Protein 3HP0 (pdb70)

Foldseek 3Di:
DDDFWDWDDDQQEIETEGRDPVQQQEDDPRVLVVLVVVLVCNQPDQHAEYEYYHCQAESYAYHRQVVLVVCCVDDQFDDFCVSVLVSLCQLAGLHQYEYEDAHEYELHSLSVLLSGNAYEYEQHYKYWYALVLLPGGSLSRVLSQCVQQNDVVSVVNVTDIHGPVVCCVRRSHPYYYNPRVVVVVVVVVVSVVDGSVVSNVVSVCVVVDCSSVVSVVVSRVRVRVSNDPSSCCSVCVVPDDND/DADAWDWDDDPLEIEIEGHDVVQLQEDDVSSLVVLVVVLVVNQPGQRAEYEQAYDQAGRHAYHRLVVLLVCCVDPAFDDFCLSVLVSLCQLQGLHAYEYEDHHEDELHSLSVLLSGNAYEYEQRYKYWYACVLLVAGSLSRPLSVCVFQNDVVSVCNVIDIDGPVVCCVRRSHVYYYNCSVVVVVVVVVVSVPDGRVVSNVVSVVVVPDCSSVVSSVVSRVRNRVSNDPSSNLSNVPVVPNTDD/DDPQWDWDDDPQEIEIEGHDPVQQQEDDPSNLVVLVVVLVVVLPDSHAEYEYAYDQAGRYAYHRLVVLLVCVPPDLQDDFCVSVLVSLCQLQGLHQYEYEEHHEAEQCSLSVLLSGNAYEYAQRYKYWYALVLLVAGNLSRVLSQCVFQNDVVNVCSVTDIGTVVVCCVRRSHVYYHNPSVVVVVVVCVVSVPDGRVVSNVVSVVVVVDCSSVVSVVVSSVRNSVSNDPSSSCSNCPVVHNTPD/DAPQWDWDDDQLEIEIEGDDVPQQQEDDVSNLVVLVVVLVVNLPDQRAEYEQAYDQAGRYAYDRLVVLLVCVPDNAFDDQCLSVLCSLCLQQGLHQYEYEDHHEYELHSLSVLQSGNAYEYEWNYKYWYAQVLLPAGSLSSVLRQCVQQNDPVSVVNCIDIGTVVVCCVSRSHVYYYNCSVVVVVVVVVVSVPDGSVVSNVVSVCVVVDCSSVVSSVVSRVRNRVSNDPSSCCSNVPVVPHRDD/DQPQWDWDDDPLEIEIEGDDVVQLQEDDPSNLVSLVVVLVVNQPDQRAEYEQAYDQAGSYAYHRLVVLLVVVVPPAFDDFCVSVLVSLCQLQGLHQYEYEEHHEYELHSLSVLLSGNAYEYEQHYKYWYAVCLLPAGSLSRVLSQCVFQNDPVSVCNVTGIDTVVVCCVSRSHVYYYNPSVVVVVVVVVVSVPDGSVVSNVVSVVVVVDCSSVVSPPVSRVRNGCSNDPSSCCSNVPVVPNHDD/DADAWDWDDDDQEIEIAGDDVPQQQADDDSNLVVLVVVLVVNQPDQHAEYEYAHADAESHAYHGLVVVVVVCPVPAFDDFCLSVLVSLCLLQGLHAYEYEHAHEYEQHSLSVLLSGNAYEYEQRYKYWYQCVLLVAGNLSSVLSQCVQQNDPVSVVNVTDIDGVVVCCVSRSHVYYYNPSVVVVVVVCVVSVPDGSVVSNVVSVCVVVDVSSVVSSVVSRVRVRCVNDPSSCCSVCPVVHNHRD

Sequence (1463 aa):
TYQTIKVRFQASVCYITFHRPEANNTINDTLIEECLQVLNQCETSTVTVVVLEGLPEVFCFGADFQEIYQEKRGRKQASSQEPLYDLWKLQTGPYVTISHVRGKVNAGGLGFVSATDIAIADQTASFSLSELLFGLYPACVLPFLIRRIGRQKAHYTLTKPISVQEASEWGLIDAFDAESDVLLRKHLLRLRRLNKKGIAHYKQFSSLDHQVSRAKATALTANQDFSDPQNQGIIRYVETGQFTYQTIKVRFQASVCYITFHRPEANNTINDTLIEECLQVLNQCETSTVTVVVLEGLPEVFCFGADFQEIYQEKRGRKQASSQEPLYDLWKLQTGPYVTISHVRGKVNAGGLGFVSATDIAIADQTASFSLSELLFGLYPACVLPFLIRRIGRQKAHYTLTKPISVQEASEWGLIDAFDAESDVLLRKHLLRLRRLNKKGIAHYKQFSSLDHQVSRAKATALTANQDFSDPQNQGIIRYVETGQFPTYQTIKVRFQASVCYITFHRPEANNTINDTLIEECLQVLNQCETSTVTVVVLEGLPEVFCFGADFQEIYQEKRGRKQASSQEPLYDLWKLQTGPYVTISHVRGKVNAGGLGFVSATDIAIADQTASFSLSELLFGLYPACVLPFLIRRIGRQKAHYTLTKPISVQEASEWGLIDAFDAESDVLLRKHLLRLRRLNKKGIAHYKQFSSLDHQVSRAKATALTANQDFSDPQNQGIIRYVETGQFPTYQTIKVRFQASVCYITFHRPEANNTINDTLIEECLQVLNQCETSTVTVVVLEGLPEVFCFGADFQEIYQEKRGRKQASSQEPLYDLWKLQTGPYVTISHVRGKVNAGGLGFVSATDIAIADQTASFSLSELLFGLYPACVLPFLIRRIGRQKAHYTLTKPISVQEASEWGLIDAFDAESDVLLRKHLLRLRRLNKKGIAHYKQFSSLDHQVSRAKATALTANQDFSDPQNQGIIRYVETGQFPTYQTIKVRFQASVCYITFHRPEANNTINDTLIEECLQVLNQCETSTVTVVVLEGLPEVFCFGADFQEIYQEKRGRKQASSQEPLYDLWKLQTGPYVTISHVRGKVNAGGLGFVSATDIAIADQTASFSLSELLFGLYPACVLPFLIRRIGRQKAHYTLTKPISVQEASEWGLIDAFDAESDVLLRKHLLRLRRLNKKGIAHYKQFSSLDHQVSRAKATALTANQDFSDPQNQGIIRYVETGQFPTYQTIKVRFQASVCYITFHRPEANNTINDTLIEECLQVLNQCETSTVTVVVLEGLPEVFCFGADFQEIYQEKRGRKQASSQEPLYDLWKLQTGPYVTISHVRGKVNAGGLGFVSATDIAIADQTASFSLSELLFGLYPACVLPFLIRRIGRQKAHYTLTKPISVQEASEWGLIDAFDAESDVLLRKHLLRLRRLNKKGIAHYKQFSSLDHQVSRAKATALTANQDFSDPQNQGIIRYVETGQFP

CATH classification: 3.90.226.10

Solvent-accessible surface area: 67183 Å² total

Secondary structure (DSSP, 8-state):
--SSEEEEEETTEEEEEE--GGGTT-B-SHHHHHHHHHHHHHHHSS--EEEEE--SS-SB--B-HHHHHH------SPPP-HHHHHH--TTTSSSEEEEEE-SEEETTHHHHHHHSSEEEE-TT-EEE--GGGGT---TTTHHHHHHHH-HHHHH------B-HHHHHHHTSSS-B-S-TTHHHHHHHHHHBTB-HHHHHHHHH---S--HHHHHHHHHHHHH----STTT--HHHHTTS---/--SSEEEEEETTEEEEEE--GGGTSEE-HHHHHHHHHHHHHHHHSS--EEEEE--SSEEE-EE-HHHHHH------SPPP-HHHHHH--TTTSSSEEEEEE-SEEETTHHHHHHHSSEEEE-TT-EEE--GGGGT---TTTHHHHHHHH-HHHHH------EEHHHHHHHTS-SEE-S-HHHHHHHHHHHHHTS-HHHHHHHHH---S--HHHHHHHHHHHHHH----TTT--HHHHHHS----/--SSEEEEEETTEEEEEE--GGGTTEE-HHHHHHHHHHHHHTTTSS--EEEEE-BTTEEE-EE-HHHHHT---S--S----HHHHHH--TTTSSSEEEEEE-SEEETTHHHHHHHSSEEEE-SS-EEE--GGGGT---TTHHHHHHHHH-HHHHH------EEHHHHHHHTS-SEE-S-HHHHHHHHHHHHTT--HHHHHHHHH---S--HHHHTHHHHHHHH-----TTT--HHHHHSS----/--SSEEEEEETTEEEEEE--TTTTSEE-SHHHHHHHHHHHHHHTSS--EEEEE--SSEEE-EE-HHHHHH---S--SPPP-HHHHHH--TTTSSSEEEEEE-SEEETTHHHHHHHSSEEEE-TT-EEE--GGGGT---TTTHHHHHHHH-HHHHH------EEHHHHHHHTSSSEE-S-HHHHHHHHHHHHTTS-HHHHHHHHH---S--HHHHHHHHHHHHHH----TTT--HHHHTTS----/--SSEEEEEETTEEEEEE--GGGTTEE-HHHHHHHHHHHHTTTSSS--EEEEE--SSEEE-EE-HHHHHH------SPPP-HHHHHH--TTTSSSEEEEEE-SEEETTHHHHHHHSSEEEE-SS-EEE--GGGGT---TTTHHHHHHHH-HHHHH------EEHHHHHHHTS-SEE-S-HHHHHHHHHHHHTTS-HHHHHHHHH---S--HHHHHTTHHHHHH-----TTT--HHHHHHS----/--SSEEEEEETTEEEEEE--TTTTS---THHHHHHHHHHHHHTTSS--EEEEE--TTBSB--S-HHHHTT---S--SPPP-HHHHHH--TTTSSSEEEEEE-BEE-TTHHHHHHHSSEEEE-TT-EE---GGGGT---TTTHHHHHHHHHHHHHH------EEHHHHHHHTS-SEE-TTHHHHHHHHTTTGGGS-HHHHHHHHH---S--HHHHHHHHHHHHH-----TTT--HHHHHTSSPP-

InterPro domains:
  IPR001753 Enoyl-CoA hydratase/isomerase-like domain [PF00378] (13-259)
  IPR018376 Enoyl-CoA hydratase/isomerase, conserved site [PS00166] (104-124)
  IPR029045 ClpP/crotonase-like domain superfamily [SSF52096] (4-258)
  IPR051683 Enoyl-CoA Hydratase/Isomerase Domain-Containing Protein [PTHR42964] (1-258)

Nearest PDB structures (foldseek):
  3hp0-assembly2_B  TM=9.996E-01  e=7.384E-46  Bacillus subtilis
  3isa-assembly1_E  TM=7.883E-01  e=4.404E-14  Bordetella parapertussis
  4jyl-assembly1_C  TM=7.765E-01  e=1.332E-13  Thermoplasma volcanium GSS1
  4u19-assembly1_C  TM=8.468E-01  e=2.920E-12  Homo sapiens
  2f6q-assembly1_A  TM=8.378E-01  e=2.520E-11  Homo sapiens

Structure (mmCIF, N/CA/C/O backbone):
data_3HP0
#
_entry.id   3HP0
#
_cell.length_a   80.908
_cell.length_b   80.908
_cell.length_c   218.592
_cell.angle_alpha   90.00
_cell.angle_beta   90.00
_cell.angle_gamma   120.00
#
_symmetry.space_group_name_H-M   'P 32'
#
loop_
_entity.id
_entity.type
_entity.pdbx_description
1 polymer 'Putative polyketide biosynthesis enoyl-CoA hydratase homolog pksH'
2 water water
#
loop_
_atom_site.group_PDB
_atom_site.id
_atom_site.type_symbol
_atom_site.label_atom_id
_atom_site.label_alt_id
_atom_site.label_comp_id
_atom_site.label_asym_id
_atom_site.label_entity_id
_atom_site.label_seq_id
_atom_site.pdbx_PDB_ins_code
_atom_site.Cartn_x
_atom_site.Cartn_y
_atom_site.Cartn_z
_atom_site.occupancy
_atom_site.B_iso_or_equiv
_atom_site.auth_seq_id
_atom_site.auth_comp_id
_atom_site.auth_asym_id
_atom_site.auth_atom_id
_atom_site.pdbx_PDB_model_num
ATOM 1 N N . THR A 1 5 ? -13.667 51.976 75.418 1.00 63.28 5 THR A N 1
ATOM 2 C CA . THR A 1 5 ? -13.770 52.390 73.981 1.00 63.93 5 THR A CA 1
ATOM 3 C C . THR A 1 5 ? -12.467 53.023 73.488 1.00 64.18 5 THR A C 1
ATOM 4 O O . THR A 1 5 ? -12.225 53.080 72.278 1.00 64.52 5 THR A O 1
ATOM 8 N N . TYR A 1 6 ? -11.647 53.496 74.430 1.00 63.27 6 TYR A N 1
ATOM 9 C CA . TYR A 1 6 ? -10.331 54.073 74.133 1.00 62.12 6 TYR A CA 1
ATOM 10 C C . TYR A 1 6 ? -10.251 55.473 73.524 1.00 61.64 6 TYR A C 1
ATOM 11 O O . TYR A 1 6 ? -10.961 55.788 72.568 1.00 61.14 6 TYR A O 1
ATOM 20 N N . GLN A 1 7 ? -9.356 56.295 74.075 1.00 61.56 7 GLN A N 1
ATOM 21 C CA . GLN A 1 7 ? -9.133 57.658 73.597 1.00 62.20 7 GLN A CA 1
ATOM 22 C C . GLN A 1 7 ? -8.040 57.734 72.527 1.00 61.98 7 GLN A C 1
ATOM 23 O O . GLN A 1 7 ? -8.032 58.660 71.720 1.00 62.77 7 GLN A O 1
ATOM 29 N N . THR A 1 8 ? -7.119 56.776 72.514 1.00 61.15 8 THR A N 1
ATOM 30 C CA . THR A 1 8 ? -6.020 56.841 71.555 1.00 60.17 8 THR A CA 1
ATOM 31 C C . THR A 1 8 ? -5.887 55.721 70.532 1.00 58.98 8 THR A C 1
ATOM 32 O O . THR A 1 8 ? -5.131 55.843 69.566 1.00 59.73 8 THR A O 1
ATOM 36 N N . ILE A 1 9 ? -6.609 54.628 70.730 1.00 57.59 9 ILE A N 1
ATOM 37 C CA . ILE A 1 9 ? -6.509 53.509 69.799 1.00 55.59 9 ILE A CA 1
ATOM 38 C C . ILE A 1 9 ? -7.842 52.914 69.371 1.00 55.38 9 ILE A C 1
ATOM 39 O O . ILE A 1 9 ? -8.849 53.035 70.075 1.00 54.06 9 ILE A O 1
ATOM 44 N N . LYS A 1 10 ? -7.829 52.271 68.205 1.00 54.41 10 LYS A N 1
ATOM 45 C CA . LYS A 1 10 ? -9.010 51.605 67.677 1.00 54.62 10 LYS A CA 1
ATOM 46 C C . LYS A 1 10 ? -8.696 50.114 67.704 1.00 52.99 10 LYS A C 1
ATOM 47 O O . LYS A 1 10 ? -7.817 49.646 66.984 1.00 53.81 10 LYS A O 1
ATOM 53 N N . VAL A 1 11 ? -9.399 49.363 68.535 1.00 51.74 11 VAL A N 1
ATOM 54 C CA . VAL A 1 11 ? -9.152 47.933 68.596 1.00 50.09 11 VAL A CA 1
ATOM 55 C C . VAL A 1 11 ? -10.144 47.205 67.694 1.00 50.41 11 VAL A C 1
ATOM 56 O O . VAL A 1 11 ? -11.296 47.620 67.545 1.00 49.60 11 VAL A O 1
ATOM 60 N N . ARG A 1 12 ? -9.683 46.120 67.085 1.00 50.81 12 ARG A N 1
ATOM 61 C CA . ARG A 1 12 ? -10.520 45.353 66.181 1.00 50.64 12 ARG A CA 1
ATOM 62 C C . ARG A 1 12 ? -10.027 43.912 66.111 1.00 50.05 12 ARG A C 1
ATOM 63 O O . ARG A 1 12 ? -8.933 43.648 65.610 1.00 48.81 12 ARG A O 1
ATOM 71 N N . PHE A 1 13 ? -10.832 42.987 66.625 1.00 48.98 13 PHE A N 1
ATOM 72 C CA . PHE A 1 13 ? -10.475 41.581 66.599 1.00 48.11 13 PHE A CA 1
ATOM 73 C C . PHE A 1 13 ? -10.971 40.939 65.320 1.00 48.17 13 PHE A C 1
ATOM 74 O O . PHE A 1 13 ? -11.977 41.365 64.745 1.00 48.20 13 PHE A O 1
ATOM 82 N N . GLN A 1 14 ? -10.256 39.916 64.868 1.00 47.56 14 GLN A N 1
ATOM 83 C CA . GLN A 1 14 ? -10.639 39.189 63.658 1.00 47.29 14 GLN A CA 1
ATOM 84 C C . GLN A 1 14 ? -10.065 37.792 63.747 1.00 43.66 14 GLN A C 1
ATOM 85 O O . GLN A 1 14 ? -8.890 37.569 63.491 1.00 42.04 14 GLN A O 1
ATOM 91 N N . ALA A 1 15 ? -10.928 36.859 64.115 1.00 43.11 15 ALA A N 1
ATOM 92 C CA . ALA A 1 15 ? -10.545 35.479 64.289 1.00 42.27 15 ALA A CA 1
ATOM 93 C C . ALA A 1 15 ? -9.581 35.457 65.463 1.00 41.23 15 ALA A C 1
ATOM 94 O O . ALA A 1 15 ? -9.910 35.927 66.547 1.00 42.30 15 ALA A O 1
ATOM 96 N N . SER A 1 16 ? -8.378 34.964 65.238 1.00 39.99 16 SER A N 1
ATOM 97 C CA . SER A 1 16 ? -7.416 34.885 66.301 1.00 39.88 16 SER A CA 1
ATOM 98 C C . SER A 1 16 ? -6.394 36.031 66.285 1.00 38.09 16 SER A C 1
ATOM 99 O O . SER A 1 16 ? -5.335 35.935 66.901 1.00 37.37 16 SER A O 1
ATOM 102 N N . VAL A 1 17 ? -6.733 37.118 65.595 1.00 36.75 17 VAL A N 1
ATOM 103 C CA . VAL A 1 17 ? -5.863 38.284 65.480 1.00 35.22 17 VAL A CA 1
ATOM 104 C C . VAL A 1 17 ? -6.453 39.557 66.092 1.00 35.13 17 VAL A C 1
ATOM 105 O O . VAL A 1 17 ? -7.649 39.802 65.992 1.00 35.40 17 VAL A O 1
ATOM 109 N N . CYS A 1 18 ? -5.606 40.378 66.700 1.00 34.22 18 CYS A N 1
ATOM 110 C CA . CYS A 1 18 ? -6.076 41.619 67.283 1.00 34.54 18 CYS A CA 1
ATOM 111 C C . CYS A 1 18 ? -5.348 42.810 66.666 1.00 35.45 18 CYS A C 1
ATOM 112 O O . CYS A 1 18 ? -4.118 42.859 66.662 1.00 35.82 18 CYS A O 1
ATOM 115 N N . TYR A 1 19 ? -6.112 43.765 66.143 1.00 35.78 19 TYR A N 1
ATOM 116 C CA . TYR A 1 19 ? -5.538 44.947 65.519 1.00 35.23 19 TYR A CA 1
ATOM 117 C C . TYR A 1 19 ? -5.658 46.157 66.428 1.00 35.78 19 TYR A C 1
ATOM 118 O O . TYR A 1 19 ? -6.756 46.554 66.827 1.00 33.98 19 TYR A O 1
ATOM 127 N N . ILE A 1 20 ? -4.508 46.724 66.764 1.00 36.83 20 ILE A N 1
ATOM 128 C CA . ILE A 1 20 ? -4.445 47.910 67.594 1.00 38.96 20 ILE A CA 1
ATOM 129 C C . ILE A 1 20 ? -4.003 49.002 66.642 1.00 40.98 20 ILE A C 1
ATOM 130 O O . ILE A 1 20 ? -2.912 48.924 66.080 1.00 40.50 20 ILE A O 1
ATOM 135 N N . THR A 1 21 ? -4.860 50.000 66.448 1.00 43.42 21 THR A N 1
ATOM 136 C CA . THR A 1 21 ? -4.560 51.105 65.554 1.00 46.68 21 THR A CA 1
ATOM 137 C C . THR A 1 21 ? -4.482 52.387 66.346 1.00 49.28 21 THR A C 1
ATOM 138 O O . THR A 1 21 ? -5.440 52.781 67.009 1.00 49.43 21 THR A O 1
ATOM 142 N N . PHE A 1 22 ? -3.326 53.032 66.280 1.00 53.43 22 PHE A N 1
ATOM 143 C CA . PHE A 1 22 ? -3.118 54.272 67.011 1.00 57.58 22 PHE A CA 1
ATOM 144 C C . PHE A 1 22 ? -3.847 55.413 66.310 1.00 60.93 22 PHE A C 1
ATOM 145 O O . PHE A 1 22 ? -3.517 55.793 65.188 1.00 61.99 22 PHE A O 1
ATOM 153 N N . HIS A 1 23 ? -4.841 55.950 67.003 1.00 63.43 23 HIS A N 1
ATOM 154 C CA . HIS A 1 23 ? -5.662 57.035 66.498 1.00 65.90 23 HIS A CA 1
ATOM 155 C C . HIS A 1 23 ? -5.345 58.319 67.267 1.00 68.30 23 HIS A C 1
ATOM 156 O O . HIS A 1 23 ? -6.083 58.716 68.163 1.00 69.52 23 HIS A O 1
ATOM 158 N N . ARG A 1 24 ? -4.238 58.959 66.912 1.00 69.15 24 ARG A N 1
ATOM 159 C CA . ARG A 1 24 ? -3.814 60.170 67.594 1.00 71.45 24 ARG A CA 1
ATOM 160 C C . ARG A 1 24 ? -3.288 61.145 66.542 1.00 73.56 24 ARG A C 1
ATOM 161 O O . ARG A 1 24 ? -2.100 61.435 66.496 1.00 74.82 24 ARG A O 1
ATOM 163 N N . PRO A 1 25 ? -4.200 61.657 65.721 1.00 74.26 25 PRO A N 1
ATOM 164 C CA . PRO A 1 25 ? -3.862 62.531 64.610 1.00 75.29 25 PRO A CA 1
ATOM 165 C C . PRO A 1 25 ? -3.403 63.983 64.840 1.00 77.54 25 PRO A C 1
ATOM 166 O O . PRO A 1 25 ? -2.651 64.521 64.011 1.00 78.45 25 PRO A O 1
ATOM 168 N N . GLU A 1 26 ? -3.841 64.626 65.924 1.00 79.03 26 GLU A N 1
ATOM 169 C CA . GLU A 1 26 ? -3.450 66.012 66.197 1.00 80.08 26 GLU A CA 1
ATOM 170 C C . GLU A 1 26 ? -2.071 66.183 66.880 1.00 81.58 26 GLU A C 1
ATOM 171 O O . GLU A 1 26 ? -1.547 67.295 66.946 1.00 83.26 26 GLU A O 1
ATOM 173 N N . ALA A 1 27 ? -1.490 65.095 67.387 1.00 81.25 27 ALA A N 1
ATOM 174 C CA . ALA A 1 27 ? -0.158 65.130 68.000 1.00 80.51 27 ALA A CA 1
ATOM 175 C C . ALA A 1 27 ? 0.681 64.085 67.260 1.00 80.80 27 ALA A C 1
ATOM 176 O O . ALA A 1 27 ? 1.390 63.289 67.871 1.00 81.57 27 ALA A O 1
ATOM 178 N N . ASN A 1 28 ? 0.576 64.102 65.930 1.00 80.10 28 ASN A N 1
ATOM 179 C CA . ASN A 1 28 ? 1.266 63.155 65.042 1.00 79.02 28 ASN A CA 1
ATOM 180 C C . ASN A 1 28 ? 1.667 61.859 65.725 1.00 78.98 28 ASN A C 1
ATOM 181 O O . ASN A 1 28 ? 2.798 61.699 66.190 1.00 79.46 28 ASN A O 1
ATOM 183 N N . ASN A 1 29 ? 0.708 60.945 65.791 1.00 78.03 29 ASN A N 1
ATOM 184 C CA . ASN A 1 29 ? 0.925 59.633 66.371 1.00 76.86 29 ASN A CA 1
ATOM 185 C C . ASN A 1 29 ? 1.888 59.656 67.567 1.00 77.03 29 ASN A C 1
ATOM 186 O O . ASN A 1 29 ? 2.619 58.686 67.780 1.00 77.85 29 ASN A O 1
ATOM 188 N N . THR A 1 30 ? 1.893 60.756 68.332 1.00 75.50 30 THR A N 1
ATOM 189 C CA . THR A 1 30 ? 2.770 60.888 69.501 1.00 73.87 30 THR A CA 1
ATOM 190 C C . THR A 1 30 ? 2.259 60.022 70.649 1.00 73.57 30 THR A C 1
ATOM 191 O O . THR A 1 30 ? 1.096 59.602 70.653 1.00 74.25 30 THR A O 1
ATOM 193 N N . ILE A 1 31 ? 3.137 59.773 71.619 1.00 71.67 31 ILE A N 1
ATOM 194 C CA . ILE A 1 31 ? 2.808 58.959 72.781 1.00 69.78 31 ILE A CA 1
ATOM 195 C C . ILE A 1 31 ? 2.488 59.801 74.025 1.00 69.99 31 ILE A C 1
ATOM 196 O O . ILE A 1 31 ? 3.281 60.660 74.434 1.00 71.04 31 ILE A O 1
ATOM 198 N N . ASN A 1 32 ? 1.311 59.554 74.603 1.00 69.70 32 ASN A N 1
ATOM 199 C CA . ASN A 1 32 ? 0.858 60.230 75.820 1.00 68.63 32 ASN A CA 1
ATOM 200 C C . ASN A 1 32 ? 0.998 59.196 76.938 1.00 68.29 32 ASN A C 1
ATOM 201 O O . ASN A 1 32 ? 1.841 58.301 76.844 1.00 69.13 32 ASN A O 1
ATOM 203 N N . ASP A 1 33 ? 0.184 59.309 77.987 1.00 67.09 33 ASP A N 1
ATOM 204 C CA . ASP A 1 33 ? 0.247 58.351 79.091 1.00 65.74 33 ASP A CA 1
ATOM 205 C C . ASP A 1 33 ? -1.016 57.505 79.117 1.00 64.39 33 ASP A C 1
ATOM 206 O O . ASP A 1 33 ? -1.059 56.465 79.770 1.00 64.08 33 ASP A O 1
ATOM 211 N N . THR A 1 34 ? -2.043 57.951 78.400 1.00 63.29 34 THR A N 1
ATOM 212 C CA . THR A 1 34 ? -3.300 57.212 78.334 1.00 62.75 34 THR A CA 1
ATOM 213 C C . THR A 1 34 ? -3.122 56.060 77.341 1.00 62.00 34 THR A C 1
ATOM 214 O O . THR A 1 34 ? -3.604 54.941 77.554 1.00 61.47 34 THR A O 1
ATOM 218 N N . LEU A 1 35 ? -2.416 56.359 76.254 1.00 60.99 35 LEU A N 1
ATOM 219 C CA . LEU A 1 35 ? -2.139 55.389 75.202 1.00 60.69 35 LEU A CA 1
ATOM 220 C C . LEU A 1 35 ? -1.457 54.137 75.748 1.00 60.02 35 LEU A C 1
ATOM 221 O O . LEU A 1 35 ? -1.764 53.026 75.324 1.00 59.61 35 LEU A O 1
ATOM 226 N N . ILE A 1 36 ? -0.532 54.319 76.687 1.00 58.56 36 ILE A N 1
ATOM 227 C CA . ILE A 1 36 ? 0.187 53.198 77.288 1.00 57.30 36 ILE A CA 1
ATOM 228 C C . ILE A 1 36 ? -0.748 52.297 78.085 1.00 57.55 36 ILE A C 1
ATOM 229 O O . ILE A 1 36 ? -0.661 51.067 78.018 1.00 57.51 36 ILE A O 1
ATOM 234 N N . GLU A 1 37 ? -1.635 52.924 78.846 1.00 57.86 37 GLU A N 1
ATOM 235 C CA . GLU A 1 37 ? -2.596 52.205 79.667 1.00 58.25 37 GLU A CA 1
ATOM 236 C C . GLU A 1 37 ? -3.583 51.414 78.806 1.00 56.53 37 GLU A C 1
ATOM 237 O O . GLU A 1 37 ? -3.862 50.249 79.083 1.00 55.73 37 GLU A O 1
ATOM 243 N N . GLU A 1 38 ? -4.104 52.044 77.760 1.00 55.17 38 GLU A N 1
ATOM 244 C CA . GLU A 1 38 ? -5.052 51.383 76.870 1.00 55.07 38 GLU A CA 1
ATOM 245 C C . GLU A 1 38 ? -4.451 50.149 76.197 1.00 53.07 38 GLU A C 1
ATOM 246 O O . GLU A 1 38 ? -5.141 49.154 75.984 1.00 51.96 38 GLU A O 1
ATOM 252 N N . CYS A 1 39 ? -3.165 50.223 75.864 1.00 52.00 39 CYS A N 1
ATOM 253 C CA . CYS A 1 39 ? -2.463 49.114 75.223 1.00 49.72 39 CYS A CA 1
ATOM 254 C C . CYS A 1 39 ? -2.273 47.960 76.197 1.00 49.80 39 CYS A C 1
ATOM 255 O O . CYS A 1 39 ? -2.550 46.805 75.866 1.00 50.37 39 CYS A O 1
ATOM 258 N N . LEU A 1 40 ? -1.798 48.270 77.397 1.00 49.06 40 LEU A N 1
ATOM 259 C CA . LEU A 1 40 ? -1.589 47.242 78.408 1.00 50.08 40 LEU A CA 1
ATOM 260 C C . LEU A 1 40 ? -2.906 46.528 78.663 1.00 50.16 40 LEU A C 1
ATOM 261 O O . LEU A 1 40 ? -2.946 45.324 78.907 1.00 51.16 40 LEU A O 1
ATOM 266 N N . GLN A 1 41 ? -3.983 47.298 78.585 1.00 50.08 41 GLN A N 1
ATOM 267 C CA . GLN A 1 41 ? -5.334 46.807 78.795 1.00 50.31 41 GLN A CA 1
ATOM 268 C C . GLN A 1 41 ? -5.775 45.886 77.657 1.00 48.86 41 GLN A C 1
ATOM 269 O O . GLN A 1 41 ? -6.442 44.875 77.884 1.00 49.01 41 GLN A O 1
ATOM 275 N N . VAL A 1 42 ? -5.414 46.247 76.431 1.00 46.02 42 VAL A N 1
ATOM 276 C CA . VAL A 1 42 ? -5.757 45.438 75.273 1.00 44.33 42 VAL A CA 1
ATOM 277 C C . VAL A 1 42 ? -4.930 44.150 75.282 1.00 44.32 42 VAL A C 1
ATOM 278 O O . VAL A 1 42 ? -5.425 43.080 74.921 1.00 43.83 42 VAL A O 1
ATOM 282 N N . LEU A 1 43 ? -3.669 44.257 75.694 1.00 43.18 43 LEU A N 1
ATOM 283 C CA . LEU A 1 43 ? -2.795 43.098 75.735 1.00 42.83 43 LEU A CA 1
ATOM 284 C C . LEU A 1 43 ? -3.225 42.092 76.792 1.00 43.29 43 LEU A C 1
ATOM 285 O O . LEU A 1 43 ? -3.023 40.889 76.622 1.00 43.20 43 LEU A O 1
ATOM 290 N N . ASN A 1 44 ? -3.807 42.576 77.885 1.00 44.66 44 ASN A N 1
ATOM 291 C CA . ASN A 1 44 ? -4.295 41.679 78.930 1.00 45.93 44 ASN A CA 1
ATOM 292 C C . ASN A 1 44 ? -5.466 40.863 78.397 1.00 45.28 44 ASN A C 1
ATOM 293 O O . ASN A 1 44 ? -5.636 39.702 78.761 1.00 46.01 44 ASN A O 1
ATOM 298 N N . GLN A 1 45 ? -6.277 41.468 77.538 1.00 43.66 45 GLN A N 1
ATOM 299 C CA . GLN A 1 45 ? -7.398 40.743 76.955 1.00 44.84 45 GLN A CA 1
ATOM 300 C C . GLN A 1 45 ? -6.839 39.644 76.053 1.00 43.93 45 GLN A C 1
ATOM 301 O O . GLN A 1 45 ? -7.387 38.547 75.984 1.00 43.11 45 GLN A O 1
ATOM 307 N N . CYS A 1 46 ? -5.742 39.945 75.365 1.00 43.12 46 CYS A N 1
ATOM 308 C CA . CYS A 1 46 ? -5.112 38.984 74.473 1.00 42.46 46 CYS A CA 1
ATOM 309 C C . CYS A 1 46 ? -4.316 37.923 75.242 1.00 44.22 46 CYS A C 1
ATOM 310 O O . CYS A 1 46 ? -3.935 36.899 74.683 1.00 44.46 46 CYS A O 1
ATOM 313 N N . GLU A 1 47 ? -4.070 38.178 76.522 1.00 46.18 47 GLU A N 1
ATOM 314 C CA . GLU A 1 47 ? -3.317 37.271 77.381 1.00 49.68 47 GLU A CA 1
ATOM 315 C C . GLU A 1 47 ? -3.915 35.865 77.536 1.00 50.58 47 GLU A C 1
ATOM 316 O O . GLU A 1 47 ? -3.212 34.859 77.415 1.00 51.06 47 GLU A O 1
ATOM 322 N N . THR A 1 48 ? -5.212 35.793 77.796 1.00 51.19 48 THR A N 1
ATOM 323 C CA . THR A 1 48 ? -5.864 34.505 77.980 1.00 51.82 48 THR A CA 1
ATOM 324 C C . THR A 1 48 ? -6.891 34.176 76.906 1.00 51.09 48 THR A C 1
ATOM 325 O O . THR A 1 48 ? -7.295 33.031 76.746 1.00 50.89 48 THR A O 1
ATOM 329 N N . SER A 1 49 ? -7.316 35.182 76.162 1.00 49.33 49 SER A N 1
ATOM 330 C CA . SER A 1 49 ? -8.299 34.949 75.117 1.00 48.17 49 SER A CA 1
ATOM 331 C C . SER A 1 49 ? -7.771 33.976 74.052 1.00 46.85 49 SER A C 1
ATOM 332 O O . SER A 1 49 ? -6.689 33.409 74.193 1.00 45.86 49 SER A O 1
ATOM 335 N N . THR A 1 50 ? -8.559 33.776 73.000 1.00 45.96 50 THR A N 1
ATOM 336 C CA . THR A 1 50 ? -8.185 32.860 71.938 1.00 43.05 50 THR A CA 1
ATOM 337 C C . THR A 1 50 ? -7.244 33.486 70.888 1.00 41.10 50 THR A C 1
ATOM 338 O O . THR A 1 50 ? -6.878 32.845 69.904 1.00 40.89 50 THR A O 1
ATOM 342 N N . VAL A 1 51 ? -6.820 34.722 71.105 1.00 39.13 51 VAL A N 1
ATOM 343 C CA . VAL A 1 51 ? -5.951 35.375 70.137 1.00 38.72 51 VAL A CA 1
ATOM 344 C C . VAL A 1 51 ? -4.493 34.896 70.168 1.00 37.86 51 VAL A C 1
ATOM 345 O O . VAL A 1 51 ? -3.926 34.624 71.238 1.00 36.81 51 VAL A O 1
ATOM 349 N N . THR A 1 52 ? -3.893 34.802 68.983 1.00 35.34 52 THR A N 1
ATOM 350 C CA . THR A 1 52 ? -2.507 34.361 68.857 1.00 33.67 52 THR A CA 1
ATOM 351 C C . THR A 1 52 ? -1.624 35.409 68.201 1.00 30.04 52 THR A C 1
ATOM 352 O O . THR A 1 52 ? -0.399 35.277 68.208 1.00 29.81 52 THR A O 1
ATOM 356 N N . VAL A 1 53 ? -2.235 36.435 67.617 1.00 25.83 53 VAL A N 1
ATOM 357 C CA . VAL A 1 53 ? -1.448 37.475 66.965 1.00 24.08 53 VAL A CA 1
ATOM 358 C C . VAL A 1 53 ? -1.983 38.861 67.266 1.00 24.02 53 VAL A C 1
ATOM 359 O O . VAL A 1 53 ? -3.187 39.066 67.292 1.00 24.06 53 VAL A O 1
ATOM 363 N N . VAL A 1 54 ? -1.075 39.811 67.495 1.00 24.67 54 VAL A N 1
ATOM 364 C CA . VAL A 1 54 ? -1.454 41.195 67.752 1.00 22.94 54 VAL A CA 1
ATOM 365 C C . VAL A 1 54 ? -0.737 42.064 66.724 1.00 24.48 54 VAL A C 1
ATOM 366 O O . VAL A 1 54 ? 0.493 42.012 66.612 1.00 24.57 54 VAL A O 1
ATOM 370 N N . VAL A 1 55 ? -1.503 42.853 65.974 1.00 24.54 55 VAL A N 1
ATOM 371 C CA . VAL A 1 55 ? -0.935 43.733 64.958 1.00 27.24 55 VAL A CA 1
ATOM 372 C C . VAL A 1 55 ? -1.055 45.193 65.387 1.00 29.03 55 VAL A C 1
ATOM 373 O O . VAL A 1 55 ? -2.087 45.618 65.904 1.00 28.28 55 VAL A O 1
ATOM 377 N N . LEU A 1 56 ? 0.014 45.948 65.178 1.00 30.85 56 LEU A N 1
ATOM 378 C CA . LEU A 1 56 ? 0.041 47.360 65.530 1.00 36.54 56 LEU A CA 1
ATOM 379 C C . LEU A 1 56 ? 0.061 48.164 64.238 1.00 38.08 56 LEU A C 1
ATOM 380 O O . LEU A 1 56 ? 0.791 47.825 63.313 1.00 37.47 56 LEU A O 1
ATOM 385 N N . GLU A 1 57 ? -0.721 49.233 64.160 1.00 44.00 57 GLU A N 1
ATOM 386 C CA . GLU A 1 57 ? -0.747 50.016 62.928 1.00 50.70 57 GLU A CA 1
ATOM 387 C C . GLU A 1 57 ? -1.459 51.357 63.047 1.00 56.04 57 GLU A C 1
ATOM 388 O O . GLU A 1 57 ? -1.595 51.914 64.141 1.00 55.54 57 GLU A O 1
ATOM 394 N N . GLY A 1 58 ? -1.915 51.851 61.895 1.00 62.36 58 GLY A N 1
ATOM 395 C CA . GLY A 1 58 ? -2.632 53.113 61.811 1.00 67.84 58 GLY A CA 1
ATOM 396 C C . GLY A 1 58 ? -1.722 54.265 61.426 1.00 71.52 58 GLY A C 1
ATOM 397 O O . GLY A 1 58 ? -1.859 55.379 61.944 1.00 73.79 58 GLY A O 1
ATOM 398 N N . LEU A 1 59 ? -0.807 54.010 60.496 1.00 73.80 59 LEU A N 1
ATOM 399 C CA . LEU A 1 59 ? 0.160 55.022 60.082 1.00 75.19 59 LEU A CA 1
ATOM 400 C C . LEU A 1 59 ? 0.219 55.305 58.593 1.00 76.26 59 LEU A C 1
ATOM 401 O O . LEU A 1 59 ? 1.171 54.900 57.921 1.00 77.20 59 LEU A O 1
ATOM 403 N N . PRO A 1 60 ? -0.781 56.010 58.078 1.00 75.99 60 PRO A N 1
ATOM 404 C CA . PRO A 1 60 ? -0.795 56.338 56.661 1.00 75.06 60 PRO A CA 1
ATOM 405 C C . PRO A 1 60 ? 0.526 57.013 56.305 1.00 75.63 60 PRO A C 1
ATOM 406 O O . PRO A 1 60 ? 1.076 56.791 55.226 1.00 76.05 60 PRO A O 1
ATOM 408 N N . GLU A 1 61 ? 1.039 57.820 57.232 1.00 75.29 61 GLU A N 1
ATOM 409 C CA . GLU A 1 61 ? 2.290 58.542 57.012 1.00 74.58 61 GLU A CA 1
ATOM 410 C C . GLU A 1 61 ? 3.163 58.699 58.269 1.00 74.76 61 GLU A C 1
ATOM 411 O O . GLU A 1 61 ? 4.135 59.457 58.255 1.00 75.01 61 GLU A O 1
ATOM 413 N N . VAL A 1 62 ? 2.820 57.986 59.343 1.00 74.08 62 VAL A N 1
ATOM 414 C CA . VAL A 1 62 ? 3.580 58.051 60.599 1.00 73.97 62 VAL A CA 1
ATOM 415 C C . VAL A 1 62 ? 3.109 57.005 61.622 1.00 74.61 62 VAL A C 1
ATOM 416 O O . VAL A 1 62 ? 2.064 57.185 62.247 1.00 75.82 62 VAL A O 1
ATOM 418 N N . PHE A 1 63 ? 3.866 55.917 61.800 1.00 74.80 63 PHE A N 1
ATOM 419 C CA . PHE A 1 63 ? 3.478 54.883 62.774 1.00 74.60 63 PHE A CA 1
ATOM 420 C C . PHE A 1 63 ? 3.537 55.476 64.165 1.00 75.30 63 PHE A C 1
ATOM 421 O O . PHE A 1 63 ? 2.669 55.224 64.999 1.00 76.54 63 PHE A O 1
ATOM 423 N N . CYS A 1 64 ? 4.576 56.267 64.399 1.00 75.36 64 CYS A N 1
ATOM 424 C CA . CYS A 1 64 ? 4.794 56.927 65.678 1.00 75.41 64 CYS A CA 1
ATOM 425 C C . CYS A 1 64 ? 6.162 57.589 65.638 1.00 76.13 64 CYS A C 1
ATOM 426 O O . CYS A 1 64 ? 7.150 56.976 65.225 1.00 75.31 64 CYS A O 1
ATOM 428 N N . PHE A 1 65 ? 6.205 58.847 66.060 1.00 77.57 65 PHE A N 1
ATOM 429 C CA . PHE A 1 65 ? 7.441 59.612 66.079 1.00 78.72 65 PHE A CA 1
ATOM 430 C C . PHE A 1 65 ? 8.177 59.372 67.387 1.00 79.69 65 PHE A C 1
ATOM 431 O O . PHE A 1 65 ? 9.323 58.932 67.383 1.00 79.25 65 PHE A O 1
ATOM 433 N N . GLY A 1 66 ? 7.509 59.664 68.502 1.00 80.74 66 GLY A N 1
ATOM 434 C CA . GLY A 1 66 ? 8.114 59.460 69.810 1.00 82.06 66 GLY A CA 1
ATOM 435 C C . GLY A 1 66 ? 7.492 60.245 70.955 1.00 82.84 66 GLY A C 1
ATOM 436 O O . GLY A 1 66 ? 6.281 60.485 70.979 1.00 82.49 66 GLY A O 1
ATOM 437 N N . ALA A 1 67 ? 8.325 60.633 71.916 1.00 83.00 67 ALA A N 1
ATOM 438 C CA . ALA A 1 67 ? 7.866 61.404 73.065 1.00 83.32 67 ALA A CA 1
ATOM 439 C C . ALA A 1 67 ? 7.435 62.794 72.604 1.00 84.37 67 ALA A C 1
ATOM 440 O O . ALA A 1 67 ? 8.248 63.556 72.077 1.00 84.59 67 ALA A O 1
ATOM 442 N N . ASP A 1 68 ? 6.157 63.119 72.792 1.00 84.72 68 ASP A N 1
ATOM 443 C CA . ASP A 1 68 ? 5.644 64.429 72.395 1.00 84.49 68 ASP A CA 1
ATOM 444 C C . ASP A 1 68 ? 6.515 65.497 73.056 1.00 84.88 68 ASP A C 1
ATOM 445 O O . ASP A 1 68 ? 6.896 65.355 74.221 1.00 85.66 68 ASP A O 1
ATOM 447 N N . PHE A 1 69 ? 6.832 66.557 72.314 1.00 83.20 69 PHE A N 1
ATOM 448 C CA . PHE A 1 69 ? 7.682 67.625 72.841 1.00 81.57 69 PHE A CA 1
ATOM 449 C C . PHE A 1 69 ? 6.897 68.766 73.488 1.00 81.46 69 PHE A C 1
ATOM 450 O O . PHE A 1 69 ? 7.206 69.179 74.608 1.00 81.71 69 PHE A O 1
ATOM 452 N N . GLN A 1 70 ? 5.885 69.278 72.793 1.00 80.37 70 GLN A N 1
ATOM 453 C CA . GLN A 1 70 ? 5.083 70.364 73.348 1.00 79.22 70 GLN A CA 1
ATOM 454 C C . GLN A 1 70 ? 4.528 69.918 74.697 1.00 79.38 70 GLN A C 1
ATOM 455 O O . GLN A 1 70 ? 4.170 70.743 75.535 1.00 80.64 70 GLN A O 1
ATOM 457 N N . GLU A 1 71 ? 4.468 68.603 74.893 1.00 78.45 71 GLU A N 1
ATOM 458 C CA . GLU A 1 71 ? 3.966 68.025 76.131 1.00 77.94 71 GLU A CA 1
ATOM 459 C C . GLU A 1 71 ? 5.062 68.069 77.185 1.00 78.52 71 GLU A C 1
ATOM 460 O O . GLU A 1 71 ? 4.804 68.383 78.348 1.00 79.80 71 GLU A O 1
ATOM 462 N N . ILE A 1 72 ? 6.284 67.744 76.773 1.00 77.92 72 ILE A N 1
ATOM 463 C CA . ILE A 1 72 ? 7.422 67.772 77.685 1.00 77.72 72 ILE A CA 1
ATOM 464 C C . ILE A 1 72 ? 7.690 69.223 78.089 1.00 78.64 72 ILE A C 1
ATOM 465 O O . ILE A 1 72 ? 8.296 69.482 79.132 1.00 79.08 72 ILE A O 1
ATOM 467 N N . TYR A 1 73 ? 7.242 70.164 77.254 1.00 78.60 73 TYR A N 1
ATOM 468 C CA . TYR A 1 73 ? 7.414 71.591 77.546 1.00 78.53 73 TYR A CA 1
ATOM 469 C C . TYR A 1 73 ? 6.202 72.108 78.314 1.00 79.14 73 TYR A C 1
ATOM 470 O O . TYR A 1 73 ? 6.353 72.651 79.405 1.00 79.69 73 TYR A O 1
ATOM 472 N N . GLN A 1 74 ? 5.007 71.935 77.743 1.00 78.92 74 GLN A N 1
ATOM 473 C CA . GLN A 1 74 ? 3.766 72.393 78.377 1.00 78.90 74 GLN A CA 1
ATOM 474 C C . GLN A 1 74 ? 3.708 71.986 79.843 1.00 80.09 74 GLN A C 1
ATOM 475 O O . GLN A 1 74 ? 3.130 72.692 80.674 1.00 80.88 74 GLN A O 1
ATOM 477 N N . GLU A 1 75 ? 4.296 70.836 80.155 1.00 80.18 75 GLU A N 1
ATOM 478 C CA . GLU A 1 75 ? 4.329 70.353 81.525 1.00 79.83 75 GLU A CA 1
ATOM 479 C C . GLU A 1 75 ? 5.277 71.262 82.301 1.00 80.76 75 GLU A C 1
ATOM 480 O O . GLU A 1 75 ? 5.048 71.561 83.473 1.00 81.67 75 GLU A O 1
ATOM 487 N N . LYS A 1 77 ? 5.781 74.371 81.646 1.00 82.22 77 LYS A N 1
ATOM 488 C CA . LYS A 1 77 ? 5.070 75.639 81.821 1.00 82.69 77 LYS A CA 1
ATOM 489 C C . LYS A 1 77 ? 3.729 75.438 82.548 1.00 83.55 77 LYS A C 1
ATOM 490 O O . LYS A 1 77 ? 2.737 76.124 82.273 1.00 84.97 77 LYS A O 1
ATOM 492 N N . ARG A 1 78 ? 3.719 74.479 83.472 1.00 83.28 78 ARG A N 1
ATOM 493 C CA . ARG A 1 78 ? 2.549 74.164 84.289 1.00 83.10 78 ARG A CA 1
ATOM 494 C C . ARG A 1 78 ? 3.057 74.079 85.725 1.00 83.46 78 ARG A C 1
ATOM 495 O O . ARG A 1 78 ? 2.615 74.828 86.599 1.00 83.86 78 ARG A O 1
ATOM 497 N N . GLY A 1 79 ? 4.002 73.169 85.953 1.00 82.50 79 GLY A N 1
ATOM 498 C CA . GLY A 1 79 ? 4.577 72.992 87.277 1.00 81.21 79 GLY A CA 1
ATOM 499 C C . GLY A 1 79 ? 5.600 71.867 87.336 1.00 80.70 79 GLY A C 1
ATOM 500 O O . GLY A 1 79 ? 6.109 71.539 88.412 1.00 80.34 79 GLY A O 1
ATOM 501 N N . ARG A 1 80 ? 5.911 71.282 86.180 1.00 80.74 80 ARG A N 1
ATOM 502 C CA . ARG A 1 80 ? 6.864 70.177 86.103 1.00 80.76 80 ARG A CA 1
ATOM 503 C C . ARG A 1 80 ? 8.181 70.436 86.818 1.00 80.95 80 ARG A C 1
ATOM 504 O O . ARG A 1 80 ? 8.936 71.346 86.464 1.00 81.96 80 ARG A O 1
ATOM 506 N N . LYS A 1 81 ? 8.440 69.616 87.832 1.00 79.60 81 LYS A N 1
ATOM 507 C CA . LYS A 1 81 ? 9.668 69.677 88.618 1.00 77.98 81 LYS A CA 1
ATOM 508 C C . LYS A 1 81 ? 10.106 68.215 88.767 1.00 77.49 81 LYS A C 1
ATOM 509 O O . LYS A 1 81 ? 9.655 67.512 89.675 1.00 78.32 81 LYS A O 1
ATOM 511 N N . GLN A 1 82 ? 10.965 67.781 87.841 1.00 76.11 82 GLN A N 1
ATOM 512 C CA . GLN A 1 82 ? 11.500 66.415 87.757 1.00 74.92 82 GLN A CA 1
ATOM 513 C C . GLN A 1 82 ? 10.624 65.573 86.803 1.00 74.19 82 GLN A C 1
ATOM 514 O O . GLN A 1 82 ? 9.392 65.583 86.889 1.00 73.60 82 GLN A O 1
ATOM 516 N N . ALA A 1 83 ? 11.277 64.854 85.891 1.00 72.55 83 ALA A N 1
ATOM 517 C CA . ALA A 1 83 ? 10.611 64.036 84.870 1.00 70.82 83 ALA A CA 1
ATOM 518 C C . ALA A 1 83 ? 9.674 62.909 85.327 1.00 70.50 83 ALA A C 1
ATOM 519 O O . ALA A 1 83 ? 9.731 62.448 86.468 1.00 71.75 83 ALA A O 1
ATOM 521 N N . SER A 1 84 ? 8.819 62.469 84.403 1.00 70.15 84 SER A N 1
ATOM 522 C CA . SER A 1 84 ? 7.847 61.397 84.644 1.00 69.73 84 SER A CA 1
ATOM 523 C C . SER A 1 84 ? 8.399 60.041 84.167 1.00 68.05 84 SER A C 1
ATOM 524 O O . SER A 1 84 ? 8.962 59.944 83.075 1.00 68.28 84 SER A O 1
ATOM 526 N N . SER A 1 85 ? 8.217 59.001 84.979 1.00 65.22 85 SER A N 1
ATOM 527 C CA . SER A 1 85 ? 8.722 57.667 84.649 1.00 62.45 85 SER A CA 1
ATOM 528 C C . SER A 1 85 ? 8.179 57.089 83.349 1.00 60.21 85 SER A C 1
ATOM 529 O O . SER A 1 85 ? 7.039 57.340 82.958 1.00 58.35 85 SER A O 1
ATOM 532 N N . GLN A 1 86 ? 9.022 56.305 82.691 1.00 58.26 86 GLN A N 1
ATOM 533 C CA . GLN A 1 86 ? 8.662 55.660 81.444 1.00 56.73 86 GLN A CA 1
ATOM 534 C C . GLN A 1 86 ? 8.544 54.162 81.678 1.00 53.50 86 GLN A C 1
ATOM 535 O O . GLN A 1 86 ? 8.510 53.381 80.731 1.00 53.39 86 GLN A O 1
ATOM 541 N N . GLU A 1 87 ? 8.492 53.762 82.942 1.00 50.37 87 GLU A N 1
ATOM 542 C CA . GLU A 1 87 ? 8.379 52.349 83.267 1.00 48.32 87 GLU A CA 1
ATOM 543 C C . GLU A 1 87 ? 7.188 51.709 82.569 1.00 44.82 87 GLU A C 1
ATOM 544 O O . GLU A 1 87 ? 7.300 50.612 82.033 1.00 44.66 87 GLU A O 1
ATOM 550 N N . PRO A 1 88 ? 6.025 52.380 82.571 1.00 42.09 88 PRO A N 1
ATOM 551 C CA . PRO A 1 88 ? 4.872 51.780 81.896 1.00 40.33 88 PRO A CA 1
ATOM 552 C C . PRO A 1 88 ? 5.164 51.518 80.410 1.00 38.94 88 PRO A C 1
ATOM 553 O O . PRO A 1 88 ? 4.865 50.442 79.881 1.00 38.40 88 PRO A O 1
ATOM 557 N N . LEU A 1 89 ? 5.751 52.506 79.742 1.00 35.44 89 LEU A N 1
ATOM 558 C CA . LEU A 1 89 ? 6.090 52.372 78.332 1.00 32.88 89 LEU A CA 1
ATOM 559 C C . LEU A 1 89 ? 7.095 51.232 78.125 1.00 30.93 89 LEU A C 1
ATOM 560 O O . LEU A 1 89 ? 6.938 50.402 77.224 1.00 30.69 89 LEU A O 1
ATOM 565 N N . TYR A 1 90 ? 8.125 51.195 78.964 1.00 26.70 90 TYR A N 1
ATOM 566 C CA . TYR A 1 90 ? 9.149 50.165 78.849 1.00 24.68 90 TYR A CA 1
ATOM 567 C C . TYR A 1 90 ? 8.558 48.775 79.034 1.00 26.42 90 TYR A C 1
ATOM 568 O O . TYR A 1 90 ? 8.856 47.865 78.261 1.00 26.14 90 TYR A O 1
ATOM 577 N N . ASP A 1 91 ? 7.713 48.616 80.052 1.00 28.20 91 ASP A N 1
ATOM 578 C CA . ASP A 1 91 ? 7.082 47.327 80.327 1.00 28.54 91 ASP A CA 1
ATOM 579 C C . ASP A 1 91 ? 6.140 46.904 79.218 1.00 27.02 91 ASP A C 1
ATOM 580 O O . ASP A 1 91 ? 5.981 45.716 78.958 1.00 25.30 91 ASP A O 1
ATOM 585 N N . LEU A 1 92 ? 5.518 47.884 78.574 1.00 27.00 92 LEU A N 1
ATOM 586 C CA . LEU A 1 92 ? 4.622 47.625 77.455 1.00 26.48 92 LEU A CA 1
ATOM 587 C C . LEU A 1 92 ? 5.455 47.021 76.320 1.00 26.86 92 LEU A C 1
ATOM 588 O O . LEU A 1 92 ? 5.111 45.970 75.767 1.00 28.70 92 LEU A O 1
ATOM 593 N N . TRP A 1 93 ? 6.563 47.674 75.987 1.00 24.68 93 TRP A N 1
ATOM 594 C CA . TRP A 1 93 ? 7.419 47.171 74.926 1.00 22.69 93 TRP A CA 1
ATOM 595 C C . TRP A 1 93 ? 7.942 45.793 75.298 1.00 23.27 93 TRP A C 1
ATOM 596 O O . TRP A 1 93 ? 8.133 44.943 74.429 1.00 20.96 93 TRP A O 1
ATOM 615 N N . LYS A 1 95 ? 6.313 43.617 77.139 1.00 22.21 95 LYS A N 1
ATOM 616 C CA . LYS A 1 95 ? 5.163 42.727 77.028 1.00 24.51 95 LYS A CA 1
ATOM 617 C C . LYS A 1 95 ? 5.060 42.231 75.580 1.00 24.83 95 LYS A C 1
ATOM 618 O O . LYS A 1 95 ? 4.837 41.041 75.328 1.00 25.35 95 LYS A O 1
ATOM 624 N N . LEU A 1 96 ? 5.218 43.155 74.635 1.00 23.30 96 LEU A N 1
ATOM 625 C CA . LEU A 1 96 ? 5.160 42.819 73.223 1.00 21.97 96 LEU A CA 1
ATOM 626 C C . LEU A 1 96 ? 6.131 41.700 72.904 1.00 21.82 96 LEU A C 1
ATOM 627 O O . LEU A 1 96 ? 5.835 40.839 72.080 1.00 21.44 96 LEU A O 1
ATOM 632 N N . GLN A 1 97 ? 7.292 41.709 73.555 1.00 20.95 97 GLN A N 1
ATOM 633 C CA . GLN A 1 97 ? 8.297 40.670 73.325 1.00 22.18 97 GLN A CA 1
ATOM 634 C C . GLN A 1 97 ? 8.055 39.402 74.141 1.00 22.83 97 GLN A C 1
ATOM 635 O O . GLN A 1 97 ? 8.581 38.335 73.818 1.00 23.03 97 GLN A O 1
ATOM 641 N N . THR A 1 98 ? 7.266 39.520 75.197 1.00 22.14 98 THR A N 1
ATOM 642 C CA . THR A 1 98 ? 7.058 38.399 76.097 1.00 24.78 98 THR A CA 1
ATOM 643 C C . THR A 1 98 ? 5.693 37.715 76.127 1.00 22.64 98 THR A C 1
ATOM 644 O O . THR A 1 98 ? 5.598 36.545 76.469 1.00 21.25 98 THR A O 1
ATOM 648 N N . GLY A 1 99 ? 4.646 38.442 75.775 1.00 21.54 99 GLY A N 1
ATOM 649 C CA . GLY A 1 99 ? 3.313 37.878 75.827 1.00 23.80 99 GLY A CA 1
ATOM 650 C C . GLY A 1 99 ? 3.030 36.625 75.021 1.00 25.03 99 GLY A C 1
ATOM 651 O O . GLY A 1 99 ? 3.731 36.316 74.057 1.00 22.62 99 GLY A O 1
ATOM 652 N N . PRO A 1 100 ? 1.974 35.885 75.398 1.00 26.40 100 PRO A N 1
ATOM 653 C CA . PRO A 1 100 ? 1.582 34.651 74.713 1.00 26.28 100 PRO A CA 1
ATOM 654 C C . PRO A 1 100 ? 0.881 34.956 73.387 1.00 25.55 100 PRO A C 1
ATOM 655 O O . PRO A 1 100 ? -0.307 34.679 73.208 1.00 25.88 100 PRO A O 1
ATOM 659 N N . TYR A 1 101 ? 1.640 35.540 72.467 1.00 23.93 101 TYR A N 1
ATOM 660 C CA . TYR A 1 101 ? 1.160 35.883 71.133 1.00 22.43 101 TYR A CA 1
ATOM 661 C C . TYR A 1 101 ? 2.298 36.499 70.342 1.00 20.50 101 TYR A C 1
ATOM 662 O O . TYR A 1 101 ? 3.238 37.040 70.908 1.00 17.77 101 TYR A O 1
ATOM 671 N N . VAL A 1 102 ? 2.210 36.385 69.025 1.00 19.97 102 VAL A N 1
ATOM 672 C CA . VAL A 1 102 ? 3.211 36.937 68.141 1.00 19.49 102 VAL A CA 1
ATOM 673 C C . VAL A 1 102 ? 2.797 38.367 67.849 1.00 19.64 102 VAL A C 1
ATOM 674 O O . VAL A 1 102 ? 1.685 38.607 67.367 1.00 20.83 102 VAL A O 1
ATOM 678 N N . THR A 1 103 ? 3.667 39.323 68.182 1.00 18.53 103 THR A N 1
ATOM 679 C CA . THR A 1 103 ? 3.347 40.720 67.937 1.00 18.58 103 THR A CA 1
ATOM 680 C C . THR A 1 103 ? 3.992 41.170 66.639 1.00 18.37 103 THR A C 1
ATOM 681 O O . THR A 1 103 ? 5.098 40.747 66.308 1.00 18.57 103 THR A O 1
ATOM 685 N N . ILE A 1 104 ? 3.279 42.018 65.906 1.00 20.61 104 ILE A N 1
ATOM 686 C CA . ILE A 1 104 ? 3.743 42.510 64.615 1.00 23.54 104 ILE A CA 1
ATOM 687 C C . ILE A 1 104 ? 3.541 43.997 64.429 1.00 24.17 104 ILE A C 1
ATOM 688 O O . ILE A 1 104 ? 2.472 44.524 64.714 1.00 24.70 104 ILE A O 1
ATOM 693 N N . SER A 1 105 ? 4.578 44.653 63.924 1.00 25.36 105 SER A N 1
ATOM 694 C CA . SER A 1 105 ? 4.527 46.073 63.616 1.00 28.55 105 SER A CA 1
ATOM 695 C C . SER A 1 105 ? 4.281 46.176 62.120 1.00 29.84 105 SER A C 1
ATOM 696 O O . SER A 1 105 ? 4.886 45.441 61.320 1.00 27.54 105 SER A O 1
ATOM 699 N N . HIS A 1 106 ? 3.387 47.077 61.746 1.00 30.62 106 HIS A N 1
ATOM 700 C CA . HIS A 1 106 ? 3.090 47.303 60.342 1.00 33.03 106 HIS A CA 1
ATOM 701 C C . HIS A 1 106 ? 3.393 48.780 60.161 1.00 33.57 106 HIS A C 1
ATOM 702 O O . HIS A 1 106 ? 2.614 49.644 60.566 1.00 32.32 106 HIS A O 1
ATOM 709 N N . VAL A 1 107 ? 4.542 49.057 59.557 1.00 34.20 107 VAL A N 1
ATOM 710 C CA . VAL A 1 107 ? 5.002 50.420 59.379 1.00 35.71 107 VAL A CA 1
ATOM 711 C C . VAL A 1 107 ? 4.917 51.037 57.991 1.00 36.65 107 VAL A C 1
ATOM 712 O O . VAL A 1 107 ? 5.259 50.411 56.985 1.00 35.81 107 VAL A O 1
ATOM 716 N N . ARG A 1 108 ? 4.478 52.290 57.969 1.00 38.15 108 ARG A N 1
ATOM 717 C CA . ARG A 1 108 ? 4.374 53.086 56.751 1.00 41.59 108 ARG A CA 1
ATOM 718 C C . ARG A 1 108 ? 4.762 54.507 57.181 1.00 42.43 108 ARG A C 1
ATOM 719 O O . ARG A 1 108 ? 4.281 54.995 58.203 1.00 43.16 108 ARG A O 1
ATOM 727 N N . GLY A 1 109 ? 5.624 55.172 56.423 1.00 42.79 109 GLY A N 1
ATOM 728 C CA . GLY A 1 109 ? 5.981 56.533 56.782 1.00 44.01 109 GLY A CA 1
ATOM 729 C C . GLY A 1 109 ? 7.154 56.742 57.724 1.00 44.57 109 GLY A C 1
ATOM 730 O O . GLY A 1 109 ? 7.913 55.823 58.018 1.00 44.89 109 GLY A O 1
ATOM 731 N N . LYS A 1 110 ? 7.296 57.980 58.186 1.00 45.54 110 LYS A N 1
ATOM 732 C CA . LYS A 1 110 ? 8.371 58.366 59.088 1.00 46.14 110 LYS A CA 1
ATOM 733 C C . LYS A 1 110 ? 8.148 57.815 60.486 1.00 46.17 110 LYS A C 1
ATOM 734 O O . LYS A 1 110 ? 7.040 57.876 61.027 1.00 47.03 110 LYS A O 1
ATOM 740 N N . VAL A 1 111 ? 9.216 57.277 61.063 1.00 44.81 111 VAL A N 1
ATOM 741 C CA . VAL A 1 111 ? 9.184 56.727 62.405 1.00 44.16 111 VAL A CA 1
ATOM 742 C C . VAL A 1 111 ? 10.408 57.282 63.122 1.00 44.99 111 VAL A C 1
ATOM 743 O O . VAL A 1 111 ? 11.517 57.227 62.594 1.00 44.59 111 VAL A O 1
ATOM 747 N N . ASN A 1 112 ? 10.208 57.845 64.306 1.00 46.72 112 ASN A N 1
ATOM 748 C CA . ASN A 1 112 ? 11.329 58.388 65.068 1.00 49.82 112 ASN A CA 1
ATOM 749 C C . ASN A 1 112 ? 11.410 57.593 66.366 1.00 49.58 112 ASN A C 1
ATOM 750 O O . ASN A 1 112 ? 10.657 56.637 66.558 1.00 48.96 112 ASN A O 1
ATOM 755 N N . ALA A 1 113 ? 12.326 57.976 67.250 1.00 49.95 113 ALA A N 1
ATOM 756 C CA . ALA A 1 113 ? 12.480 57.281 68.523 1.00 49.87 113 ALA A CA 1
ATOM 757 C C . ALA A 1 113 ? 11.132 57.336 69.207 1.00 49.00 113 ALA A C 1
ATOM 758 O O . ALA A 1 113 ? 10.619 58.413 69.473 1.00 52.73 113 ALA A O 1
ATOM 760 N N . GLY A 1 114 ? 10.553 56.182 69.489 1.00 46.26 114 GLY A N 1
ATOM 761 C CA . GLY A 1 114 ? 9.244 56.170 70.117 1.00 43.15 114 GLY A CA 1
ATOM 762 C C . GLY A 1 114 ? 8.460 55.148 69.336 1.00 41.81 114 GLY A C 1
ATOM 763 O O . GLY A 1 114 ? 8.031 54.121 69.870 1.00 40.72 114 GLY A O 1
ATOM 764 N N . GLY A 1 115 ? 8.269 55.438 68.054 1.00 39.39 115 GLY A N 1
ATOM 765 C CA . GLY A 1 115 ? 7.595 54.485 67.200 1.00 35.90 115 GLY A CA 1
ATOM 766 C C . GLY A 1 115 ? 8.643 53.405 67.025 1.00 33.34 115 GLY A C 1
ATOM 767 O O . GLY A 1 115 ? 8.336 52.239 66.809 1.00 33.96 115 GLY A O 1
ATOM 768 N N . LEU A 1 116 ? 9.901 53.814 67.156 1.00 31.10 116 LEU A N 1
ATOM 769 C CA . LEU A 1 116 ? 11.028 52.910 67.028 1.00 29.27 116 LEU A CA 1
ATOM 770 C C . LEU A 1 116 ? 10.996 51.878 68.149 1.00 27.95 116 LEU A C 1
ATOM 771 O O . LEU A 1 116 ? 11.323 50.707 67.939 1.00 26.45 116 LEU A O 1
ATOM 776 N N . GLY A 1 117 ? 10.610 52.318 69.343 1.00 26.71 117 GLY A N 1
ATOM 777 C CA . GLY A 1 117 ? 10.504 51.392 70.453 1.00 24.79 117 GLY A CA 1
ATOM 778 C C . GLY A 1 117 ? 9.540 50.289 70.039 1.00 24.04 117 GLY A C 1
ATOM 779 O O . GLY A 1 117 ? 9.887 49.104 70.036 1.00 24.00 117 GLY A O 1
ATOM 780 N N . PHE A 1 118 ? 8.329 50.693 69.663 1.00 21.81 118 PHE A N 1
ATOM 781 C CA . PHE A 1 118 ? 7.293 49.763 69.223 1.00 22.17 118 PHE A CA 1
ATOM 782 C C . PHE A 1 118 ? 7.754 48.785 68.135 1.00 21.74 118 PHE A C 1
ATOM 783 O O . PHE A 1 118 ? 7.622 47.577 68.293 1.00 22.23 118 PHE A O 1
ATOM 791 N N . VAL A 1 119 ? 8.294 49.305 67.038 1.00 20.81 119 VAL A N 1
ATOM 792 C CA . VAL A 1 119 ? 8.739 48.456 65.938 1.00 22.14 119 VAL A CA 1
ATOM 793 C C . VAL A 1 119 ? 9.836 47.468 66.333 1.00 23.19 119 VAL A C 1
ATOM 794 O O . VAL A 1 119 ? 9.835 46.314 65.894 1.00 24.28 119 VAL A O 1
ATOM 798 N N . SER A 1 120 ? 10.764 47.926 67.164 1.00 21.28 120 SER A N 1
ATOM 799 C CA . SER A 1 120 ? 11.872 47.102 67.611 1.00 21.73 120 SER A CA 1
ATOM 800 C C . SER A 1 120 ? 11.408 45.993 68.536 1.00 21.80 120 SER A C 1
ATOM 801 O O . SER A 1 120 ? 11.912 44.871 68.463 1.00 20.73 120 SER A O 1
ATOM 804 N N . ALA A 1 121 ? 10.457 46.326 69.409 1.00 19.61 121 ALA A N 1
ATOM 805 C CA . ALA A 1 121 ? 9.932 45.391 70.393 1.00 19.30 121 ALA A CA 1
ATOM 806 C C . ALA A 1 121 ? 9.053 44.275 69.841 1.00 19.49 121 ALA A C 1
ATOM 807 O O . ALA A 1 121 ? 9.075 43.155 70.371 1.00 19.65 121 ALA A O 1
ATOM 809 N N . THR A 1 122 ? 8.277 44.567 68.794 1.00 14.99 122 THR A N 1
ATOM 810 C CA . THR A 1 122 ? 7.400 43.562 68.231 1.00 14.72 122 THR A CA 1
ATOM 811 C C . THR A 1 122 ? 8.217 42.375 67.756 1.00 15.20 122 THR A C 1
ATOM 812 O O . THR A 1 122 ? 9.381 42.525 67.381 1.00 16.25 122 THR A O 1
ATOM 816 N N . ASP A 1 123 ? 7.618 41.190 67.811 1.00 16.12 123 ASP A N 1
ATOM 817 C CA . ASP A 1 123 ? 8.285 39.962 67.381 1.00 18.58 123 ASP A CA 1
ATOM 818 C C . ASP A 1 123 ? 8.626 40.022 65.896 1.00 20.47 123 ASP A C 1
ATOM 819 O O . ASP A 1 123 ? 9.622 39.446 65.461 1.00 18.89 123 ASP A O 1
ATOM 824 N N . ILE A 1 124 ? 7.770 40.710 65.136 1.00 20.22 124 ILE A N 1
ATOM 825 C CA . ILE A 1 124 ? 7.918 40.853 63.695 1.00 22.19 124 ILE A CA 1
ATOM 826 C C . ILE A 1 124 ? 7.523 42.246 63.229 1.00 23.53 124 ILE A C 1
ATOM 827 O O . ILE A 1 124 ? 6.444 42.749 63.565 1.00 25.36 124 ILE A O 1
ATOM 832 N N . ALA A 1 125 ? 8.391 42.860 62.435 1.00 23.04 125 ALA A N 1
ATOM 833 C CA . ALA A 1 125 ? 8.130 44.199 61.931 1.00 24.95 125 ALA A CA 1
ATOM 834 C C . ALA A 1 125 ? 8.168 44.219 60.406 1.00 25.38 125 ALA A C 1
ATOM 835 O O . ALA A 1 125 ? 9.179 43.869 59.802 1.00 22.86 125 ALA A O 1
ATOM 837 N N . ILE A 1 126 ? 7.062 44.628 59.797 1.00 25.68 126 ILE A N 1
ATOM 838 C CA . ILE A 1 126 ? 6.981 44.702 58.338 1.00 29.60 126 ILE A CA 1
ATOM 839 C C . ILE A 1 126 ? 6.713 46.138 57.875 1.00 29.02 126 ILE A C 1
ATOM 840 O O . ILE A 1 126 ? 6.162 46.954 58.609 1.00 28.82 126 ILE A O 1
ATOM 845 N N . ALA A 1 127 ? 7.097 46.451 56.649 1.00 30.83 127 ALA A N 1
ATOM 846 C CA . ALA A 1 127 ? 6.873 47.802 56.161 1.00 32.72 127 ALA A CA 1
ATOM 847 C C . ALA A 1 127 ? 6.749 47.857 54.645 1.00 34.00 127 ALA A C 1
ATOM 848 O O . ALA A 1 127 ? 6.821 46.828 53.969 1.00 31.45 127 ALA A O 1
ATOM 850 N N . ASP A 1 128 ? 6.540 49.068 54.128 1.00 37.43 128 ASP A N 1
ATOM 851 C CA . ASP A 1 128 ? 6.460 49.298 52.690 1.00 41.94 128 ASP A CA 1
ATOM 852 C C . ASP A 1 128 ? 7.605 50.237 52.311 1.00 43.34 128 ASP A C 1
ATOM 853 O O . ASP A 1 128 ? 8.378 50.647 53.175 1.00 44.93 128 ASP A O 1
ATOM 858 N N . GLN A 1 129 ? 7.705 50.567 51.027 1.00 45.17 129 GLN A N 1
ATOM 859 C CA . GLN A 1 129 ? 8.755 51.443 50.491 1.00 45.92 129 GLN A CA 1
ATOM 860 C C . GLN A 1 129 ? 8.868 52.786 51.210 1.00 43.84 129 GLN A C 1
ATOM 861 O O . GLN A 1 129 ? 9.927 53.411 51.239 1.00 44.48 129 GLN A O 1
ATOM 867 N N . THR A 1 130 ? 7.756 53.235 51.763 1.00 41.74 130 THR A N 1
ATOM 868 C CA . THR A 1 130 ? 7.684 54.515 52.443 1.00 41.91 130 THR A CA 1
ATOM 869 C C . THR A 1 130 ? 8.386 54.671 53.799 1.00 40.81 130 THR A C 1
ATOM 870 O O . THR A 1 130 ? 8.842 55.766 54.133 1.00 40.43 130 THR A O 1
ATOM 874 N N . ALA A 1 131 ? 8.473 53.588 54.571 1.00 37.74 131 ALA A N 1
ATOM 875 C CA . ALA A 1 131 ? 9.082 53.635 55.899 1.00 35.05 131 ALA A CA 1
ATOM 876 C C . ALA A 1 131 ? 10.517 54.163 55.977 1.00 32.56 131 ALA A C 1
ATOM 877 O O . ALA A 1 131 ? 11.383 53.790 55.190 1.00 33.44 131 ALA A O 1
ATOM 879 N N . SER A 1 132 ? 10.750 55.049 56.933 1.00 30.67 132 SER A N 1
ATOM 880 C CA . SER A 1 132 ? 12.077 55.585 57.180 1.00 31.62 132 SER A CA 1
ATOM 881 C C . SER A 1 132 ? 12.175 55.675 58.703 1.00 30.05 132 SER A C 1
ATOM 882 O O . SER A 1 132 ? 11.180 55.914 59.385 1.00 27.83 132 SER A O 1
ATOM 885 N N . PHE A 1 133 ? 13.377 55.492 59.233 1.00 30.58 133 PHE A N 1
ATOM 886 C CA . PHE A 1 133 ? 13.580 55.489 60.678 1.00 31.25 133 PHE A CA 1
ATOM 887 C C . PHE A 1 133 ? 14.665 56.466 61.111 1.00 31.85 133 PHE A C 1
ATOM 888 O O . PHE A 1 133 ? 15.706 56.551 60.468 1.00 33.97 133 PHE A O 1
ATOM 896 N N . SER A 1 134 ? 14.442 57.187 62.207 1.00 32.94 134 SER A N 1
ATOM 897 C CA . SER A 1 134 ? 15.449 58.144 62.663 1.00 35.26 134 SER A CA 1
ATOM 898 C C . SER A 1 134 ? 15.513 58.428 64.168 1.00 34.48 134 SER A C 1
ATOM 899 O O . SER A 1 134 ? 14.523 58.308 64.894 1.00 33.88 134 SER A O 1
ATOM 902 N N . LEU A 1 135 ? 16.707 58.810 64.612 1.00 34.60 135 LEU A N 1
ATOM 903 C CA . LEU A 1 135 ? 16.977 59.147 66.007 1.00 35.51 135 LEU A CA 1
ATOM 904 C C . LEU A 1 135 ? 17.732 60.469 65.997 1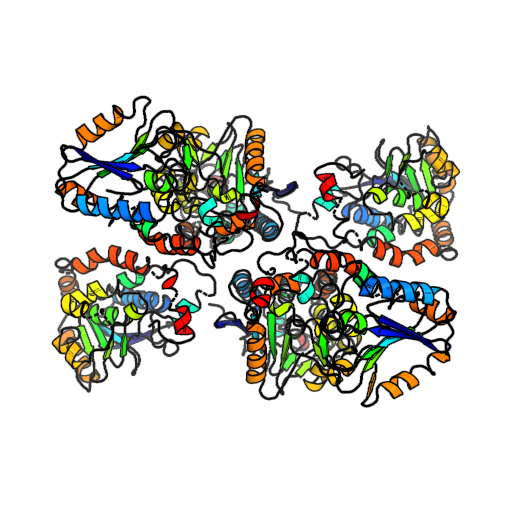.00 37.32 135 LEU A C 1
ATOM 905 O O . LEU A 1 135 ? 18.934 60.497 65.740 1.00 37.38 135 LEU A O 1
ATOM 910 N N . SER A 1 136 ? 17.017 61.559 66.269 1.00 38.73 136 SER A N 1
ATOM 911 C CA . SER A 1 136 ? 17.598 62.898 66.269 1.00 40.51 136 SER A CA 1
ATOM 912 C C . SER A 1 136 ? 17.857 63.445 67.675 1.00 41.21 136 SER A C 1
ATOM 913 O O . SER A 1 136 ? 18.464 64.505 67.833 1.00 41.45 136 SER A O 1
ATOM 916 N N . GLU A 1 137 ? 17.398 62.721 68.688 1.00 41.17 137 GLU A N 1
ATOM 917 C CA . GLU A 1 137 ? 17.563 63.148 70.073 1.00 41.70 137 GLU A CA 1
ATOM 918 C C . GLU A 1 137 ? 18.920 63.760 70.426 1.00 40.97 137 GLU A C 1
ATOM 919 O O . GLU A 1 137 ? 18.978 64.774 71.118 1.00 41.44 137 GLU A O 1
ATOM 925 N N . LEU A 1 138 ? 20.007 63.156 69.953 1.00 39.83 138 LEU A N 1
ATOM 926 C CA . LEU A 1 138 ? 21.345 63.637 70.280 1.00 39.64 138 LEU A CA 1
ATOM 927 C C . LEU A 1 138 ? 21.620 65.086 69.866 1.00 41.18 138 LEU A C 1
ATOM 928 O O . LEU A 1 138 ? 22.562 65.712 70.363 1.00 40.51 138 LEU A O 1
ATOM 933 N N . LEU A 1 139 ? 20.801 65.624 68.967 1.00 40.27 139 LEU A N 1
ATOM 934 C CA . LEU A 1 139 ? 20.972 67.006 68.535 1.00 41.00 139 LEU A CA 1
ATOM 935 C C . LEU A 1 139 ? 20.625 67.941 69.705 1.00 42.30 139 LEU A C 1
ATOM 936 O O . LEU A 1 139 ? 21.081 69.084 69.769 1.00 41.98 139 LEU A O 1
ATOM 941 N N . PHE A 1 140 ? 19.824 67.441 70.638 1.00 42.40 140 PHE A N 1
ATOM 942 C CA . PHE A 1 140 ? 19.431 68.221 71.798 1.00 42.75 140 PHE A CA 1
ATOM 943 C C . PHE A 1 140 ? 20.068 67.651 73.060 1.00 42.58 140 PHE A C 1
ATOM 944 O O . PHE A 1 140 ? 19.575 67.859 74.166 1.00 43.54 140 PHE A O 1
ATOM 952 N N . GLY A 1 141 ? 21.166 66.927 72.891 1.00 42.01 141 GLY A N 1
ATOM 953 C CA . GLY A 1 141 ? 21.845 66.355 74.037 1.00 41.37 141 GLY A CA 1
ATOM 954 C C . GLY A 1 141 ? 21.133 65.138 74.603 1.00 40.53 141 GLY A C 1
ATOM 955 O O . GLY A 1 141 ? 21.603 64.519 75.559 1.00 39.44 141 GLY A O 1
ATOM 956 N N . LEU A 1 142 ? 19.994 64.782 74.025 1.00 39.22 142 LEU A N 1
ATOM 957 C CA . LEU A 1 142 ? 19.273 63.620 74.518 1.00 39.19 142 LEU A CA 1
ATOM 958 C C . LEU A 1 142 ? 19.726 62.347 73.800 1.00 38.94 142 LEU A C 1
ATOM 959 O O . LEU A 1 142 ? 20.674 62.356 73.011 1.00 38.34 142 LEU A O 1
ATOM 964 N N . TYR A 1 143 ? 19.051 61.246 74.112 1.00 38.52 143 TYR A N 1
ATOM 965 C CA . TYR A 1 143 ? 19.278 59.949 73.467 1.00 38.02 143 TYR A CA 1
ATOM 966 C C . TYR A 1 143 ? 18.147 59.007 73.880 1.00 37.91 143 TYR A C 1
ATOM 967 O O . TYR A 1 143 ? 17.704 59.027 75.028 1.00 35.22 143 TYR A O 1
ATOM 976 N N . PRO A 1 144 ? 17.662 58.180 72.933 1.00 37.76 144 PRO A N 1
ATOM 977 C CA . PRO A 1 144 ? 16.577 57.204 73.095 1.00 37.50 144 PRO A CA 1
ATOM 978 C C . PRO A 1 144 ? 16.880 56.058 74.057 1.00 35.44 144 PRO A C 1
ATOM 979 O O . PRO A 1 144 ? 16.837 54.886 73.669 1.00 34.05 144 PRO A O 1
ATOM 983 N N . ALA A 1 145 ? 17.164 56.403 75.307 1.00 33.26 145 ALA A N 1
ATOM 984 C CA . ALA A 1 145 ? 17.493 55.422 76.333 1.00 32.00 145 ALA A CA 1
ATOM 985 C C . ALA A 1 145 ? 16.499 54.268 76.467 1.00 29.83 145 ALA A C 1
ATOM 986 O O . ALA A 1 145 ? 16.906 53.126 76.637 1.00 27.73 145 ALA A O 1
ATOM 988 N N . CYS A 1 146 ? 15.204 54.555 76.409 1.00 29.22 146 CYS A N 1
ATOM 989 C CA . CYS A 1 146 ? 14.221 53.490 76.553 1.00 31.61 146 CYS A CA 1
ATOM 990 C C . CYS A 1 146 ? 14.168 52.610 75.304 1.00 30.67 146 CYS A C 1
ATOM 991 O O . CYS A 1 146 ? 13.992 51.392 75.383 1.00 29.58 146 CYS A O 1
ATOM 994 N N . VAL A 1 147 ? 14.350 53.235 74.149 1.00 29.40 147 VAL A N 1
ATOM 995 C CA . VAL A 1 147 ? 14.311 52.538 72.869 1.00 27.31 147 VAL A CA 1
ATOM 996 C C . VAL A 1 147 ? 15.519 51.655 72.585 1.00 25.06 147 VAL A C 1
ATOM 997 O O . VAL A 1 147 ? 15.383 50.517 72.122 1.00 24.32 147 VAL A O 1
ATOM 1001 N N . LEU A 1 148 ? 16.698 52.190 72.876 1.00 25.19 148 LEU A N 1
ATOM 1002 C CA . LEU A 1 148 ? 17.972 51.525 72.585 1.00 24.03 148 LEU A CA 1
ATOM 1003 C C . LEU A 1 148 ? 18.158 50.048 72.884 1.00 23.65 148 LEU A C 1
ATOM 1004 O O . LEU A 1 148 ? 18.721 49.334 72.057 1.00 25.62 148 LEU A O 1
ATOM 1009 N N . PRO A 1 149 ? 17.715 49.562 74.065 1.00 23.38 149 PRO A N 1
ATOM 1010 C CA . PRO A 1 149 ? 17.897 48.131 74.362 1.00 20.61 149 PRO A CA 1
ATOM 1011 C C . PRO A 1 149 ? 17.139 47.234 73.376 1.00 19.28 149 PRO A C 1
ATOM 1012 O O . PRO A 1 149 ? 17.628 46.176 72.968 1.00 16.91 149 PRO A O 1
ATOM 1016 N N . PHE A 1 150 ? 15.944 47.668 72.999 1.00 19.83 150 PHE A N 1
ATOM 1017 C CA . PHE A 1 150 ? 15.123 46.930 72.036 1.00 20.60 150 PHE A CA 1
ATOM 1018 C C . PHE A 1 150 ? 15.747 47.037 70.629 1.00 19.57 150 PHE A C 1
ATOM 1019 O O . PHE A 1 150 ? 15.842 46.044 69.903 1.00 18.43 150 PHE A O 1
ATOM 1027 N N . LEU A 1 151 ? 16.185 48.242 70.264 1.00 18.36 151 LEU A N 1
ATOM 1028 C CA . LEU A 1 151 ? 16.801 48.466 68.963 1.00 17.09 151 LEU A CA 1
ATOM 1029 C C . LEU A 1 151 ? 18.066 47.627 68.852 1.00 18.15 151 LEU A C 1
ATOM 1030 O O . LEU A 1 151 ? 18.276 46.908 67.863 1.00 18.74 151 LEU A O 1
ATOM 1035 N N . ILE A 1 152 ? 18.897 47.713 69.883 1.00 17.37 152 ILE A N 1
ATOM 1036 C CA . ILE A 1 152 ? 20.150 46.981 69.928 1.00 18.06 152 ILE A CA 1
ATOM 1037 C C . ILE A 1 152 ? 19.945 45.480 69.809 1.00 19.25 152 ILE A C 1
ATOM 1038 O O . ILE A 1 152 ? 20.717 44.796 69.139 1.00 18.76 152 ILE A O 1
ATOM 1043 N N . ARG A 1 153 ? 18.906 44.958 70.453 1.00 21.11 153 ARG A N 1
ATOM 1044 C CA . ARG A 1 153 ? 18.656 43.526 70.359 1.00 23.98 153 ARG A CA 1
ATOM 1045 C C . ARG A 1 153 ? 18.414 43.129 68.889 1.00 23.57 153 ARG A C 1
ATOM 1046 O O . ARG A 1 153 ? 18.740 42.019 68.476 1.00 24.44 153 ARG A O 1
ATOM 1054 N N . ARG A 1 154 ? 17.850 44.043 68.108 1.00 23.40 154 ARG A N 1
ATOM 1055 C CA . ARG A 1 154 ? 17.566 43.765 66.701 1.00 24.40 154 ARG A CA 1
ATOM 1056 C C . ARG A 1 154 ? 18.708 43.992 65.718 1.00 22.86 154 ARG A C 1
ATOM 1057 O O . ARG A 1 154 ? 18.943 43.162 64.844 1.00 23.50 154 ARG A O 1
ATOM 1065 N N . ILE A 1 155 ? 19.428 45.104 65.857 1.00 21.61 155 ILE A N 1
ATOM 1066 C CA . ILE A 1 155 ? 20.480 45.417 64.889 1.00 19.84 155 ILE A CA 1
ATOM 1067 C C . ILE A 1 155 ? 21.909 45.409 65.378 1.00 21.09 155 ILE A C 1
ATOM 1068 O O . ILE A 1 155 ? 22.828 45.582 64.593 1.00 21.62 155 ILE A O 1
ATOM 1073 N N . GLY A 1 156 ? 22.102 45.216 66.673 1.00 22.44 156 GLY A N 1
ATOM 1074 C CA . GLY A 1 156 ? 23.444 45.195 67.203 1.00 21.84 156 GLY A CA 1
ATOM 1075 C C . GLY A 1 156 ? 23.820 46.548 67.768 1.00 23.12 156 GLY A C 1
ATOM 1076 O O . GLY A 1 156 ? 23.169 47.558 67.496 1.00 22.94 156 GLY A O 1
ATOM 1077 N N . ARG A 1 157 ? 24.879 46.552 68.563 1.00 23.69 157 ARG A N 1
ATOM 1078 C CA . ARG A 1 157 ? 25.376 47.755 69.195 1.00 26.73 157 ARG A CA 1
ATOM 1079 C C . ARG A 1 157 ? 25.929 48.781 68.204 1.00 24.80 157 ARG A C 1
ATOM 1080 O O . ARG A 1 157 ? 25.598 49.957 68.283 1.00 22.40 157 ARG A O 1
ATOM 1088 N N . GLN A 1 158 ? 26.755 48.339 67.263 1.00 22.01 158 GLN A N 1
ATOM 1089 C CA . GLN A 1 158 ? 27.345 49.279 66.320 1.00 23.53 158 GLN A CA 1
ATOM 1090 C C . GLN A 1 158 ? 26.332 50.002 65.434 1.00 23.92 158 GLN A C 1
ATOM 1091 O O . GLN A 1 158 ? 26.419 51.214 65.236 1.00 22.29 158 GLN A O 1
ATOM 1097 N N . LYS A 1 159 ? 25.358 49.276 64.911 1.00 24.34 159 LYS A N 1
ATOM 1098 C CA . LYS A 1 159 ? 24.385 49.918 64.056 1.00 26.18 159 LYS A CA 1
ATOM 1099 C C . LYS A 1 159 ? 23.541 50.933 64.828 1.00 25.64 159 LYS A C 1
ATOM 1100 O O . LYS A 1 159 ? 23.264 52.028 64.329 1.00 23.82 159 LYS A O 1
ATOM 1106 N N . ALA A 1 160 ? 23.132 50.587 66.044 1.00 24.67 160 ALA A N 1
ATOM 1107 C CA . ALA A 1 160 ? 22.329 51.520 66.833 1.00 25.31 160 ALA A CA 1
ATOM 1108 C C . ALA A 1 160 ? 23.163 52.766 67.172 1.00 24.77 160 ALA A C 1
ATOM 1109 O O . ALA A 1 160 ? 22.654 53.895 67.170 1.00 22.57 160 ALA A O 1
ATOM 1111 N N . HIS A 1 161 ? 24.450 52.538 67.431 1.00 23.00 161 HIS A N 1
ATOM 1112 C CA . HIS A 1 161 ? 25.404 53.586 67.784 1.00 23.75 161 HIS A CA 1
ATOM 1113 C C . HIS A 1 161 ? 25.603 54.601 66.645 1.00 23.33 161 HIS A C 1
ATOM 1114 O O . HIS A 1 161 ? 25.492 55.802 66.849 1.00 22.30 161 HIS A O 1
ATOM 1121 N N . TYR A 1 162 ? 25.879 54.099 65.447 1.00 23.53 162 TYR A N 1
ATOM 1122 C CA . TYR A 1 162 ? 26.090 54.927 64.267 1.00 25.15 162 TYR A CA 1
ATOM 1123 C C . TYR A 1 162 ? 24.840 55.761 63.983 1.00 27.58 162 TYR A C 1
ATOM 1124 O O . TYR A 1 162 ? 24.918 56.945 63.653 1.00 27.31 162 TYR A O 1
ATOM 1141 N N . THR A 1 164 ? 22.449 56.698 66.126 1.00 25.63 164 THR A N 1
ATOM 1142 C CA . THR A 1 164 ? 22.237 57.715 67.143 1.00 26.28 164 THR A CA 1
ATOM 1143 C C . THR A 1 164 ? 23.187 58.883 66.956 1.00 26.02 164 THR A C 1
ATOM 1144 O O . THR A 1 164 ? 22.776 60.033 67.053 1.00 24.81 164 THR A O 1
ATOM 1148 N N . LEU A 1 165 ? 24.452 58.574 66.676 1.00 27.40 165 LEU A N 1
ATOM 1149 C CA . LEU A 1 165 ? 25.474 59.593 66.469 1.00 29.15 165 LEU A CA 1
ATOM 1150 C C . LEU A 1 165 ? 25.250 60.397 65.188 1.00 30.38 165 LEU A C 1
ATOM 1151 O O . LEU A 1 165 ? 25.441 61.611 65.187 1.00 30.07 165 LEU A O 1
ATOM 1164 N N . THR A 1 167 ? 22.313 60.805 63.459 1.00 33.37 167 THR A N 1
ATOM 1165 C CA . THR A 1 167 ? 21.036 61.502 63.417 1.00 37.84 167 THR A CA 1
ATOM 1166 C C . THR A 1 167 ? 20.207 61.427 62.130 1.00 40.32 167 THR A C 1
ATOM 1167 O O . THR A 1 167 ? 19.026 61.788 62.132 1.00 41.69 167 THR A O 1
ATOM 1171 N N . LYS A 1 168 ? 20.789 60.970 61.030 1.00 42.35 168 LYS A N 1
ATOM 1172 C CA . LYS A 1 168 ? 20.004 60.930 59.805 1.00 44.29 168 LYS A CA 1
ATOM 1173 C C . LYS A 1 168 ? 19.156 59.679 59.640 1.00 43.87 168 LYS A C 1
ATOM 1174 O O . LYS A 1 168 ? 19.616 58.561 59.874 1.00 43.49 168 LYS A O 1
ATOM 1180 N N . PRO A 1 169 ? 17.896 59.860 59.220 1.00 42.61 169 PRO A N 1
ATOM 1181 C CA . PRO A 1 169 ? 16.982 58.740 59.022 1.00 41.34 169 PRO A CA 1
ATOM 1182 C C . PRO A 1 169 ? 17.583 57.717 58.071 1.00 40.07 169 PRO A C 1
ATOM 1183 O O . PRO A 1 169 ? 18.337 58.070 57.163 1.00 39.29 169 PRO A O 1
ATOM 1187 N N . ILE A 1 170 ? 17.269 56.448 58.298 1.00 37.45 170 ILE A N 1
ATOM 1188 C CA . ILE A 1 170 ? 17.786 55.397 57.446 1.00 37.89 170 ILE A CA 1
ATOM 1189 C C . ILE A 1 170 ? 16.652 54.924 56.548 1.00 37.35 170 ILE A C 1
ATOM 1190 O O . ILE A 1 170 ? 15.478 55.078 56.888 1.00 36.61 170 ILE A O 1
ATOM 1195 N N . SER A 1 171 ? 17.012 54.357 55.403 1.00 35.69 171 SER A N 1
ATOM 1196 C CA . SER A 1 171 ? 16.030 53.878 54.441 1.00 36.78 171 SER A CA 1
ATOM 1197 C C . SER A 1 171 ? 15.421 52.540 54.857 1.00 36.67 171 SER A C 1
ATOM 1198 O O . SER A 1 171 ? 15.959 51.838 55.716 1.00 37.04 171 SER A O 1
ATOM 1201 N N . VAL A 1 172 ? 14.300 52.187 54.239 1.00 35.34 172 VAL A N 1
ATOM 1202 C CA . VAL A 1 172 ? 13.662 50.921 54.539 1.00 34.74 172 VAL A CA 1
ATOM 1203 C C . VAL A 1 172 ? 14.600 49.789 54.112 1.00 34.32 172 VAL A C 1
ATOM 1204 O O . VAL A 1 172 ? 14.517 48.675 54.629 1.00 32.42 172 VAL A O 1
ATOM 1208 N N . GLN A 1 173 ? 15.503 50.088 53.177 1.00 33.40 173 GLN A N 1
ATOM 1209 C CA . GLN A 1 173 ? 16.477 49.105 52.690 1.00 32.76 173 GLN A CA 1
ATOM 1210 C C . GLN A 1 173 ? 17.502 48.770 53.773 1.00 32.78 173 GLN A C 1
ATOM 1211 O O . GLN A 1 173 ? 17.766 47.593 54.042 1.00 31.68 173 GLN A O 1
ATOM 1217 N N . GLU A 1 174 ? 18.092 49.804 54.377 1.00 32.17 174 GLU A N 1
ATOM 1218 C CA . GLU A 1 174 ? 19.085 49.593 55.425 1.00 34.60 174 GLU A CA 1
ATOM 1219 C C . GLU A 1 174 ? 18.422 48.903 56.609 1.00 32.94 174 GLU A C 1
ATOM 1220 O O . GLU A 1 174 ? 18.982 47.970 57.184 1.00 33.39 174 GLU A O 1
ATOM 1226 N N . ALA A 1 175 ? 17.231 49.369 56.971 1.00 29.38 175 ALA A N 1
ATOM 1227 C CA . ALA A 1 175 ? 16.505 48.769 58.078 1.00 29.45 175 ALA A CA 1
ATOM 1228 C C . ALA A 1 175 ? 16.416 47.264 57.830 1.00 28.56 175 ALA A C 1
ATOM 1229 O O . ALA A 1 175 ? 16.607 46.458 58.745 1.00 27.76 175 ALA A O 1
ATOM 1231 N N . SER A 1 176 ? 16.140 46.895 56.581 1.00 29.05 176 SER A N 1
ATOM 1232 C CA . SER A 1 176 ? 16.021 45.488 56.208 1.00 29.94 176 SER A CA 1
ATOM 1233 C C . SER A 1 176 ? 17.355 44.779 56.333 1.00 29.79 176 SER A C 1
ATOM 1234 O O . SER A 1 176 ? 17.445 43.713 56.942 1.00 29.55 176 SER A O 1
ATOM 1237 N N . GLU A 1 177 ? 18.392 45.374 55.756 1.00 30.79 177 GLU A N 1
ATOM 1238 C CA . GLU A 1 177 ? 19.722 44.783 55.803 1.00 31.68 177 GLU A CA 1
ATOM 1239 C C . GLU A 1 177 ? 20.212 44.644 57.241 1.00 30.78 177 GLU A C 1
ATOM 1240 O O . GLU A 1 177 ? 20.833 43.639 57.595 1.00 31.44 177 GLU A O 1
ATOM 1246 N N . TRP A 1 178 ? 19.914 45.641 58.070 1.00 28.30 178 TRP A N 1
ATOM 1247 C CA . TRP A 1 178 ? 20.341 45.632 59.467 1.00 27.76 178 TRP A CA 1
ATOM 1248 C C . TRP A 1 178 ? 19.541 44.718 60.394 1.00 27.20 178 TRP A C 1
ATOM 1249 O O . TRP A 1 178 ? 20.026 44.321 61.452 1.00 28.36 178 TRP A O 1
ATOM 1260 N N . GLY A 1 179 ? 18.317 44.388 60.008 1.00 26.05 179 GLY A N 1
ATOM 1261 C CA . GLY A 1 179 ? 17.506 43.536 60.850 1.00 22.48 179 GLY A CA 1
ATOM 1262 C C . GLY A 1 179 ? 16.463 44.323 61.616 1.00 21.05 179 GLY A C 1
ATOM 1263 O O . GLY A 1 179 ? 15.711 43.738 62.393 1.00 18.95 179 GLY A O 1
ATOM 1264 N N . LEU A 1 180 ? 16.422 45.644 61.411 1.00 19.43 180 LEU A N 1
ATOM 1265 C CA . LEU A 1 180 ? 15.437 46.489 62.084 1.00 19.50 180 LEU A CA 1
ATOM 1266 C C . LEU A 1 180 ? 14.030 46.033 61.708 1.00 22.58 180 LEU A C 1
ATOM 1267 O O . LEU A 1 180 ? 13.121 46.045 62.531 1.00 25.25 180 LEU A O 1
ATOM 1272 N N . ILE A 1 181 ? 13.845 45.638 60.457 1.00 24.05 181 ILE A N 1
ATOM 1273 C CA . ILE A 1 181 ? 12.556 45.156 60.024 1.00 27.53 181 ILE A CA 1
ATOM 1274 C C . ILE A 1 181 ? 12.751 43.840 59.273 1.00 28.71 181 ILE A C 1
ATOM 1275 O O . ILE A 1 181 ? 13.748 43.653 58.565 1.00 29.08 181 ILE A O 1
ATOM 1280 N N . ASP A 1 182 ? 11.811 42.920 59.457 1.00 27.87 182 ASP A N 1
ATOM 1281 C CA . ASP A 1 182 ? 11.839 41.627 58.789 1.00 30.50 182 ASP A CA 1
ATOM 1282 C C . ASP A 1 182 ? 10.860 41.845 57.639 1.00 32.95 182 ASP A C 1
ATOM 1283 O O . ASP A 1 182 ? 9.709 42.192 57.873 1.00 38.96 182 ASP A O 1
ATOM 1288 N N . ALA A 1 183 ? 11.299 41.691 56.402 1.00 32.50 183 ALA A N 1
ATOM 1289 C CA . ALA A 1 183 ? 10.388 41.867 55.254 1.00 32.16 183 ALA A CA 1
ATOM 1290 C C . ALA A 1 183 ? 9.676 43.224 55.118 1.00 32.89 183 ALA A C 1
ATOM 1291 O O . ALA A 1 183 ? 9.195 43.818 56.076 1.00 32.82 183 ALA A O 1
ATOM 1293 N N . PHE A 1 184 ? 9.592 43.683 53.882 1.00 34.42 184 PHE A N 1
ATOM 1294 C CA . PHE A 1 184 ? 8.947 44.935 53.555 1.00 35.46 184 PHE A CA 1
ATOM 1295 C C . PHE A 1 184 ? 8.569 44.827 52.084 1.00 36.50 184 PHE A C 1
ATOM 1296 O O . PHE A 1 184 ? 9.152 44.028 51.348 1.00 34.80 184 PHE A O 1
ATOM 1304 N N . ASP A 1 185 ? 7.595 45.624 51.659 1.00 38.13 185 ASP A N 1
ATOM 1305 C CA . ASP A 1 185 ? 7.157 45.580 50.273 1.00 41.35 185 ASP A CA 1
ATOM 1306 C C . ASP A 1 185 ? 6.200 46.721 49.957 1.00 41.92 185 ASP A C 1
ATOM 1307 O O . ASP A 1 185 ? 5.547 47.257 50.854 1.00 40.95 185 ASP A O 1
ATOM 1312 N N . ALA A 1 186 ? 6.107 47.090 48.683 1.00 41.67 186 ALA A N 1
ATOM 1313 C CA . ALA A 1 186 ? 5.200 48.166 48.298 1.00 42.95 186 ALA A CA 1
ATOM 1314 C C . ALA A 1 186 ? 3.773 47.793 48.696 1.00 42.93 186 ALA A C 1
ATOM 1315 O O . ALA A 1 186 ? 2.974 48.657 49.058 1.00 41.63 186 ALA A O 1
ATOM 1317 N N . GLU A 1 187 ? 3.468 46.501 48.637 1.00 44.79 187 GLU A N 1
ATOM 1318 C CA . GLU A 1 187 ? 2.153 46.013 49.011 1.00 48.12 187 GLU A CA 1
ATOM 1319 C C . GLU A 1 187 ? 2.171 45.431 50.428 1.00 47.27 187 GLU A C 1
ATOM 1320 O O . GLU A 1 187 ? 2.036 44.223 50.624 1.00 46.91 187 GLU A O 1
ATOM 1326 N N . SER A 1 188 ? 2.347 46.302 51.412 1.00 47.38 188 SER A N 1
ATOM 1327 C CA . SER A 1 188 ? 2.370 45.876 52.791 1.00 47.25 188 SER A CA 1
ATOM 1328 C C . SER A 1 188 ? 0.945 45.905 53.319 1.00 48.99 188 SER A C 1
ATOM 1329 O O . SER A 1 188 ? 0.480 46.891 53.889 1.00 52.35 188 SER A O 1
ATOM 1332 N N . ASP A 1 189 ? 0.257 44.802 53.078 1.00 48.71 189 ASP A N 1
ATOM 1333 C CA . ASP A 1 189 ? -1.128 44.561 53.472 1.00 47.35 189 ASP A CA 1
ATOM 1334 C C . ASP A 1 189 ? -1.198 43.133 52.982 1.00 45.23 189 ASP A C 1
ATOM 1335 O O . ASP A 1 189 ? -1.607 42.212 53.698 1.00 45.23 189 ASP A O 1
ATOM 1340 N N . VAL A 1 190 ? -0.749 42.977 51.742 1.00 41.68 190 VAL A N 1
ATOM 1341 C CA . VAL A 1 190 ? -0.679 41.684 51.112 1.00 40.10 190 VAL A CA 1
ATOM 1342 C C . VAL A 1 190 ? 0.422 40.940 51.848 1.00 37.86 190 VAL A C 1
ATOM 1343 O O . VAL A 1 190 ? 0.301 39.763 52.165 1.00 38.97 190 VAL A O 1
ATOM 1347 N N . LEU A 1 191 ? 1.502 41.664 52.109 1.00 35.57 191 LEU A N 1
ATOM 1348 C CA . LEU A 1 191 ? 2.659 41.125 52.805 1.00 32.35 191 LEU A CA 1
ATOM 1349 C C . LEU A 1 191 ? 2.249 40.721 54.223 1.00 31.96 191 LEU A C 1
ATOM 1350 O O . LEU A 1 191 ? 2.662 39.675 54.733 1.00 30.35 191 LEU A O 1
ATOM 1355 N N . LEU A 1 192 ? 1.422 41.549 54.853 1.00 31.43 192 LEU A N 1
ATOM 1356 C CA . LEU A 1 192 ? 0.946 41.258 56.193 1.00 32.28 192 LEU A CA 1
ATOM 1357 C C . LEU A 1 192 ? 0.116 39.979 56.152 1.00 33.68 192 LEU A C 1
ATOM 1358 O O . LEU A 1 192 ? 0.353 39.061 56.929 1.00 35.00 192 LEU A O 1
ATOM 1363 N N . ARG A 1 193 ? -0.844 39.914 55.232 1.00 35.48 193 ARG A N 1
ATOM 1364 C CA . ARG A 1 193 ? -1.688 38.734 55.103 1.00 35.68 193 ARG A CA 1
ATOM 1365 C C . ARG A 1 193 ? -0.906 37.447 54.874 1.00 34.68 193 ARG A C 1
ATOM 1366 O O . ARG A 1 193 ? -1.311 36.391 55.356 1.00 35.80 193 ARG A O 1
ATOM 1374 N N . LYS A 1 194 ? 0.204 37.512 54.146 1.00 33.07 194 LYS A N 1
ATOM 1375 C CA . LYS A 1 194 ? 0.993 36.305 53.910 1.00 34.68 194 LYS A CA 1
ATOM 1376 C C . LYS A 1 194 ? 1.624 35.833 55.220 1.00 34.76 194 LYS A C 1
ATOM 1377 O O . LYS A 1 194 ? 1.886 34.639 55.408 1.00 33.41 194 LYS A O 1
ATOM 1383 N N . HIS A 1 195 ? 1.867 36.785 56.120 1.00 32.59 195 HIS A N 1
ATOM 1384 C CA . HIS A 1 195 ? 2.440 36.482 57.420 1.00 32.48 195 HIS A CA 1
ATOM 1385 C C . HIS A 1 195 ? 1.352 35.914 58.334 1.00 31.90 195 HIS A C 1
ATOM 1386 O O . HIS A 1 195 ? 1.545 34.870 58.960 1.00 31.18 195 HIS A O 1
ATOM 1393 N N . LEU A 1 196 ? 0.208 36.591 58.397 1.00 31.69 196 LEU A N 1
ATOM 1394 C CA . LEU A 1 196 ? -0.903 36.126 59.231 1.00 34.06 196 LEU A CA 1
ATOM 1395 C C . LEU A 1 196 ? -1.334 34.733 58.800 1.00 33.95 196 LEU A C 1
ATOM 1396 O O . LEU A 1 196 ? -1.697 33.896 59.618 1.00 35.52 196 LEU A O 1
ATOM 1401 N N . LEU A 1 197 ? -1.280 34.492 57.501 1.00 34.82 197 LEU A N 1
ATOM 1402 C CA . LEU A 1 197 ? -1.652 33.204 56.949 1.00 36.43 197 LEU A CA 1
ATOM 1403 C C . LEU A 1 197 ? -0.752 32.121 57.552 1.00 35.68 197 LEU A C 1
ATOM 1404 O O . LEU A 1 197 ? -1.237 31.089 58.004 1.00 36.62 197 LEU A O 1
ATOM 1409 N N . ARG A 1 198 ? 0.556 32.358 57.575 1.00 34.51 198 ARG A N 1
ATOM 1410 C CA . ARG A 1 198 ? 1.483 31.387 58.140 1.00 34.32 198 ARG A CA 1
ATOM 1411 C C . ARG A 1 198 ? 1.407 31.315 59.666 1.00 32.62 198 ARG A C 1
ATOM 1412 O O . ARG A 1 198 ? 1.523 30.235 60.239 1.00 29.14 198 ARG A O 1
ATOM 1420 N N . LEU A 1 199 ? 1.223 32.460 60.319 1.00 31.69 199 LEU A N 1
ATOM 1421 C CA . LEU A 1 199 ? 1.150 32.513 61.778 1.00 31.83 199 LEU A CA 1
ATOM 1422 C C . LEU A 1 199 ? -0.015 31.677 62.308 1.00 34.67 199 LEU A C 1
ATOM 1423 O O . LEU A 1 199 ? 0.125 30.992 63.329 1.00 34.36 199 LEU A O 1
ATOM 1428 N N . ARG A 1 200 ? -1.172 31.742 61.646 1.00 36.30 200 ARG A N 1
ATOM 1429 C CA . ARG A 1 200 ? -2.286 30.879 62.044 1.00 39.98 200 ARG A CA 1
ATOM 1430 C C . ARG A 1 200 ? -1.606 29.614 61.548 1.00 39.08 200 ARG A C 1
ATOM 1431 O O . ARG A 1 200 ? -0.935 29.662 60.531 1.00 41.04 200 ARG A O 1
ATOM 1439 N N . ARG A 1 201 ? -1.753 28.511 62.258 1.00 38.91 201 ARG A N 1
ATOM 1440 C CA . ARG A 1 201 ? -1.060 27.253 61.941 1.00 38.49 201 ARG A CA 1
ATOM 1441 C C . ARG A 1 201 ? -0.272 26.976 63.196 1.00 35.03 201 ARG A C 1
ATOM 1442 O O . ARG A 1 201 ? 0.131 25.851 63.459 1.00 35.35 201 ARG A O 1
ATOM 1450 N N . LEU A 1 202 ? -0.021 28.043 63.943 1.00 31.94 202 LEU A N 1
ATOM 1451 C CA . LEU A 1 202 ? 0.671 27.939 65.218 1.00 32.96 202 LEU A CA 1
ATOM 1452 C C . LEU A 1 202 ? -0.451 28.015 66.248 1.00 32.73 202 LEU A C 1
ATOM 1453 O O . LEU A 1 202 ? -1.523 28.556 65.955 1.00 31.75 202 LEU A O 1
ATOM 1458 N N . ASN A 1 203 ? -0.228 27.458 67.430 1.00 32.30 203 ASN A N 1
ATOM 1459 C CA . ASN A 1 203 ? -1.237 27.524 68.473 1.00 33.45 203 ASN A CA 1
ATOM 1460 C C . ASN A 1 203 ? -0.669 28.400 69.606 1.00 32.58 203 ASN A C 1
ATOM 1461 O O . ASN A 1 203 ? 0.555 28.487 69.784 1.00 29.46 203 ASN A O 1
ATOM 1466 N N . LYS A 1 204 ? -1.555 29.049 70.358 1.00 30.63 204 LYS A N 1
ATOM 1467 C CA . LYS A 1 204 ? -1.153 29.929 71.452 1.00 30.82 204 LYS A CA 1
ATOM 1468 C C . LYS A 1 204 ? -0.145 29.292 72.407 1.00 30.68 204 LYS A C 1
ATOM 1469 O O . LYS A 1 204 ? 0.839 29.925 72.796 1.00 30.47 204 LYS A O 1
ATOM 1475 N N . LYS A 1 205 ? -0.398 28.039 72.773 1.00 30.15 205 LYS A N 1
ATOM 1476 C CA . LYS A 1 205 ? 0.454 27.286 73.688 1.00 30.86 205 LYS A CA 1
ATOM 1477 C C . LYS A 1 205 ? 1.910 27.141 73.234 1.00 29.36 205 LYS A C 1
ATOM 1478 O O . LYS A 1 205 ? 2.832 27.313 74.030 1.00 31.97 205 LYS A O 1
ATOM 1484 N N . GLY A 1 206 ? 2.120 26.807 71.966 1.00 26.18 206 GLY A N 1
ATOM 1485 C CA . GLY A 1 206 ? 3.472 26.661 71.468 1.00 22.38 206 GLY A CA 1
ATOM 1486 C C . GLY A 1 206 ? 4.164 28.009 71.395 1.00 22.79 206 GLY A C 1
ATOM 1487 O O . GLY A 1 206 ? 5.345 28.132 71.717 1.00 25.07 206 GLY A O 1
ATOM 1488 N N . ILE A 1 207 ? 3.417 29.029 70.992 1.00 21.72 207 ILE A N 1
ATOM 1489 C CA . ILE A 1 207 ? 3.957 30.369 70.877 1.00 21.68 207 ILE A CA 1
ATOM 1490 C C . ILE A 1 207 ? 4.392 30.882 72.235 1.00 22.46 207 ILE A C 1
ATOM 1491 O O . ILE A 1 207 ? 5.508 31.390 72.391 1.00 21.38 207 ILE A O 1
ATOM 1496 N N . ALA A 1 208 ? 3.508 30.750 73.218 1.00 21.11 208 ALA A N 1
ATOM 1497 C CA . ALA A 1 208 ? 3.806 31.223 74.563 1.00 23.53 208 ALA A CA 1
ATOM 1498 C C . ALA A 1 208 ? 5.028 30.512 75.157 1.00 24.45 208 ALA A C 1
ATOM 1499 O O . ALA A 1 208 ? 5.924 31.161 75.694 1.00 25.41 208 ALA A O 1
ATOM 1501 N N . HIS A 1 209 ? 5.071 29.186 75.050 1.00 24.69 209 HIS A N 1
ATOM 1502 C CA . HIS A 1 209 ? 6.200 28.429 75.577 1.00 25.17 209 HIS A CA 1
ATOM 1503 C C . HIS A 1 209 ? 7.469 28.752 74.802 1.00 22.66 209 HIS A C 1
ATOM 1504 O O . HIS A 1 209 ? 8.547 28.796 75.377 1.00 22.26 209 HIS A O 1
ATOM 1511 N N . TYR A 1 210 ? 7.340 28.968 73.496 1.00 20.16 210 TYR A N 1
ATOM 1512 C CA . TYR A 1 210 ? 8.497 29.288 72.678 1.00 18.10 210 TYR A CA 1
ATOM 1513 C C . TYR A 1 210 ? 9.034 30.667 73.054 1.00 18.06 210 TYR A C 1
ATOM 1514 O O . TYR A 1 210 ? 10.244 30.836 73.241 1.00 17.94 210 TYR A O 1
ATOM 1523 N N . LYS A 1 211 ? 8.144 31.652 73.185 1.00 16.89 211 LYS A N 1
ATOM 1524 C CA . LYS A 1 211 ? 8.600 32.986 73.557 1.00 18.29 211 LYS A CA 1
ATOM 1525 C C . LYS A 1 211 ? 9.174 32.998 74.973 1.00 20.60 211 LYS A C 1
ATOM 1526 O O . LYS A 1 211 ? 10.155 33.694 75.228 1.00 24.22 211 LYS A O 1
ATOM 1532 N N . GLN A 1 212 ? 8.596 32.224 75.893 1.00 19.52 212 GLN A N 1
ATOM 1533 C CA . GLN A 1 212 ? 9.137 32.201 77.249 1.00 22.72 212 GLN A CA 1
ATOM 1534 C C . GLN A 1 212 ? 10.565 31.694 77.205 1.00 20.88 212 GLN A C 1
ATOM 1535 O O . GLN A 1 212 ? 11.446 32.238 77.862 1.00 22.36 212 GLN A O 1
ATOM 1541 N N . PHE A 1 213 ? 10.797 30.659 76.411 1.00 20.54 213 PHE A N 1
ATOM 1542 C CA . PHE A 1 213 ? 12.137 30.096 76.263 1.00 18.13 213 PHE A CA 1
ATOM 1543 C C . PHE A 1 213 ? 13.146 31.145 75.732 1.00 18.89 213 PHE A C 1
ATOM 1544 O O . PHE A 1 213 ? 14.247 31.279 76.272 1.00 17.58 213 PHE A O 1
ATOM 1560 N N . SER A 1 215 ? 12.921 34.308 75.977 1.00 23.44 215 SER A N 1
ATOM 1561 C CA . SER A 1 215 ? 13.094 35.294 77.037 1.00 24.89 215 SER A CA 1
ATOM 1562 C C . SER A 1 215 ? 14.103 34.845 78.086 1.00 24.66 215 SER A C 1
ATOM 1563 O O . SER A 1 215 ? 14.956 35.626 78.487 1.00 23.46 215 SER A O 1
ATOM 1566 N N . SER A 1 216 ? 14.007 33.596 78.537 1.00 24.91 216 SER A N 1
ATOM 1567 C CA . SER A 1 216 ? 14.927 33.118 79.565 1.00 30.12 216 SER A CA 1
ATOM 1568 C C . SER A 1 216 ? 16.356 33.035 79.033 1.00 30.70 216 SER A C 1
ATOM 1569 O O . SER A 1 216 ? 17.322 33.189 79.774 1.00 32.07 216 SER A O 1
ATOM 1572 N N . LEU A 1 217 ? 16.481 32.820 77.732 1.00 31.52 217 LEU A N 1
ATOM 1573 C CA . LEU A 1 217 ? 17.784 32.723 77.102 1.00 31.61 217 LEU A CA 1
ATOM 1574 C C . LEU A 1 217 ? 18.482 34.083 77.026 1.00 31.70 217 LEU A C 1
ATOM 1575 O O . LEU A 1 217 ? 19.706 34.164 77.062 1.00 31.82 217 LEU A O 1
ATOM 1580 N N . ASP A 1 218 ? 17.702 35.154 76.938 1.00 30.73 218 ASP A N 1
ATOM 1581 C CA . ASP A 1 218 ? 18.276 36.490 76.821 1.00 30.46 218 ASP A CA 1
ATOM 1582 C C . ASP A 1 218 ? 17.615 37.559 77.708 1.00 29.90 218 ASP A C 1
ATOM 1583 O O . ASP A 1 218 ? 16.480 37.961 77.456 1.00 29.84 218 ASP A O 1
ATOM 1588 N N . HIS A 1 219 ? 18.338 38.026 78.725 1.00 29.71 219 HIS A N 1
ATOM 1589 C CA . HIS A 1 219 ? 17.824 39.049 79.656 1.00 32.43 219 HIS A CA 1
ATOM 1590 C C . HIS A 1 219 ? 18.294 40.467 79.325 1.00 29.77 219 HIS A C 1
ATOM 1591 O O . HIS A 1 219 ? 18.118 41.390 80.115 1.00 29.06 219 HIS A O 1
ATOM 1598 N N . GLN A 1 220 ? 18.897 40.619 78.154 1.00 30.00 220 GLN A N 1
ATOM 1599 C CA . GLN A 1 220 ? 19.427 41.890 77.677 1.00 29.18 220 GLN A CA 1
ATOM 1600 C C . GLN A 1 220 ? 18.477 43.063 77.929 1.00 28.30 220 GLN A C 1
ATOM 1601 O O . GLN A 1 220 ? 18.858 44.057 78.533 1.00 27.14 220 GLN A O 1
ATOM 1607 N N . VAL A 1 221 ? 17.239 42.937 77.458 1.00 27.37 221 VAL A N 1
ATOM 1608 C CA . VAL A 1 221 ? 16.242 43.984 77.621 1.00 26.72 221 VAL A CA 1
ATOM 1609 C C . VAL A 1 221 ? 15.911 44.316 79.076 1.00 26.53 221 VAL A C 1
ATOM 1610 O O . VAL A 1 221 ? 15.994 45.481 79.483 1.00 24.34 221 VAL A O 1
ATOM 1614 N N . SER A 1 222 ? 15.531 43.303 79.854 1.00 25.75 222 SER A N 1
ATOM 1615 C CA . SER A 1 222 ? 15.199 43.524 81.265 1.00 27.32 222 SER A CA 1
ATOM 1616 C C . SER A 1 222 ? 16.406 43.996 82.092 1.00 25.96 222 SER A C 1
ATOM 1617 O O . SER A 1 222 ? 16.277 44.851 82.965 1.00 26.65 222 SER A O 1
ATOM 1620 N N . ARG A 1 223 ? 17.578 43.449 81.796 1.00 25.16 223 ARG A N 1
ATOM 1621 C CA . ARG A 1 223 ? 18.791 43.805 82.516 1.00 27.12 223 ARG A CA 1
ATOM 1622 C C . ARG A 1 223 ? 19.168 45.282 82.384 1.00 26.93 223 ARG A C 1
ATOM 1623 O O . ARG A 1 223 ? 19.822 45.849 83.260 1.00 27.59 223 ARG A O 1
ATOM 1631 N N . ALA A 1 224 ? 18.747 45.906 81.290 1.00 23.83 224 ALA A N 1
ATOM 1632 C CA . ALA A 1 224 ? 19.063 47.302 81.033 1.00 21.49 224 ALA A CA 1
ATOM 1633 C C . ALA A 1 224 ? 17.980 48.279 81.471 1.00 22.02 224 ALA A C 1
ATOM 1634 O O . ALA A 1 224 ? 18.215 49.484 81.489 1.00 22.34 224 ALA A O 1
ATOM 1636 N N . LYS A 1 225 ? 16.806 47.766 81.829 1.00 21.29 225 LYS A N 1
ATOM 1637 C CA . LYS A 1 225 ? 15.674 48.609 82.208 1.00 23.03 225 LYS A CA 1
ATOM 1638 C C . LYS A 1 225 ? 15.938 49.737 83.207 1.00 24.18 225 LYS A C 1
ATOM 1639 O O . LYS A 1 225 ? 15.645 50.913 82.923 1.00 22.95 225 LYS A O 1
ATOM 1645 N N . ALA A 1 226 ? 16.475 49.390 84.377 1.00 24.25 226 ALA A N 1
ATOM 1646 C CA . ALA A 1 226 ? 16.748 50.401 85.405 1.00 25.25 226 ALA A CA 1
ATOM 1647 C C . ALA A 1 226 ? 17.759 51.437 84.924 1.00 23.99 226 ALA A C 1
ATOM 1648 O O . ALA A 1 226 ? 17.616 52.627 85.197 1.00 26.56 226 ALA A O 1
ATOM 1650 N N . THR A 1 227 ? 18.777 50.984 84.203 1.00 23.38 227 THR A N 1
ATOM 1651 C CA . THR A 1 227 ? 19.783 51.890 83.664 1.00 23.75 227 THR A CA 1
ATOM 1652 C C . THR A 1 227 ? 19.129 52.852 82.672 1.00 24.82 227 THR A C 1
ATOM 1653 O O . THR A 1 227 ? 19.378 54.054 82.697 1.00 25.30 227 THR A O 1
ATOM 1657 N N . ALA A 1 228 ? 18.293 52.311 81.793 1.00 25.54 228 ALA A N 1
ATOM 1658 C CA . ALA A 1 228 ? 17.613 53.132 80.805 1.00 27.54 228 ALA A CA 1
ATOM 1659 C C . ALA A 1 228 ? 16.721 54.134 81.524 1.00 28.74 228 ALA A C 1
ATOM 1660 O O . ALA A 1 228 ? 16.761 55.331 81.233 1.00 30.51 228 ALA A O 1
ATOM 1662 N N . LEU A 1 229 ? 15.921 53.648 82.467 1.00 28.28 229 LEU A N 1
ATOM 1663 C CA . LEU A 1 229 ? 15.032 54.541 83.199 1.00 30.82 229 LEU A CA 1
ATOM 1664 C C . LEU A 1 229 ? 15.820 55.574 84.004 1.00 30.56 229 LEU A C 1
ATOM 1665 O O . LEU A 1 229 ? 15.435 56.737 84.069 1.00 29.50 229 LEU A O 1
ATOM 1670 N N . THR A 1 230 ? 16.921 55.147 84.613 1.00 31.09 230 THR A N 1
ATOM 1671 C CA . THR A 1 230 ? 17.733 56.067 85.385 1.00 33.27 230 THR A CA 1
ATOM 1672 C C . THR A 1 230 ? 18.300 57.111 84.429 1.00 33.78 230 THR A C 1
ATOM 1673 O O . THR A 1 230 ? 18.395 58.276 84.776 1.00 34.09 230 THR A O 1
ATOM 1677 N N . ALA A 1 231 ? 18.660 56.699 83.221 1.00 33.90 231 ALA A N 1
ATOM 1678 C CA . ALA A 1 231 ? 19.207 57.633 82.252 1.00 34.90 231 ALA A CA 1
ATOM 1679 C C . ALA A 1 231 ? 18.133 58.566 81.721 1.00 36.08 231 ALA A C 1
ATOM 1680 O O . ALA A 1 231 ? 18.407 59.737 81.408 1.00 35.11 231 ALA A O 1
ATOM 1682 N N . ASN A 1 232 ? 16.914 58.050 81.601 1.00 37.10 232 ASN A N 1
ATOM 1683 C CA . ASN A 1 232 ? 15.837 58.877 81.110 1.00 40.64 232 ASN A CA 1
ATOM 1684 C C . ASN A 1 232 ? 15.640 59.974 82.146 1.00 43.66 232 ASN A C 1
ATOM 1685 O O . ASN A 1 232 ? 15.664 61.160 81.801 1.00 43.22 232 ASN A O 1
ATOM 1690 N N . GLN A 1 233 ? 15.431 59.592 83.407 1.00 45.61 233 GLN A N 1
ATOM 1691 C CA . GLN A 1 233 ? 15.375 60.609 84.442 1.00 48.94 233 GLN A CA 1
ATOM 1692 C C . GLN A 1 233 ? 16.846 60.947 84.271 1.00 50.00 233 GLN A C 1
ATOM 1693 O O . GLN A 1 233 ? 17.582 60.099 83.768 1.00 51.95 233 GLN A O 1
ATOM 1699 N N . ASP A 1 234 ? 17.274 62.144 84.639 1.00 48.84 234 ASP A N 1
ATOM 1700 C CA . ASP A 1 234 ? 18.672 62.544 84.483 1.00 49.99 234 ASP A CA 1
ATOM 1701 C C . ASP A 1 234 ? 18.840 63.415 83.244 1.00 50.93 234 ASP A C 1
ATOM 1702 O O . ASP A 1 234 ? 19.080 64.617 83.354 1.00 52.29 234 ASP A O 1
ATOM 1715 N N . PHE A 1 236 ? 16.589 64.284 81.386 1.00 55.85 236 PHE A N 1
ATOM 1716 C CA . PHE A 1 236 ? 15.453 65.184 81.341 1.00 57.96 236 PHE A CA 1
ATOM 1717 C C . PHE A 1 236 ? 15.429 66.145 82.524 1.00 58.77 236 PHE A C 1
ATOM 1718 O O . PHE A 1 236 ? 14.776 67.188 82.473 1.00 57.89 236 PHE A O 1
ATOM 1726 N N . SER A 1 237 ? 16.154 65.812 83.583 1.00 60.13 237 SER A N 1
ATOM 1727 C CA . SER A 1 237 ? 16.182 66.676 84.753 1.00 61.97 237 SER A CA 1
ATOM 1728 C C . SER A 1 237 ? 17.392 67.605 84.675 1.00 63.44 237 SER A C 1
ATOM 1729 O O . SER A 1 237 ? 17.531 68.535 85.472 1.00 64.04 237 SER A O 1
ATOM 1732 N N . ASP A 1 238 ? 18.252 67.359 83.693 1.00 64.05 238 ASP A N 1
ATOM 1733 C CA . ASP A 1 238 ? 19.439 68.167 83.512 1.00 64.73 238 ASP A CA 1
ATOM 1734 C C . ASP A 1 238 ? 19.150 69.529 82.878 1.00 65.19 238 ASP A C 1
ATOM 1735 O O . ASP A 1 238 ? 18.577 69.601 81.786 1.00 64.01 238 ASP A O 1
ATOM 1740 N N . PRO A 1 239 ? 19.545 70.622 83.556 1.00 65.39 239 PRO A N 1
ATOM 1741 C CA . PRO A 1 239 ? 19.329 71.972 83.022 1.00 65.14 239 PRO A CA 1
ATOM 1742 C C . PRO A 1 239 ? 20.354 72.105 81.896 1.00 64.82 239 PRO A C 1
ATOM 1743 O O . PRO A 1 239 ? 21.481 71.648 82.059 1.00 64.75 239 PRO A O 1
ATOM 1747 N N . GLN A 1 240 ? 19.972 72.732 80.785 1.00 64.57 240 GLN A N 1
ATOM 1748 C CA . GLN A 1 240 ? 20.853 72.877 79.624 1.00 64.87 240 GLN A CA 1
ATOM 1749 C C . GLN A 1 240 ? 20.201 72.037 78.547 1.00 63.69 240 GLN A C 1
ATOM 1750 O O . GLN A 1 240 ? 19.966 72.489 77.428 1.00 64.51 240 GLN A O 1
ATOM 1756 N N . ASN A 1 241 ? 19.923 70.786 78.889 1.00 61.87 241 ASN A N 1
ATOM 1757 C CA . ASN A 1 241 ? 19.234 69.925 77.943 1.00 61.19 241 ASN A CA 1
ATOM 1758 C C . ASN A 1 241 ? 17.861 70.566 77.874 1.00 62.05 241 ASN A C 1
ATOM 1759 O O . ASN A 1 241 ? 17.276 70.717 76.802 1.00 62.15 241 ASN A O 1
ATOM 1764 N N . GLN A 1 242 ? 17.379 70.945 79.057 1.00 63.14 242 GLN A N 1
ATOM 1765 C CA . GLN A 1 242 ? 16.076 71.566 79.238 1.00 65.26 242 GLN A CA 1
ATOM 1766 C C . GLN A 1 242 ? 15.922 72.845 78.436 1.00 66.19 242 GLN A C 1
ATOM 1767 O O . GLN A 1 242 ? 14.972 72.999 77.676 1.00 65.09 242 GLN A O 1
ATOM 1781 N N . GLY A 1 244 ? 17.689 73.718 76.083 1.00 70.07 244 GLY A N 1
ATOM 1782 C CA . GLY A 1 244 ? 17.912 73.386 74.688 1.00 68.78 244 GLY A CA 1
ATOM 1783 C C . GLY A 1 244 ? 16.586 72.962 74.095 1.00 68.22 244 GLY A C 1
ATOM 1784 O O . GLY A 1 244 ? 16.209 73.392 73.003 1.00 67.10 244 GLY A O 1
ATOM 1785 N N . ILE A 1 245 ? 15.877 72.115 74.835 1.00 68.08 245 ILE A N 1
ATOM 1786 C CA . ILE A 1 245 ? 14.571 71.616 74.424 1.00 68.49 245 ILE A CA 1
ATOM 1787 C C . ILE A 1 245 ? 13.582 72.780 74.389 1.00 69.07 245 ILE A C 1
ATOM 1788 O O . ILE A 1 245 ? 12.713 72.850 73.518 1.00 70.33 245 ILE A O 1
ATOM 1793 N N . ILE A 1 246 ? 13.735 73.692 75.347 1.00 69.17 246 ILE A N 1
ATOM 1794 C CA . ILE A 1 246 ? 12.876 74.866 75.481 1.00 69.29 246 ILE A CA 1
ATOM 1795 C C . ILE A 1 246 ? 13.156 75.920 74.401 1.00 69.63 246 ILE A C 1
ATOM 1796 O O . ILE A 1 246 ? 12.264 76.304 73.637 1.00 70.02 246 ILE A O 1
ATOM 1798 N N . ARG A 1 247 ? 14.402 76.378 74.346 1.00 68.63 247 ARG A N 1
ATOM 1799 C CA . ARG A 1 247 ? 14.820 77.386 73.379 1.00 69.16 247 ARG A CA 1
ATOM 1800 C C . ARG A 1 247 ? 14.494 77.006 71.938 1.00 70.73 247 ARG A C 1
ATOM 1801 O O . ARG A 1 247 ? 14.526 77.861 71.050 1.00 72.35 247 ARG A O 1
ATOM 1803 N N . TYR A 1 248 ? 14.189 75.729 71.706 1.00 70.28 248 TYR A N 1
ATOM 1804 C CA . TYR A 1 248 ? 13.868 75.247 70.363 1.00 70.05 248 TYR A CA 1
ATOM 1805 C C . TYR A 1 248 ? 12.373 75.259 70.071 1.00 71.03 248 TYR A C 1
ATOM 1806 O O . TYR A 1 248 ? 11.956 75.611 68.967 1.00 71.49 248 TYR A O 1
ATOM 1808 N N . VAL A 1 249 ? 11.570 74.861 71.056 1.00 71.52 249 VAL A N 1
ATOM 1809 C CA . VAL A 1 249 ? 10.120 74.833 70.889 1.00 72.16 249 VAL A CA 1
ATOM 1810 C C . VAL A 1 249 ? 9.599 76.268 70.753 1.00 73.36 249 VAL A C 1
ATOM 1811 O O . VAL A 1 249 ? 8.423 76.553 70.988 1.00 73.65 249 VAL A O 1
ATOM 1813 N N . GLU A 1 250 ? 10.503 77.165 70.363 1.00 74.32 250 GLU A N 1
ATOM 1814 C CA . GLU A 1 250 ? 10.196 78.574 70.165 1.00 74.77 250 GLU A CA 1
ATOM 1815 C C . GLU A 1 250 ? 11.123 79.162 69.094 1.00 76.35 250 GLU A C 1
ATOM 1816 O O . GLU A 1 250 ? 10.672 79.938 68.243 1.00 78.60 250 GLU A O 1
ATOM 1818 N N . THR A 1 251 ? 12.405 78.785 69.119 1.00 76.92 251 THR A N 1
ATOM 1819 C CA . THR A 1 251 ? 13.377 79.311 68.149 1.00 76.40 251 THR A CA 1
ATOM 1820 C C . THR A 1 251 ? 14.382 78.312 67.529 1.00 76.57 251 THR A C 1
ATOM 1821 O O . THR A 1 251 ? 13.984 77.338 66.878 1.00 76.03 251 THR A O 1
ATOM 1823 N N . GLY A 1 252 ? 15.678 78.575 67.733 1.00 75.46 252 GLY A N 1
ATOM 1824 C CA . GLY A 1 252 ? 16.752 77.762 67.159 1.00 73.98 252 GLY A CA 1
ATOM 1825 C C . GLY A 1 252 ? 17.132 76.392 67.726 1.00 73.24 252 GLY A C 1
ATOM 1826 O O . GLY A 1 252 ? 16.522 75.916 68.678 1.00 73.52 252 GLY A O 1
ATOM 1827 N N . GLN A 1 253 ? 18.169 75.770 67.151 1.00 72.53 253 GLN A N 1
ATOM 1828 C CA . GLN A 1 253 ? 18.612 74.427 67.563 1.00 71.37 253 GLN A CA 1
ATOM 1829 C C . GLN A 1 253 ? 19.994 74.347 68.221 1.00 71.04 253 GLN A C 1
ATOM 1830 O O . GLN A 1 253 ? 20.159 73.752 69.286 1.00 71.11 253 GLN A O 1
ATOM 1832 N N . PHE A 1 254 ? 20.977 74.916 67.528 1.00 70.32 254 PHE A N 1
ATOM 1833 C CA . PHE A 1 254 ? 22.382 74.973 67.939 1.00 70.56 254 PHE A CA 1
ATOM 1834 C C . PHE A 1 254 ? 23.267 73.830 67.422 1.00 71.29 254 PHE A C 1
ATOM 1835 O O . PHE A 1 254 ? 22.773 72.909 66.741 1.00 71.92 254 PHE A O 1
ATOM 1837 N N . THR B 1 5 ? 51.460 29.783 103.320 1.00 45.93 5 THR B N 1
ATOM 1838 C CA . THR B 1 5 ? 50.916 31.116 103.737 1.00 46.60 5 THR B CA 1
ATOM 1839 C C . THR B 1 5 ? 49.867 31.680 102.776 1.00 45.25 5 THR B C 1
ATOM 1840 O O . THR B 1 5 ? 50.137 31.883 101.586 1.00 43.78 5 THR B O 1
ATOM 1844 N N . TYR B 1 6 ? 48.675 31.941 103.307 1.00 43.76 6 TYR B N 1
ATOM 1845 C CA . TYR B 1 6 ? 47.586 32.505 102.517 1.00 41.74 6 TYR B CA 1
ATOM 1846 C C . TYR B 1 6 ? 47.172 33.825 103.143 1.00 39.56 6 TYR B C 1
ATOM 1847 O O . TYR B 1 6 ? 47.357 34.039 104.338 1.00 39.19 6 TYR B O 1
ATOM 1856 N N . GLN B 1 7 ? 46.610 34.709 102.331 1.00 38.87 7 GLN B N 1
ATOM 1857 C CA . GLN B 1 7 ? 46.188 36.024 102.798 1.00 39.33 7 GLN B CA 1
ATOM 1858 C C . GLN B 1 7 ? 44.820 36.096 103.478 1.00 37.37 7 GLN B C 1
ATOM 1859 O O . GLN B 1 7 ? 44.568 37.013 104.264 1.00 36.68 7 GLN B O 1
ATOM 1865 N N . THR B 1 8 ? 43.933 35.145 103.197 1.00 35.36 8 THR B N 1
ATOM 1866 C CA . THR B 1 8 ? 42.608 35.197 103.805 1.00 35.10 8 THR B CA 1
ATOM 1867 C C . THR B 1 8 ? 42.183 33.931 104.537 1.00 33.48 8 THR B C 1
ATOM 1868 O O . THR B 1 8 ? 41.063 33.855 105.048 1.00 33.43 8 THR B O 1
ATOM 1872 N N . ILE B 1 9 ? 43.060 32.937 104.599 1.00 32.15 9 ILE B N 1
ATOM 1873 C CA . ILE B 1 9 ? 42.707 31.692 105.272 1.00 31.86 9 ILE B CA 1
ATOM 1874 C C . ILE B 1 9 ? 43.894 31.082 105.976 1.00 33.30 9 ILE B C 1
ATOM 1875 O O . ILE B 1 9 ? 45.038 31.416 105.686 1.00 35.43 9 ILE B O 1
ATOM 1880 N N . LYS B 1 10 ? 43.600 30.176 106.901 1.00 33.12 10 LYS B N 1
ATOM 1881 C CA . LYS B 1 10 ? 44.615 29.467 107.648 1.00 32.08 10 LYS B CA 1
ATOM 1882 C C . LYS B 1 10 ? 44.430 28.009 107.273 1.00 32.53 10 LYS B C 1
ATOM 1883 O O . LYS B 1 10 ? 43.299 27.554 107.075 1.00 34.52 10 LYS B O 1
ATOM 1889 N N . VAL B 1 11 ? 45.528 27.275 107.163 1.00 32.58 11 VAL B N 1
ATOM 1890 C CA . VAL B 1 11 ? 45.441 25.871 106.799 1.00 33.03 11 VAL B CA 1
ATOM 1891 C C . VAL B 1 11 ? 46.367 25.019 107.650 1.00 36.05 11 VAL B C 1
ATOM 1892 O O . VAL B 1 11 ? 47.540 25.345 107.834 1.00 36.44 11 VAL B O 1
ATOM 1896 N N . ARG B 1 12 ? 45.825 23.930 108.182 1.00 37.72 12 ARG B N 1
ATOM 1897 C CA . ARG B 1 12 ? 46.598 23.016 109.008 1.00 40.04 12 ARG B CA 1
ATOM 1898 C C . ARG B 1 12 ? 46.195 21.587 108.647 1.00 42.80 12 ARG B C 1
ATOM 1899 O O . ARG B 1 12 ? 45.118 21.368 108.081 1.00 44.95 12 ARG B O 1
ATOM 1907 N N . PHE B 1 13 ? 47.066 20.626 108.947 1.00 43.81 13 PHE B N 1
ATOM 1908 C CA . PHE B 1 13 ? 46.786 19.224 108.669 1.00 46.38 13 PHE B CA 1
ATOM 1909 C C . PHE B 1 13 ? 47.001 18.369 109.922 1.00 48.67 13 PHE B C 1
ATOM 1910 O O . PHE B 1 13 ? 47.844 18.678 110.775 1.00 49.81 13 PHE B O 1
ATOM 1918 N N . GLN B 1 14 ? 46.221 17.299 110.028 1.00 49.89 14 GLN B N 1
ATOM 1919 C CA . GLN B 1 14 ? 46.306 16.366 111.141 1.00 51.14 14 GLN B CA 1
ATOM 1920 C C . GLN B 1 14 ? 45.652 15.110 110.591 1.00 51.12 14 GLN B C 1
ATOM 1921 O O . GLN B 1 14 ? 44.438 15.074 110.367 1.00 50.91 14 GLN B O 1
ATOM 1927 N N . ALA B 1 15 ? 46.476 14.095 110.350 1.00 50.59 15 ALA B N 1
ATOM 1928 C CA . ALA B 1 15 ? 46.016 12.843 109.778 1.00 49.76 15 ALA B CA 1
ATOM 1929 C C . ALA B 1 15 ? 45.628 13.157 108.331 1.00 49.30 15 ALA B C 1
ATOM 1930 O O . ALA B 1 15 ? 46.226 14.031 107.690 1.00 50.52 15 ALA B O 1
ATOM 1932 N N . SER B 1 16 ? 44.630 12.456 107.819 1.00 46.77 16 SER B N 1
ATOM 1933 C CA . SER B 1 16 ? 44.198 12.682 106.455 1.00 44.89 16 SER B CA 1
ATOM 1934 C C . SER B 1 16 ? 43.116 13.759 106.435 1.00 42.07 16 SER B C 1
ATOM 1935 O O . SER B 1 16 ? 42.216 13.736 105.599 1.00 41.02 16 SER B O 1
ATOM 1938 N N . VAL B 1 17 ? 43.202 14.694 107.374 1.00 38.51 17 VAL B N 1
ATOM 1939 C CA . VAL B 1 17 ? 42.226 15.768 107.461 1.00 35.35 17 VAL B CA 1
ATOM 1940 C C . VAL B 1 17 ? 42.894 17.091 107.131 1.00 35.30 17 VAL B C 1
ATOM 1941 O O . VAL B 1 17 ? 44.081 17.273 107.393 1.00 37.46 17 VAL B O 1
ATOM 1945 N N . CYS B 1 18 ? 42.131 18.007 106.548 1.00 33.79 18 CYS B N 1
ATOM 1946 C CA . CYS B 1 18 ? 42.636 19.328 106.205 1.00 32.50 18 CYS B CA 1
ATOM 1947 C C . CYS B 1 18 ? 41.652 20.345 106.769 1.00 31.21 18 CYS B C 1
ATOM 1948 O O . CYS B 1 18 ? 40.443 20.196 106.595 1.00 31.79 18 CYS B O 1
ATOM 1951 N N . TYR B 1 19 ? 42.156 21.359 107.468 1.00 29.47 19 TYR B N 1
ATOM 1952 C CA . TYR B 1 19 ? 41.276 22.376 108.026 1.00 27.90 19 TYR B CA 1
ATOM 1953 C C . TYR B 1 19 ? 41.515 23.700 107.335 1.00 27.23 19 TYR B C 1
ATOM 1954 O O . TYR B 1 19 ? 42.654 24.144 107.195 1.00 25.46 19 TYR B O 1
ATOM 1963 N N . ILE B 1 20 ? 40.426 24.309 106.878 1.00 25.87 20 ILE B N 1
ATOM 1964 C CA . ILE B 1 20 ? 40.484 25.600 106.215 1.00 24.94 20 ILE B CA 1
ATOM 1965 C C . ILE B 1 20 ? 39.711 26.575 107.082 1.00 24.98 20 ILE B C 1
ATOM 1966 O O . ILE B 1 20 ? 38.520 26.393 107.335 1.00 24.19 20 ILE B O 1
ATOM 1971 N N . THR B 1 21 ? 40.392 27.613 107.542 1.00 25.24 21 THR B N 1
ATOM 1972 C CA . THR B 1 21 ? 39.744 28.584 108.394 1.00 25.29 21 THR B CA 1
ATOM 1973 C C . THR B 1 21 ? 39.646 29.930 107.715 1.00 25.91 21 THR B C 1
ATOM 1974 O O . THR B 1 21 ? 40.659 30.524 107.338 1.00 24.66 21 THR B O 1
ATOM 1978 N N . PHE B 1 22 ? 38.417 30.397 107.535 1.00 27.43 22 PHE B N 1
ATOM 1979 C CA . PHE B 1 22 ? 38.206 31.699 106.928 1.00 29.43 22 PHE B CA 1
ATOM 1980 C C . PHE B 1 22 ? 38.702 32.672 107.995 1.00 30.32 22 PHE B C 1
ATOM 1981 O O . PHE B 1 22 ? 38.243 32.636 109.143 1.00 29.74 22 PHE B O 1
ATOM 1989 N N . HIS B 1 23 ? 39.641 33.532 107.621 1.00 31.73 23 HIS B N 1
ATOM 1990 C CA . HIS B 1 23 ? 40.195 34.480 108.574 1.00 32.46 23 HIS B CA 1
ATOM 1991 C C . HIS B 1 23 ? 40.307 35.896 108.025 1.00 30.67 23 HIS B C 1
ATOM 1992 O O . HIS B 1 23 ? 41.353 36.309 107.542 1.00 29.02 23 HIS B O 1
ATOM 1999 N N . ARG B 1 24 ? 39.207 36.627 108.103 1.00 31.25 24 ARG B N 1
ATOM 2000 C CA . ARG B 1 24 ? 39.140 38.013 107.661 1.00 30.81 24 ARG B CA 1
ATOM 2001 C C . ARG B 1 24 ? 38.374 38.752 108.755 1.00 30.58 24 ARG B C 1
ATOM 2002 O O . ARG B 1 24 ? 37.326 39.358 108.512 1.00 26.66 24 ARG B O 1
ATOM 2010 N N . PRO B 1 25 ? 38.899 38.696 109.993 1.00 32.47 25 PRO B N 1
ATOM 2011 C CA . PRO B 1 25 ? 38.284 39.346 111.161 1.00 34.68 25 PRO B CA 1
ATOM 2012 C C . PRO B 1 25 ? 37.887 40.799 110.950 1.00 33.97 25 PRO B C 1
ATOM 2013 O O . PRO B 1 25 ? 36.824 41.224 111.396 1.00 33.53 25 PRO B O 1
ATOM 2017 N N . GLU B 1 26 ? 38.730 41.555 110.259 1.00 35.79 26 GLU B N 1
ATOM 2018 C CA . GLU B 1 26 ? 38.439 42.963 110.015 1.00 38.49 26 GLU B CA 1
ATOM 2019 C C . GLU B 1 26 ? 37.396 43.167 108.920 1.00 37.82 26 GLU B C 1
ATOM 2020 O O . GLU B 1 26 ? 37.027 44.297 108.611 1.00 37.67 26 GLU B O 1
ATOM 2026 N N . ALA B 1 27 ? 36.920 42.069 108.338 1.00 36.30 27 ALA B N 1
ATOM 2027 C CA . ALA B 1 27 ? 35.901 42.133 107.296 1.00 34.35 27 ALA B CA 1
ATOM 2028 C C . ALA B 1 27 ? 34.658 41.378 107.758 1.00 34.10 27 ALA B C 1
ATOM 2029 O O . ALA B 1 27 ? 33.652 41.329 107.053 1.00 33.46 27 ALA B O 1
ATOM 2031 N N . ASN B 1 28 ? 34.734 40.804 108.958 1.00 34.05 28 ASN B N 1
ATOM 2032 C CA . ASN B 1 28 ? 33.627 40.031 109.536 1.00 33.85 28 ASN B CA 1
ATOM 2033 C C . ASN B 1 28 ? 33.439 38.751 108.712 1.00 32.71 28 ASN B C 1
ATOM 2034 O O . ASN B 1 28 ? 32.318 38.318 108.441 1.00 32.21 28 ASN B O 1
ATOM 2039 N N . ASN B 1 29 ? 34.551 38.159 108.303 1.00 30.76 29 ASN B N 1
ATOM 2040 C CA . ASN B 1 29 ? 34.512 36.943 107.510 1.00 31.40 29 ASN B CA 1
ATOM 2041 C C . ASN B 1 29 ? 33.528 36.997 106.344 1.00 31.58 29 ASN B C 1
ATOM 2042 O O . ASN B 1 29 ? 32.704 36.093 106.147 1.00 31.88 29 ASN B O 1
ATOM 2047 N N . THR B 1 30 ? 33.621 38.080 105.581 1.00 29.28 30 THR B N 1
ATOM 2048 C CA . THR B 1 30 ? 32.790 38.270 104.406 1.00 25.99 30 THR B CA 1
ATOM 2049 C C . THR B 1 30 ? 33.601 37.661 103.269 1.00 27.82 30 THR B C 1
ATOM 2050 O O . THR B 1 30 ? 34.826 37.506 103.376 1.00 23.48 30 THR B O 1
ATOM 2054 N N . ILE B 1 31 ? 32.921 37.304 102.186 1.00 28.30 31 ILE B N 1
ATOM 2055 C CA . ILE B 1 31 ? 33.592 36.698 101.051 1.00 29.71 31 ILE B CA 1
ATOM 2056 C C . ILE B 1 31 ? 34.171 37.750 100.099 1.00 31.56 31 ILE B C 1
ATOM 2057 O O . ILE B 1 31 ? 33.595 38.819 99.895 1.00 32.44 31 ILE B O 1
ATOM 2062 N N . ASN B 1 32 ? 35.329 37.439 99.538 1.00 32.51 32 ASN B N 1
ATOM 2063 C CA . ASN B 1 32 ? 35.983 38.317 98.577 1.00 33.82 32 ASN B CA 1
ATOM 2064 C C . ASN B 1 32 ? 36.695 37.363 97.619 1.00 33.93 32 ASN B C 1
ATOM 2065 O O . ASN B 1 32 ? 36.776 36.164 97.894 1.00 32.99 32 ASN B O 1
ATOM 2070 N N . ASP B 1 33 ? 37.203 37.869 96.504 1.00 34.40 33 ASP B N 1
ATOM 2071 C CA . ASP B 1 33 ? 37.844 36.995 95.524 1.00 36.87 33 ASP B CA 1
ATOM 2072 C C . ASP B 1 33 ? 39.083 36.214 95.960 1.00 36.11 33 ASP B C 1
ATOM 2073 O O . ASP B 1 33 ? 39.291 35.081 95.536 1.00 37.19 33 ASP B O 1
ATOM 2078 N N . THR B 1 34 ? 39.901 36.805 96.811 1.00 36.16 34 THR B N 1
ATOM 2079 C CA . THR B 1 34 ? 41.107 36.138 97.272 1.00 35.61 34 THR B CA 1
ATOM 2080 C C . THR B 1 34 ? 40.744 34.888 98.071 1.00 34.95 34 THR B C 1
ATOM 2081 O O . THR B 1 34 ? 41.362 33.838 97.914 1.00 35.98 34 THR B O 1
ATOM 2085 N N . LEU B 1 35 ? 39.733 35.022 98.923 1.00 33.51 35 LEU B N 1
ATOM 2086 C CA . LEU B 1 35 ? 39.223 33.929 99.756 1.00 32.04 35 LEU B CA 1
ATOM 2087 C C . LEU B 1 35 ? 38.825 32.776 98.832 1.00 31.73 35 LEU B C 1
ATOM 2088 O O . LEU B 1 35 ? 39.237 31.633 99.020 1.00 33.07 35 LEU B O 1
ATOM 2093 N N . ILE B 1 36 ? 38.005 33.090 97.839 1.00 30.62 36 ILE B N 1
ATOM 2094 C CA . ILE B 1 36 ? 37.548 32.100 96.884 1.00 29.37 36 ILE B CA 1
ATOM 2095 C C . ILE B 1 36 ? 38.718 31.446 96.173 1.00 30.06 36 ILE B C 1
ATOM 2096 O O . ILE B 1 36 ? 38.772 30.221 96.076 1.00 31.19 36 ILE B O 1
ATOM 2101 N N . GLU B 1 37 ? 39.669 32.242 95.691 1.00 31.23 37 GLU B N 1
ATOM 2102 C CA . GLU B 1 37 ? 40.810 31.661 94.990 1.00 33.52 37 GLU B CA 1
ATOM 2103 C C . GLU B 1 37 ? 41.728 30.835 95.887 1.00 32.84 37 GLU B C 1
ATOM 2104 O O . GLU B 1 37 ? 42.196 29.766 95.490 1.00 31.65 37 GLU B O 1
ATOM 2110 N N . GLU B 1 38 ? 41.991 31.309 97.096 1.00 31.58 38 GLU B N 1
ATOM 2111 C CA . GLU B 1 38 ? 42.868 30.541 97.969 1.00 32.99 38 GLU B CA 1
ATOM 2112 C C . GLU B 1 38 ? 42.240 29.202 98.353 1.00 32.32 38 GLU B C 1
ATOM 2113 O O . GLU B 1 38 ? 42.936 28.177 98.404 1.00 31.06 38 GLU B O 1
ATOM 2119 N N . CYS B 1 39 ? 40.930 29.207 98.607 1.00 31.66 39 CYS B N 1
ATOM 2120 C CA . CYS B 1 39 ? 40.220 27.981 98.972 1.00 32.32 39 CYS B CA 1
ATOM 2121 C C . CYS B 1 39 ? 40.279 26.966 97.840 1.00 32.29 39 CYS B C 1
ATOM 2122 O O . CYS B 1 39 ? 40.457 25.774 98.082 1.00 30.87 39 CYS B O 1
ATOM 2125 N N . LEU B 1 40 ? 40.114 27.436 96.605 1.00 34.10 40 LEU B N 1
ATOM 2126 C CA . LEU B 1 40 ? 40.182 26.552 95.441 1.00 34.88 40 LEU B CA 1
ATOM 2127 C C . LEU B 1 40 ? 41.591 25.968 95.359 1.00 37.17 40 LEU B C 1
ATOM 2128 O O . LEU B 1 40 ? 41.769 24.785 95.054 1.00 37.64 40 LEU B O 1
ATOM 2133 N N . GLN B 1 41 ? 42.591 26.793 95.653 1.00 38.06 41 GLN B N 1
ATOM 2134 C CA . GLN B 1 41 ? 43.972 26.330 95.629 1.00 40.67 41 GLN B CA 1
ATOM 2135 C C . GLN B 1 41 ? 44.185 25.153 96.571 1.00 40.79 41 GLN B C 1
ATOM 2136 O O . GLN B 1 41 ? 44.720 24.113 96.170 1.00 40.15 41 GLN B O 1
ATOM 2142 N N . VAL B 1 42 ? 43.762 25.313 97.822 1.00 40.07 42 VAL B N 1
ATOM 2143 C CA . VAL B 1 42 ? 43.944 24.251 98.794 1.00 40.27 42 VAL B CA 1
ATOM 2144 C C . VAL B 1 42 ? 43.130 23.005 98.451 1.00 40.87 42 VAL B C 1
ATOM 2145 O O . VAL B 1 42 ? 43.620 21.887 98.619 1.00 40.27 42 VAL B O 1
ATOM 2149 N N . LEU B 1 43 ? 41.904 23.187 97.961 1.00 41.18 43 LEU B N 1
ATOM 2150 C CA . LEU B 1 43 ? 41.064 22.045 97.593 1.00 42.95 43 LEU B CA 1
ATOM 2151 C C . LEU B 1 43 ? 41.706 21.268 96.457 1.00 45.05 43 LEU B C 1
ATOM 2152 O O . LEU B 1 43 ? 41.574 20.048 96.373 1.00 45.17 43 LEU B O 1
ATOM 2157 N N . ASN B 1 44 ? 42.385 21.982 95.568 1.00 48.08 44 ASN B N 1
ATOM 2158 C CA . ASN B 1 44 ? 43.045 21.332 94.448 1.00 51.48 44 ASN B CA 1
ATOM 2159 C C . ASN B 1 44 ? 44.251 20.578 94.978 1.00 52.84 44 ASN B C 1
ATOM 2160 O O . ASN B 1 44 ? 44.645 19.544 94.441 1.00 51.96 44 ASN B O 1
ATOM 2165 N N . GLN B 1 45 ? 44.832 21.112 96.043 1.00 54.62 45 GLN B N 1
ATOM 2166 C CA . GLN B 1 45 ? 45.981 20.489 96.677 1.00 55.79 45 GLN B CA 1
ATOM 2167 C C . GLN B 1 45 ? 45.516 19.142 97.212 1.00 55.17 45 GLN B C 1
ATOM 2168 O O . GLN B 1 45 ? 46.204 18.132 97.073 1.00 56.03 45 GLN B O 1
ATOM 2174 N N . CYS B 1 46 ? 44.328 19.142 97.807 1.00 54.34 46 CYS B N 1
ATOM 2175 C CA . CYS B 1 46 ? 43.738 17.943 98.388 1.00 53.84 46 CYS B CA 1
ATOM 2176 C C . CYS B 1 46 ? 43.226 16.950 97.342 1.00 55.71 46 CYS B C 1
ATOM 2177 O O . CYS B 1 46 ? 42.840 15.827 97.675 1.00 54.59 46 CYS B O 1
ATOM 2180 N N . GLU B 1 47 ? 43.224 17.368 96.079 1.00 58.00 47 GLU B N 1
ATOM 2181 C CA . GLU B 1 47 ? 42.762 16.519 94.988 1.00 60.28 47 GLU B CA 1
ATOM 2182 C C . GLU B 1 47 ? 43.460 15.165 95.016 1.00 61.37 47 GLU B C 1
ATOM 2183 O O . GLU B 1 47 ? 42.809 14.118 95.046 1.00 61.32 47 GLU B O 1
ATOM 2189 N N . THR B 1 48 ? 44.788 15.189 95.016 1.00 61.76 48 THR B N 1
ATOM 2190 C CA . THR B 1 48 ? 45.546 13.953 95.003 1.00 62.88 48 THR B CA 1
ATOM 2191 C C . THR B 1 48 ? 46.157 13.582 96.348 1.00 62.79 48 THR B C 1
ATOM 2192 O O . THR B 1 48 ? 46.681 12.480 96.519 1.00 63.95 48 THR B O 1
ATOM 2196 N N . SER B 1 49 ? 46.084 14.495 97.308 1.00 61.79 49 SER B N 1
ATOM 2197 C CA . SER B 1 49 ? 46.635 14.227 98.630 1.00 60.51 49 SER B CA 1
ATOM 2198 C C . SER B 1 49 ? 46.031 12.970 99.237 1.00 59.25 49 SER B C 1
ATOM 2199 O O . SER B 1 49 ? 45.153 12.334 98.646 1.00 59.63 49 SER B O 1
ATOM 2202 N N . THR B 1 50 ? 46.528 12.594 100.408 1.00 57.81 50 THR B N 1
ATOM 2203 C CA . THR B 1 50 ? 45.986 11.441 101.089 1.00 56.11 50 THR B CA 1
ATOM 2204 C C . THR B 1 50 ? 44.789 11.925 101.888 1.00 54.44 50 THR B C 1
ATOM 2205 O O . THR B 1 50 ? 44.083 11.134 102.508 1.00 56.56 50 THR B O 1
ATOM 2209 N N . VAL B 1 51 ? 44.571 13.239 101.845 1.00 51.01 51 VAL B N 1
ATOM 2210 C CA . VAL B 1 51 ? 43.467 13.906 102.536 1.00 47.03 51 VAL B CA 1
ATOM 2211 C C . VAL B 1 51 ? 42.145 13.250 102.136 1.00 42.70 51 VAL B C 1
ATOM 2212 O O . VAL B 1 51 ? 41.859 13.058 100.955 1.00 41.19 51 VAL B O 1
ATOM 2216 N N . THR B 1 52 ? 41.356 12.898 103.140 1.00 38.74 52 THR B N 1
ATOM 2217 C CA . THR B 1 52 ? 40.080 12.229 102.945 1.00 36.24 52 THR B CA 1
ATOM 2218 C C . THR B 1 52 ? 38.901 13.074 103.407 1.00 32.84 52 THR B C 1
ATOM 2219 O O . THR B 1 52 ? 37.754 12.821 103.036 1.00 28.89 52 THR B O 1
ATOM 2223 N N . VAL B 1 53 ? 39.195 14.078 104.224 1.00 31.97 53 VAL B N 1
ATOM 2224 C CA . VAL B 1 53 ? 38.167 14.977 104.730 1.00 32.69 53 VAL B CA 1
ATOM 2225 C C . VAL B 1 53 ? 38.715 16.394 104.824 1.00 30.81 53 VAL B C 1
ATOM 2226 O O . VAL B 1 53 ? 39.861 16.607 105.208 1.00 31.66 53 VAL B O 1
ATOM 2230 N N . VAL B 1 54 ? 37.888 17.354 104.446 1.00 29.50 54 VAL B N 1
ATOM 2231 C CA . VAL B 1 54 ? 38.258 18.753 104.484 1.00 27.51 54 VAL B CA 1
ATOM 2232 C C . VAL B 1 54 ? 37.262 19.412 105.430 1.00 27.65 54 VAL B C 1
ATOM 2233 O O . VAL B 1 54 ? 36.043 19.231 105.294 1.00 27.53 54 VAL B O 1
ATOM 2237 N N . VAL B 1 55 ? 37.787 20.147 106.405 1.00 25.27 55 VAL B N 1
ATOM 2238 C CA . VAL B 1 55 ? 36.955 20.836 107.379 1.00 22.56 55 VAL B CA 1
ATOM 2239 C C . VAL B 1 55 ? 37.040 22.350 107.185 1.00 23.42 55 VAL B C 1
ATOM 2240 O O . VAL B 1 55 ? 38.135 22.924 107.085 1.00 23.08 55 VAL B O 1
ATOM 2244 N N . LEU B 1 56 ? 35.874 22.981 107.124 1.00 22.49 56 LEU B N 1
ATOM 2245 C CA . LEU B 1 56 ? 35.750 24.428 106.970 1.00 23.95 56 LEU B CA 1
ATOM 2246 C C . LEU B 1 56 ? 35.387 25.050 108.324 1.00 25.67 56 LEU B C 1
ATOM 2247 O O . LEU B 1 56 ? 34.428 24.613 108.966 1.00 27.76 56 LEU B O 1
ATOM 2252 N N . GLU B 1 57 ? 36.148 26.053 108.759 1.00 26.24 57 GLU B N 1
ATOM 2253 C CA . GLU B 1 57 ? 35.868 26.734 110.027 1.00 27.46 57 GLU B CA 1
ATOM 2254 C C . GLU B 1 57 ? 36.006 28.249 109.882 1.00 27.88 57 GLU B C 1
ATOM 2255 O O . GLU B 1 57 ? 36.723 28.735 109.011 1.00 27.55 57 GLU B O 1
ATOM 2261 N N . GLY B 1 58 ? 35.302 28.986 110.736 1.00 27.44 58 GLY B N 1
ATOM 2262 C CA . GLY B 1 58 ? 35.383 30.436 110.726 1.00 29.00 58 GLY B CA 1
ATOM 2263 C C . GLY B 1 58 ? 35.865 30.907 112.098 1.00 29.93 58 GLY B C 1
ATOM 2264 O O . GLY B 1 58 ? 36.431 30.120 112.859 1.00 30.47 58 GLY B O 1
ATOM 2265 N N . LEU B 1 59 ? 35.654 32.182 112.415 1.00 29.75 59 LEU B N 1
ATOM 2266 C CA . LEU B 1 59 ? 36.051 32.737 113.709 1.00 27.46 59 LEU B CA 1
ATOM 2267 C C . LEU B 1 59 ? 35.021 32.304 114.766 1.00 27.04 59 LEU B C 1
ATOM 2268 O O . LEU B 1 59 ? 33.898 31.923 114.441 1.00 25.94 59 LEU B O 1
ATOM 2273 N N . PRO B 1 60 ? 35.393 32.357 116.048 1.00 28.06 60 PRO B N 1
ATOM 2274 C CA . PRO B 1 60 ? 34.483 31.965 117.137 1.00 29.57 60 PRO B CA 1
ATOM 2275 C C . PRO B 1 60 ? 33.087 32.631 117.090 1.00 28.96 60 PRO B C 1
ATOM 2276 O O . PRO B 1 60 ? 32.078 32.017 117.456 1.00 28.73 60 PRO B O 1
ATOM 2280 N N . GLU B 1 61 ? 33.045 33.878 116.631 1.00 28.29 61 GLU B N 1
ATOM 2281 C CA . GLU B 1 61 ? 31.803 34.644 116.557 1.00 29.62 61 GLU B CA 1
ATOM 2282 C C . GLU B 1 61 ? 31.115 34.646 115.188 1.00 25.81 61 GLU B C 1
ATOM 2283 O O . GLU B 1 61 ? 29.904 34.822 115.106 1.00 23.89 61 GLU B O 1
ATOM 2289 N N . VAL B 1 62 ? 31.882 34.484 114.117 1.00 23.86 62 VAL B N 1
ATOM 2290 C CA . VAL B 1 62 ? 31.287 34.477 112.782 1.00 24.12 62 VAL B CA 1
ATOM 2291 C C . VAL B 1 62 ? 31.924 33.422 111.876 1.00 21.91 62 VAL B C 1
ATOM 2292 O O . VAL B 1 62 ? 33.143 33.367 111.727 1.00 21.68 62 VAL B O 1
ATOM 2296 N N . PHE B 1 63 ? 31.087 32.571 111.291 1.00 19.92 63 PHE B N 1
ATOM 2297 C CA . PHE B 1 63 ? 31.564 31.522 110.397 1.00 19.48 63 PHE B CA 1
ATOM 2298 C C . PHE B 1 63 ? 31.867 32.183 109.047 1.00 19.65 63 PHE B C 1
ATOM 2299 O O . PHE B 1 63 ? 33.012 32.232 108.606 1.00 20.89 63 PHE B O 1
ATOM 2307 N N . CYS B 1 64 ? 30.829 32.672 108.384 1.00 20.13 64 CYS B N 1
ATOM 2308 C CA . CYS B 1 64 ? 30.980 33.385 107.121 1.00 21.29 64 CYS B CA 1
ATOM 2309 C C . CYS B 1 64 ? 29.753 34.271 106.995 1.00 21.57 64 CYS B C 1
ATOM 2310 O O . CYS B 1 64 ? 28.624 33.784 106.974 1.00 20.76 64 CYS B O 1
ATOM 2313 N N . PHE B 1 65 ? 29.977 35.576 106.902 1.00 23.14 65 PHE B N 1
ATOM 2314 C CA . PHE B 1 65 ? 28.864 36.502 106.831 1.00 25.73 65 PHE B CA 1
ATOM 2315 C C . PHE B 1 65 ? 28.378 36.836 105.425 1.00 26.26 65 PHE B C 1
ATOM 2316 O O . PHE B 1 65 ? 27.403 37.566 105.260 1.00 28.11 65 PHE B O 1
ATOM 2324 N N . GLY B 1 66 ? 29.043 36.303 104.410 1.00 26.22 66 GLY B N 1
ATOM 2325 C CA . GLY B 1 66 ? 28.599 36.567 103.056 1.00 27.90 66 GLY B CA 1
ATOM 2326 C C . GLY B 1 66 ? 29.375 37.631 102.309 1.00 28.14 66 GLY B C 1
ATOM 2327 O O . GLY B 1 66 ? 30.542 37.891 102.601 1.00 28.07 66 GLY B O 1
ATOM 2328 N N . ALA B 1 67 ? 28.708 38.237 101.331 1.00 28.76 67 ALA B N 1
ATOM 2329 C CA . ALA B 1 67 ? 29.289 39.281 100.486 1.00 27.85 67 ALA B CA 1
ATOM 2330 C C . ALA B 1 67 ? 29.823 40.456 101.296 1.00 27.96 67 ALA B C 1
ATOM 2331 O O . ALA B 1 67 ? 29.180 40.926 102.243 1.00 26.77 67 ALA B O 1
ATOM 2333 N N . ASP B 1 68 ? 30.999 40.929 100.896 1.00 28.42 68 ASP B N 1
ATOM 2334 C CA . ASP B 1 68 ? 31.663 42.047 101.547 1.00 29.70 68 ASP B CA 1
ATOM 2335 C C . ASP B 1 68 ? 31.133 43.398 101.020 1.00 31.67 68 ASP B C 1
ATOM 2336 O O . ASP B 1 68 ? 31.649 43.936 100.045 1.00 29.63 68 ASP B O 1
ATOM 2341 N N . PHE B 1 69 ? 30.102 43.937 101.666 1.00 33.77 69 PHE B N 1
ATOM 2342 C CA . PHE B 1 69 ? 29.533 45.219 101.265 1.00 35.84 69 PHE B CA 1
ATOM 2343 C C . PHE B 1 69 ? 30.557 46.351 101.374 1.00 38.13 69 PHE B C 1
ATOM 2344 O O . PHE B 1 69 ? 30.646 47.196 100.476 1.00 39.10 69 PHE B O 1
ATOM 2352 N N . GLN B 1 70 ? 31.318 46.373 102.471 1.00 38.70 70 GLN B N 1
ATOM 2353 C CA . GLN B 1 70 ? 32.340 47.402 102.685 1.00 39.66 70 GLN B CA 1
ATOM 2354 C C . GLN B 1 70 ? 33.246 47.504 101.471 1.00 39.33 70 GLN B C 1
ATOM 2355 O O . GLN B 1 70 ? 33.547 48.602 100.994 1.00 37.59 70 GLN B O 1
ATOM 2361 N N . GLU B 1 71 ? 33.678 46.347 100.976 1.00 38.85 71 GLU B N 1
ATOM 2362 C CA . GLU B 1 71 ? 34.563 46.294 99.823 1.00 40.10 71 GLU B CA 1
ATOM 2363 C C . GLU B 1 71 ? 33.813 46.595 98.525 1.00 39.31 71 GLU B C 1
ATOM 2364 O O . GLU B 1 71 ? 34.367 47.187 97.599 1.00 39.43 71 GLU B O 1
ATOM 2370 N N . ILE B 1 72 ? 32.554 46.175 98.459 1.00 38.22 72 ILE B N 1
ATOM 2371 C CA . ILE B 1 72 ? 31.735 46.429 97.287 1.00 37.23 72 ILE B CA 1
ATOM 2372 C C . ILE B 1 72 ? 31.583 47.947 97.166 1.00 38.15 72 ILE B C 1
ATOM 2373 O O . ILE B 1 72 ? 31.521 48.494 96.065 1.00 36.51 72 ILE B O 1
ATOM 2378 N N . TYR B 1 73 ? 31.558 48.613 98.316 1.00 37.86 73 TYR B N 1
ATOM 2379 C CA . TYR B 1 73 ? 31.438 50.064 98.387 1.00 40.08 73 TYR B CA 1
ATOM 2380 C C . TYR B 1 73 ? 32.670 50.756 97.784 1.00 41.20 73 TYR B C 1
ATOM 2381 O O . TYR B 1 73 ? 32.546 51.689 96.995 1.00 40.22 73 TYR B O 1
ATOM 2390 N N . GLN B 1 74 ? 33.856 50.287 98.161 1.00 42.14 74 GLN B N 1
ATOM 2391 C CA . GLN B 1 74 ? 35.117 50.842 97.673 1.00 44.00 74 GLN B CA 1
ATOM 2392 C C . GLN B 1 74 ? 35.296 50.678 96.160 1.00 47.15 74 GLN B C 1
ATOM 2393 O O . GLN B 1 74 ? 35.901 51.532 95.507 1.00 47.30 74 GLN B O 1
ATOM 2399 N N . GLU B 1 75 ? 34.786 49.577 95.609 1.00 49.44 75 GLU B N 1
ATOM 2400 C CA . GLU B 1 75 ? 34.891 49.319 94.172 1.00 52.39 75 GLU B CA 1
ATOM 2401 C C . GLU B 1 75 ? 34.027 50.275 93.351 1.00 54.05 75 GLU B C 1
ATOM 2402 O O . GLU B 1 75 ? 34.401 50.675 92.249 1.00 55.33 75 GLU B O 1
ATOM 2416 N N . LYS B 1 77 ? 33.066 53.330 94.374 1.00 57.13 77 LYS B N 1
ATOM 2417 C CA . LYS B 1 77 ? 33.655 54.647 94.551 1.00 56.98 77 LYS B CA 1
ATOM 2418 C C . LYS B 1 77 ? 34.935 54.776 93.732 1.00 57.91 77 LYS B C 1
ATOM 2419 O O . LYS B 1 77 ? 35.280 55.875 93.295 1.00 58.56 77 LYS B O 1
ATOM 2425 N N . ARG B 1 78 ? 35.638 53.660 93.542 1.00 58.84 78 ARG B N 1
ATOM 2426 C CA . ARG B 1 78 ? 36.860 53.655 92.745 1.00 61.65 78 ARG B CA 1
ATOM 2427 C C . ARG B 1 78 ? 36.417 53.999 91.333 1.00 62.75 78 ARG B C 1
ATOM 2428 O O . ARG B 1 78 ? 37.041 54.804 90.643 1.00 64.18 78 ARG B O 1
ATOM 2436 N N . GLY B 1 79 ? 35.314 53.388 90.924 1.00 63.85 79 GLY B N 1
ATOM 2437 C CA . GLY B 1 79 ? 34.785 53.617 89.600 1.00 65.54 79 GLY B CA 1
ATOM 2438 C C . GLY B 1 79 ? 34.305 52.328 88.957 1.00 67.25 79 GLY B C 1
ATOM 2439 O O . GLY B 1 79 ? 33.502 52.357 88.029 1.00 67.21 79 GLY B O 1
ATOM 2440 N N . ARG B 1 80 ? 34.794 51.197 89.462 1.00 68.42 80 ARG B N 1
ATOM 2441 C CA . ARG B 1 80 ? 34.441 49.866 88.954 1.00 69.60 80 ARG B CA 1
ATOM 2442 C C . ARG B 1 80 ? 32.979 49.701 88.513 1.00 69.76 80 ARG B C 1
ATOM 2443 O O . ARG B 1 80 ? 32.049 49.787 89.329 1.00 68.17 80 ARG B O 1
ATOM 2451 N N . LYS B 1 81 ? 32.799 49.485 87.206 1.00 70.21 81 LYS B N 1
ATOM 2452 C CA . LYS B 1 81 ? 31.483 49.266 86.602 1.00 70.83 81 LYS B CA 1
ATOM 2453 C C . LYS B 1 81 ? 31.334 47.738 86.550 1.00 70.76 81 LYS B C 1
ATOM 2454 O O . LYS B 1 81 ? 32.335 47.022 86.631 1.00 71.41 81 LYS B O 1
ATOM 2460 N N . GLN B 1 82 ? 30.104 47.243 86.420 1.00 69.95 82 GLN B N 1
ATOM 2461 C CA . GLN B 1 82 ? 29.826 45.800 86.367 1.00 68.71 82 GLN B CA 1
ATOM 2462 C C . GLN B 1 82 ? 30.345 44.971 87.547 1.00 66.35 82 GLN B C 1
ATOM 2463 O O . GLN B 1 82 ? 31.536 44.990 87.869 1.00 66.18 82 GLN B O 1
ATOM 2469 N N . ALA B 1 83 ? 29.444 44.231 88.184 1.00 63.31 83 ALA B N 1
ATOM 2470 C CA . ALA B 1 83 ? 29.823 43.390 89.310 1.00 61.15 83 ALA B CA 1
ATOM 2471 C C . ALA B 1 83 ? 30.661 42.216 88.817 1.00 59.76 83 ALA B C 1
ATOM 2472 O O . ALA B 1 83 ? 30.482 41.745 87.700 1.00 59.29 83 ALA B O 1
ATOM 2474 N N . SER B 1 84 ? 31.582 41.750 89.651 1.00 58.29 84 SER B N 1
ATOM 2475 C CA . SER B 1 84 ? 32.436 40.628 89.284 1.00 56.31 84 SER B CA 1
ATOM 2476 C C . SER B 1 84 ? 31.574 39.381 89.080 1.00 54.68 84 SER B C 1
ATOM 2477 O O . SER B 1 84 ? 30.501 39.262 89.673 1.00 54.74 84 SER B O 1
ATOM 2480 N N . SER B 1 85 ? 32.027 38.462 88.232 1.00 52.19 85 SER B N 1
ATOM 2481 C CA . SER B 1 85 ? 31.276 37.230 88.002 1.00 49.86 85 SER B CA 1
ATOM 2482 C C . SER B 1 85 ? 31.541 36.319 89.182 1.00 47.53 85 SER B C 1
ATOM 2483 O O . SER B 1 85 ? 32.653 36.287 89.709 1.00 47.77 85 SER B O 1
ATOM 2486 N N . GLN B 1 86 ? 30.526 35.572 89.589 1.00 43.99 86 GLN B N 1
ATOM 2487 C CA . GLN B 1 86 ? 30.673 34.681 90.727 1.00 41.73 86 GLN B CA 1
ATOM 2488 C C . GLN B 1 86 ? 30.819 33.229 90.322 1.00 39.37 86 GLN B C 1
ATOM 2489 O O . GLN B 1 86 ? 30.454 32.330 91.085 1.00 38.14 86 GLN B O 1
ATOM 2495 N N . GLU B 1 87 ? 31.354 32.997 89.124 1.00 36.54 87 GLU B N 1
ATOM 2496 C CA . GLU B 1 87 ? 31.547 31.631 88.652 1.00 34.48 87 GLU B CA 1
ATOM 2497 C C . GLU B 1 87 ? 32.574 30.896 89.508 1.00 31.83 87 GLU B C 1
ATOM 2498 O O . GLU B 1 87 ? 32.414 29.718 89.793 1.00 32.36 87 GLU B O 1
ATOM 2504 N N . PRO B 1 88 ? 33.654 31.579 89.916 1.00 29.64 88 PRO B N 1
ATOM 2505 C CA . PRO B 1 88 ? 34.619 30.847 90.740 1.00 27.72 88 PRO B CA 1
ATOM 2506 C C . PRO B 1 88 ? 34.013 30.433 92.076 1.00 25.76 88 PRO B C 1
ATOM 2507 O O . PRO B 1 88 ? 34.371 29.401 92.629 1.00 22.60 88 PRO B O 1
ATOM 2511 N N . LEU B 1 89 ? 33.087 31.235 92.592 1.00 24.17 89 LEU B N 1
ATOM 2512 C CA . LEU B 1 89 ? 32.466 30.905 93.869 1.00 24.22 89 LEU B CA 1
ATOM 2513 C C . LEU B 1 89 ? 31.499 29.737 93.698 1.00 23.97 89 LEU B C 1
ATOM 2514 O O . LEU B 1 89 ? 31.431 28.848 94.552 1.00 24.46 89 LEU B O 1
ATOM 2519 N N . TYR B 1 90 ? 30.761 29.737 92.591 1.00 23.18 90 TYR B N 1
ATOM 2520 C CA . TYR B 1 90 ? 29.814 28.662 92.323 1.00 22.37 90 TYR B CA 1
ATOM 2521 C C . TYR B 1 90 ? 30.567 27.349 92.163 1.00 22.02 90 TYR B C 1
ATOM 2522 O O . TYR B 1 90 ? 30.149 26.320 92.685 1.00 21.65 90 TYR B O 1
ATOM 2531 N N . ASP B 1 91 ? 31.689 27.399 91.447 1.00 22.39 91 ASP B N 1
ATOM 2532 C CA . ASP B 1 91 ? 32.510 26.216 91.224 1.00 23.26 91 ASP B CA 1
ATOM 2533 C C . ASP B 1 91 ? 33.163 25.706 92.514 1.00 20.95 91 ASP B C 1
ATOM 2534 O O . ASP B 1 91 ? 33.292 24.502 92.715 1.00 19.39 91 ASP B O 1
ATOM 2539 N N . LEU B 1 92 ? 33.585 26.625 93.375 1.00 19.89 92 LEU B N 1
ATOM 2540 C CA . LEU B 1 92 ? 34.192 26.257 94.644 1.00 20.21 92 LEU B CA 1
ATOM 2541 C C . LEU B 1 92 ? 33.143 25.470 95.422 1.00 20.09 92 LEU B C 1
ATOM 2542 O O . LEU B 1 92 ? 33.424 24.405 95.975 1.00 18.62 92 LEU B O 1
ATOM 2547 N N . TRP B 1 93 ? 31.925 25.995 95.462 1.00 18.97 93 TRP B N 1
ATOM 2548 C CA . TRP B 1 93 ? 30.885 25.297 96.186 1.00 22.35 93 TRP B CA 1
ATOM 2549 C C . TRP B 1 93 ? 30.581 23.933 95.571 1.00 22.68 93 TRP B C 1
ATOM 2550 O O . TRP B 1 93 ? 30.367 22.971 96.296 1.00 22.12 93 TRP B O 1
ATOM 2569 N N . LYS B 1 95 ? 32.651 22.016 93.937 1.00 24.91 95 LYS B N 1
ATOM 2570 C CA . LYS B 1 95 ? 33.808 21.204 94.246 1.00 24.04 95 LYS B CA 1
ATOM 2571 C C . LYS B 1 95 ? 33.689 20.577 95.637 1.00 23.21 95 LYS B C 1
ATOM 2572 O O . LYS B 1 95 ? 34.106 19.436 95.852 1.00 22.32 95 LYS B O 1
ATOM 2578 N N . LEU B 1 96 ? 33.134 21.328 96.585 1.00 20.95 96 LEU B N 1
ATOM 2579 C CA . LEU B 1 96 ? 32.983 20.816 97.938 1.00 21.07 96 LEU B CA 1
ATOM 2580 C C . LEU B 1 96 ? 31.993 19.672 97.929 1.00 20.90 96 LEU B C 1
ATOM 2581 O O . LEU B 1 96 ? 32.104 18.738 98.711 1.00 20.86 96 LEU B O 1
ATOM 2586 N N . GLN B 1 97 ? 31.034 19.736 97.017 1.00 21.93 97 GLN B N 1
ATOM 2587 C CA . GLN B 1 97 ? 30.030 18.697 96.911 1.00 23.11 97 GLN B CA 1
ATOM 2588 C C . GLN B 1 97 ? 30.468 17.478 96.094 1.00 24.95 97 GLN B C 1
ATOM 2589 O O . GLN B 1 97 ? 29.926 16.386 96.275 1.00 25.60 97 GLN B O 1
ATOM 2595 N N . THR B 1 98 ? 31.466 17.644 95.231 1.00 22.80 98 THR B N 1
ATOM 2596 C CA . THR B 1 98 ? 31.877 16.551 94.370 1.00 24.51 98 THR B CA 1
ATOM 2597 C C . THR B 1 98 ? 33.319 16.085 94.460 1.00 26.46 98 THR B C 1
ATOM 2598 O O . THR B 1 98 ? 33.665 15.054 93.880 1.00 29.03 98 THR B O 1
ATOM 2602 N N . GLY B 1 99 ? 34.162 16.833 95.166 1.00 26.66 99 GLY B N 1
ATOM 2603 C CA . GLY B 1 99 ? 35.563 16.461 95.287 1.00 25.06 99 GLY B CA 1
ATOM 2604 C C . GLY B 1 99 ? 35.781 15.097 95.904 1.00 25.09 99 GLY B C 1
ATOM 2605 O O . GLY B 1 99 ? 34.892 14.577 96.563 1.00 26.31 99 GLY B O 1
ATOM 2606 N N . PRO B 1 100 ? 36.963 14.491 95.719 1.00 25.80 100 PRO B N 1
ATOM 2607 C CA . PRO B 1 100 ? 37.256 13.169 96.277 1.00 24.69 100 PRO B CA 1
ATOM 2608 C C . PRO B 1 100 ? 37.662 13.273 97.736 1.00 24.95 100 PRO B C 1
ATOM 2609 O O . PRO B 1 100 ? 38.812 13.018 98.087 1.00 24.20 100 PRO B O 1
ATOM 2613 N N . TYR B 1 101 ? 36.712 13.668 98.576 1.00 24.50 101 TYR B N 1
ATOM 2614 C CA . TYR B 1 101 ? 36.939 13.811 100.006 1.00 22.37 101 TYR B CA 1
ATOM 2615 C C . TYR B 1 101 ? 35.636 14.280 100.625 1.00 21.53 101 TYR B C 1
ATOM 2616 O O . TYR B 1 101 ? 34.805 14.857 99.943 1.00 20.49 101 TYR B O 1
ATOM 2625 N N . VAL B 1 102 ? 35.441 14.005 101.908 1.00 21.99 102 VAL B N 1
ATOM 2626 C CA . VAL B 1 102 ? 34.234 14.461 102.582 1.00 19.74 102 VAL B CA 1
ATOM 2627 C C . VAL B 1 102 ? 34.491 15.877 103.113 1.00 19.48 102 VAL B C 1
ATOM 2628 O O . VAL B 1 102 ? 35.481 16.137 103.794 1.00 18.18 102 VAL B O 1
ATOM 2632 N N . THR B 1 103 ? 33.606 16.797 102.770 1.00 18.56 103 THR B N 1
ATOM 2633 C CA . THR B 1 103 ? 33.735 18.168 103.217 1.00 18.30 103 THR B CA 1
ATOM 2634 C C . THR B 1 103 ? 32.792 18.367 104.393 1.00 18.19 103 THR B C 1
ATOM 2635 O O . THR B 1 103 ? 31.685 17.827 104.417 1.00 17.02 103 THR B O 1
ATOM 2639 N N . ILE B 1 104 ? 33.252 19.119 105.384 1.00 19.09 104 ILE B N 1
ATOM 2640 C CA . ILE B 1 104 ? 32.447 19.386 106.560 1.00 20.48 104 ILE B CA 1
ATOM 2641 C C . ILE B 1 104 ? 32.513 20.851 106.935 1.00 20.48 104 ILE B C 1
ATOM 2642 O O . ILE B 1 104 ? 33.577 21.464 106.902 1.00 22.65 104 ILE B O 1
ATOM 2647 N N . SER B 1 105 ? 31.359 21.408 107.272 1.00 19.95 105 SER B N 1
ATOM 2648 C CA . SER B 1 105 ? 31.281 22.783 107.722 1.00 21.63 105 SER B CA 1
ATOM 2649 C C . SER B 1 105 ? 31.152 22.701 109.245 1.00 20.34 105 SER B C 1
ATOM 2650 O O . SER B 1 105 ? 30.208 22.096 109.757 1.00 20.38 105 SER B O 1
ATOM 2653 N N . HIS B 1 106 ? 32.119 23.271 109.957 1.00 19.01 106 HIS B N 1
ATOM 2654 C CA . HIS B 1 106 ? 32.100 23.283 111.421 1.00 18.30 106 HIS B CA 1
ATOM 2655 C C . HIS B 1 106 ? 31.690 24.715 111.736 1.00 16.82 106 HIS B C 1
ATOM 2656 O O . HIS B 1 106 ? 32.512 25.627 111.712 1.00 15.01 106 HIS B O 1
ATOM 2663 N N . VAL B 1 107 ? 30.402 24.896 112.008 1.00 17.72 107 VAL B N 1
ATOM 2664 C CA . VAL B 1 107 ? 29.818 26.216 112.241 1.00 19.07 107 VAL B CA 1
ATOM 2665 C C . VAL B 1 107 ? 29.693 26.697 113.680 1.00 22.11 107 VAL B C 1
ATOM 2666 O O . VAL B 1 107 ? 29.099 26.024 114.530 1.00 22.90 107 VAL B O 1
ATOM 2670 N N . ARG B 1 108 ? 30.241 27.882 113.931 1.00 22.39 108 ARG B N 1
ATOM 2671 C CA . ARG B 1 108 ? 30.159 28.511 115.240 1.00 23.84 108 ARG B CA 1
ATOM 2672 C C . ARG B 1 108 ? 29.745 29.952 114.987 1.00 23.86 108 ARG B C 1
ATOM 2673 O O . ARG B 1 108 ? 30.263 30.604 114.082 1.00 24.39 108 ARG B O 1
ATOM 2681 N N . GLY B 1 109 ? 28.792 30.444 115.764 1.00 24.33 109 GLY B N 1
ATOM 2682 C CA . GLY B 1 109 ? 28.373 31.818 115.596 1.00 25.11 109 GLY B CA 1
ATOM 2683 C C . GLY B 1 109 ? 27.501 32.100 114.393 1.00 25.23 109 GLY B C 1
ATOM 2684 O O . GLY B 1 109 ? 26.790 31.231 113.891 1.00 25.73 109 GLY B O 1
ATOM 2685 N N . LYS B 1 110 ? 27.582 33.330 113.913 1.00 24.56 110 LYS B N 1
ATOM 2686 C CA . LYS B 1 110 ? 26.756 33.767 112.796 1.00 26.01 110 LYS B CA 1
ATOM 2687 C C . LYS B 1 110 ? 27.089 33.301 111.385 1.00 24.50 110 LYS B C 1
ATOM 2688 O O . LYS B 1 110 ? 28.250 33.243 110.977 1.00 25.11 110 LYS B O 1
ATOM 2694 N N . VAL B 1 111 ? 26.043 32.954 110.645 1.00 24.07 111 VAL B N 1
ATOM 2695 C CA . VAL B 1 111 ? 26.195 32.569 109.242 1.00 23.25 111 VAL B CA 1
ATOM 2696 C C . VAL B 1 111 ? 25.167 33.401 108.497 1.00 21.65 111 VAL B C 1
ATOM 2697 O O . VAL B 1 111 ? 23.989 33.414 108.862 1.00 21.35 111 VAL B O 1
ATOM 2701 N N . ASN B 1 112 ? 25.600 34.093 107.453 1.00 23.02 112 ASN B N 1
ATOM 2702 C CA . ASN B 1 112 ? 24.680 34.951 106.718 1.00 23.55 112 ASN B CA 1
ATOM 2703 C C . ASN B 1 112 ? 24.919 35.020 105.207 1.00 23.16 112 ASN B C 1
ATOM 2704 O O . ASN B 1 112 ? 26.040 34.922 104.733 1.00 20.97 112 ASN B O 1
ATOM 2709 N N . ALA B 1 113 ? 23.806 35.185 104.500 1.00 25.13 113 ALA B N 1
ATOM 2710 C CA . ALA B 1 113 ? 23.719 35.335 103.054 1.00 28.38 113 ALA B CA 1
ATOM 2711 C C . ALA B 1 113 ? 24.975 35.056 102.263 1.00 28.81 113 ALA B C 1
ATOM 2712 O O . ALA B 1 113 ? 25.662 35.976 101.849 1.00 35.52 113 ALA B O 1
ATOM 2714 N N . GLY B 1 114 ? 25.288 33.808 102.008 1.00 25.48 114 GLY B N 1
ATOM 2715 C CA . GLY B 1 114 ? 26.510 33.587 101.271 1.00 24.10 114 GLY B CA 1
ATOM 2716 C C . GLY B 1 114 ? 27.247 32.545 102.050 1.00 23.90 114 GLY B C 1
ATOM 2717 O O . GLY B 1 114 ? 27.634 31.516 101.501 1.00 23.27 114 GLY B O 1
ATOM 2718 N N . GLY B 1 115 ? 27.433 32.806 103.339 1.00 22.19 115 GLY B N 1
ATOM 2719 C CA . GLY B 1 115 ? 28.088 31.822 104.173 1.00 19.23 115 GLY B CA 1
ATOM 2720 C C . GLY B 1 115 ? 27.247 30.559 104.105 1.00 16.71 115 GLY B C 1
ATOM 2721 O O . GLY B 1 115 ? 27.787 29.466 104.165 1.00 17.67 115 GLY B O 1
ATOM 2722 N N . LEU B 1 116 ? 25.928 30.715 103.979 1.00 16.94 116 LEU B N 1
ATOM 2723 C CA . LEU B 1 116 ? 25.018 29.561 103.888 1.00 19.91 116 LEU B CA 1
ATOM 2724 C C . LEU B 1 116 ? 25.380 28.668 102.700 1.00 20.05 116 LEU B C 1
ATOM 2725 O O . LEU B 1 116 ? 25.132 27.462 102.722 1.00 21.98 116 LEU B O 1
ATOM 2730 N N . GLY B 1 117 ? 25.974 29.281 101.674 1.00 19.90 117 GLY B N 1
ATOM 2731 C CA . GLY B 1 117 ? 26.418 28.548 100.507 1.00 18.11 117 GLY B CA 1
ATOM 2732 C C . GLY B 1 117 ? 27.456 27.530 100.939 1.00 19.49 117 GLY B C 1
ATOM 2733 O O . GLY B 1 117 ? 27.417 26.387 100.507 1.00 18.88 117 GLY B O 1
ATOM 2734 N N . PHE B 1 118 ? 28.394 27.943 101.792 1.00 21.09 118 PHE B N 1
ATOM 2735 C CA . PHE B 1 118 ? 29.425 27.023 102.285 1.00 20.25 118 PHE B CA 1
ATOM 2736 C C . PHE B 1 118 ? 28.812 25.934 103.164 1.00 20.90 118 PHE B C 1
ATOM 2737 O O . PHE B 1 118 ? 29.117 24.742 103.012 1.00 22.50 118 PHE B O 1
ATOM 2745 N N . VAL B 1 119 ? 27.942 26.347 104.079 1.00 16.41 119 VAL B N 1
ATOM 2746 C CA . VAL B 1 119 ? 27.311 25.412 104.987 1.00 17.31 119 VAL B CA 1
ATOM 2747 C C . VAL B 1 119 ? 26.495 24.366 104.227 1.00 18.30 119 VAL B C 1
ATOM 2748 O O . VAL B 1 119 ? 26.602 23.174 104.509 1.00 19.74 119 VAL B O 1
ATOM 2752 N N . SER B 1 120 ? 25.712 24.814 103.244 1.00 18.48 120 SER B N 1
ATOM 2753 C CA . SER B 1 120 ? 24.883 23.923 102.435 1.00 18.72 120 SER B CA 1
ATOM 2754 C C . SER B 1 120 ? 25.680 23.061 101.453 1.00 17.24 120 SER B C 1
ATOM 2755 O O . SER B 1 120 ? 25.300 21.929 101.159 1.00 16.57 120 SER B O 1
ATOM 2758 N N . ALA B 1 121 ? 26.782 23.594 100.939 1.00 17.61 121 ALA B N 1
ATOM 2759 C CA . ALA B 1 121 ? 27.556 22.853 99.950 1.00 17.98 121 ALA B CA 1
ATOM 2760 C C . ALA B 1 121 ? 28.441 21.714 100.471 1.00 18.98 121 ALA B C 1
ATOM 2761 O O . ALA B 1 121 ? 28.691 20.753 99.733 1.00 20.43 121 ALA B O 1
ATOM 2763 N N . THR B 1 122 ? 28.909 21.795 101.720 1.00 16.55 122 THR B N 1
ATOM 2764 C CA . THR B 1 122 ? 29.766 20.726 102.249 1.00 15.72 122 THR B CA 1
ATOM 2765 C C . THR B 1 122 ? 28.954 19.439 102.408 1.00 15.43 122 THR B C 1
ATOM 2766 O O . THR B 1 122 ? 27.743 19.488 102.561 1.00 13.93 122 THR B O 1
ATOM 2770 N N . ASP B 1 123 ? 29.617 18.288 102.360 1.00 16.51 123 ASP B N 1
ATOM 2771 C CA . ASP B 1 123 ? 28.906 17.027 102.510 1.00 18.42 123 ASP B CA 1
ATOM 2772 C C . ASP B 1 123 ? 28.166 16.967 103.847 1.00 19.56 123 ASP B C 1
ATOM 2773 O O . ASP B 1 123 ? 27.028 16.491 103.919 1.00 20.45 123 ASP B O 1
ATOM 2778 N N . ILE B 1 124 ? 28.810 17.476 104.893 1.00 18.78 124 ILE B N 1
ATOM 2779 C CA . ILE B 1 124 ? 28.245 17.457 106.236 1.00 19.11 124 ILE B CA 1
ATOM 2780 C C . ILE B 1 124 ? 28.349 18.839 106.896 1.00 19.71 124 ILE B C 1
ATOM 2781 O O . ILE B 1 124 ? 29.310 19.584 106.663 1.00 19.85 124 ILE B O 1
ATOM 2786 N N . ALA B 1 125 ? 27.367 19.178 107.724 1.00 18.85 125 ALA B N 1
ATOM 2787 C CA . ALA B 1 125 ? 27.398 20.460 108.426 1.00 20.73 125 ALA B CA 1
ATOM 2788 C C . ALA B 1 125 ? 27.059 20.283 109.908 1.00 19.83 125 ALA B C 1
ATOM 2789 O O . ALA B 1 125 ? 26.005 19.762 110.257 1.00 20.20 125 ALA B O 1
ATOM 2791 N N . ILE B 1 126 ? 27.963 20.713 110.778 1.00 20.58 126 ILE B N 1
ATOM 2792 C CA . ILE B 1 126 ? 27.723 20.601 112.208 1.00 22.91 126 ILE B CA 1
ATOM 2793 C C . ILE B 1 126 ? 27.940 21.954 112.864 1.00 20.69 126 ILE B C 1
ATOM 2794 O O . ILE B 1 126 ? 28.707 22.768 112.371 1.00 20.59 126 ILE B O 1
ATOM 2799 N N . ALA B 1 127 ? 27.262 22.197 113.976 1.00 20.48 127 ALA B N 1
ATOM 2800 C CA . ALA B 1 127 ? 27.389 23.479 114.649 1.00 21.51 127 ALA B CA 1
ATOM 2801 C C . ALA B 1 127 ? 27.335 23.327 116.154 1.00 23.30 127 ALA B C 1
ATOM 2802 O O . ALA B 1 127 ? 27.007 22.256 116.658 1.00 25.18 127 ALA B O 1
ATOM 2804 N N . ASP B 1 128 ? 27.686 24.390 116.871 1.00 23.90 128 ASP B N 1
ATOM 2805 C CA . ASP B 1 128 ? 27.586 24.358 118.320 1.00 27.42 128 ASP B CA 1
ATOM 2806 C C . ASP B 1 128 ? 26.295 25.105 118.602 1.00 27.63 128 ASP B C 1
ATOM 2807 O O . ASP B 1 128 ? 25.582 25.470 117.663 1.00 28.10 128 ASP B O 1
ATOM 2812 N N . GLN B 1 129 ? 25.988 25.349 119.868 1.00 28.89 129 GLN B N 1
ATOM 2813 C CA . GLN B 1 129 ? 24.739 26.023 120.209 1.00 31.16 129 GLN B CA 1
ATOM 2814 C C . GLN B 1 129 ? 24.713 27.519 119.932 1.00 30.28 129 GLN B C 1
ATOM 2815 O O . GLN B 1 129 ? 23.674 28.154 120.073 1.00 28.39 129 GLN B O 1
ATOM 2821 N N . THR B 1 130 ? 25.838 28.095 119.534 1.00 30.10 130 THR B N 1
ATOM 2822 C CA . THR B 1 130 ? 25.832 29.524 119.255 1.00 32.75 130 THR B CA 1
ATOM 2823 C C . THR B 1 130 ? 25.481 29.836 117.797 1.00 31.76 130 THR B C 1
ATOM 2824 O O . THR B 1 130 ? 25.154 30.974 117.468 1.00 32.13 130 THR B O 1
ATOM 2828 N N . ALA B 1 131 ? 25.543 28.829 116.933 1.00 28.47 131 ALA B N 1
ATOM 2829 C CA . ALA B 1 131 ? 25.254 29.025 115.519 1.00 26.45 131 ALA B CA 1
ATOM 2830 C C . ALA B 1 131 ? 23.891 29.645 115.237 1.00 26.45 131 ALA B C 1
ATOM 2831 O O . ALA B 1 131 ? 22.890 29.269 115.847 1.00 27.59 131 ALA B O 1
ATOM 2833 N N . SER B 1 132 ? 23.877 30.592 114.298 1.00 23.96 132 SER B N 1
ATOM 2834 C CA . SER B 1 132 ? 22.662 31.273 113.853 1.00 23.46 132 SER B CA 1
ATOM 2835 C C . SER B 1 132 ? 22.780 31.411 112.325 1.00 21.85 132 SER B C 1
ATOM 2836 O O . SER B 1 132 ? 23.885 31.571 111.812 1.00 21.16 132 SER B O 1
ATOM 2839 N N . PHE B 1 133 ? 21.659 31.367 111.606 1.00 19.65 133 PHE B N 1
ATOM 2840 C CA . PHE B 1 133 ? 21.699 31.448 110.136 1.00 19.72 133 PHE B CA 1
ATOM 2841 C C . PHE B 1 133 ? 20.667 32.416 109.553 1.00 19.27 133 PHE B C 1
ATOM 2842 O O . PHE B 1 133 ? 19.478 32.331 109.882 1.00 18.16 133 PHE B O 1
ATOM 2850 N N . SER B 1 134 ? 21.121 33.318 108.677 1.00 18.52 134 SER B N 1
ATOM 2851 C CA . SER B 1 134 ? 20.226 34.291 108.055 1.00 21.69 134 SER B CA 1
ATOM 2852 C C . SER B 1 134 ? 20.454 34.617 106.566 1.00 21.59 134 SER B C 1
ATOM 2853 O O . SER B 1 134 ? 21.566 34.548 106.050 1.00 22.18 134 SER B O 1
ATOM 2856 N N . LEU B 1 135 ? 19.369 35.005 105.907 1.00 22.87 135 LEU B N 1
ATOM 2857 C CA . LEU B 1 135 ? 19.360 35.390 104.497 1.00 25.89 135 LEU B CA 1
ATOM 2858 C C . LEU B 1 135 ? 18.707 36.775 104.487 1.00 26.08 135 LEU B C 1
ATOM 2859 O O . LEU B 1 135 ? 17.490 36.897 104.384 1.00 27.17 135 LEU B O 1
ATOM 2864 N N . SER B 1 136 ? 19.530 37.810 104.597 1.00 27.45 136 SER B N 1
ATOM 2865 C CA . SER B 1 136 ? 19.052 39.187 104.658 1.00 30.04 136 SER B CA 1
ATOM 2866 C C . SER B 1 136 ? 19.084 39.978 103.347 1.00 29.09 136 SER B C 1
ATOM 2867 O O . SER B 1 136 ? 18.497 41.054 103.261 1.00 29.38 136 SER B O 1
ATOM 2870 N N . GLU B 1 137 ? 19.766 39.447 102.340 1.00 29.21 137 GLU B N 1
ATOM 2871 C CA . GLU B 1 137 ? 19.909 40.114 101.044 1.00 30.69 137 GLU B CA 1
ATOM 2872 C C . GLU B 1 137 ? 18.671 40.794 100.432 1.00 29.47 137 GLU B C 1
ATOM 2873 O O . GLU B 1 137 ? 18.800 41.848 99.813 1.00 29.93 137 GLU B O 1
ATOM 2879 N N . LEU B 1 138 ? 17.483 40.217 100.602 1.00 27.09 138 LEU B N 1
ATOM 2880 C CA . LEU B 1 138 ? 16.268 40.794 100.005 1.00 25.79 138 LEU B CA 1
ATOM 2881 C C . LEU B 1 138 ? 15.912 42.189 100.534 1.00 25.63 138 LEU B C 1
ATOM 2882 O O . LEU B 1 138 ? 15.167 42.943 99.894 1.00 24.95 138 LEU B O 1
ATOM 2887 N N . LEU B 1 139 ? 16.445 42.545 101.697 1.00 25.79 139 LEU B N 1
ATOM 2888 C CA . LEU B 1 139 ? 16.190 43.869 102.250 1.00 26.15 139 LEU B CA 1
ATOM 2889 C C . LEU B 1 139 ? 16.888 44.879 101.334 1.00 25.45 139 LEU B C 1
ATOM 2890 O O . LEU B 1 139 ? 16.495 46.032 101.262 1.00 26.22 139 LEU B O 1
ATOM 2895 N N . PHE B 1 140 ? 17.914 44.418 100.622 1.00 25.29 140 PHE B N 1
ATOM 2896 C CA . PHE B 1 140 ? 18.680 45.248 99.697 1.00 27.35 140 PHE B CA 1
ATOM 2897 C C . PHE B 1 140 ? 18.241 45.037 98.248 1.00 27.53 140 PHE B C 1
ATOM 2898 O O . PHE B 1 140 ? 18.843 45.583 97.324 1.00 27.04 140 PHE B O 1
ATOM 2906 N N . GLY B 1 141 ? 17.197 44.240 98.049 1.00 27.05 141 GLY B N 1
ATOM 2907 C CA . GLY B 1 141 ? 16.729 43.986 96.700 1.00 27.69 141 GLY B CA 1
ATOM 2908 C C . GLY B 1 141 ? 17.586 42.943 96.009 1.00 28.41 141 GLY B C 1
ATOM 2909 O O . GLY B 1 141 ? 17.567 42.814 94.789 1.00 28.64 141 GLY B O 1
ATOM 2910 N N . LEU B 1 142 ? 18.347 42.200 96.801 1.00 28.73 142 LEU B N 1
ATOM 2911 C CA . LEU B 1 142 ? 19.213 41.151 96.285 1.00 29.62 142 LEU B CA 1
ATOM 2912 C C . LEU B 1 142 ? 18.731 39.814 96.843 1.00 30.74 142 LEU B C 1
ATOM 2913 O O . LEU B 1 142 ? 18.064 39.771 97.871 1.00 33.53 142 LEU B O 1
ATOM 2918 N N . TYR B 1 143 ? 19.045 38.722 96.164 1.00 29.76 143 TYR B N 1
ATOM 2919 C CA . TYR B 1 143 ? 18.672 37.412 96.672 1.00 29.62 143 TYR B CA 1
ATOM 2920 C C . TYR B 1 143 ? 19.895 36.530 96.537 1.00 30.82 143 TYR B C 1
ATOM 2921 O O . TYR B 1 143 ? 20.774 36.809 95.729 1.00 27.72 143 TYR B O 1
ATOM 2930 N N . PRO B 1 144 ? 19.983 35.467 97.351 1.00 32.02 144 PRO B N 1
ATOM 2931 C CA . PRO B 1 144 ? 21.125 34.545 97.313 1.00 31.55 144 PRO B CA 1
ATOM 2932 C C . PRO B 1 144 ? 21.062 33.587 96.119 1.00 30.17 144 PRO B C 1
ATOM 2933 O O . PRO B 1 144 ? 20.989 32.366 96.284 1.00 30.62 144 PRO B O 1
ATOM 2937 N N . ALA B 1 145 ? 21.099 34.163 94.919 1.00 26.86 145 ALA B N 1
ATOM 2938 C CA . ALA B 1 145 ? 21.034 33.403 93.679 1.00 24.18 145 ALA B CA 1
ATOM 2939 C C . ALA B 1 145 ? 21.963 32.188 93.686 1.00 21.88 145 ALA B C 1
ATOM 2940 O O . ALA B 1 145 ? 21.524 31.069 93.455 1.00 21.89 145 ALA B O 1
ATOM 2942 N N . CYS B 1 146 ? 23.240 32.404 93.964 1.00 20.55 146 CYS B N 1
ATOM 2943 C CA . CYS B 1 146 ? 24.202 31.311 93.998 1.00 21.76 146 CYS B CA 1
ATOM 2944 C C . CYS B 1 146 ? 24.033 30.348 95.173 1.00 22.05 146 CYS B C 1
ATOM 2945 O O . CYS B 1 146 ? 24.421 29.171 95.082 1.00 20.47 146 CYS B O 1
ATOM 2948 N N . VAL B 1 147 ? 23.464 30.842 96.271 1.00 18.72 147 VAL B N 1
ATOM 2949 C CA . VAL B 1 147 ? 23.264 30.020 97.456 1.00 16.52 147 VAL B CA 1
ATOM 2950 C C . VAL B 1 147 ? 22.096 29.045 97.298 1.00 16.94 147 VAL B C 1
ATOM 2951 O O . VAL B 1 147 ? 22.218 27.854 97.608 1.00 17.44 147 VAL B O 1
ATOM 2955 N N . LEU B 1 148 ? 20.969 29.561 96.820 1.00 16.00 148 LEU B N 1
ATOM 2956 C CA . LEU B 1 148 ? 19.751 28.783 96.695 1.00 17.64 148 LEU B CA 1
ATOM 2957 C C . LEU B 1 148 ? 19.801 27.331 96.220 1.00 19.43 148 LEU B C 1
ATOM 2958 O O . LEU B 1 148 ? 19.285 26.453 96.906 1.00 19.34 148 LEU B O 1
ATOM 2963 N N . PRO B 1 149 ? 20.416 27.055 95.050 1.00 19.52 149 PRO B N 1
ATOM 2964 C CA . PRO B 1 149 ? 20.471 25.667 94.561 1.00 18.88 149 PRO B CA 1
ATOM 2965 C C . PRO B 1 149 ? 21.037 24.700 95.602 1.00 17.84 149 PRO B C 1
ATOM 2966 O O . PRO B 1 149 ? 20.500 23.615 95.808 1.00 17.03 149 PRO B O 1
ATOM 2970 N N . PHE B 1 150 ? 22.118 25.108 96.260 1.00 18.21 150 PHE B N 1
ATOM 2971 C CA . PHE B 1 150 ? 22.745 24.287 97.287 1.00 16.70 150 PHE B CA 1
ATOM 2972 C C . PHE B 1 150 ? 21.856 24.183 98.545 1.00 17.89 150 PHE B C 1
ATOM 2973 O O . PHE B 1 150 ? 21.706 23.105 99.122 1.00 16.25 150 PHE B O 1
ATOM 2981 N N . LEU B 1 151 ? 21.259 25.307 98.949 1.00 17.82 151 LEU B N 1
ATOM 2982 C CA . LEU B 1 151 ? 20.384 25.378 100.123 1.00 17.22 151 LEU B CA 1
ATOM 2983 C C . LEU B 1 151 ? 19.097 24.581 99.919 1.00 19.15 151 LEU B C 1
ATOM 2984 O O . LEU B 1 151 ? 18.657 23.842 100.809 1.00 20.00 151 LEU B O 1
ATOM 2989 N N . ILE B 1 152 ? 18.491 24.747 98.746 1.00 20.10 152 ILE B N 1
ATOM 2990 C CA . ILE B 1 152 ? 17.263 24.041 98.390 1.00 20.86 152 ILE B CA 1
ATOM 2991 C C . ILE B 1 152 ? 17.461 22.523 98.478 1.00 20.94 152 ILE B C 1
ATOM 2992 O O . ILE B 1 152 ? 16.611 21.805 99.010 1.00 20.96 152 ILE B O 1
ATOM 2997 N N . ARG B 1 153 ? 18.586 22.044 97.964 1.00 20.36 153 ARG B N 1
ATOM 2998 C CA . ARG B 1 153 ? 18.886 20.620 98.007 1.00 22.51 153 ARG B CA 1
ATOM 2999 C C . ARG B 1 153 ? 18.817 20.138 99.454 1.00 22.58 153 ARG B C 1
ATOM 3000 O O . ARG B 1 153 ? 18.349 19.044 99.720 1.00 24.68 153 ARG B O 1
ATOM 3008 N N . ARG B 1 154 ? 19.274 20.962 100.392 1.00 22.68 154 ARG B N 1
ATOM 3009 C CA . ARG B 1 154 ? 19.235 20.580 101.801 1.00 19.77 154 ARG B CA 1
ATOM 3010 C C . ARG B 1 154 ? 17.898 20.734 102.535 1.00 19.30 154 ARG B C 1
ATOM 3011 O O . ARG B 1 154 ? 17.439 19.796 103.172 1.00 20.10 154 ARG B O 1
ATOM 3019 N N . ILE B 1 155 ? 17.258 21.898 102.439 1.00 18.24 155 ILE B N 1
ATOM 3020 C CA . ILE B 1 155 ? 16.021 22.115 103.177 1.00 16.06 155 ILE B CA 1
ATOM 3021 C C . ILE B 1 155 ? 14.748 22.186 102.350 1.00 17.19 155 ILE B C 1
ATOM 3022 O O . ILE B 1 155 ? 13.674 22.435 102.883 1.00 16.05 155 ILE B O 1
ATOM 3027 N N . GLY B 1 156 ? 14.858 21.977 101.044 1.00 18.75 156 GLY B N 1
ATOM 3028 C CA . GLY B 1 156 ? 13.674 22.041 100.212 1.00 18.94 156 GLY B CA 1
ATOM 3029 C C . GLY B 1 156 ? 13.329 23.460 99.813 1.00 20.78 156 GLY B C 1
ATOM 3030 O O . GLY B 1 156 ? 13.721 24.431 100.467 1.00 20.49 156 GLY B O 1
ATOM 3031 N N . ARG B 1 157 ? 12.581 23.580 98.729 1.00 21.32 157 ARG B N 1
ATOM 3032 C CA . ARG B 1 157 ? 12.191 24.877 98.231 1.00 24.75 157 ARG B CA 1
ATOM 3033 C C . ARG B 1 157 ? 11.400 25.754 99.184 1.00 22.78 157 ARG B C 1
ATOM 3034 O O . ARG B 1 157 ? 11.814 26.881 99.448 1.00 22.93 157 ARG B O 1
ATOM 3042 N N . GLN B 1 158 ? 10.281 25.262 99.710 1.00 19.87 158 GLN B N 1
ATOM 3043 C CA . GLN B 1 158 ? 9.463 26.113 100.577 1.00 21.67 158 GLN B CA 1
ATOM 3044 C C . GLN B 1 158 ? 10.206 26.800 101.724 1.00 21.37 158 GLN B C 1
ATOM 3045 O O . GLN B 1 158 ? 10.029 27.993 101.947 1.00 19.81 158 GLN B O 1
ATOM 3051 N N . LYS B 1 159 ? 11.033 26.047 102.441 1.00 21.04 159 LYS B N 1
ATOM 3052 C CA . LYS B 1 159 ? 11.782 26.598 103.554 1.00 22.95 159 LYS B CA 1
ATOM 3053 C C . LYS B 1 159 ? 12.777 27.654 103.084 1.00 20.99 159 LYS B C 1
ATOM 3054 O O . LYS B 1 159 ? 12.906 28.723 103.691 1.00 19.21 159 LYS B O 1
ATOM 3060 N N . ALA B 1 160 ? 13.486 27.341 102.007 1.00 18.31 160 ALA B N 1
ATOM 3061 C CA . ALA B 1 160 ? 14.481 28.256 101.476 1.00 19.79 160 ALA B CA 1
ATOM 3062 C C . ALA B 1 160 ? 13.769 29.528 101.071 1.00 18.51 160 ALA B C 1
ATOM 3063 O O . ALA B 1 160 ? 14.297 30.631 101.221 1.00 19.54 160 ALA B O 1
ATOM 3065 N N . HIS B 1 161 ? 12.544 29.354 100.598 1.00 18.04 161 HIS B N 1
ATOM 3066 C CA . HIS B 1 161 ? 11.727 30.457 100.142 1.00 20.42 161 HIS B CA 1
ATOM 3067 C C . HIS B 1 161 ? 11.342 31.320 101.344 1.00 21.95 161 HIS B C 1
ATOM 3068 O O . HIS B 1 161 ? 11.608 32.523 101.364 1.00 23.34 161 HIS B O 1
ATOM 3075 N N . TYR B 1 162 ? 10.716 30.693 102.336 1.00 21.90 162 TYR B N 1
ATOM 3076 C CA . TYR B 1 162 ? 10.291 31.372 103.559 1.00 24.19 162 TYR B CA 1
ATOM 3077 C C . TYR B 1 162 ? 11.450 32.160 104.179 1.00 23.74 162 TYR B C 1
ATOM 3078 O O . TYR B 1 162 ? 11.290 33.305 104.577 1.00 24.91 162 TYR B O 1
ATOM 3095 N N . THR B 1 164 ? 14.165 33.347 102.729 1.00 22.79 164 THR B N 1
ATOM 3096 C CA . THR B 1 164 ? 14.526 34.466 101.875 1.00 22.36 164 THR B CA 1
ATOM 3097 C C . THR B 1 164 ? 13.571 35.645 102.034 1.00 21.90 164 THR B C 1
ATOM 3098 O O . THR B 1 164 ? 13.995 36.794 102.155 1.00 21.92 164 THR B O 1
ATOM 3102 N N . LEU B 1 165 ? 12.282 35.347 102.030 1.00 21.16 165 LEU B N 1
ATOM 3103 C CA . LEU B 1 165 ? 11.244 36.361 102.166 1.00 23.23 165 LEU B CA 1
ATOM 3104 C C . LEU B 1 165 ? 11.200 37.060 103.531 1.00 24.22 165 LEU B C 1
ATOM 3105 O O . LEU B 1 165 ? 10.948 38.260 103.608 1.00 22.02 165 LEU B O 1
ATOM 3118 N N . THR B 1 167 ? 13.786 37.191 105.814 1.00 27.35 167 THR B N 1
ATOM 3119 C CA . THR B 1 167 ? 15.093 37.745 106.176 1.00 30.65 167 THR B CA 1
ATOM 3120 C C . THR B 1 167 ? 15.579 37.661 107.635 1.00 31.94 167 THR B C 1
ATOM 3121 O O . THR B 1 167 ? 16.649 38.175 107.958 1.00 32.29 167 THR B O 1
ATOM 3125 N N . LYS B 1 168 ? 14.821 37.029 108.521 1.00 33.71 168 LYS B N 1
ATOM 3126 C CA . LYS B 1 168 ? 15.282 36.924 109.905 1.00 34.00 168 LYS B CA 1
ATOM 3127 C C . LYS B 1 168 ? 16.108 35.657 110.130 1.00 32.43 168 LYS B C 1
ATOM 3128 O O . LYS B 1 168 ? 15.953 34.665 109.412 1.00 29.76 168 LYS B O 1
ATOM 3134 N N . PRO B 1 169 ? 17.010 35.684 111.127 1.00 30.81 169 PRO B N 1
ATOM 3135 C CA . PRO B 1 169 ? 17.862 34.535 111.445 1.00 28.81 169 PRO B CA 1
ATOM 3136 C C . PRO B 1 169 ? 17.093 33.393 112.104 1.00 26.27 169 PRO B C 1
ATOM 3137 O O . PRO B 1 169 ? 16.153 33.625 112.860 1.00 25.81 169 PRO B O 1
ATOM 3141 N N . ILE B 1 170 ? 17.472 32.159 111.790 1.00 24.13 170 ILE B N 1
ATOM 3142 C CA . ILE B 1 170 ? 16.850 31.014 112.436 1.00 22.79 170 ILE B CA 1
ATOM 3143 C C . ILE B 1 170 ? 17.927 30.455 113.359 1.00 22.81 170 ILE B C 1
ATOM 3144 O O . ILE B 1 170 ? 19.125 30.665 113.139 1.00 20.96 170 ILE B O 1
ATOM 3149 N N . SER B 1 171 ? 17.492 29.758 114.400 1.00 22.86 171 SER B N 1
ATOM 3150 C CA . SER B 1 171 ? 18.401 29.185 115.377 1.00 22.80 171 SER B CA 1
ATOM 3151 C C . SER B 1 171 ? 19.000 27.887 114.859 1.00 22.75 171 SER B C 1
ATOM 3152 O O . SER B 1 171 ? 18.613 27.389 113.797 1.00 23.84 171 SER B O 1
ATOM 3155 N N . VAL B 1 172 ? 19.940 27.339 115.621 1.00 21.72 172 VAL B N 1
ATOM 3156 C CA . VAL B 1 172 ? 20.571 26.086 115.252 1.00 22.65 172 VAL B CA 1
ATOM 3157 C C . VAL B 1 172 ? 19.575 24.928 115.411 1.00 23.53 172 VAL B C 1
ATOM 3158 O O . VAL B 1 172 ? 19.685 23.917 114.724 1.00 23.07 172 VAL B O 1
ATOM 3162 N N . GLN B 1 173 ? 18.604 25.094 116.309 1.00 24.77 173 GLN B N 1
ATOM 3163 C CA . GLN B 1 173 ? 17.566 24.087 116.545 1.00 27.29 173 GLN B CA 1
ATOM 3164 C C . GLN B 1 173 ? 16.666 23.996 115.302 1.00 27.05 173 GLN B C 1
ATOM 3165 O O . GLN B 1 173 ? 16.338 22.908 114.833 1.00 26.25 173 GLN B O 1
ATOM 3171 N N . GLU B 1 174 ? 16.262 25.155 114.791 1.00 26.06 174 GLU B N 1
ATOM 3172 C CA . GLU B 1 174 ? 15.422 25.235 113.605 1.00 26.86 174 GLU B CA 1
ATOM 3173 C C . GLU B 1 174 ? 16.196 24.724 112.390 1.00 25.31 174 GLU B C 1
ATOM 3174 O O . GLU B 1 174 ? 15.658 23.981 111.579 1.00 24.34 174 GLU B O 1
ATOM 3180 N N . ALA B 1 175 ? 17.459 25.129 112.274 1.00 23.79 175 ALA B N 1
ATOM 3181 C CA . ALA B 1 175 ? 18.300 24.698 111.163 1.00 22.90 175 ALA B CA 1
ATOM 3182 C C . ALA B 1 175 ? 18.406 23.171 111.157 1.00 22.47 175 ALA B C 1
ATOM 3183 O O . ALA B 1 175 ? 18.409 22.528 110.104 1.00 21.67 175 ALA B O 1
ATOM 3185 N N . SER B 1 176 ? 18.502 22.599 112.351 1.00 23.04 176 SER B N 1
ATOM 3186 C CA . SER B 1 176 ? 18.608 21.159 112.499 1.00 24.77 176 SER B CA 1
ATOM 3187 C C . SER B 1 176 ? 17.302 20.499 112.070 1.00 25.30 176 SER B C 1
ATOM 3188 O O . SER B 1 176 ? 17.309 19.566 111.278 1.00 26.57 176 SER B O 1
ATOM 3191 N N . GLU B 1 177 ? 16.185 20.999 112.580 1.00 26.09 177 GLU B N 1
ATOM 3192 C CA . GLU B 1 177 ? 14.881 20.454 112.237 1.00 28.81 177 GLU B CA 1
ATOM 3193 C C . GLU B 1 177 ? 14.584 20.577 110.741 1.00 28.78 177 GLU B C 1
ATOM 3194 O O . GLU B 1 177 ? 13.937 19.702 110.154 1.00 28.31 177 GLU B O 1
ATOM 3200 N N . TRP B 1 178 ? 15.066 21.653 110.121 1.00 27.51 178 TRP B N 1
ATOM 3201 C CA . TRP B 1 178 ? 14.835 21.882 108.692 1.00 26.36 178 TRP B CA 1
ATOM 3202 C C . TRP B 1 178 ? 15.762 21.112 107.757 1.00 26.30 178 TRP B C 1
ATOM 3203 O O . TRP B 1 178 ? 15.475 20.986 106.563 1.00 25.82 178 TRP B O 1
ATOM 3214 N N . GLY B 1 179 ? 16.877 20.618 108.287 1.00 23.70 179 GLY B N 1
ATOM 3215 C CA . GLY B 1 179 ? 17.802 19.881 107.454 1.00 22.27 179 GLY B CA 1
ATOM 3216 C C . GLY B 1 179 ? 19.024 20.662 106.995 1.00 20.69 179 GLY B C 1
ATOM 3217 O O . GLY B 1 179 ? 19.807 20.158 106.191 1.00 20.62 179 GLY B O 1
ATOM 3218 N N . LEU B 1 180 ? 19.203 21.882 107.499 1.00 19.69 180 LEU B N 1
ATOM 3219 C CA . LEU B 1 180 ? 20.359 22.692 107.122 1.00 17.85 180 LEU B CA 1
ATOM 3220 C C . LEU B 1 180 ? 21.639 22.190 107.784 1.00 19.86 180 LEU B C 1
ATOM 3221 O O . LEU B 1 180 ? 22.734 22.307 107.224 1.00 16.66 180 LEU B O 1
ATOM 3226 N N . ILE B 1 181 ? 21.483 21.631 108.984 1.00 20.25 181 ILE B N 1
ATOM 3227 C CA . ILE B 1 181 ? 22.602 21.106 109.760 1.00 23.47 181 ILE B CA 1
ATOM 3228 C C . ILE B 1 181 ? 22.366 19.641 110.084 1.00 22.10 181 ILE B C 1
ATOM 3229 O O . ILE B 1 181 ? 21.272 19.257 110.494 1.00 23.72 181 ILE B O 1
ATOM 3234 N N . ASP B 1 182 ? 23.403 18.832 109.933 1.00 21.98 182 ASP B N 1
ATOM 3235 C CA . ASP B 1 182 ? 23.295 17.404 110.191 1.00 21.96 182 ASP B CA 1
ATOM 3236 C C . ASP B 1 182 ? 23.266 17.060 111.673 1.00 23.29 182 ASP B C 1
ATOM 3237 O O . ASP B 1 182 ? 22.580 16.120 112.070 1.00 23.20 182 ASP B O 1
ATOM 3242 N N . ALA B 1 183 ? 23.985 17.842 112.478 1.00 23.10 183 ALA B N 1
ATOM 3243 C CA . ALA B 1 183 ? 24.049 17.644 113.927 1.00 23.15 183 ALA B CA 1
ATOM 3244 C C . ALA B 1 183 ? 24.677 18.842 114.634 1.00 23.48 183 ALA B C 1
ATOM 3245 O O . ALA B 1 183 ? 25.532 19.536 114.077 1.00 24.68 183 ALA B O 1
ATOM 3247 N N . PHE B 1 184 ? 24.255 19.088 115.864 1.00 23.29 184 PHE B N 1
ATOM 3248 C CA . PHE B 1 184 ? 24.831 20.177 116.627 1.00 25.74 184 PHE B CA 1
ATOM 3249 C C . PHE B 1 184 ? 24.984 19.750 118.084 1.00 26.29 184 PHE B C 1
ATOM 3250 O O . PHE B 1 184 ? 24.417 18.756 118.517 1.00 27.47 184 PHE B O 1
ATOM 3258 N N . ASP B 1 185 ? 25.750 20.529 118.830 1.00 27.72 185 ASP B N 1
ATOM 3259 C CA . ASP B 1 185 ? 26.019 20.259 120.230 1.00 29.13 185 ASP B CA 1
ATOM 3260 C C . ASP B 1 185 ? 26.816 21.409 120.806 1.00 27.95 185 ASP B C 1
ATOM 3261 O O . ASP B 1 185 ? 27.602 22.040 120.094 1.00 26.31 185 ASP B O 1
ATOM 3266 N N . ALA B 1 186 ? 26.631 21.658 122.100 1.00 26.27 186 ALA B N 1
ATOM 3267 C CA . ALA B 1 186 ? 27.358 22.726 122.796 1.00 24.99 186 ALA B CA 1
ATOM 3268 C C . ALA B 1 186 ? 28.869 22.577 122.607 1.00 24.50 186 ALA B C 1
ATOM 3269 O O . ALA B 1 186 ? 29.587 23.567 122.447 1.00 27.15 186 ALA B O 1
ATOM 3271 N N . GLU B 1 187 ? 29.348 21.337 122.628 1.00 22.62 187 GLU B N 1
ATOM 3272 C CA . GLU B 1 187 ? 30.760 21.065 122.438 1.00 24.64 187 GLU B CA 1
ATOM 3273 C C . GLU B 1 187 ? 30.941 20.535 121.017 1.00 24.54 187 GLU B C 1
ATOM 3274 O O . GLU B 1 187 ? 31.070 19.328 120.795 1.00 25.71 187 GLU B O 1
ATOM 3280 N N . SER B 1 188 ? 30.970 21.445 120.053 1.00 23.06 188 SER B N 1
ATOM 3281 C CA . SER B 1 188 ? 31.095 21.044 118.655 1.00 23.80 188 SER B CA 1
ATOM 3282 C C . SER B 1 188 ? 32.427 20.397 118.306 1.00 23.10 188 SER B C 1
ATOM 3283 O O . SER B 1 188 ? 32.503 19.610 117.369 1.00 22.71 188 SER B O 1
ATOM 3286 N N . ASP B 1 189 ? 33.485 20.724 119.046 1.00 24.15 189 ASP B N 1
ATOM 3287 C CA . ASP B 1 189 ? 34.779 20.109 118.771 1.00 23.54 189 ASP B CA 1
ATOM 3288 C C . ASP B 1 189 ? 34.724 18.603 119.002 1.00 23.93 189 ASP B C 1
ATOM 3289 O O . ASP B 1 189 ? 35.313 17.837 118.243 1.00 24.23 189 ASP B O 1
ATOM 3294 N N . VAL B 1 190 ? 34.020 18.182 120.050 1.00 23.98 190 VAL B N 1
ATOM 3295 C CA . VAL B 1 190 ? 33.869 16.759 120.336 1.00 24.88 190 VAL B CA 1
ATOM 3296 C C . VAL B 1 190 ? 32.978 16.140 119.249 1.00 23.68 190 VAL B C 1
ATOM 3297 O O . VAL B 1 190 ? 33.280 15.068 118.731 1.00 23.04 190 VAL B O 1
ATOM 3301 N N . LEU B 1 191 ? 31.892 16.830 118.903 1.00 23.62 191 LEU B N 1
ATOM 3302 C CA . LEU B 1 191 ? 30.981 16.356 117.868 1.00 23.81 191 LEU B CA 1
ATOM 3303 C C . LEU B 1 191 ? 31.783 16.170 116.591 1.00 24.46 191 LEU B C 1
ATOM 3304 O O . LEU B 1 191 ? 31.623 15.171 115.892 1.00 23.68 191 LEU B O 1
ATOM 3309 N N . LEU B 1 192 ? 32.672 17.121 116.309 1.00 24.89 192 LEU B N 1
ATOM 3310 C CA . LEU B 1 192 ? 33.509 17.052 115.116 1.00 27.08 192 LEU B CA 1
ATOM 3311 C C . LEU B 1 192 ? 34.416 15.819 115.116 1.00 27.77 192 LEU B C 1
ATOM 3312 O O . LEU B 1 192 ? 34.486 15.081 114.130 1.00 28.18 192 LEU B O 1
ATOM 3317 N N . ARG B 1 193 ? 35.128 15.605 116.217 1.00 29.88 193 ARG B N 1
ATOM 3318 C CA . ARG B 1 193 ? 36.014 14.449 116.325 1.00 31.28 193 ARG B CA 1
ATOM 3319 C C . ARG B 1 193 ? 35.234 13.150 116.152 1.00 28.99 193 ARG B C 1
ATOM 3320 O O . ARG B 1 193 ? 35.727 12.202 115.560 1.00 28.21 193 ARG B O 1
ATOM 3328 N N . LYS B 1 194 ? 34.009 13.129 116.660 1.00 28.17 194 LYS B N 1
ATOM 3329 C CA . LYS B 1 194 ? 33.147 11.963 116.555 1.00 31.68 194 LYS B CA 1
ATOM 3330 C C . LYS B 1 194 ? 32.866 11.609 115.091 1.00 32.06 194 LYS B C 1
ATOM 3331 O O . LYS B 1 194 ? 32.804 10.431 114.727 1.00 32.91 194 LYS B O 1
ATOM 3337 N N . HIS B 1 195 ? 32.697 12.635 114.258 1.00 30.20 195 HIS B N 1
ATOM 3338 C CA . HIS B 1 195 ? 32.442 12.431 112.843 1.00 28.45 195 HIS B CA 1
ATOM 3339 C C . HIS B 1 195 ? 33.729 12.065 112.113 1.00 28.27 195 HIS B C 1
ATOM 3340 O O . HIS B 1 195 ? 33.715 11.237 111.197 1.00 27.20 195 HIS B O 1
ATOM 3347 N N . LEU B 1 196 ? 34.837 12.683 112.509 1.00 28.06 196 LEU B N 1
ATOM 3348 C CA . LEU B 1 196 ? 36.123 12.413 111.862 1.00 30.21 196 LEU B CA 1
ATOM 3349 C C . LEU B 1 196 ? 36.564 10.994 112.139 1.00 32.39 196 LEU B C 1
ATOM 3350 O O . LEU B 1 196 ? 37.251 10.377 111.325 1.00 32.26 196 LEU B O 1
ATOM 3355 N N . LEU B 1 197 ? 36.170 10.486 113.299 1.00 36.12 197 LEU B N 1
ATOM 3356 C CA . LEU B 1 197 ? 36.513 9.131 113.689 1.00 40.86 197 LEU B CA 1
ATOM 3357 C C . LEU B 1 197 ? 35.844 8.142 112.740 1.00 40.45 197 LEU B C 1
ATOM 3358 O O . LEU B 1 197 ? 36.517 7.331 112.108 1.00 42.11 197 LEU B O 1
ATOM 3363 N N . ARG B 1 198 ? 34.522 8.212 112.641 1.00 38.78 198 ARG B N 1
ATOM 3364 C CA . ARG B 1 198 ? 33.801 7.305 111.761 1.00 40.49 198 ARG B CA 1
ATOM 3365 C C . ARG B 1 198 ? 34.250 7.473 110.318 1.00 39.21 198 ARG B C 1
ATOM 3366 O O . ARG B 1 198 ? 34.363 6.498 109.586 1.00 39.92 198 ARG B O 1
ATOM 3374 N N . LEU B 1 199 ? 34.520 8.710 109.918 1.00 39.14 199 LEU B N 1
ATOM 3375 C CA . LEU B 1 199 ? 34.964 8.986 108.562 1.00 39.33 199 LEU B CA 1
ATOM 3376 C C . LEU B 1 199 ? 36.371 8.437 108.313 1.00 40.83 199 LEU B C 1
ATOM 3377 O O . LEU B 1 199 ? 36.813 8.355 107.165 1.00 40.49 199 LEU B O 1
ATOM 3382 N N . ARG B 1 200 ? 37.077 8.070 109.383 1.00 41.93 200 ARG B N 1
ATOM 3383 C CA . ARG B 1 200 ? 38.415 7.488 109.251 1.00 45.81 200 ARG B CA 1
ATOM 3384 C C . ARG B 1 200 ? 38.294 6.076 108.639 1.00 45.61 200 ARG B C 1
ATOM 3385 O O . ARG B 1 200 ? 39.168 5.638 107.887 1.00 43.98 200 ARG B O 1
ATOM 3393 N N . ARG B 1 201 ? 37.201 5.382 108.971 1.00 45.25 201 ARG B N 1
ATOM 3394 C CA . ARG B 1 201 ? 36.934 4.033 108.477 1.00 45.83 201 ARG B CA 1
ATOM 3395 C C . ARG B 1 201 ? 36.669 3.975 106.971 1.00 45.29 201 ARG B C 1
ATOM 3396 O O . ARG B 1 201 ? 36.274 2.937 106.452 1.00 47.12 201 ARG B O 1
ATOM 3404 N N . LEU B 1 202 ? 36.859 5.084 106.269 1.00 43.77 202 LEU B N 1
ATOM 3405 C CA . LEU B 1 202 ? 36.621 5.111 104.825 1.00 42.63 202 LEU B CA 1
ATOM 3406 C C . LEU B 1 202 ? 37.910 5.413 104.083 1.00 41.81 202 LEU B C 1
ATOM 3407 O O . LEU B 1 202 ? 38.853 5.929 104.675 1.00 43.00 202 LEU B O 1
ATOM 3412 N N . ASN B 1 203 ? 37.960 5.103 102.791 1.00 41.48 203 ASN B N 1
ATOM 3413 C CA . ASN B 1 203 ? 39.167 5.398 102.023 1.00 41.66 203 ASN B CA 1
ATOM 3414 C C . ASN B 1 203 ? 38.832 6.329 100.861 1.00 39.81 203 ASN B C 1
ATOM 3415 O O . ASN B 1 203 ? 37.694 6.388 100.415 1.00 40.59 203 ASN B O 1
ATOM 3420 N N . LYS B 1 204 ? 39.834 7.046 100.373 1.00 39.16 204 LYS B N 1
ATOM 3421 C CA . LYS B 1 204 ? 39.649 8.011 99.298 1.00 39.52 204 LYS B CA 1
ATOM 3422 C C . LYS B 1 204 ? 38.939 7.506 98.047 1.00 40.03 204 LYS B C 1
ATOM 3423 O O . LYS B 1 204 ? 38.064 8.196 97.521 1.00 39.53 204 LYS B O 1
ATOM 3429 N N . LYS B 1 205 ? 39.304 6.319 97.567 1.00 40.20 205 LYS B N 1
ATOM 3430 C CA . LYS B 1 205 ? 38.684 5.771 96.362 1.00 40.43 205 LYS B CA 1
ATOM 3431 C C . LYS B 1 205 ? 37.174 5.526 96.526 1.00 38.77 205 LYS B C 1
ATOM 3432 O O . LYS B 1 205 ? 36.382 5.842 95.635 1.00 38.40 205 LYS B O 1
ATOM 3438 N N . GLY B 1 206 ? 36.770 4.967 97.660 1.00 37.05 206 GLY B N 1
ATOM 3439 C CA . GLY B 1 206 ? 35.349 4.726 97.880 1.00 36.93 206 GLY B CA 1
ATOM 3440 C C . GLY B 1 206 ? 34.568 6.030 97.927 1.00 35.21 206 GLY B C 1
ATOM 3441 O O . GLY B 1 206 ? 33.509 6.162 97.322 1.00 33.77 206 GLY B O 1
ATOM 3442 N N . ILE B 1 207 ? 35.109 7.002 98.655 1.00 35.24 207 ILE B N 1
ATOM 3443 C CA . ILE B 1 207 ? 34.501 8.323 98.789 1.00 33.79 207 ILE B CA 1
ATOM 3444 C C . ILE B 1 207 ? 34.337 9.003 97.419 1.00 33.63 207 ILE B C 1
ATOM 3445 O O . ILE B 1 207 ? 33.257 9.482 97.080 1.00 33.27 207 ILE B O 1
ATOM 3450 N N . ALA B 1 208 ? 35.413 9.035 96.638 1.00 32.56 208 ALA B N 1
ATOM 3451 C CA . ALA B 1 208 ? 35.388 9.658 95.325 1.00 33.05 208 ALA B CA 1
ATOM 3452 C C . ALA B 1 208 ? 34.339 9.043 94.407 1.00 33.60 208 ALA B C 1
ATOM 3453 O O . ALA B 1 208 ? 33.541 9.762 93.805 1.00 32.60 208 ALA B O 1
ATOM 3455 N N . HIS B 1 209 ? 34.334 7.720 94.295 1.00 33.67 209 HIS B N 1
ATOM 3456 C CA . HIS B 1 209 ? 33.359 7.075 93.430 1.00 35.13 209 HIS B CA 1
ATOM 3457 C C . HIS B 1 209 ? 31.943 7.308 93.932 1.00 34.40 209 HIS B C 1
ATOM 3458 O O . HIS B 1 209 ? 31.048 7.626 93.149 1.00 33.48 209 HIS B O 1
ATOM 3465 N N . TYR B 1 210 ? 31.734 7.166 95.237 1.00 34.11 210 TYR B N 1
ATOM 3466 C CA . TYR B 1 210 ? 30.403 7.379 95.785 1.00 33.33 210 TYR B CA 1
ATOM 3467 C C . TYR B 1 210 ? 29.887 8.783 95.472 1.00 33.64 210 TYR B C 1
ATOM 3468 O O . TYR B 1 210 ? 28.749 8.948 95.035 1.00 34.60 210 TYR B O 1
ATOM 3477 N N . LYS B 1 211 ? 30.723 9.792 95.687 1.00 32.01 211 LYS B N 1
ATOM 3478 C CA . LYS B 1 211 ? 30.305 11.160 95.438 1.00 32.91 211 LYS B CA 1
ATOM 3479 C C . LYS B 1 211 ? 30.107 11.466 93.959 1.00 33.76 211 LYS B C 1
ATOM 3480 O O . LYS B 1 211 ? 29.244 12.265 93.613 1.00 33.54 211 LYS B O 1
ATOM 3486 N N . GLN B 1 212 ? 30.889 10.839 93.085 1.00 35.06 212 GLN B N 1
ATOM 3487 C CA . GLN B 1 212 ? 30.716 11.070 91.648 1.00 36.70 212 GLN B CA 1
ATOM 3488 C C . GLN B 1 212 ? 29.360 10.475 91.274 1.00 37.29 212 GLN B C 1
ATOM 3489 O O . GLN B 1 212 ? 28.592 11.061 90.509 1.00 37.91 212 GLN B O 1
ATOM 3495 N N . PHE B 1 213 ? 29.047 9.317 91.845 1.00 36.77 213 PHE B N 1
ATOM 3496 C CA . PHE B 1 213 ? 27.768 8.690 91.571 1.00 36.24 213 PHE B CA 1
ATOM 3497 C C . PHE B 1 213 ? 26.650 9.642 91.977 1.00 37.85 213 PHE B C 1
ATOM 3498 O O . PHE B 1 213 ? 25.770 9.961 91.179 1.00 38.23 213 PHE B O 1
ATOM 3514 N N . SER B 1 215 ? 26.656 12.651 92.265 1.00 41.24 215 SER B N 1
ATOM 3515 C CA . SER B 1 215 ? 26.648 13.795 91.376 1.00 41.89 215 SER B CA 1
ATOM 3516 C C . SER B 1 215 ? 25.928 13.438 90.080 1.00 42.30 215 SER B C 1
ATOM 3517 O O . SER B 1 215 ? 25.150 14.234 89.553 1.00 42.19 215 SER B O 1
ATOM 3520 N N . SER B 1 216 ? 26.195 12.240 89.568 1.00 42.63 216 SER B N 1
ATOM 3521 C CA . SER B 1 216 ? 25.568 11.769 88.334 1.00 43.55 216 SER B CA 1
ATOM 3522 C C . SER B 1 216 ? 24.062 11.781 88.481 1.00 42.93 216 SER B C 1
ATOM 3523 O O . SER B 1 216 ? 23.344 12.098 87.540 1.00 43.48 216 SER B O 1
ATOM 3526 N N . LEU B 1 217 ? 23.597 11.424 89.673 1.00 43.25 217 LEU B N 1
ATOM 3527 C CA . LEU B 1 217 ? 22.174 11.372 89.983 1.00 43.10 217 LEU B CA 1
ATOM 3528 C C . LEU B 1 217 ? 21.495 12.723 90.119 1.00 42.77 217 LEU B C 1
ATOM 3529 O O . LEU B 1 217 ? 20.368 12.887 89.678 1.00 42.75 217 LEU B O 1
ATOM 3534 N N . ASP B 1 218 ? 22.165 13.680 90.749 1.00 43.89 218 ASP B N 1
ATOM 3535 C CA . ASP B 1 218 ? 21.583 15.008 90.944 1.00 44.80 218 ASP B CA 1
ATOM 3536 C C . ASP B 1 218 ? 22.268 16.070 90.114 1.00 43.70 218 ASP B C 1
ATOM 3537 O O . ASP B 1 218 ? 23.416 16.429 90.373 1.00 43.20 218 ASP B O 1
ATOM 3542 N N . HIS B 1 219 ? 21.554 16.589 89.125 1.00 43.21 219 HIS B N 1
ATOM 3543 C CA . HIS B 1 219 ? 22.114 17.623 88.272 1.00 43.32 219 HIS B CA 1
ATOM 3544 C C . HIS B 1 219 ? 21.546 18.993 88.643 1.00 40.20 219 HIS B C 1
ATOM 3545 O O . HIS B 1 219 ? 22.030 20.005 88.160 1.00 37.79 219 HIS B O 1
ATOM 3552 N N . GLN B 1 220 ? 20.527 19.020 89.502 1.00 37.49 220 GLN B N 1
ATOM 3553 C CA . GLN B 1 220 ? 19.888 20.274 89.893 1.00 36.82 220 GLN B CA 1
ATOM 3554 C C . GLN B 1 220 ? 20.857 21.422 90.202 1.00 33.56 220 GLN B C 1
ATOM 3555 O O . GLN B 1 220 ? 20.621 22.551 89.775 1.00 32.49 220 GLN B O 1
ATOM 3561 N N . VAL B 1 221 ? 21.936 21.145 90.931 1.00 30.58 221 VAL B N 1
ATOM 3562 C CA . VAL B 1 221 ? 22.896 22.196 91.273 1.00 30.37 221 VAL B CA 1
ATOM 3563 C C . VAL B 1 221 ? 23.668 22.610 90.045 1.00 28.42 221 VAL B C 1
ATOM 3564 O O . VAL B 1 221 ? 23.785 23.788 89.744 1.00 29.02 221 VAL B O 1
ATOM 3568 N N . SER B 1 222 ? 24.213 21.623 89.352 1.00 30.02 222 SER B N 1
ATOM 3569 C CA . SER B 1 222 ? 24.966 21.844 88.120 1.00 31.16 222 SER B CA 1
ATOM 3570 C C . SER B 1 222 ? 24.127 22.621 87.087 1.00 30.09 222 SER B C 1
ATOM 3571 O O . SER B 1 222 ? 24.575 23.602 86.506 1.00 34.00 222 SER B O 1
ATOM 3574 N N . ARG B 1 223 ? 22.895 22.179 86.884 1.00 28.97 223 ARG B N 1
ATOM 3575 C CA . ARG B 1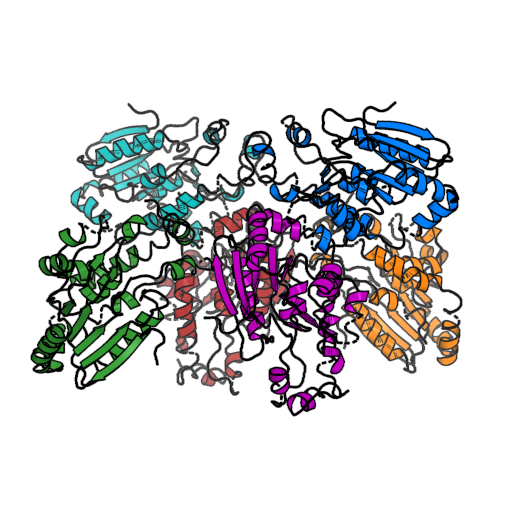 223 ? 21.984 22.795 85.931 1.00 30.03 223 ARG B CA 1
ATOM 3576 C C . ARG B 1 223 ? 21.634 24.250 86.234 1.00 28.29 223 ARG B C 1
ATOM 3577 O O . ARG B 1 223 ? 21.460 25.052 85.326 1.00 27.04 223 ARG B O 1
ATOM 3585 N N . ALA B 1 224 ? 21.524 24.583 87.515 1.00 25.23 224 ALA B N 1
ATOM 3586 C CA . ALA B 1 224 ? 21.159 25.928 87.920 1.00 21.63 224 ALA B CA 1
ATOM 3587 C C . ALA B 1 224 ? 22.298 26.953 87.859 1.00 19.14 224 ALA B C 1
ATOM 3588 O O . ALA B 1 224 ? 22.053 28.143 87.989 1.00 19.04 224 ALA B O 1
ATOM 3590 N N . LYS B 1 225 ? 23.529 26.499 87.650 1.00 19.12 225 LYS B N 1
ATOM 3591 C CA . LYS B 1 225 ? 24.670 27.411 87.616 1.00 22.28 225 LYS B CA 1
ATOM 3592 C C . LYS B 1 225 ? 24.480 28.693 86.783 1.00 23.71 225 LYS B C 1
ATOM 3593 O O . LYS B 1 225 ? 24.629 29.810 87.296 1.00 23.70 225 LYS B O 1
ATOM 3599 N N . ALA B 1 226 ? 24.137 28.521 85.508 1.00 22.30 226 ALA B N 1
ATOM 3600 C CA . ALA B 1 226 ? 23.959 29.636 84.587 1.00 21.08 226 ALA B CA 1
ATOM 3601 C C . ALA B 1 226 ? 22.896 30.618 85.006 1.00 19.12 226 ALA B C 1
ATOM 3602 O O . ALA B 1 226 ? 23.091 31.826 84.929 1.00 19.27 226 ALA B O 1
ATOM 3604 N N . THR B 1 227 ? 21.754 30.117 85.440 1.00 18.91 227 THR B N 1
ATOM 3605 C CA . THR B 1 227 ? 20.700 31.019 85.866 1.00 21.40 227 THR B CA 1
ATOM 3606 C C . THR B 1 227 ? 21.109 31.828 87.101 1.00 22.83 227 THR B C 1
ATOM 3607 O O . THR B 1 227 ? 20.799 33.014 87.202 1.00 24.74 227 THR B O 1
ATOM 3611 N N . ALA B 1 228 ? 21.806 31.184 88.036 1.00 21.21 228 ALA B N 1
ATOM 3612 C CA . ALA B 1 228 ? 22.230 31.855 89.259 1.00 21.78 228 ALA B CA 1
ATOM 3613 C C . ALA B 1 228 ? 23.251 32.956 88.964 1.00 21.22 228 ALA B C 1
ATOM 3614 O O . ALA B 1 228 ? 23.161 34.071 89.496 1.00 18.54 228 ALA B O 1
ATOM 3616 N N . LEU B 1 229 ? 24.209 32.639 88.103 1.00 21.75 229 LEU B N 1
ATOM 3617 C CA . LEU B 1 229 ? 25.253 33.587 87.748 1.00 24.36 229 LEU B CA 1
ATOM 3618 C C . LEU B 1 229 ? 24.683 34.799 87.020 1.00 26.06 229 LEU B C 1
ATOM 3619 O O . LEU B 1 229 ? 25.124 35.930 87.226 1.00 28.65 229 LEU B O 1
ATOM 3624 N N . THR B 1 230 ? 23.696 34.558 86.169 1.00 27.56 230 THR B N 1
ATOM 3625 C CA . THR B 1 230 ? 23.045 35.632 85.440 1.00 28.01 230 THR B CA 1
ATOM 3626 C C . THR B 1 230 ? 22.289 36.498 86.435 1.00 28.19 230 THR B C 1
ATOM 3627 O O . THR B 1 230 ? 22.297 37.724 86.336 1.00 28.24 230 THR B O 1
ATOM 3631 N N . ALA B 1 231 ? 21.633 35.847 87.392 1.00 27.70 231 ALA B N 1
ATOM 3632 C CA . ALA B 1 231 ? 20.868 36.558 88.408 1.00 27.87 231 ALA B CA 1
ATOM 3633 C C . ALA B 1 231 ? 21.784 37.407 89.269 1.00 28.73 231 ALA B C 1
ATOM 3634 O O . ALA B 1 231 ? 21.472 38.553 89.585 1.00 25.24 231 ALA B O 1
ATOM 3636 N N . ASN B 1 232 ? 22.914 36.835 89.656 1.00 33.09 232 ASN B N 1
ATOM 3637 C CA . ASN B 1 232 ? 23.838 37.555 90.494 1.00 38.83 232 ASN B CA 1
ATOM 3638 C C . ASN B 1 232 ? 24.211 38.857 89.791 1.00 42.16 232 ASN B C 1
ATOM 3639 O O . ASN B 1 232 ? 24.197 39.937 90.387 1.00 43.21 232 ASN B O 1
ATOM 3644 N N . GLN B 1 233 ? 24.515 38.752 88.504 1.00 44.54 233 GLN B N 1
ATOM 3645 C CA . GLN B 1 233 ? 24.878 39.918 87.697 1.00 46.15 233 GLN B CA 1
ATOM 3646 C C . GLN B 1 233 ? 23.805 41.011 87.677 1.00 45.25 233 GLN B C 1
ATOM 3647 O O . GLN B 1 233 ? 24.037 42.143 88.120 1.00 47.24 233 GLN B O 1
ATOM 3653 N N . ASP B 1 234 ? 22.634 40.654 87.162 1.00 43.01 234 ASP B N 1
ATOM 3654 C CA . ASP B 1 234 ? 21.527 41.592 87.049 1.00 42.53 234 ASP B CA 1
ATOM 3655 C C . ASP B 1 234 ? 21.296 42.425 88.302 1.00 41.18 234 ASP B C 1
ATOM 3656 O O . ASP B 1 234 ? 21.135 43.635 88.225 1.00 40.06 234 ASP B O 1
ATOM 3669 N N . PHE B 1 236 ? 23.400 42.857 91.107 1.00 39.59 236 PHE B N 1
ATOM 3670 C CA . PHE B 1 236 ? 24.503 43.679 91.566 1.00 42.59 236 PHE B CA 1
ATOM 3671 C C . PHE B 1 236 ? 24.873 44.753 90.564 1.00 45.30 236 PHE B C 1
ATOM 3672 O O . PHE B 1 236 ? 25.819 45.509 90.772 1.00 47.46 236 PHE B O 1
ATOM 3680 N N . SER B 1 237 ? 24.098 44.838 89.491 1.00 46.27 237 SER B N 1
ATOM 3681 C CA . SER B 1 237 ? 24.337 45.820 88.456 1.00 47.07 237 SER B CA 1
ATOM 3682 C C . SER B 1 237 ? 23.109 46.715 88.275 1.00 48.08 237 SER B C 1
ATOM 3683 O O . SER B 1 237 ? 23.002 47.469 87.306 1.00 48.92 237 SER B O 1
ATOM 3686 N N . ASP B 1 238 ? 22.174 46.613 89.213 1.00 47.54 238 ASP B N 1
ATOM 3687 C CA . ASP B 1 238 ? 20.971 47.437 89.189 1.00 46.81 238 ASP B CA 1
ATOM 3688 C C . ASP B 1 238 ? 21.374 48.722 89.898 1.00 45.55 238 ASP B C 1
ATOM 3689 O O . ASP B 1 238 ? 21.919 48.676 90.999 1.00 44.96 238 ASP B O 1
ATOM 3694 N N . PRO B 1 239 ? 21.122 49.884 89.274 1.00 45.29 239 PRO B N 1
ATOM 3695 C CA . PRO B 1 239 ? 21.471 51.184 89.861 1.00 44.21 239 PRO B CA 1
ATOM 3696 C C . PRO B 1 239 ? 20.885 51.422 91.255 1.00 42.39 239 PRO B C 1
ATOM 3697 O O . PRO B 1 239 ? 21.614 51.763 92.186 1.00 41.35 239 PRO B O 1
ATOM 3701 N N . GLN B 1 240 ? 19.575 51.229 91.392 1.00 41.51 240 GLN B N 1
ATOM 3702 C CA . GLN B 1 240 ? 18.892 51.430 92.668 1.00 40.76 240 GLN B CA 1
ATOM 3703 C C . GLN B 1 240 ? 19.302 50.440 93.752 1.00 40.15 240 GLN B C 1
ATOM 3704 O O . GLN B 1 240 ? 19.117 50.711 94.939 1.00 38.51 240 GLN B O 1
ATOM 3710 N N . ASN B 1 241 ? 19.837 49.289 93.353 1.00 37.76 241 ASN B N 1
ATOM 3711 C CA . ASN B 1 241 ? 20.282 48.317 94.337 1.00 37.21 241 ASN B CA 1
ATOM 3712 C C . ASN B 1 241 ? 21.636 48.802 94.833 1.00 38.82 241 ASN B C 1
ATOM 3713 O O . ASN B 1 241 ? 21.958 48.701 96.014 1.00 38.71 241 ASN B O 1
ATOM 3718 N N . GLN B 1 242 ? 22.435 49.337 93.925 1.00 40.33 242 GLN B N 1
ATOM 3719 C CA . GLN B 1 242 ? 23.736 49.845 94.317 1.00 43.77 242 GLN B CA 1
ATOM 3720 C C . GLN B 1 242 ? 23.528 51.047 95.243 1.00 45.62 242 GLN B C 1
ATOM 3721 O O . GLN B 1 242 ? 24.208 51.184 96.253 1.00 44.90 242 GLN B O 1
ATOM 3735 N N . GLY B 1 244 ? 21.199 51.475 97.206 1.00 46.44 244 GLY B N 1
ATOM 3736 C CA . GLY B 1 244 ? 20.806 50.930 98.486 1.00 44.76 244 GLY B CA 1
ATOM 3737 C C . GLY B 1 244 ? 21.977 50.543 99.368 1.00 44.52 244 GLY B C 1
ATOM 3738 O O . GLY B 1 244 ? 21.983 50.849 100.556 1.00 44.07 244 GLY B O 1
ATOM 3739 N N . ILE B 1 245 ? 22.973 49.868 98.808 1.00 44.27 245 ILE B N 1
ATOM 3740 C CA . ILE B 1 245 ? 24.116 49.473 99.616 1.00 45.33 245 ILE B CA 1
ATOM 3741 C C . ILE B 1 245 ? 24.959 50.688 99.984 1.00 44.79 245 ILE B C 1
ATOM 3742 O O . ILE B 1 245 ? 25.514 50.751 101.083 1.00 43.63 245 ILE B O 1
ATOM 3747 N N . ILE B 1 246 ? 25.036 51.660 99.076 1.00 43.69 246 ILE B N 1
ATOM 3748 C CA . ILE B 1 246 ? 25.806 52.870 99.336 1.00 43.44 246 ILE B CA 1
ATOM 3749 C C . ILE B 1 246 ? 25.231 53.560 100.570 1.00 44.17 246 ILE B C 1
ATOM 3750 O O . ILE B 1 246 ? 25.968 53.958 101.469 1.00 42.88 246 ILE B O 1
ATOM 3755 N N . ARG B 1 247 ? 23.908 53.685 100.609 1.00 45.17 247 ARG B N 1
ATOM 3756 C CA . ARG B 1 247 ? 23.227 54.323 101.731 1.00 48.01 247 ARG B CA 1
ATOM 3757 C C . ARG B 1 247 ? 23.395 53.532 103.033 1.00 48.67 247 ARG B C 1
ATOM 3758 O O . ARG B 1 247 ? 23.520 54.122 104.105 1.00 49.18 247 ARG B O 1
ATOM 3766 N N . TYR B 1 248 ? 23.408 52.204 102.942 1.00 47.93 248 TYR B N 1
ATOM 3767 C CA . TYR B 1 248 ? 23.565 51.383 104.135 1.00 47.76 248 TYR B CA 1
ATOM 3768 C C . TYR B 1 248 ? 24.966 51.529 104.726 1.00 47.52 248 TYR B C 1
ATOM 3769 O O . TYR B 1 248 ? 25.120 51.785 105.922 1.00 47.03 248 TYR B O 1
ATOM 3778 N N . VAL B 1 249 ? 25.980 51.349 103.889 1.00 47.91 249 VAL B N 1
ATOM 3779 C CA . VAL B 1 249 ? 27.341 51.464 104.352 1.00 48.80 249 VAL B CA 1
ATOM 3780 C C . VAL B 1 249 ? 27.535 52.803 105.044 1.00 50.49 249 VAL B C 1
ATOM 3781 O O . VAL B 1 249 ? 28.350 52.943 105.954 1.00 49.86 249 VAL B O 1
ATOM 3785 N N . GLU B 1 250 ? 26.748 53.781 104.626 1.00 52.25 250 GLU B N 1
ATOM 3786 C CA . GLU B 1 250 ? 26.820 55.113 105.187 1.00 53.00 250 GLU B CA 1
ATOM 3787 C C . GLU B 1 250 ? 25.779 55.382 106.289 1.00 55.21 250 GLU B C 1
ATOM 3788 O O . GLU B 1 250 ? 25.933 56.332 107.056 1.00 56.62 250 GLU B O 1
ATOM 3794 N N . THR B 1 251 ? 24.735 54.554 106.369 1.00 56.29 251 THR B N 1
ATOM 3795 C CA . THR B 1 251 ? 23.693 54.714 107.387 1.00 57.63 251 THR B CA 1
ATOM 3796 C C . THR B 1 251 ? 22.946 53.396 107.704 1.00 58.23 251 THR B C 1
ATOM 3797 O O . THR B 1 251 ? 23.561 52.416 108.142 1.00 57.81 251 THR B O 1
ATOM 3801 N N . GLY B 1 252 ? 21.625 53.374 107.479 1.00 58.39 252 GLY B N 1
ATOM 3802 C CA . GLY B 1 252 ? 20.823 52.179 107.744 1.00 58.01 252 GLY B CA 1
ATOM 3803 C C . GLY B 1 252 ? 20.219 51.492 106.519 1.00 58.15 252 GLY B C 1
ATOM 3804 O O . GLY B 1 252 ? 20.685 51.690 105.399 1.00 57.06 252 GLY B O 1
ATOM 3805 N N . GLN B 1 253 ? 19.175 50.688 106.732 1.00 58.35 253 GLN B N 1
ATOM 3806 C CA . GLN B 1 253 ? 18.505 49.945 105.646 1.00 59.06 253 GLN B CA 1
ATOM 3807 C C . GLN B 1 253 ? 17.624 50.826 104.739 1.00 59.62 253 GLN B C 1
ATOM 3808 O O . GLN B 1 253 ? 17.629 52.049 104.857 1.00 61.58 253 GLN B O 1
ATOM 3814 N N . PHE B 1 254 ? 16.853 50.196 103.855 1.00 59.77 254 PHE B N 1
ATOM 3815 C CA . PHE B 1 254 ? 15.985 50.914 102.916 1.00 60.82 254 PHE B CA 1
ATOM 3816 C C . PHE B 1 254 ? 14.646 51.336 103.489 1.00 62.02 254 PHE B C 1
ATOM 3817 O O . PHE B 1 254 ? 14.305 52.520 103.463 1.00 63.32 254 PHE B O 1
ATOM 3825 N N . PRO B 1 255 ? 13.854 50.371 103.994 1.00 61.96 255 PRO B N 1
ATOM 3826 C CA . PRO B 1 255 ? 12.556 50.757 104.553 1.00 62.25 255 PRO B CA 1
ATOM 3827 C C . PRO B 1 255 ? 12.712 51.912 105.538 1.00 61.91 255 PRO B C 1
ATOM 3828 O O . PRO B 1 255 ? 13.224 51.678 106.653 1.00 62.27 255 PRO B O 1
ATOM 3832 N N . THR C 1 5 ? 72.333 69.415 62.580 1.00 57.98 5 THR C N 1
ATOM 3833 C CA . THR C 1 5 ? 72.854 70.356 61.549 1.00 57.43 5 THR C CA 1
ATOM 3834 C C . THR C 1 5 ? 71.835 71.393 61.102 1.00 55.66 5 THR C C 1
ATOM 3835 O O . THR C 1 5 ? 71.929 71.918 59.986 1.00 55.85 5 THR C O 1
ATOM 3839 N N . TYR C 1 6 ? 70.859 71.668 61.966 1.00 53.73 6 TYR C N 1
ATOM 3840 C CA . TYR C 1 6 ? 69.818 72.673 61.733 1.00 50.78 6 TYR C CA 1
ATOM 3841 C C . TYR C 1 6 ? 68.624 72.247 60.896 1.00 48.55 6 TYR C C 1
ATOM 3842 O O . TYR C 1 6 ? 68.780 71.812 59.765 1.00 46.83 6 TYR C O 1
ATOM 3851 N N . GLN C 1 7 ? 67.429 72.418 61.452 1.00 47.32 7 GLN C N 1
ATOM 3852 C CA . GLN C 1 7 ? 66.200 72.069 60.755 1.00 48.43 7 GLN C CA 1
ATOM 3853 C C . GLN C 1 7 ? 65.524 73.337 60.211 1.00 46.68 7 GLN C C 1
ATOM 3854 O O . GLN C 1 7 ? 64.657 73.268 59.337 1.00 47.34 7 GLN C O 1
ATOM 3860 N N . THR C 1 8 ? 65.946 74.492 60.720 1.00 43.97 8 THR C N 1
ATOM 3861 C CA . THR C 1 8 ? 65.368 75.767 60.309 1.00 40.38 8 THR C CA 1
ATOM 3862 C C . THR C 1 8 ? 66.343 76.722 59.614 1.00 38.91 8 THR C C 1
ATOM 3863 O O . THR C 1 8 ? 65.914 77.667 58.957 1.00 38.08 8 THR C O 1
ATOM 3867 N N . ILE C 1 9 ? 67.646 76.490 59.748 1.00 36.11 9 ILE C N 1
ATOM 3868 C CA . ILE C 1 9 ? 68.621 77.372 59.110 1.00 35.50 9 ILE C CA 1
ATOM 3869 C C . ILE C 1 9 ? 69.770 76.668 58.401 1.00 36.63 9 ILE C C 1
ATOM 3870 O O . ILE C 1 9 ? 70.114 75.536 58.722 1.00 36.74 9 ILE C O 1
ATOM 3875 N N . LYS C 1 10 ? 70.360 77.366 57.434 1.00 37.73 10 LYS C N 1
ATOM 3876 C CA . LYS C 1 10 ? 71.511 76.871 56.694 1.00 39.40 10 LYS C CA 1
ATOM 3877 C C . LYS C 1 10 ? 72.637 77.806 57.085 1.00 39.30 10 LYS C C 1
ATOM 3878 O O . LYS C 1 10 ? 72.484 79.030 57.021 1.00 40.37 10 LYS C O 1
ATOM 3884 N N . VAL C 1 11 ? 73.762 77.240 57.496 1.00 38.10 11 VAL C N 1
ATOM 3885 C CA . VAL C 1 11 ? 74.892 78.056 57.898 1.00 38.25 11 VAL C CA 1
ATOM 3886 C C . VAL C 1 11 ? 76.116 77.714 57.073 1.00 38.30 11 VAL C C 1
ATOM 3887 O O . VAL C 1 11 ? 76.363 76.543 56.764 1.00 39.06 11 VAL C O 1
ATOM 3891 N N . ARG C 1 12 ? 76.869 78.744 56.699 1.00 37.36 12 ARG C N 1
ATOM 3892 C CA . ARG C 1 12 ? 78.084 78.556 55.919 1.00 38.22 12 ARG C CA 1
ATOM 3893 C C . ARG C 1 12 ? 79.077 79.673 56.240 1.00 38.15 12 ARG C C 1
ATOM 3894 O O . ARG C 1 12 ? 78.695 80.794 56.563 1.00 38.93 12 ARG C O 1
ATOM 3902 N N . PHE C 1 13 ? 80.357 79.345 56.166 1.00 37.64 13 PHE C N 1
ATOM 3903 C CA . PHE C 1 13 ? 81.392 80.303 56.467 1.00 36.83 13 PHE C CA 1
ATOM 3904 C C . PHE C 1 13 ? 82.281 80.520 55.264 1.00 37.10 13 PHE C C 1
ATOM 3905 O O . PHE C 1 13 ? 82.536 79.603 54.469 1.00 35.93 13 PHE C O 1
ATOM 3913 N N . GLN C 1 14 ? 82.747 81.751 55.129 1.00 35.42 14 GLN C N 1
ATOM 3914 C CA . GLN C 1 14 ? 83.630 82.107 54.044 1.00 35.19 14 GLN C CA 1
ATOM 3915 C C . GLN C 1 14 ? 84.507 83.169 54.679 1.00 32.46 14 GLN C C 1
ATOM 3916 O O . GLN C 1 14 ? 84.044 84.266 54.975 1.00 31.08 14 GLN C O 1
ATOM 3922 N N . ALA C 1 15 ? 85.763 82.812 54.914 1.00 31.88 15 ALA C N 1
ATOM 3923 C CA . ALA C 1 15 ? 86.713 83.699 55.566 1.00 33.03 15 ALA C CA 1
ATOM 3924 C C . ALA C 1 15 ? 86.122 84.205 56.887 1.00 33.50 15 ALA C C 1
ATOM 3925 O O . ALA C 1 15 ? 85.547 83.435 57.652 1.00 32.95 15 ALA C O 1
ATOM 3927 N N . SER C 1 16 ? 86.247 85.507 57.127 1.00 34.97 16 SER C N 1
ATOM 3928 C CA . SER C 1 16 ? 85.757 86.139 58.353 1.00 36.96 16 SER C CA 1
ATOM 3929 C C . SER C 1 16 ? 84.264 86.432 58.428 1.00 35.21 16 SER C C 1
ATOM 3930 O O . SER C 1 16 ? 83.813 87.085 59.362 1.00 34.68 16 SER C O 1
ATOM 3933 N N . VAL C 1 17 ? 83.484 85.988 57.455 1.00 34.39 17 VAL C N 1
ATOM 3934 C CA . VAL C 1 17 ? 82.064 86.263 57.539 1.00 32.47 17 VAL C CA 1
ATOM 3935 C C . VAL C 1 17 ? 81.234 84.984 57.549 1.00 32.99 17 VAL C C 1
ATOM 3936 O O . VAL C 1 17 ? 81.515 84.034 56.818 1.00 33.97 17 VAL C O 1
ATOM 3940 N N . CYS C 1 18 ? 80.223 84.966 58.410 1.00 31.62 18 CYS C N 1
ATOM 3941 C CA . CYS C 1 18 ? 79.329 83.829 58.549 1.00 29.80 18 CYS C CA 1
ATOM 3942 C C . CYS C 1 18 ? 77.957 84.196 57.976 1.00 29.47 18 CYS C C 1
ATOM 3943 O O . CYS C 1 18 ? 77.443 85.294 58.205 1.00 27.83 18 CYS C O 1
ATOM 3946 N N . TYR C 1 19 ? 77.376 83.283 57.207 1.00 30.03 19 TYR C N 1
ATOM 3947 C CA . TYR C 1 19 ? 76.063 83.517 56.614 1.00 29.89 19 TYR C CA 1
ATOM 3948 C C . TYR C 1 19 ? 75.053 82.598 57.260 1.00 29.78 19 TYR C C 1
ATOM 3949 O O . TYR C 1 19 ? 75.265 81.386 57.316 1.00 28.39 19 TYR C O 1
ATOM 3958 N N . ILE C 1 20 ? 73.972 83.180 57.770 1.00 29.28 20 ILE C N 1
ATOM 3959 C CA . ILE C 1 20 ? 72.899 82.401 58.373 1.00 30.13 20 ILE C CA 1
ATOM 3960 C C . ILE C 1 20 ? 71.712 82.637 57.451 1.00 30.44 20 ILE C C 1
ATOM 3961 O O . ILE C 1 20 ? 71.331 83.780 57.192 1.00 29.66 20 ILE C O 1
ATOM 3966 N N . THR C 1 21 ? 71.144 81.553 56.940 1.00 30.90 21 THR C N 1
ATOM 3967 C CA . THR C 1 21 ? 70.019 81.657 56.030 1.00 32.34 21 THR C CA 1
ATOM 3968 C C . THR C 1 21 ? 68.769 81.044 56.639 1.00 33.67 21 THR C C 1
ATOM 3969 O O . THR C 1 21 ? 68.708 79.841 56.861 1.00 34.61 21 THR C O 1
ATOM 3973 N N . PHE C 1 22 ? 67.778 81.877 56.934 1.00 38.31 22 PHE C N 1
ATOM 3974 C CA . PHE C 1 22 ? 66.529 81.373 57.493 1.00 41.58 22 PHE C CA 1
ATOM 3975 C C . PHE C 1 22 ? 65.949 80.466 56.417 1.00 44.20 22 PHE C C 1
ATOM 3976 O O . PHE C 1 22 ? 65.691 80.917 55.299 1.00 43.76 22 PHE C O 1
ATOM 3984 N N . HIS C 1 23 ? 65.745 79.194 56.745 1.00 47.22 23 HIS C N 1
ATOM 3985 C CA . HIS C 1 23 ? 65.225 78.248 55.761 1.00 51.37 23 HIS C CA 1
ATOM 3986 C C . HIS C 1 23 ? 64.020 77.434 56.233 1.00 52.41 23 HIS C C 1
ATOM 3987 O O . HIS C 1 23 ? 64.155 76.282 56.648 1.00 51.26 23 HIS C O 1
ATOM 3994 N N . ARG C 1 24 ? 62.845 78.055 56.177 1.00 53.83 24 ARG C N 1
ATOM 3995 C CA . ARG C 1 24 ? 61.595 77.397 56.554 1.00 54.60 24 ARG C CA 1
ATOM 3996 C C . ARG C 1 24 ? 60.579 77.696 55.460 1.00 55.05 24 ARG C C 1
ATOM 3997 O O . ARG C 1 24 ? 59.571 78.357 55.701 1.00 55.32 24 ARG C O 1
ATOM 4005 N N . PRO C 1 25 ? 60.841 77.215 54.236 1.00 55.93 25 PRO C N 1
ATOM 4006 C CA . PRO C 1 25 ? 59.966 77.421 53.080 1.00 56.75 25 PRO C CA 1
ATOM 4007 C C . PRO C 1 25 ? 58.573 76.907 53.392 1.00 57.46 25 PRO C C 1
ATOM 4008 O O . PRO C 1 25 ? 57.577 77.621 53.242 1.00 56.80 25 PRO C O 1
ATOM 4012 N N . GLU C 1 26 ? 58.519 75.658 53.843 1.00 58.46 26 GLU C N 1
ATOM 4013 C CA . GLU C 1 26 ? 57.254 75.028 54.186 1.00 60.37 26 GLU C CA 1
ATOM 4014 C C . GLU C 1 26 ? 56.664 75.673 55.439 1.00 60.30 26 GLU C C 1
ATOM 4015 O O . GLU C 1 26 ? 56.161 74.974 56.315 1.00 61.88 26 GLU C O 1
ATOM 4021 N N . ALA C 1 27 ? 56.719 77.002 55.525 1.00 58.88 27 ALA C N 1
ATOM 4022 C CA . ALA C 1 27 ? 56.199 77.709 56.696 1.00 56.07 27 ALA C CA 1
ATOM 4023 C C . ALA C 1 27 ? 56.363 79.233 56.599 1.00 54.04 27 ALA C C 1
ATOM 4024 O O . ALA C 1 27 ? 56.164 79.960 57.575 1.00 54.19 27 ALA C O 1
ATOM 4026 N N . ASN C 1 28 ? 56.729 79.698 55.408 1.00 50.79 28 ASN C N 1
ATOM 4027 C CA . ASN C 1 28 ? 56.919 81.117 55.114 1.00 47.94 28 ASN C CA 1
ATOM 4028 C C . ASN C 1 28 ? 57.984 81.837 55.965 1.00 46.74 28 ASN C C 1
ATOM 4029 O O . ASN C 1 28 ? 57.869 83.038 56.232 1.00 45.79 28 ASN C O 1
ATOM 4034 N N . ASN C 1 29 ? 59.027 81.115 56.368 1.00 44.18 29 ASN C N 1
ATOM 4035 C CA . ASN C 1 29 ? 60.099 81.705 57.173 1.00 42.48 29 ASN C CA 1
ATOM 4036 C C . ASN C 1 29 ? 59.578 82.363 58.459 1.00 40.85 29 ASN C C 1
ATOM 4037 O O . ASN C 1 29 ? 60.091 83.403 58.886 1.00 37.90 29 ASN C O 1
ATOM 4042 N N . THR C 1 30 ? 58.552 81.767 59.061 1.00 38.01 30 THR C N 1
ATOM 4043 C CA . THR C 1 30 ? 57.999 82.301 60.302 1.00 36.98 30 THR C CA 1
ATOM 4044 C C . THR C 1 30 ? 58.952 81.947 61.439 1.00 35.47 30 THR C C 1
ATOM 4045 O O . THR C 1 30 ? 59.714 80.980 61.350 1.00 30.78 30 THR C O 1
ATOM 4049 N N . ILE C 1 31 ? 58.920 82.739 62.502 1.00 37.03 31 ILE C N 1
ATOM 4050 C CA . ILE C 1 31 ? 59.810 82.506 63.628 1.00 40.15 31 ILE C CA 1
ATOM 4051 C C . ILE C 1 31 ? 59.407 81.293 64.454 1.00 41.59 31 ILE C C 1
ATOM 4052 O O . ILE C 1 31 ? 58.227 81.000 64.642 1.00 41.49 31 ILE C O 1
ATOM 4057 N N . ASN C 1 32 ? 60.412 80.596 64.957 1.00 44.41 32 ASN C N 1
ATOM 4058 C CA . ASN C 1 32 ? 60.186 79.378 65.706 1.00 46.82 32 ASN C CA 1
ATOM 4059 C C . ASN C 1 32 ? 61.195 79.244 66.848 1.00 45.12 32 ASN C C 1
ATOM 4060 O O . ASN C 1 32 ? 62.248 79.876 66.819 1.00 44.32 32 ASN C O 1
ATOM 4065 N N . ASP C 1 33 ? 60.864 78.434 67.852 1.00 43.87 33 ASP C N 1
ATOM 4066 C CA . ASP C 1 33 ? 61.756 78.218 68.989 1.00 43.81 33 ASP C CA 1
ATOM 4067 C C . ASP C 1 33 ? 63.061 77.570 68.556 1.00 43.25 33 ASP C C 1
ATOM 4068 O O . ASP C 1 33 ? 64.134 77.920 69.046 1.00 42.20 33 ASP C O 1
ATOM 4073 N N . THR C 1 34 ? 62.961 76.607 67.648 1.00 42.67 34 THR C N 1
ATOM 4074 C CA . THR C 1 34 ? 64.141 75.920 67.150 1.00 42.55 34 THR C CA 1
ATOM 4075 C C . THR C 1 34 ? 64.985 76.934 66.387 1.00 41.27 34 THR C C 1
ATOM 4076 O O . THR C 1 34 ? 66.214 76.916 66.459 1.00 41.30 34 THR C O 1
ATOM 4080 N N . LEU C 1 35 ? 64.317 77.825 65.663 1.00 39.98 35 LEU C N 1
ATOM 4081 C CA . LEU C 1 35 ? 65.015 78.842 64.898 1.00 39.70 35 LEU C CA 1
ATOM 4082 C C . LEU C 1 35 ? 65.855 79.711 65.837 1.00 39.59 35 LEU C C 1
ATOM 4083 O O . LEU C 1 35 ? 67.055 79.896 65.623 1.00 38.11 35 LEU C O 1
ATOM 4088 N N . ILE C 1 36 ? 65.217 80.222 66.886 1.00 39.18 36 ILE C N 1
ATOM 4089 C CA . ILE C 1 36 ? 65.876 81.064 67.883 1.00 38.72 36 ILE C CA 1
ATOM 4090 C C . ILE C 1 36 ? 67.061 80.354 68.526 1.00 37.99 36 ILE C C 1
ATOM 4091 O O . ILE C 1 36 ? 68.100 80.956 68.776 1.00 37.64 36 ILE C O 1
ATOM 4096 N N . GLU C 1 37 ? 66.891 79.067 68.795 1.00 39.46 37 GLU C N 1
ATOM 4097 C CA . GLU C 1 37 ? 67.932 78.259 69.413 1.00 40.36 37 GLU C CA 1
ATOM 4098 C C . GLU C 1 37 ? 69.107 77.961 68.504 1.00 39.53 37 GLU C C 1
ATOM 4099 O O . GLU C 1 37 ? 70.249 77.881 68.966 1.00 37.32 37 GLU C O 1
ATOM 4105 N N . GLU C 1 38 ? 68.836 77.788 67.214 1.00 37.86 38 GLU C N 1
ATOM 4106 C CA . GLU C 1 38 ? 69.914 77.495 66.280 1.00 39.17 38 GLU C CA 1
ATOM 4107 C C . GLU C 1 38 ? 70.715 78.762 65.988 1.00 38.23 38 GLU C C 1
ATOM 4108 O O . GLU C 1 38 ? 71.947 78.742 66.005 1.00 37.11 38 GLU C O 1
ATOM 4114 N N . CYS C 1 39 ? 70.022 79.870 65.744 1.00 36.96 39 CYS C N 1
ATOM 4115 C CA . CYS C 1 39 ? 70.710 81.128 65.494 1.00 35.05 39 CYS C CA 1
ATOM 4116 C C . CYS C 1 39 ? 71.597 81.424 66.708 1.00 34.85 39 CYS C C 1
ATOM 4117 O O . CYS C 1 39 ? 72.796 81.706 66.579 1.00 34.29 39 CYS C O 1
ATOM 4120 N N . LEU C 1 40 ? 71.003 81.344 67.891 1.00 34.38 40 LEU C N 1
ATOM 4121 C CA . LEU C 1 40 ? 71.739 81.590 69.120 1.00 37.39 40 LEU C CA 1
ATOM 4122 C C . LEU C 1 40 ? 72.998 80.737 69.192 1.00 37.50 40 LEU C C 1
ATOM 4123 O O . LEU C 1 40 ? 74.068 81.216 69.558 1.00 37.55 40 LEU C O 1
ATOM 4128 N N . GLN C 1 41 ? 72.860 79.474 68.817 1.00 38.29 41 GLN C N 1
ATOM 4129 C CA . GLN C 1 41 ? 73.968 78.534 68.846 1.00 40.41 41 GLN C CA 1
ATOM 4130 C C . GLN C 1 41 ? 75.138 78.973 67.969 1.00 39.32 41 GLN C C 1
ATOM 4131 O O . GLN C 1 41 ? 76.283 78.953 68.404 1.00 39.38 41 GLN C O 1
ATOM 4137 N N . VAL C 1 42 ? 74.855 79.365 66.732 1.00 38.37 42 VAL C N 1
ATOM 4138 C CA . VAL C 1 42 ? 75.923 79.793 65.842 1.00 38.46 42 VAL C CA 1
ATOM 4139 C C . VAL C 1 42 ? 76.525 81.123 66.282 1.00 37.86 42 VAL C C 1
ATOM 4140 O O . VAL C 1 42 ? 77.732 81.322 66.178 1.00 36.40 42 VAL C O 1
ATOM 4144 N N . LEU C 1 43 ? 75.696 82.036 66.773 1.00 37.53 43 LEU C N 1
ATOM 4145 C CA . LEU C 1 43 ? 76.231 83.306 67.222 1.00 38.64 43 LEU C CA 1
ATOM 4146 C C . LEU C 1 43 ? 77.237 83.054 68.333 1.00 40.11 43 LEU C C 1
ATOM 4147 O O . LEU C 1 43 ? 78.188 83.802 68.495 1.00 39.35 43 LEU C O 1
ATOM 4152 N N . ASN C 1 44 ? 77.027 81.982 69.088 1.00 43.68 44 ASN C N 1
ATOM 4153 C CA . ASN C 1 44 ? 77.924 81.642 70.184 1.00 46.88 44 ASN C CA 1
ATOM 4154 C C . ASN C 1 44 ? 79.244 81.070 69.689 1.00 47.29 44 ASN C C 1
ATOM 4155 O O . ASN C 1 44 ? 80.294 81.319 70.290 1.00 46.15 44 ASN C O 1
ATOM 4160 N N . GLN C 1 45 ? 79.197 80.291 68.611 1.00 47.65 45 GLN C N 1
ATOM 4161 C CA . GLN C 1 45 ? 80.420 79.751 68.035 1.00 49.11 45 GLN C CA 1
ATOM 4162 C C . GLN C 1 45 ? 81.175 81.003 67.612 1.00 48.62 45 GLN C C 1
ATOM 4163 O O . GLN C 1 45 ? 82.314 81.215 68.023 1.00 48.88 45 GLN C O 1
ATOM 4169 N N . CYS C 1 46 ? 80.528 81.841 66.802 1.00 47.76 46 CYS C N 1
ATOM 4170 C CA . CYS C 1 46 ? 81.134 83.106 66.419 1.00 48.52 46 CYS C CA 1
ATOM 4171 C C . CYS C 1 46 ? 81.234 83.742 67.792 1.00 50.24 46 CYS C C 1
ATOM 4172 O O . CYS C 1 46 ? 80.645 83.202 68.731 1.00 52.14 46 CYS C O 1
ATOM 4175 N N . GLU C 1 47 ? 81.939 84.862 67.925 1.00 51.88 47 GLU C N 1
ATOM 4176 C CA . GLU C 1 47 ? 82.093 85.517 69.228 1.00 54.24 47 GLU C CA 1
ATOM 4177 C C . GLU C 1 47 ? 83.431 85.040 69.776 1.00 55.05 47 GLU C C 1
ATOM 4178 O O . GLU C 1 47 ? 84.222 85.820 70.317 1.00 54.38 47 GLU C O 1
ATOM 4184 N N . THR C 1 48 ? 83.680 83.744 69.616 1.00 56.16 48 THR C N 1
ATOM 4185 C CA . THR C 1 48 ? 84.923 83.140 70.075 1.00 56.95 48 THR C CA 1
ATOM 4186 C C . THR C 1 48 ? 85.861 82.815 68.906 1.00 56.53 48 THR C C 1
ATOM 4187 O O . THR C 1 48 ? 87.057 82.595 69.107 1.00 58.04 48 THR C O 1
ATOM 4191 N N . SER C 1 49 ? 85.320 82.788 67.689 1.00 54.06 49 SER C N 1
ATOM 4192 C CA . SER C 1 49 ? 86.117 82.472 66.502 1.00 50.94 49 SER C CA 1
ATOM 4193 C C . SER C 1 49 ? 86.678 83.711 65.799 1.00 48.21 49 SER C C 1
ATOM 4194 O O . SER C 1 49 ? 86.741 84.794 66.381 1.00 46.79 49 SER C O 1
ATOM 4197 N N . THR C 1 50 ? 87.098 83.543 64.547 1.00 44.63 50 THR C N 1
ATOM 4198 C CA . THR C 1 50 ? 87.661 84.654 63.790 1.00 42.20 50 THR C CA 1
ATOM 4199 C C . THR C 1 50 ? 86.589 85.465 63.090 1.00 38.28 50 THR C C 1
ATOM 4200 O O . THR C 1 50 ? 86.851 86.563 62.609 1.00 37.40 50 THR C O 1
ATOM 4204 N N . VAL C 1 51 ? 85.378 84.922 63.035 1.00 36.05 51 VAL C N 1
ATOM 4205 C CA . VAL C 1 51 ? 84.271 85.626 62.400 1.00 33.83 51 VAL C CA 1
ATOM 4206 C C . VAL C 1 51 ? 84.191 87.062 62.900 1.00 30.96 51 VAL C C 1
ATOM 4207 O O . VAL C 1 51 ? 84.272 87.331 64.104 1.00 29.01 51 VAL C O 1
ATOM 4211 N N . THR C 1 52 ? 84.026 87.972 61.953 1.00 27.85 52 THR C N 1
ATOM 4212 C CA . THR C 1 52 ? 83.936 89.393 62.234 1.00 28.67 52 THR C CA 1
ATOM 4213 C C . THR C 1 52 ? 82.627 89.986 61.704 1.00 25.62 52 THR C C 1
ATOM 4214 O O . THR C 1 52 ? 82.257 91.109 62.057 1.00 25.45 52 THR C O 1
ATOM 4218 N N . VAL C 1 53 ? 81.940 89.226 60.852 1.00 22.79 53 VAL C N 1
ATOM 4219 C CA . VAL C 1 53 ? 80.683 89.658 60.248 1.00 19.83 53 VAL C CA 1
ATOM 4220 C C . VAL C 1 53 ? 79.701 88.482 60.169 1.00 20.36 53 VAL C C 1
ATOM 4221 O O . VAL C 1 53 ? 80.086 87.346 59.859 1.00 19.01 53 VAL C O 1
ATOM 4225 N N . VAL C 1 54 ? 78.442 88.750 60.489 1.00 19.69 54 VAL C N 1
ATOM 4226 C CA . VAL C 1 54 ? 77.399 87.725 60.423 1.00 21.44 54 VAL C CA 1
ATOM 4227 C C . VAL C 1 54 ? 76.293 88.271 59.528 1.00 21.01 54 VAL C C 1
ATOM 4228 O O . VAL C 1 54 ? 75.746 89.349 59.785 1.00 20.63 54 VAL C O 1
ATOM 4232 N N . VAL C 1 55 ? 75.979 87.540 58.467 1.00 19.05 55 VAL C N 1
ATOM 4233 C CA . VAL C 1 55 ? 74.938 87.977 57.557 1.00 16.73 55 VAL C CA 1
ATOM 4234 C C . VAL C 1 55 ? 73.703 87.114 57.724 1.00 18.45 55 VAL C C 1
ATOM 4235 O O . VAL C 1 55 ? 73.806 85.893 57.825 1.00 19.79 55 VAL C O 1
ATOM 4239 N N . LEU C 1 56 ? 72.538 87.753 57.751 1.00 18.96 56 LEU C N 1
ATOM 4240 C CA . LEU C 1 56 ? 71.274 87.033 57.870 1.00 21.08 56 LEU C CA 1
ATOM 4241 C C . LEU C 1 56 ? 70.572 87.155 56.526 1.00 21.46 56 LEU C C 1
ATOM 4242 O O . LEU C 1 56 ? 70.391 88.250 56.001 1.00 19.65 56 LEU C O 1
ATOM 4247 N N . GLU C 1 57 ? 70.193 86.018 55.968 1.00 24.78 57 GLU C N 1
ATOM 4248 C CA . GLU C 1 57 ? 69.499 85.995 54.692 1.00 29.23 57 GLU C CA 1
ATOM 4249 C C . GLU C 1 57 ? 68.244 85.147 54.815 1.00 30.52 57 GLU C C 1
ATOM 4250 O O . GLU C 1 57 ? 68.141 84.274 55.684 1.00 27.16 57 GLU C O 1
ATOM 4256 N N . GLY C 1 58 ? 67.292 85.419 53.932 1.00 32.44 58 GLY C N 1
ATOM 4257 C CA . GLY C 1 58 ? 66.054 84.667 53.921 1.00 37.49 58 GLY C CA 1
ATOM 4258 C C . GLY C 1 58 ? 65.845 84.060 52.552 1.00 40.43 58 GLY C C 1
ATOM 4259 O O . GLY C 1 58 ? 66.809 83.797 51.831 1.00 42.09 58 GLY C O 1
ATOM 4260 N N . LEU C 1 59 ? 64.593 83.830 52.184 1.00 41.87 59 LEU C N 1
ATOM 4261 C CA . LEU C 1 59 ? 64.290 83.272 50.865 1.00 43.08 59 LEU C CA 1
ATOM 4262 C C . LEU C 1 59 ? 64.010 84.444 49.925 1.00 43.66 59 LEU C C 1
ATOM 4263 O O . LEU C 1 59 ? 63.601 85.513 50.379 1.00 43.79 59 LEU C O 1
ATOM 4268 N N . PRO C 1 60 ? 64.208 84.249 48.609 1.00 43.94 60 PRO C N 1
ATOM 4269 C CA . PRO C 1 60 ? 63.992 85.275 47.581 1.00 42.75 60 PRO C CA 1
ATOM 4270 C C . PRO C 1 60 ? 62.760 86.156 47.731 1.00 41.36 60 PRO C C 1
ATOM 4271 O O . PRO C 1 60 ? 62.769 87.322 47.329 1.00 41.11 60 PRO C O 1
ATOM 4275 N N . GLU C 1 61 ? 61.709 85.606 48.323 1.00 40.44 61 GLU C N 1
ATOM 4276 C CA . GLU C 1 61 ? 60.462 86.344 48.453 1.00 39.69 61 GLU C CA 1
ATOM 4277 C C . GLU C 1 61 ? 59.966 86.561 49.879 1.00 36.41 61 GLU C C 1
ATOM 4278 O O . GLU C 1 61 ? 58.887 87.114 50.090 1.00 34.30 61 GLU C O 1
ATOM 4284 N N . VAL C 1 62 ? 60.748 86.096 50.847 1.00 34.25 62 VAL C N 1
ATOM 4285 C CA . VAL C 1 62 ? 60.424 86.260 52.255 1.00 32.30 62 VAL C CA 1
ATOM 4286 C C . VAL C 1 62 ? 61.683 86.193 53.111 1.00 30.61 62 VAL C C 1
ATOM 4287 O O . VAL C 1 62 ? 62.426 85.206 53.077 1.00 28.46 62 VAL C O 1
ATOM 4291 N N . PHE C 1 63 ? 61.927 87.261 53.864 1.00 30.60 63 PHE C N 1
ATOM 4292 C CA . PHE C 1 63 ? 63.092 87.329 54.744 1.00 30.57 63 PHE C CA 1
ATOM 4293 C C . PHE C 1 63 ? 62.736 86.620 56.038 1.00 28.95 63 PHE C C 1
ATOM 4294 O O . PHE C 1 63 ? 63.367 85.639 56.420 1.00 29.32 63 PHE C O 1
ATOM 4302 N N . CYS C 1 64 ? 61.726 87.156 56.711 1.00 28.91 64 CYS C N 1
ATOM 4303 C CA . CYS C 1 64 ? 61.216 86.598 57.960 1.00 31.50 64 CYS C CA 1
ATOM 4304 C C . CYS C 1 64 ? 59.806 87.162 58.130 1.00 32.09 64 CYS C C 1
ATOM 4305 O O . CYS C 1 64 ? 59.615 88.379 58.157 1.00 29.14 64 CYS C O 1
ATOM 4308 N N . PHE C 1 65 ? 58.822 86.268 58.233 1.00 34.94 65 PHE C N 1
ATOM 4309 C CA . PHE C 1 65 ? 57.426 86.674 58.341 1.00 37.40 65 PHE C CA 1
ATOM 4310 C C . PHE C 1 65 ? 56.880 86.785 59.763 1.00 38.34 65 PHE C C 1
ATOM 4311 O O . PHE C 1 65 ? 55.710 87.111 59.958 1.00 38.74 65 PHE C O 1
ATOM 4319 N N . GLY C 1 66 ? 57.721 86.512 60.755 1.00 39.66 66 GLY C N 1
ATOM 4320 C CA . GLY C 1 66 ? 57.278 86.617 62.135 1.00 41.34 66 GLY C CA 1
ATOM 4321 C C . GLY C 1 66 ? 56.712 85.365 62.782 1.00 41.13 66 GLY C C 1
ATOM 4322 O O . GLY C 1 66 ? 56.895 84.255 62.292 1.00 41.92 66 GLY C O 1
ATOM 4323 N N . ALA C 1 67 ? 56.020 85.560 63.902 1.00 42.75 67 ALA C N 1
ATOM 4324 C CA . ALA C 1 67 ? 55.409 84.468 64.663 1.00 43.14 67 ALA C CA 1
ATOM 4325 C C . ALA C 1 67 ? 54.534 83.540 63.810 1.00 43.47 67 ALA C C 1
ATOM 4326 O O . ALA C 1 67 ? 53.749 83.984 62.961 1.00 39.95 67 ALA C O 1
ATOM 4328 N N . ASP C 1 68 ? 54.680 82.244 64.063 1.00 45.32 68 ASP C N 1
ATOM 4329 C CA . ASP C 1 68 ? 53.948 81.203 63.351 1.00 48.17 68 ASP C CA 1
ATOM 4330 C C . ASP C 1 68 ? 52.506 81.100 63.858 1.00 48.77 68 ASP C C 1
ATOM 4331 O O . ASP C 1 68 ? 52.247 80.443 64.863 1.00 48.57 68 ASP C O 1
ATOM 4336 N N . PHE C 1 69 ? 51.571 81.738 63.162 1.00 49.90 69 PHE C N 1
ATOM 4337 C CA . PHE C 1 69 ? 50.173 81.707 63.579 1.00 51.10 69 PHE C CA 1
ATOM 4338 C C . PHE C 1 69 ? 49.563 80.317 63.580 1.00 51.32 69 PHE C C 1
ATOM 4339 O O . PHE C 1 69 ? 48.766 79.994 64.461 1.00 50.99 69 PHE C O 1
ATOM 4347 N N . GLN C 1 70 ? 49.922 79.500 62.595 1.00 50.87 70 GLN C N 1
ATOM 4348 C CA . GLN C 1 70 ? 49.395 78.143 62.527 1.00 52.39 70 GLN C CA 1
ATOM 4349 C C . GLN C 1 70 ? 49.941 77.320 63.676 1.00 50.92 70 GLN C C 1
ATOM 4350 O O . GLN C 1 70 ? 49.255 76.450 64.212 1.00 49.90 70 GLN C O 1
ATOM 4356 N N . GLU C 1 71 ? 51.181 77.606 64.051 1.00 50.00 71 GLU C N 1
ATOM 4357 C CA . GLU C 1 71 ? 51.818 76.902 65.147 1.00 50.60 71 GLU C CA 1
ATOM 4358 C C . GLU C 1 71 ? 51.235 77.372 66.476 1.00 50.11 71 GLU C C 1
ATOM 4359 O O . GLU C 1 71 ? 51.105 76.583 67.408 1.00 51.14 71 GLU C O 1
ATOM 4365 N N . ILE C 1 72 ? 50.882 78.651 66.571 1.00 48.31 72 ILE C N 1
ATOM 4366 C CA . ILE C 1 72 ? 50.292 79.156 67.801 1.00 47.41 72 ILE C CA 1
ATOM 4367 C C . ILE C 1 72 ? 48.892 78.573 67.934 1.00 46.87 72 ILE C C 1
ATOM 4368 O O . ILE C 1 72 ? 48.463 78.219 69.027 1.00 44.59 72 ILE C O 1
ATOM 4373 N N . TYR C 1 73 ? 48.187 78.478 66.811 1.00 47.32 73 TYR C N 1
ATOM 4374 C CA . TYR C 1 73 ? 46.838 77.920 66.787 1.00 49.17 73 TYR C CA 1
ATOM 4375 C C . TYR C 1 73 ? 46.884 76.480 67.275 1.00 48.95 73 TYR C C 1
ATOM 4376 O O . TYR C 1 73 ? 45.997 76.033 67.997 1.00 47.60 73 TYR C O 1
ATOM 4385 N N . GLN C 1 74 ? 47.926 75.764 66.863 1.00 49.63 74 GLN C N 1
ATOM 4386 C CA . GLN C 1 74 ? 48.119 74.375 67.256 1.00 50.33 74 GLN C CA 1
ATOM 4387 C C . GLN C 1 74 ? 48.581 74.258 68.705 1.00 52.42 74 GLN C C 1
ATOM 4388 O O . GLN C 1 74 ? 48.586 73.171 69.271 1.00 53.52 74 GLN C O 1
ATOM 4394 N N . GLU C 1 75 ? 48.990 75.369 69.305 1.00 54.04 75 GLU C N 1
ATOM 4395 C CA . GLU C 1 75 ? 49.429 75.325 70.689 1.00 55.36 75 GLU C CA 1
ATOM 4396 C C . GLU C 1 75 ? 48.253 75.700 71.582 1.00 54.91 75 GLU C C 1
ATOM 4397 O O . GLU C 1 75 ? 48.151 75.238 72.711 1.00 54.70 75 GLU C O 1
ATOM 4411 N N . LYS C 1 77 ? 45.118 75.073 70.557 1.00 57.03 77 LYS C N 1
ATOM 4412 C CA . LYS C 1 77 ? 44.409 73.811 70.426 1.00 57.23 77 LYS C CA 1
ATOM 4413 C C . LYS C 1 77 ? 45.547 72.885 70.836 1.00 58.17 77 LYS C C 1
ATOM 4414 O O . LYS C 1 77 ? 46.597 72.905 70.204 1.00 58.36 77 LYS C O 1
ATOM 4420 N N . ARG C 1 78 ? 45.356 72.100 71.891 1.00 58.23 78 ARG C N 1
ATOM 4421 C CA . ARG C 1 78 ? 46.399 71.214 72.431 1.00 60.54 78 ARG C CA 1
ATOM 4422 C C . ARG C 1 78 ? 46.231 71.584 73.886 1.00 62.22 78 ARG C C 1
ATOM 4423 O O . ARG C 1 78 ? 45.284 72.301 74.232 1.00 62.56 78 ARG C O 1
ATOM 4431 N N . GLY C 1 79 ? 47.143 71.136 74.736 1.00 63.94 79 GLY C N 1
ATOM 4432 C CA . GLY C 1 79 ? 47.027 71.499 76.133 1.00 66.01 79 GLY C CA 1
ATOM 4433 C C . GLY C 1 79 ? 46.979 73.016 76.226 1.00 67.87 79 GLY C C 1
ATOM 4434 O O . GLY C 1 79 ? 45.920 73.638 76.077 1.00 67.09 79 GLY C O 1
ATOM 4435 N N . ARG C 1 80 ? 48.167 73.573 76.451 1.00 69.49 80 ARG C N 1
ATOM 4436 C CA . ARG C 1 80 ? 48.476 74.998 76.588 1.00 71.41 80 ARG C CA 1
ATOM 4437 C C . ARG C 1 80 ? 47.445 76.084 76.275 1.00 71.72 80 ARG C C 1
ATOM 4438 O O . ARG C 1 80 ? 46.341 75.831 75.790 1.00 72.84 80 ARG C O 1
ATOM 4446 N N . LYS C 1 81 ? 47.847 77.310 76.590 1.00 71.10 81 LYS C N 1
ATOM 4447 C CA . LYS C 1 81 ? 47.091 78.538 76.358 1.00 70.80 81 LYS C CA 1
ATOM 4448 C C . LYS C 1 81 ? 47.565 79.573 77.379 1.00 69.86 81 LYS C C 1
ATOM 4449 O O . LYS C 1 81 ? 46.820 80.446 77.827 1.00 69.51 81 LYS C O 1
ATOM 4455 N N . GLN C 1 82 ? 48.850 79.428 77.701 1.00 68.76 82 GLN C N 1
ATOM 4456 C CA . GLN C 1 82 ? 49.610 80.260 78.621 1.00 66.68 82 GLN C CA 1
ATOM 4457 C C . GLN C 1 82 ? 50.905 80.564 77.845 1.00 64.48 82 GLN C C 1
ATOM 4458 O O . GLN C 1 82 ? 51.802 79.725 77.765 1.00 64.39 82 GLN C O 1
ATOM 4464 N N . ALA C 1 83 ? 50.959 81.757 77.256 1.00 61.79 83 ALA C N 1
ATOM 4465 C CA . ALA C 1 83 ? 52.071 82.239 76.434 1.00 59.40 83 ALA C CA 1
ATOM 4466 C C . ALA C 1 83 ? 53.479 81.767 76.779 1.00 58.85 83 ALA C C 1
ATOM 4467 O O . ALA C 1 83 ? 53.859 81.658 77.949 1.00 59.48 83 ALA C O 1
ATOM 4469 N N . SER C 1 84 ? 54.257 81.509 75.733 1.00 58.11 84 SER C N 1
ATOM 4470 C CA . SER C 1 84 ? 55.644 81.074 75.866 1.00 57.33 84 SER C CA 1
ATOM 4471 C C . SER C 1 84 ? 56.464 82.334 76.178 1.00 56.44 84 SER C C 1
ATOM 4472 O O . SER C 1 84 ? 56.034 83.441 75.845 1.00 56.88 84 SER C O 1
ATOM 4475 N N . SER C 1 85 ? 57.617 82.194 76.831 1.00 54.34 85 SER C N 1
ATOM 4476 C CA . SER C 1 85 ? 58.427 83.375 77.146 1.00 51.46 85 SER C CA 1
ATOM 4477 C C . SER C 1 85 ? 59.168 83.780 75.884 1.00 49.30 85 SER C C 1
ATOM 4478 O O . SER C 1 85 ? 59.616 82.918 75.133 1.00 49.06 85 SER C O 1
ATOM 4481 N N . GLN C 1 86 ? 59.295 85.083 75.645 1.00 45.85 86 GLN C N 1
ATOM 4482 C CA . GLN C 1 86 ? 60.001 85.562 74.458 1.00 42.31 86 GLN C CA 1
ATOM 4483 C C . GLN C 1 86 ? 61.429 86.018 74.779 1.00 39.64 86 GLN C C 1
ATOM 4484 O O . GLN C 1 86 ? 62.122 86.588 73.926 1.00 37.32 86 GLN C O 1
ATOM 4490 N N . GLU C 1 87 ? 61.862 85.759 76.012 1.00 36.81 87 GLU C N 1
ATOM 4491 C CA . GLU C 1 87 ? 63.200 86.140 76.467 1.00 35.02 87 GLU C CA 1
ATOM 4492 C C . GLU C 1 87 ? 64.306 85.704 75.510 1.00 32.06 87 GLU C C 1
ATOM 4493 O O . GLU C 1 87 ? 65.207 86.481 75.202 1.00 31.44 87 GLU C O 1
ATOM 4499 N N . PRO C 1 88 ? 64.266 84.445 75.046 1.00 30.61 88 PRO C N 1
ATOM 4500 C CA . PRO C 1 88 ? 65.301 83.967 74.121 1.00 29.32 88 PRO C CA 1
ATOM 4501 C C . PRO C 1 88 ? 65.296 84.758 72.823 1.00 27.21 88 PRO C C 1
ATOM 4502 O O . PRO C 1 88 ? 66.348 85.046 72.258 1.00 28.08 88 PRO C O 1
ATOM 4506 N N . LEU C 1 89 ? 64.112 85.119 72.349 1.00 24.65 89 LEU C N 1
ATOM 4507 C CA . LEU C 1 89 ? 64.038 85.896 71.124 1.00 23.85 89 LEU C CA 1
ATOM 4508 C C . LEU C 1 89 ? 64.571 87.307 71.371 1.00 22.69 89 LEU C C 1
ATOM 4509 O O . LEU C 1 89 ? 65.329 87.837 70.561 1.00 23.85 89 LEU C O 1
ATOM 4514 N N . TYR C 1 90 ? 64.185 87.909 72.492 1.00 20.96 90 TYR C N 1
ATOM 4515 C CA . TYR C 1 90 ? 64.645 89.256 72.815 1.00 20.71 90 TYR C CA 1
ATOM 4516 C C . TYR C 1 90 ? 66.153 89.293 72.995 1.00 20.71 90 TYR C C 1
ATOM 4517 O O . TYR C 1 90 ? 66.809 90.209 72.513 1.00 20.62 90 TYR C O 1
ATOM 4526 N N . ASP C 1 91 ? 66.698 88.292 73.684 1.00 23.27 91 ASP C N 1
ATOM 4527 C CA . ASP C 1 91 ? 68.140 88.223 73.918 1.00 24.54 91 ASP C CA 1
ATOM 4528 C C . ASP C 1 91 ? 68.924 87.959 72.629 1.00 23.26 91 ASP C C 1
ATOM 4529 O O . ASP C 1 91 ? 70.029 88.471 72.455 1.00 21.08 91 ASP C O 1
ATOM 4534 N N . LEU C 1 92 ? 68.349 87.160 71.733 1.00 22.26 92 LEU C N 1
ATOM 4535 C CA . LEU C 1 92 ? 68.988 86.874 70.455 1.00 21.96 92 LEU C CA 1
ATOM 4536 C C . LEU C 1 92 ? 69.149 88.199 69.709 1.00 21.60 92 LEU C C 1
ATOM 4537 O O . LEU C 1 92 ? 70.246 88.537 69.242 1.00 21.78 92 LEU C O 1
ATOM 4542 N N . TRP C 1 93 ? 68.060 88.955 69.601 1.00 19.21 93 TRP C N 1
ATOM 4543 C CA . TRP C 1 93 ? 68.140 90.225 68.898 1.00 21.78 93 TRP C CA 1
ATOM 4544 C C . TRP C 1 93 ? 69.179 91.133 69.562 1.00 21.36 93 TRP C C 1
ATOM 4545 O O . TRP C 1 93 ? 69.950 91.798 68.868 1.00 19.38 93 TRP C O 1
ATOM 4564 N N . LYS C 1 95 ? 71.820 90.186 71.197 1.00 22.88 95 LYS C N 1
ATOM 4565 C CA . LYS C 1 95 ? 73.122 89.629 70.859 1.00 24.18 95 LYS C CA 1
ATOM 4566 C C . LYS C 1 95 ? 73.538 90.197 69.504 1.00 23.31 95 LYS C C 1
ATOM 4567 O O . LYS C 1 95 ? 74.707 90.468 69.270 1.00 24.06 95 LYS C O 1
ATOM 4573 N N . LEU C 1 96 ? 72.569 90.380 68.613 1.00 23.14 96 LEU C N 1
ATOM 4574 C CA . LEU C 1 96 ? 72.844 90.941 67.292 1.00 24.43 96 LEU C CA 1
ATOM 4575 C C . LEU C 1 96 ? 73.480 92.332 67.375 1.00 24.46 96 LEU C C 1
ATOM 4576 O O . LEU C 1 96 ? 74.360 92.666 66.584 1.00 24.62 96 LEU C O 1
ATOM 4581 N N . GLN C 1 97 ? 73.029 93.142 68.328 1.00 24.65 97 GLN C N 1
ATOM 4582 C CA . GLN C 1 97 ? 73.560 94.492 68.487 1.00 26.06 97 GLN C CA 1
ATOM 4583 C C . GLN C 1 97 ? 74.761 94.535 69.423 1.00 25.93 97 GLN C C 1
ATOM 4584 O O . GLN C 1 97 ? 75.528 95.490 69.414 1.00 26.65 97 GLN C O 1
ATOM 4590 N N . THR C 1 98 ? 74.909 93.480 70.211 1.00 24.72 98 THR C N 1
ATOM 4591 C CA . THR C 1 98 ? 75.933 93.374 71.238 1.00 25.51 98 THR C CA 1
ATOM 4592 C C . THR C 1 98 ? 77.143 92.468 70.984 1.00 25.01 98 THR C C 1
ATOM 4593 O O . THR C 1 98 ? 78.202 92.670 71.580 1.00 24.33 98 THR C O 1
ATOM 4597 N N . GLY C 1 99 ? 76.976 91.465 70.126 1.00 22.37 99 GLY C N 1
ATOM 4598 C CA . GLY C 1 99 ? 78.053 90.535 69.837 1.00 22.26 99 GLY C CA 1
ATOM 4599 C C . GLY C 1 99 ? 79.321 91.147 69.276 1.00 21.60 99 GLY C C 1
ATOM 4600 O O . GLY C 1 99 ? 79.296 92.264 68.751 1.00 21.67 99 GLY C O 1
ATOM 4601 N N . PRO C 1 100 ? 80.461 90.444 69.396 1.00 21.06 100 PRO C N 1
ATOM 4602 C CA . PRO C 1 100 ? 81.758 90.911 68.898 1.00 21.16 100 PRO C CA 1
ATOM 4603 C C . PRO C 1 100 ? 81.916 90.597 67.402 1.00 23.27 100 PRO C C 1
ATOM 4604 O O . PRO C 1 100 ? 82.803 89.842 66.989 1.00 22.62 100 PRO C O 1
ATOM 4608 N N . TYR C 1 101 ? 81.026 91.183 66.608 1.00 22.37 101 TYR C N 1
ATOM 4609 C CA . TYR C 1 101 ? 80.999 91.021 65.166 1.00 21.29 101 TYR C CA 1
ATOM 4610 C C . TYR C 1 101 ? 79.952 91.995 64.669 1.00 22.17 101 TYR C C 1
ATOM 4611 O O . TYR C 1 101 ? 79.076 92.407 65.438 1.00 20.64 101 TYR C O 1
ATOM 4620 N N . VAL C 1 102 ? 80.057 92.391 63.404 1.00 19.67 102 VAL C N 1
ATOM 4621 C CA . VAL C 1 102 ? 79.081 93.300 62.823 1.00 18.02 102 VAL C CA 1
ATOM 4622 C C . VAL C 1 102 ? 77.991 92.404 62.225 1.00 17.28 102 VAL C C 1
ATOM 4623 O O . VAL C 1 102 ? 78.281 91.484 61.469 1.00 17.17 102 VAL C O 1
ATOM 4627 N N . THR C 1 103 ? 76.743 92.649 62.591 1.00 17.37 103 THR C N 1
ATOM 4628 C CA . THR C 1 103 ? 75.651 91.837 62.073 1.00 17.09 103 THR C CA 1
ATOM 4629 C C . THR C 1 103 ? 74.945 92.573 60.940 1.00 16.91 103 THR C C 1
ATOM 4630 O O . THR C 1 103 ? 74.655 93.772 61.037 1.00 14.88 103 THR C O 1
ATOM 4634 N N . ILE C 1 104 ? 74.693 91.852 59.852 1.00 16.86 104 ILE C N 1
ATOM 4635 C CA . ILE C 1 104 ? 74.045 92.452 58.701 1.00 17.55 104 ILE C CA 1
ATOM 4636 C C . ILE C 1 104 ? 72.812 91.678 58.283 1.00 17.67 104 ILE C C 1
ATOM 4637 O O . ILE C 1 104 ? 72.839 90.453 58.191 1.00 14.85 104 ILE C O 1
ATOM 4642 N N . SER C 1 105 ? 71.731 92.414 58.049 1.00 17.02 105 SER C N 1
ATOM 4643 C CA . SER C 1 105 ? 70.486 91.838 57.577 1.00 16.71 105 SER C CA 1
ATOM 4644 C C . SER C 1 105 ? 70.452 92.086 56.068 1.00 17.63 105 SER C C 1
ATOM 4645 O O . SER C 1 105 ? 70.440 93.249 55.634 1.00 16.46 105 SER C O 1
ATOM 4648 N N . HIS C 1 106 ? 70.473 91.014 55.274 1.00 17.18 106 HIS C N 1
ATOM 4649 C CA . HIS C 1 106 ? 70.395 91.159 53.816 1.00 19.36 106 HIS C CA 1
ATOM 4650 C C . HIS C 1 106 ? 68.940 90.834 53.461 1.00 18.55 106 HIS C C 1
ATOM 4651 O O . HIS C 1 106 ? 68.543 89.664 53.379 1.00 20.19 106 HIS C O 1
ATOM 4658 N N . VAL C 1 107 ? 68.158 91.882 53.251 1.00 15.90 107 VAL C N 1
ATOM 4659 C CA . VAL C 1 107 ? 66.739 91.734 52.991 1.00 20.14 107 VAL C CA 1
ATOM 4660 C C . VAL C 1 107 ? 66.244 91.788 51.556 1.00 21.84 107 VAL C C 1
ATOM 4661 O O . VAL C 1 107 ? 66.443 92.772 50.832 1.00 21.79 107 VAL C O 1
ATOM 4665 N N . ARG C 1 108 ? 65.575 90.704 51.180 1.00 24.12 108 ARG C N 1
ATOM 4666 C CA . ARG C 1 108 ? 64.955 90.544 49.866 1.00 28.21 108 ARG C CA 1
ATOM 4667 C C . ARG C 1 108 ? 63.541 90.072 50.198 1.00 27.26 108 ARG C C 1
ATOM 4668 O O . ARG C 1 108 ? 63.354 89.238 51.087 1.00 27.93 108 ARG C O 1
ATOM 4676 N N . GLY C 1 109 ? 62.545 90.610 49.519 1.00 26.17 109 GLY C N 1
ATOM 4677 C CA . GLY C 1 109 ? 61.195 90.147 49.766 1.00 25.94 109 GLY C CA 1
ATOM 4678 C C . GLY C 1 109 ? 60.431 90.713 50.939 1.00 26.03 109 GLY C C 1
ATOM 4679 O O . GLY C 1 109 ? 60.750 91.780 51.475 1.00 25.04 109 GLY C O 1
ATOM 4680 N N . LYS C 1 110 ? 59.397 89.973 51.325 1.00 25.98 110 LYS C N 1
ATOM 4681 C CA . LYS C 1 110 ? 58.510 90.356 52.411 1.00 27.87 110 LYS C CA 1
ATOM 4682 C C . LYS C 1 110 ? 59.076 90.216 53.813 1.00 27.25 110 LYS C C 1
ATOM 4683 O O . LYS C 1 110 ? 59.734 89.227 54.151 1.00 26.73 110 LYS C O 1
ATOM 4689 N N . VAL C 1 111 ? 58.833 91.248 54.614 1.00 26.47 111 VAL C N 1
ATOM 4690 C CA . VAL C 1 111 ? 59.256 91.273 56.013 1.00 26.21 111 VAL C CA 1
ATOM 4691 C C . VAL C 1 111 ? 57.998 91.659 56.777 1.00 24.18 111 VAL C C 1
ATOM 4692 O O . VAL C 1 111 ? 57.311 92.624 56.421 1.00 26.11 111 VAL C O 1
ATOM 4696 N N . ASN C 1 112 ? 57.693 90.912 57.825 1.00 21.26 112 ASN C N 1
ATOM 4697 C CA . ASN C 1 112 ? 56.480 91.177 58.578 1.00 21.70 112 ASN C CA 1
ATOM 4698 C C . ASN C 1 112 ? 56.619 90.887 60.072 1.00 19.24 112 ASN C C 1
ATOM 4699 O O . ASN C 1 112 ? 57.327 89.960 60.472 1.00 17.25 112 ASN C O 1
ATOM 4704 N N . ALA C 1 113 ? 55.949 91.712 60.870 1.00 18.46 113 ALA C N 1
ATOM 4705 C CA . ALA C 1 113 ? 55.943 91.588 62.314 1.00 20.10 113 ALA C CA 1
ATOM 4706 C C . ALA C 1 113 ? 57.331 91.315 62.880 1.00 19.61 113 ALA C C 1
ATOM 4707 O O . ALA C 1 113 ? 58.219 92.158 62.772 1.00 22.67 113 ALA C O 1
ATOM 4709 N N . GLY C 1 114 ? 57.510 90.124 63.445 1.00 21.10 114 GLY C N 1
ATOM 4710 C CA . GLY C 1 114 ? 58.784 89.750 64.026 1.00 23.38 114 GLY C CA 1
ATOM 4711 C C . GLY C 1 114 ? 60.004 89.792 63.126 1.00 23.36 114 GLY C C 1
ATOM 4712 O O . GLY C 1 114 ? 61.126 89.914 63.611 1.00 24.37 114 GLY C O 1
ATOM 4713 N N . GLY C 1 115 ? 59.807 89.669 61.818 1.00 24.63 115 GLY C N 1
ATOM 4714 C CA . GLY C 1 115 ? 60.940 89.707 60.912 1.00 20.82 115 GLY C CA 1
ATOM 4715 C C . GLY C 1 115 ? 61.602 91.059 61.053 1.00 20.94 115 GLY C C 1
ATOM 4716 O O . GLY C 1 115 ? 62.818 91.203 60.911 1.00 18.52 115 GLY C O 1
ATOM 4717 N N . LEU C 1 116 ? 60.774 92.063 61.335 1.00 20.46 116 LEU C N 1
ATOM 4718 C CA . LEU C 1 116 ? 61.260 93.415 61.511 1.00 20.06 116 LEU C CA 1
ATOM 4719 C C . LEU C 1 116 ? 62.226 93.484 62.687 1.00 20.72 116 LEU C C 1
ATOM 4720 O O . LEU C 1 116 ? 63.057 94.389 62.757 1.00 21.74 116 LEU C O 1
ATOM 4725 N N . GLY C 1 117 ? 62.105 92.532 63.609 1.00 18.67 117 GLY C N 1
ATOM 4726 C CA . GLY C 1 117 ? 62.993 92.496 64.752 1.00 19.30 117 GLY C CA 1
ATOM 4727 C C . GLY C 1 117 ? 64.401 92.160 64.306 1.00 20.86 117 GLY C C 1
ATOM 4728 O O . GLY C 1 117 ? 65.371 92.784 64.736 1.00 20.47 117 GLY C O 1
ATOM 4729 N N . PHE C 1 118 ? 64.511 91.156 63.443 1.00 19.94 118 PHE C N 1
ATOM 4730 C CA . PHE C 1 118 ? 65.806 90.753 62.926 1.00 19.52 118 PHE C CA 1
ATOM 4731 C C . PHE C 1 118 ? 66.421 91.898 62.126 1.00 19.04 118 PHE C C 1
ATOM 4732 O O . PHE C 1 118 ? 67.597 92.221 62.289 1.00 20.23 118 PHE C O 1
ATOM 4740 N N . VAL C 1 119 ? 65.616 92.520 61.276 1.00 17.20 119 VAL C N 1
ATOM 4741 C CA . VAL C 1 119 ? 66.105 93.616 60.455 1.00 17.74 119 VAL C CA 1
ATOM 4742 C C . VAL C 1 119 ? 66.569 94.804 61.300 1.00 17.59 119 VAL C C 1
ATOM 4743 O O . VAL C 1 119 ? 67.660 95.336 61.082 1.00 18.03 119 VAL C O 1
ATOM 4747 N N . SER C 1 120 ? 65.745 95.199 62.268 1.00 16.46 120 SER C N 1
ATOM 4748 C CA . SER C 1 120 ? 66.037 96.327 63.148 1.00 17.23 120 SER C CA 1
ATOM 4749 C C . SER C 1 120 ? 67.229 96.122 64.083 1.00 16.15 120 SER C C 1
ATOM 4750 O O . SER C 1 120 ? 67.977 97.064 64.370 1.00 14.53 120 SER C O 1
ATOM 4753 N N . ALA C 1 121 ? 67.377 94.890 64.560 1.00 14.86 121 ALA C N 1
ATOM 4754 C CA . ALA C 1 121 ? 68.419 94.529 65.506 1.00 14.34 121 ALA C CA 1
ATOM 4755 C C . ALA C 1 121 ? 69.814 94.417 64.926 1.00 17.16 121 ALA C C 1
ATOM 4756 O O . ALA C 1 121 ? 70.794 94.616 65.645 1.00 17.68 121 ALA C O 1
ATOM 4758 N N . THR C 1 122 ? 69.929 94.072 63.644 1.00 14.95 122 THR C N 1
ATOM 4759 C CA . THR C 1 122 ? 71.257 93.970 63.073 1.00 13.71 122 THR C CA 1
ATOM 4760 C C . THR C 1 122 ? 71.914 95.345 63.035 1.00 14.18 122 THR C C 1
ATOM 4761 O O . THR C 1 122 ? 71.232 96.367 62.935 1.00 15.82 122 THR C O 1
ATOM 4765 N N . ASP C 1 123 ? 73.236 95.361 63.149 1.00 14.38 123 ASP C N 1
ATOM 4766 C CA . ASP C 1 123 ? 74.008 96.594 63.094 1.00 16.26 123 ASP C CA 1
ATOM 4767 C C . ASP C 1 123 ? 73.714 97.300 61.780 1.00 16.97 123 ASP C C 1
ATOM 4768 O O . ASP C 1 123 ? 73.587 98.530 61.733 1.00 18.63 123 ASP C O 1
ATOM 4773 N N . ILE C 1 124 ? 73.619 96.511 60.707 1.00 17.19 124 ILE C N 1
ATOM 4774 C CA . ILE C 1 124 ? 73.363 97.058 59.379 1.00 17.60 124 ILE C CA 1
ATOM 4775 C C . ILE C 1 124 ? 72.303 96.254 58.630 1.00 16.08 124 ILE C C 1
ATOM 4776 O O . ILE C 1 124 ? 72.257 95.028 58.701 1.00 16.41 124 ILE C O 1
ATOM 4781 N N . ALA C 1 125 ? 71.455 96.967 57.907 1.00 15.79 125 ALA C N 1
ATOM 4782 C CA . ALA C 1 125 ? 70.404 96.339 57.134 1.00 17.33 125 ALA C CA 1
ATOM 4783 C C . ALA C 1 125 ? 70.441 96.856 55.706 1.00 16.07 125 ALA C C 1
ATOM 4784 O O . ALA C 1 125 ? 70.410 98.069 55.469 1.00 17.40 125 ALA C O 1
ATOM 4786 N N . ILE C 1 126 ? 70.512 95.933 54.756 1.00 18.39 126 ILE C N 1
ATOM 4787 C CA . ILE C 1 126 ? 70.518 96.297 53.341 1.00 20.47 126 ILE C CA 1
ATOM 4788 C C . ILE C 1 126 ? 69.419 95.497 52.628 1.00 20.28 126 ILE C C 1
ATOM 4789 O O . ILE C 1 126 ? 69.125 94.364 53.010 1.00 19.82 126 ILE C O 1
ATOM 4794 N N . ALA C 1 127 ? 68.815 96.096 51.604 1.00 20.04 127 ALA C N 1
ATOM 4795 C CA . ALA C 1 127 ? 67.715 95.463 50.881 1.00 23.16 127 ALA C CA 1
ATOM 4796 C C . ALA C 1 127 ? 67.869 95.552 49.361 1.00 25.56 127 ALA C C 1
ATOM 4797 O O . ALA C 1 127 ? 68.702 96.305 48.857 1.00 25.47 127 ALA C O 1
ATOM 4799 N N . ASP C 1 128 ? 67.013 94.834 48.634 1.00 29.03 128 ASP C N 1
ATOM 4800 C CA . ASP C 1 128 ? 67.079 94.802 47.172 1.00 32.56 128 ASP C CA 1
ATOM 4801 C C . ASP C 1 128 ? 65.891 95.351 46.387 1.00 34.46 128 ASP C C 1
ATOM 4802 O O . ASP C 1 128 ? 65.523 94.762 45.385 1.00 38.97 128 ASP C O 1
ATOM 4807 N N . GLN C 1 129 ? 65.277 96.442 46.816 1.00 35.39 129 GLN C N 1
ATOM 4808 C CA . GLN C 1 129 ? 64.167 96.992 46.032 1.00 36.03 129 GLN C CA 1
ATOM 4809 C C . GLN C 1 129 ? 62.893 96.151 45.979 1.00 33.76 129 GLN C C 1
ATOM 4810 O O . GLN C 1 129 ? 61.816 96.665 45.690 1.00 31.99 129 GLN C O 1
ATOM 4816 N N . THR C 1 130 ? 63.020 94.865 46.267 1.00 32.61 130 THR C N 1
ATOM 4817 C CA . THR C 1 130 ? 61.873 93.981 46.261 1.00 33.30 130 THR C CA 1
ATOM 4818 C C . THR C 1 130 ? 61.348 93.804 47.695 1.00 33.31 130 THR C C 1
ATOM 4819 O O . THR C 1 130 ? 60.336 93.133 47.917 1.00 34.65 130 THR C O 1
ATOM 4823 N N . ALA C 1 131 ? 62.042 94.406 48.662 1.00 30.05 131 ALA C N 1
ATOM 4824 C CA . ALA C 1 131 ? 61.663 94.302 50.070 1.00 28.03 131 ALA C CA 1
ATOM 4825 C C . ALA C 1 131 ? 60.470 95.179 50.450 1.00 25.26 131 ALA C C 1
ATOM 4826 O O . ALA C 1 131 ? 60.305 96.273 49.915 1.00 25.85 131 ALA C O 1
ATOM 4828 N N . SER C 1 132 ? 59.630 94.676 51.353 1.00 21.99 132 SER C N 1
ATOM 4829 C CA . SER C 1 132 ? 58.480 95.435 51.869 1.00 22.57 132 SER C CA 1
ATOM 4830 C C . SER C 1 132 ? 58.393 95.092 53.357 1.00 21.23 132 SER C C 1
ATOM 4831 O O . SER C 1 132 ? 58.731 93.991 53.773 1.00 22.42 132 SER C O 1
ATOM 4834 N N . PHE C 1 133 ? 57.938 96.036 54.161 1.00 23.26 133 PHE C N 1
ATOM 4835 C CA . PHE C 1 133 ? 57.895 95.820 55.599 1.00 24.18 133 PHE C CA 1
ATOM 4836 C C . PHE C 1 133 ? 56.518 96.127 56.186 1.00 24.89 133 PHE C C 1
ATOM 4837 O O . PHE C 1 133 ? 55.880 97.113 55.806 1.00 26.82 133 PHE C O 1
ATOM 4845 N N . SER C 1 134 ? 56.058 95.290 57.109 1.00 24.16 134 SER C N 1
ATOM 4846 C CA . SER C 1 134 ? 54.757 95.529 57.720 1.00 24.92 134 SER C CA 1
ATOM 4847 C C . SER C 1 134 ? 54.546 94.971 59.121 1.00 23.46 134 SER C C 1
ATOM 4848 O O . SER C 1 134 ? 55.156 93.983 59.533 1.00 22.99 134 SER C O 1
ATOM 4851 N N . LEU C 1 135 ? 53.659 95.644 59.839 1.00 24.11 135 LEU C N 1
ATOM 4852 C CA . LEU C 1 135 ? 53.259 95.265 61.186 1.00 23.86 135 LEU C CA 1
ATOM 4853 C C . LEU C 1 135 ? 51.741 95.251 61.140 1.00 23.52 135 LEU C C 1
ATOM 4854 O O . LEU C 1 135 ? 51.113 96.298 61.209 1.00 25.05 135 LEU C O 1
ATOM 4859 N N . SER C 1 136 ? 51.150 94.075 61.003 1.00 23.78 136 SER C N 1
ATOM 4860 C CA . SER C 1 136 ? 49.695 93.992 60.925 1.00 28.71 136 SER C CA 1
ATOM 4861 C C . SER C 1 136 ? 49.014 93.460 62.188 1.00 27.22 136 SER C C 1
ATOM 4862 O O . SER C 1 136 ? 47.803 93.546 62.309 1.00 30.22 136 SER C O 1
ATOM 4865 N N . GLU C 1 137 ? 49.799 92.939 63.125 1.00 27.66 137 GLU C N 1
ATOM 4866 C CA . GLU C 1 137 ? 49.281 92.373 64.371 1.00 29.39 137 GLU C CA 1
ATOM 4867 C C . GLU C 1 137 ? 48.129 93.123 65.040 1.00 27.72 137 GLU C C 1
ATOM 4868 O O . GLU C 1 137 ? 47.184 92.504 65.515 1.00 27.63 137 GLU C O 1
ATOM 4874 N N . LEU C 1 138 ? 48.203 94.448 65.077 1.00 25.46 138 LEU C N 1
ATOM 4875 C CA . LEU C 1 138 ? 47.176 95.236 65.736 1.00 25.17 138 LEU C CA 1
ATOM 4876 C C . LEU C 1 138 ? 45.760 94.909 65.276 1.00 26.73 138 LEU C C 1
ATOM 4877 O O . LEU C 1 138 ? 44.799 95.192 65.979 1.00 25.49 138 LEU C O 1
ATOM 4882 N N . LEU C 1 139 ? 45.619 94.304 64.105 1.00 27.27 139 LEU C N 1
ATOM 4883 C CA . LEU C 1 139 ? 44.284 93.950 63.644 1.00 29.56 139 LEU C CA 1
ATOM 4884 C C . LEU C 1 139 ? 43.746 92.836 64.547 1.00 29.62 139 LEU C C 1
ATOM 4885 O O . LEU C 1 139 ? 42.537 92.643 64.667 1.00 31.11 139 LEU C O 1
ATOM 4890 N N . PHE C 1 140 ? 44.658 92.125 65.199 1.00 28.12 140 PHE C N 1
ATOM 4891 C CA . PHE C 1 140 ? 44.288 91.047 66.095 1.00 28.47 140 PHE C CA 1
ATOM 4892 C C . PHE C 1 140 ? 44.381 91.479 67.551 1.00 28.10 140 PHE C C 1
ATOM 4893 O O . PHE C 1 140 ? 44.349 90.645 68.460 1.00 26.21 140 PHE C O 1
ATOM 4901 N N . GLY C 1 141 ? 44.497 92.784 67.776 1.00 27.33 141 GLY C N 1
ATOM 4902 C CA . GLY C 1 141 ? 44.591 93.275 69.141 1.00 28.93 141 GLY C CA 1
ATOM 4903 C C . GLY C 1 141 ? 45.954 92.942 69.718 1.00 30.02 141 GLY C C 1
ATOM 4904 O O . GLY C 1 141 ? 46.197 93.055 70.920 1.00 30.72 141 GLY C O 1
ATOM 4905 N N . LEU C 1 142 ? 46.851 92.499 68.847 1.00 30.31 142 LEU C N 1
ATOM 4906 C CA . LEU C 1 142 ? 48.199 92.176 69.260 1.00 31.30 142 LEU C CA 1
ATOM 4907 C C . LEU C 1 142 ? 49.074 93.327 68.762 1.00 32.79 142 LEU C C 1
ATOM 4908 O O . LEU C 1 142 ? 48.634 94.139 67.942 1.00 32.41 142 LEU C O 1
ATOM 4913 N N . TYR C 1 143 ? 50.292 93.427 69.280 1.00 32.14 143 TYR C N 1
ATOM 4914 C CA . TYR C 1 143 ? 51.222 94.451 68.815 1.00 31.72 143 TYR C CA 1
ATOM 4915 C C . TYR C 1 143 ? 52.652 93.958 69.023 1.00 30.50 143 TYR C C 1
ATOM 4916 O O . TYR C 1 143 ? 52.915 93.178 69.930 1.00 29.10 143 TYR C O 1
ATOM 4925 N N . PRO C 1 144 ? 53.588 94.390 68.164 1.00 30.55 144 PRO C N 1
ATOM 4926 C CA . PRO C 1 144 ? 54.995 93.982 68.239 1.00 31.35 144 PRO C CA 1
ATOM 4927 C C . PRO C 1 144 ? 55.806 94.505 69.426 1.00 29.74 144 PRO C C 1
ATOM 4928 O O . PRO C 1 144 ? 56.749 95.281 69.252 1.00 30.51 144 PRO C O 1
ATOM 4932 N N . ALA C 1 145 ? 55.456 94.054 70.627 1.00 29.03 145 ALA C N 1
ATOM 4933 C CA . ALA C 1 145 ? 56.144 94.474 71.848 1.00 27.45 145 ALA C CA 1
ATOM 4934 C C . ALA C 1 145 ? 57.671 94.308 71.792 1.00 24.34 145 ALA C C 1
ATOM 4935 O O . ALA C 1 145 ? 58.402 95.267 72.022 1.00 24.45 145 ALA C O 1
ATOM 4937 N N . CYS C 1 146 ? 58.139 93.098 71.485 1.00 23.54 146 CYS C N 1
ATOM 4938 C CA . CYS C 1 146 ? 59.570 92.785 71.418 1.00 21.35 146 CYS C CA 1
ATOM 4939 C C . CYS C 1 146 ? 60.331 93.456 70.273 1.00 20.09 146 CYS C C 1
ATOM 4940 O O . CYS C 1 146 ? 61.540 93.702 70.371 1.00 18.30 146 CYS C O 1
ATOM 4943 N N . VAL C 1 147 ? 59.626 93.723 69.182 1.00 18.92 147 VAL C N 1
ATOM 4944 C CA . VAL C 1 147 ? 60.211 94.348 68.001 1.00 18.53 147 VAL C CA 1
ATOM 4945 C C . VAL C 1 147 ? 60.406 95.854 68.188 1.00 17.94 147 VAL C C 1
ATOM 4946 O O . VAL C 1 147 ? 61.469 96.410 67.903 1.00 18.70 147 VAL C O 1
ATOM 4950 N N . LEU C 1 148 ? 59.363 96.497 68.683 1.00 17.19 148 LEU C N 1
ATOM 4951 C CA . LEU C 1 148 ? 59.345 97.936 68.867 1.00 19.43 148 LEU C CA 1
ATOM 4952 C C . LEU C 1 148 ? 60.588 98.612 69.444 1.00 18.63 148 LEU C C 1
ATOM 4953 O O . LEU C 1 148 ? 61.052 99.601 68.903 1.00 19.78 148 LEU C O 1
ATOM 4958 N N . PRO C 1 149 ? 61.141 98.096 70.543 1.00 19.17 149 PRO C N 1
ATOM 4959 C CA . PRO C 1 149 ? 62.335 98.769 71.067 1.00 19.46 149 PRO C CA 1
ATOM 4960 C C . PRO C 1 149 ? 63.425 98.860 70.002 1.00 18.58 149 PRO C C 1
ATOM 4961 O O . PRO C 1 149 ? 63.995 99.921 69.792 1.00 18.62 149 PRO C O 1
ATOM 4965 N N . PHE C 1 150 ? 63.690 97.751 69.315 1.00 16.68 150 PHE C N 1
ATOM 4966 C CA . PHE C 1 150 ? 64.702 97.732 68.260 1.00 15.18 150 PHE C CA 1
ATOM 4967 C C . PHE C 1 150 ? 64.298 98.619 67.069 1.00 13.36 150 PHE C C 1
ATOM 4968 O O . PHE C 1 150 ? 65.131 99.315 66.488 1.00 13.02 150 PHE C O 1
ATOM 4976 N N . LEU C 1 151 ? 63.016 98.594 66.716 1.00 11.36 151 LEU C N 1
ATOM 4977 C CA . LEU C 1 151 ? 62.511 99.380 65.603 1.00 13.36 151 LEU C CA 1
ATOM 4978 C C . LEU C 1 151 ? 62.573 100.876 65.898 1.00 14.59 151 LEU C C 1
ATOM 4979 O O . LEU C 1 151 ? 62.964 101.685 65.036 1.00 12.89 151 LEU C O 1
ATOM 4984 N N . ILE C 1 152 ? 62.190 101.228 67.125 1.00 16.24 152 ILE C N 1
ATOM 4985 C CA . ILE C 1 152 ? 62.175 102.613 67.588 1.00 17.37 152 ILE C CA 1
ATOM 4986 C C . ILE C 1 152 ? 63.558 103.240 67.520 1.00 17.06 152 ILE C C 1
ATOM 4987 O O . ILE C 1 152 ? 63.707 104.370 67.078 1.00 16.86 152 ILE C O 1
ATOM 4992 N N . ARG C 1 153 ? 64.566 102.493 67.954 1.00 19.96 153 ARG C N 1
ATOM 4993 C CA . ARG C 1 153 ? 65.945 102.965 67.920 1.00 21.82 153 ARG C CA 1
ATOM 4994 C C . ARG C 1 153 ? 66.373 103.386 66.503 1.00 23.70 153 ARG C C 1
ATOM 4995 O O . ARG C 1 153 ? 67.150 104.333 66.351 1.00 25.34 153 ARG C O 1
ATOM 5003 N N . ARG C 1 154 ? 65.868 102.694 65.473 1.00 20.80 154 ARG C N 1
ATOM 5004 C CA . ARG C 1 154 ? 66.231 103.021 64.095 1.00 18.45 154 ARG C CA 1
ATOM 5005 C C . ARG C 1 154 ? 65.375 104.111 63.452 1.00 17.46 154 ARG C C 1
ATOM 5006 O O . ARG C 1 154 ? 65.900 105.037 62.848 1.00 19.24 154 ARG C O 1
ATOM 5014 N N . ILE C 1 155 ? 64.058 104.022 63.596 1.00 16.40 155 ILE C N 1
ATOM 5015 C CA . ILE C 1 155 ? 63.176 104.994 62.958 1.00 13.19 155 ILE C CA 1
ATOM 5016 C C . ILE C 1 155 ? 62.466 105.982 63.854 1.00 11.44 155 ILE C C 1
ATOM 5017 O O . ILE C 1 155 ? 61.720 106.811 63.353 1.00 12.52 155 ILE C O 1
ATOM 5022 N N . GLY C 1 156 ? 62.664 105.902 65.164 1.00 11.25 156 GLY C N 1
ATOM 5023 C CA . GLY C 1 156 ? 61.977 106.834 66.046 1.00 13.06 156 GLY C CA 1
ATOM 5024 C C . GLY C 1 156 ? 60.579 106.372 66.437 1.00 15.75 156 GLY C C 1
ATOM 5025 O O . GLY C 1 156 ? 59.983 105.512 65.788 1.00 18.98 156 GLY C O 1
ATOM 5026 N N . ARG C 1 157 ? 60.040 106.953 67.495 1.00 16.41 157 ARG C N 1
ATOM 5027 C CA . ARG C 1 157 ? 58.735 106.559 68.002 1.00 18.47 157 ARG C CA 1
ATOM 5028 C C . ARG C 1 157 ? 57.521 106.869 67.135 1.00 17.92 157 ARG C C 1
ATOM 5029 O O . ARG C 1 157 ? 56.614 106.036 67.031 1.00 16.94 157 ARG C O 1
ATOM 5037 N N . GLN C 1 158 ? 57.487 108.039 66.507 1.00 16.30 158 GLN C N 1
ATOM 5038 C CA . GLN C 1 158 ? 56.339 108.371 65.676 1.00 17.80 158 GLN C CA 1
ATOM 5039 C C . GLN C 1 158 ? 56.194 107.432 64.481 1.00 19.46 158 GLN C C 1
ATOM 5040 O O . GLN C 1 158 ? 55.122 106.861 64.248 1.00 17.72 158 GLN C O 1
ATOM 5046 N N . LYS C 1 159 ? 57.268 107.268 63.720 1.00 18.18 159 LYS C N 1
ATOM 5047 C CA . LYS C 1 159 ? 57.184 106.402 62.562 1.00 20.08 159 LYS C CA 1
ATOM 5048 C C . LYS C 1 159 ? 56.788 104.982 62.962 1.00 20.41 159 LYS C C 1
ATOM 5049 O O . LYS C 1 159 ? 56.029 104.309 62.259 1.00 20.01 159 LYS C O 1
ATOM 5055 N N . ALA C 1 160 ? 57.300 104.526 64.097 1.00 19.17 160 ALA C N 1
ATOM 5056 C CA . ALA C 1 160 ? 56.989 103.185 64.565 1.00 17.93 160 ALA C CA 1
ATOM 5057 C C . ALA C 1 160 ? 55.518 103.124 64.973 1.00 19.05 160 ALA C C 1
ATOM 5058 O O . ALA C 1 160 ? 54.840 102.105 64.790 1.00 18.03 160 ALA C O 1
ATOM 5060 N N . HIS C 1 161 ? 55.044 104.241 65.525 1.00 17.47 161 HIS C N 1
ATOM 5061 C CA . HIS C 1 161 ? 53.677 104.371 65.990 1.00 17.38 161 HIS C CA 1
ATOM 5062 C C . HIS C 1 161 ? 52.716 104.357 64.804 1.00 18.70 161 HIS C C 1
ATOM 5063 O O . HIS C 1 161 ? 51.693 103.659 64.828 1.00 18.15 161 HIS C O 1
ATOM 5070 N N . TYR C 1 162 ? 53.055 105.141 63.779 1.00 16.95 162 TYR C N 1
ATOM 5071 C CA . TYR C 1 162 ? 52.254 105.224 62.565 1.00 19.19 162 TYR C CA 1
ATOM 5072 C C . TYR C 1 162 ? 52.156 103.868 61.8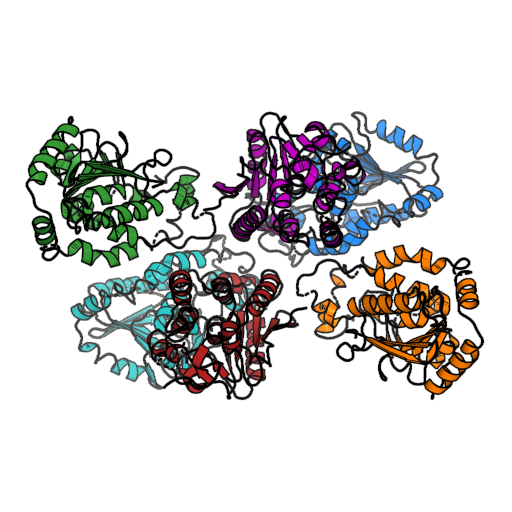69 1.00 18.99 162 TYR C C 1
ATOM 5073 O O . TYR C 1 162 ? 51.090 103.473 61.427 1.00 18.21 162 TYR C O 1
ATOM 5090 N N . THR C 1 164 ? 52.417 100.870 63.187 1.00 20.06 164 THR C N 1
ATOM 5091 C CA . THR C 1 164 ? 51.616 99.974 64.013 1.00 19.53 164 THR C CA 1
ATOM 5092 C C . THR C 1 164 ? 50.112 100.253 63.937 1.00 19.31 164 THR C C 1
ATOM 5093 O O . THR C 1 164 ? 49.300 99.331 63.870 1.00 19.20 164 THR C O 1
ATOM 5097 N N . LEU C 1 165 ? 49.747 101.524 63.917 1.00 19.14 165 LEU C N 1
ATOM 5098 C CA . LEU C 1 165 ? 48.349 101.898 63.839 1.00 21.67 165 LEU C CA 1
ATOM 5099 C C . LEU C 1 165 ? 47.747 101.684 62.450 1.00 24.08 165 LEU C C 1
ATOM 5100 O O . LEU C 1 165 ? 46.573 101.350 62.330 1.00 22.64 165 LEU C O 1
ATOM 5113 N N . THR C 1 167 ? 48.900 99.460 59.973 1.00 31.51 167 THR C N 1
ATOM 5114 C CA . THR C 1 167 ? 48.946 98.077 59.493 1.00 37.14 167 THR C CA 1
ATOM 5115 C C . THR C 1 167 ? 49.290 97.893 58.003 1.00 37.65 167 THR C C 1
ATOM 5116 O O . THR C 1 167 ? 49.288 96.783 57.484 1.00 40.39 167 THR C O 1
ATOM 5120 N N . LYS C 1 168 ? 49.596 98.976 57.316 1.00 37.41 168 LYS C N 1
ATOM 5121 C CA . LYS C 1 168 ? 49.921 98.891 55.903 1.00 37.40 168 LYS C CA 1
ATOM 5122 C C . LYS C 1 168 ? 51.422 98.643 55.695 1.00 36.35 168 LYS C C 1
ATOM 5123 O O . LYS C 1 168 ? 52.262 99.194 56.416 1.00 37.57 168 LYS C O 1
ATOM 5129 N N . PRO C 1 169 ? 51.782 97.793 54.719 1.00 34.08 169 PRO C N 1
ATOM 5130 C CA . PRO C 1 169 ? 53.205 97.536 54.488 1.00 31.38 169 PRO C CA 1
ATOM 5131 C C . PRO C 1 169 ? 53.835 98.792 53.939 1.00 27.70 169 PRO C C 1
ATOM 5132 O O . PRO C 1 169 ? 53.147 99.601 53.327 1.00 28.29 169 PRO C O 1
ATOM 5136 N N . ILE C 1 170 ? 55.126 98.980 54.179 1.00 25.25 170 ILE C N 1
ATOM 5137 C CA . ILE C 1 170 ? 55.810 100.143 53.630 1.00 22.85 170 ILE C CA 1
ATOM 5138 C C . ILE C 1 170 ? 56.798 99.663 52.566 1.00 22.19 170 ILE C C 1
ATOM 5139 O O . ILE C 1 170 ? 57.200 98.494 52.553 1.00 21.76 170 ILE C O 1
ATOM 5144 N N . SER C 1 171 ? 57.173 100.555 51.660 1.00 21.53 171 SER C N 1
ATOM 5145 C CA . SER C 1 171 ? 58.095 100.199 50.592 1.00 20.96 171 SER C CA 1
ATOM 5146 C C . SER C 1 171 ? 59.536 100.312 51.076 1.00 21.12 171 SER C C 1
ATOM 5147 O O . SER C 1 171 ? 59.809 100.931 52.105 1.00 22.94 171 SER C O 1
ATOM 5150 N N . VAL C 1 172 ? 60.454 99.709 50.337 1.00 20.58 172 VAL C N 1
ATOM 5151 C CA . VAL C 1 172 ? 61.859 99.776 50.696 1.00 20.99 172 VAL C CA 1
ATOM 5152 C C . VAL C 1 172 ? 62.312 101.240 50.636 1.00 21.48 172 VAL C C 1
ATOM 5153 O O . VAL C 1 172 ? 63.165 101.668 51.409 1.00 21.58 172 VAL C O 1
ATOM 5157 N N . GLN C 1 173 ? 61.728 102.004 49.718 1.00 23.62 173 GLN C N 1
ATOM 5158 C CA . GLN C 1 173 ? 62.056 103.423 49.571 1.00 25.95 173 GLN C CA 1
ATOM 5159 C C . GLN C 1 173 ? 61.808 104.148 50.888 1.00 25.09 173 GLN C C 1
ATOM 5160 O O . GLN C 1 173 ? 62.631 104.919 51.359 1.00 27.79 173 GLN C O 1
ATOM 5166 N N . GLU C 1 174 ? 60.644 103.893 51.466 1.00 26.02 174 GLU C N 1
ATOM 5167 C CA . GLU C 1 174 ? 60.237 104.509 52.717 1.00 25.27 174 GLU C CA 1
ATOM 5168 C C . GLU C 1 174 ? 61.055 103.941 53.871 1.00 24.22 174 GLU C C 1
ATOM 5169 O O . GLU C 1 174 ? 61.448 104.674 54.782 1.00 21.74 174 GLU C O 1
ATOM 5175 N N . ALA C 1 175 ? 61.309 102.636 53.828 1.00 19.50 175 ALA C N 1
ATOM 5176 C CA . ALA C 1 175 ? 62.105 102.004 54.864 1.00 20.56 175 ALA C CA 1
ATOM 5177 C C . ALA C 1 175 ? 63.434 102.743 54.901 1.00 22.57 175 ALA C C 1
ATOM 5178 O O . ALA C 1 175 ? 63.962 103.067 55.972 1.00 20.91 175 ALA C O 1
ATOM 5180 N N . SER C 1 176 ? 63.964 103.006 53.709 1.00 23.13 176 SER C N 1
ATOM 5181 C CA . SER C 1 176 ? 65.228 103.707 53.557 1.00 24.61 176 SER C CA 1
ATOM 5182 C C . SER C 1 176 ? 65.161 105.154 54.057 1.00 25.33 176 SER C C 1
ATOM 5183 O O . SER C 1 176 ? 66.085 105.632 54.717 1.00 25.90 176 SER C O 1
ATOM 5186 N N . GLU C 1 177 ? 64.071 105.848 53.746 1.00 24.10 177 GLU C N 1
ATOM 5187 C CA . GLU C 1 177 ? 63.917 107.236 54.175 1.00 25.08 177 GLU C CA 1
ATOM 5188 C C . GLU C 1 177 ? 63.767 107.363 55.686 1.00 23.06 177 GLU C C 1
ATOM 5189 O O . GLU C 1 177 ? 64.221 108.339 56.281 1.00 21.59 177 GLU C O 1
ATOM 5195 N N . TRP C 1 178 ? 63.123 106.376 56.298 1.00 20.87 178 TRP C N 1
ATOM 5196 C CA . TRP C 1 178 ? 62.894 106.382 57.736 1.00 19.57 178 TRP C CA 1
ATOM 5197 C C . TRP C 1 178 ? 64.079 105.876 58.551 1.00 19.37 178 TRP C C 1
ATOM 5198 O O . TRP C 1 178 ? 64.152 106.124 59.749 1.00 20.43 178 TRP C O 1
ATOM 5209 N N . GLY C 1 179 ? 64.998 105.162 57.907 1.00 18.54 179 GLY C N 1
ATOM 5210 C CA . GLY C 1 179 ? 66.153 104.640 58.620 1.00 18.90 179 GLY C CA 1
ATOM 5211 C C . GLY C 1 179 ? 66.096 103.173 59.039 1.00 17.70 179 GLY C C 1
ATOM 5212 O O . GLY C 1 179 ? 66.990 102.692 59.733 1.00 19.10 179 GLY C O 1
ATOM 5213 N N . LEU C 1 180 ? 65.048 102.459 58.636 1.00 18.45 180 LEU C N 1
ATOM 5214 C CA . LEU C 1 180 ? 64.913 101.038 58.969 1.00 18.30 180 LEU C CA 1
ATOM 5215 C C . LEU C 1 180 ? 65.956 100.272 58.172 1.00 19.94 180 LEU C C 1
ATOM 5216 O O . LEU C 1 180 ? 66.533 99.299 58.645 1.00 18.82 180 LEU C O 1
ATOM 5221 N N . ILE C 1 181 ? 66.194 100.735 56.949 1.00 20.78 181 ILE C N 1
ATOM 5222 C CA . ILE C 1 181 ? 67.181 100.122 56.075 1.00 21.86 181 ILE C CA 1
ATOM 5223 C C . ILE C 1 181 ? 68.309 101.128 55.872 1.00 21.24 181 ILE C C 1
ATOM 5224 O O . ILE C 1 181 ? 68.047 102.296 55.589 1.00 20.87 181 ILE C O 1
ATOM 5229 N N . ASP C 1 182 ? 69.557 100.680 56.017 1.00 21.12 182 ASP C N 1
ATOM 5230 C CA . ASP C 1 182 ? 70.721 101.559 55.817 1.00 20.63 182 ASP C CA 1
ATOM 5231 C C . ASP C 1 182 ? 71.037 101.837 54.344 1.00 20.54 182 ASP C C 1
ATOM 5232 O O . ASP C 1 182 ? 71.383 102.954 53.981 1.00 18.59 182 ASP C O 1
ATOM 5237 N N . ALA C 1 183 ? 70.913 100.812 53.508 1.00 19.40 183 ALA C N 1
ATOM 5238 C CA . ALA C 1 183 ? 71.191 100.947 52.088 1.00 21.30 183 ALA C CA 1
ATOM 5239 C C . ALA C 1 183 ? 70.343 99.973 51.285 1.00 22.34 183 ALA C C 1
ATOM 5240 O O . ALA C 1 183 ? 70.019 98.874 51.752 1.00 23.28 183 ALA C O 1
ATOM 5242 N N . PHE C 1 184 ? 69.984 100.373 50.074 1.00 23.13 184 PHE C N 1
ATOM 5243 C CA . PHE C 1 184 ? 69.192 99.503 49.226 1.00 26.24 184 PHE C CA 1
ATOM 5244 C C . PHE C 1 184 ? 69.507 99.757 47.766 1.00 27.28 184 PHE C C 1
ATOM 5245 O O . PHE C 1 184 ? 69.900 100.853 47.383 1.00 26.01 184 PHE C O 1
ATOM 5253 N N . ASP C 1 185 ? 69.318 98.727 46.954 1.00 30.56 185 ASP C N 1
ATOM 5254 C CA . ASP C 1 185 ? 69.569 98.817 45.529 1.00 31.87 185 ASP C CA 1
ATOM 5255 C C . ASP C 1 185 ? 69.023 97.552 44.896 1.00 31.65 185 ASP C C 1
ATOM 5256 O O . ASP C 1 185 ? 68.869 96.539 45.571 1.00 31.57 185 ASP C O 1
ATOM 5261 N N . ALA C 1 186 ? 68.738 97.604 43.599 1.00 32.85 186 ALA C N 1
ATOM 5262 C CA . ALA C 1 186 ? 68.234 96.431 42.884 1.00 31.93 186 ALA C CA 1
ATOM 5263 C C . ALA C 1 186 ? 69.324 95.359 42.903 1.00 32.32 186 ALA C C 1
ATOM 5264 O O . ALA C 1 186 ? 69.046 94.170 43.064 1.00 31.74 186 ALA C O 1
ATOM 5266 N N . GLU C 1 187 ? 70.571 95.794 42.746 1.00 32.99 187 GLU C N 1
ATOM 5267 C CA . GLU C 1 187 ? 71.706 94.883 42.768 1.00 35.15 187 GLU C CA 1
ATOM 5268 C C . GLU C 1 187 ? 72.194 94.758 44.218 1.00 34.80 187 GLU C C 1
ATOM 5269 O O . GLU C 1 187 ? 73.302 95.207 44.556 1.00 35.25 187 GLU C O 1
ATOM 5275 N N . SER C 1 188 ? 71.387 94.145 45.083 1.00 31.04 188 SER C N 1
ATOM 5276 C CA . SER C 1 188 ? 71.807 94.036 46.472 1.00 28.97 188 SER C CA 1
ATOM 5277 C C . SER C 1 188 ? 73.005 93.114 46.691 1.00 27.72 188 SER C C 1
ATOM 5278 O O . SER C 1 188 ? 73.660 93.195 47.726 1.00 28.14 188 SER C O 1
ATOM 5281 N N . ASP C 1 189 ? 73.309 92.240 45.734 1.00 25.35 189 ASP C N 1
ATOM 5282 C CA . ASP C 1 189 ? 74.483 91.389 45.904 1.00 24.46 189 ASP C CA 1
ATOM 5283 C C . ASP C 1 189 ? 75.755 92.233 45.937 1.00 23.40 189 ASP C C 1
ATOM 5284 O O . ASP C 1 189 ? 76.615 92.023 46.791 1.00 23.06 189 ASP C O 1
ATOM 5289 N N . VAL C 1 190 ? 75.880 93.181 45.013 1.00 22.54 190 VAL C N 1
ATOM 5290 C CA . VAL C 1 190 ? 77.069 94.020 44.983 1.00 26.25 190 VAL C CA 1
ATOM 5291 C C . VAL C 1 190 ? 77.083 94.963 46.188 1.00 26.37 190 VAL C C 1
ATOM 5292 O O . VAL C 1 190 ? 78.145 95.239 46.754 1.00 25.83 190 VAL C O 1
ATOM 5296 N N . LEU C 1 191 ? 75.905 95.459 46.570 1.00 25.74 191 LEU C N 1
ATOM 5297 C CA . LEU C 1 191 ? 75.786 96.375 47.703 1.00 24.33 191 LEU C CA 1
ATOM 5298 C C . LEU C 1 191 ? 76.328 95.672 48.949 1.00 23.14 191 LEU C C 1
ATOM 5299 O O . LEU C 1 191 ? 77.093 96.254 49.723 1.00 21.73 191 LEU C O 1
ATOM 5304 N N . LEU C 1 192 ? 75.954 94.410 49.116 1.00 19.40 192 LEU C N 1
ATOM 5305 C CA . LEU C 1 192 ? 76.426 93.640 50.251 1.00 19.90 192 LEU C CA 1
ATOM 5306 C C . LEU C 1 192 ? 77.942 93.473 50.190 1.00 21.64 192 LEU C C 1
ATOM 5307 O O . LEU C 1 192 ? 78.644 93.714 51.173 1.00 24.20 192 LEU C O 1
ATOM 5312 N N . ARG C 1 193 ? 78.451 93.068 49.029 1.00 23.74 193 ARG C N 1
ATOM 5313 C CA . ARG C 1 193 ? 79.885 92.853 48.857 1.00 22.98 193 ARG C CA 1
ATOM 5314 C C . ARG C 1 193 ? 80.687 94.124 49.085 1.00 23.78 193 ARG C C 1
ATOM 5315 O O . ARG C 1 193 ? 81.829 94.063 49.558 1.00 23.58 193 ARG C O 1
ATOM 5323 N N . LYS C 1 194 ? 80.096 95.277 48.761 1.00 23.73 194 LYS C N 1
ATOM 5324 C CA . LYS C 1 194 ? 80.768 96.556 48.984 1.00 24.37 194 LYS C CA 1
ATOM 5325 C C . LYS C 1 194 ? 80.884 96.769 50.497 1.00 24.29 194 LYS C C 1
ATOM 5326 O O . LYS C 1 194 ? 81.904 97.253 50.987 1.00 22.43 194 LYS C O 1
ATOM 5332 N N . HIS C 1 195 ? 79.837 96.392 51.231 1.00 22.10 195 HIS C N 1
ATOM 5333 C CA . HIS C 1 195 ? 79.842 96.534 52.679 1.00 22.55 195 HIS C CA 1
ATOM 5334 C C . HIS C 1 195 ? 80.874 95.602 53.304 1.00 21.75 195 HIS C C 1
ATOM 5335 O O . HIS C 1 195 ? 81.612 95.995 54.214 1.00 21.33 195 HIS C O 1
ATOM 5342 N N . LEU C 1 196 ? 80.932 94.376 52.802 1.00 20.75 196 LEU C N 1
ATOM 5343 C CA . LEU C 1 196 ? 81.874 93.401 53.321 1.00 21.31 196 LEU C CA 1
ATOM 5344 C C . LEU C 1 196 ? 83.304 93.847 53.063 1.00 22.52 196 LEU C C 1
ATOM 5345 O O . LEU C 1 196 ? 84.192 93.545 53.846 1.00 20.46 196 LEU C O 1
ATOM 5350 N N . LEU C 1 197 ? 83.525 94.572 51.970 1.00 26.00 197 LEU C N 1
ATOM 5351 C CA . LEU C 1 197 ? 84.870 95.050 51.655 1.00 27.79 197 LEU C CA 1
ATOM 5352 C C . LEU C 1 197 ? 85.348 96.079 52.678 1.00 28.11 197 LEU C C 1
ATOM 5353 O O . LEU C 1 197 ? 86.510 96.050 53.095 1.00 28.34 197 LEU C O 1
ATOM 5358 N N . ARG C 1 198 ? 84.465 96.982 53.092 1.00 26.35 198 ARG C N 1
ATOM 5359 C CA . ARG C 1 198 ? 84.864 97.969 54.082 1.00 27.98 198 ARG C CA 1
ATOM 5360 C C . ARG C 1 198 ? 84.909 97.365 55.484 1.00 27.06 198 ARG C C 1
ATOM 5361 O O . ARG C 1 198 ? 85.752 97.744 56.293 1.00 27.05 198 ARG C O 1
ATOM 5369 N N . LEU C 1 199 ? 84.017 96.418 55.773 1.00 26.20 199 LEU C N 1
ATOM 5370 C CA . LEU C 1 199 ? 83.982 95.797 57.100 1.00 25.42 199 LEU C CA 1
ATOM 5371 C C . LEU C 1 199 ? 85.149 94.843 57.324 1.00 26.43 199 LEU C C 1
ATOM 5372 O O . LEU C 1 199 ? 85.543 94.565 58.451 1.00 24.94 199 LEU C O 1
ATOM 5377 N N . ARG C 1 200 ? 85.700 94.346 56.229 1.00 27.50 200 ARG C N 1
ATOM 5378 C CA . ARG C 1 200 ? 86.819 93.425 56.275 1.00 28.25 200 ARG C CA 1
ATOM 5379 C C . ARG C 1 200 ? 88.046 94.097 56.903 1.00 29.69 200 ARG C C 1
ATOM 5380 O O . ARG C 1 200 ? 88.871 93.437 57.527 1.00 28.48 200 ARG C O 1
ATOM 5388 N N . ARG C 1 201 ? 88.141 95.414 56.738 1.00 29.71 201 ARG C N 1
ATOM 5389 C CA . ARG C 1 201 ? 89.251 96.203 57.257 1.00 31.62 201 ARG C CA 1
ATOM 5390 C C . ARG C 1 201 ? 89.240 96.322 58.783 1.00 32.81 201 ARG C C 1
ATOM 5391 O O . ARG C 1 201 ? 90.193 96.817 59.372 1.00 32.76 201 ARG C O 1
ATOM 5399 N N . LEU C 1 202 ? 88.167 95.876 59.421 1.00 32.95 202 LEU C N 1
ATOM 5400 C CA . LEU C 1 202 ? 88.059 95.979 60.872 1.00 33.69 202 LEU C CA 1
ATOM 5401 C C . LEU C 1 202 ? 88.553 94.749 61.640 1.00 33.74 202 LEU C C 1
ATOM 5402 O O . LEU C 1 202 ? 88.511 93.620 61.142 1.00 34.96 202 LEU C O 1
ATOM 5407 N N . ASN C 1 203 ? 89.012 94.987 62.866 1.00 33.62 203 ASN C N 1
ATOM 5408 C CA . ASN C 1 203 ? 89.527 93.937 63.744 1.00 35.08 203 ASN C CA 1
ATOM 5409 C C . ASN C 1 203 ? 88.467 93.610 64.812 1.00 34.34 203 ASN C C 1
ATOM 5410 O O . ASN C 1 203 ? 87.759 94.501 65.292 1.00 33.18 203 ASN C O 1
ATOM 5415 N N . LYS C 1 204 ? 88.355 92.329 65.161 1.00 33.05 204 LYS C N 1
ATOM 5416 C CA . LYS C 1 204 ? 87.356 91.859 66.123 1.00 32.61 204 LYS C CA 1
ATOM 5417 C C . LYS C 1 204 ? 87.304 92.617 67.437 1.00 33.09 204 LYS C C 1
ATOM 5418 O O . LYS C 1 204 ? 86.254 93.134 67.820 1.00 33.07 204 LYS C O 1
ATOM 5424 N N . LYS C 1 205 ? 88.428 92.666 68.139 1.00 33.36 205 LYS C N 1
ATOM 5425 C CA . LYS C 1 205 ? 88.470 93.360 69.412 1.00 33.17 205 LYS C CA 1
ATOM 5426 C C . LYS C 1 205 ? 88.089 94.827 69.256 1.00 30.34 205 LYS C C 1
ATOM 5427 O O . LYS C 1 205 ? 87.505 95.431 70.154 1.00 29.03 205 LYS C O 1
ATOM 5433 N N . GLY C 1 206 ? 88.396 95.392 68.097 1.00 30.28 206 GLY C N 1
ATOM 5434 C CA . GLY C 1 206 ? 88.051 96.781 67.843 1.00 29.45 206 GLY C CA 1
ATOM 5435 C C . GLY C 1 206 ? 86.540 96.946 67.792 1.00 29.22 206 GLY C C 1
ATOM 5436 O O . GLY C 1 206 ? 85.992 97.913 68.325 1.00 27.51 206 GLY C O 1
ATOM 5437 N N . ILE C 1 207 ? 85.866 95.987 67.163 1.00 26.60 207 ILE C N 1
ATOM 5438 C CA . ILE C 1 207 ? 84.413 96.022 67.035 1.00 27.96 207 ILE C CA 1
ATOM 5439 C C . ILE C 1 207 ? 83.755 95.747 68.382 1.00 27.27 207 ILE C C 1
ATOM 5440 O O . ILE C 1 207 ? 82.811 96.436 68.775 1.00 26.80 207 ILE C O 1
ATOM 5445 N N . ALA C 1 208 ? 84.257 94.737 69.084 1.00 26.21 208 ALA C N 1
ATOM 5446 C CA . ALA C 1 208 ? 83.724 94.370 70.385 1.00 27.69 208 ALA C CA 1
ATOM 5447 C C . ALA C 1 208 ? 83.809 95.538 71.366 1.00 29.48 208 ALA C C 1
ATOM 5448 O O . ALA C 1 208 ? 82.877 95.780 72.128 1.00 30.93 208 ALA C O 1
ATOM 5450 N N . HIS C 1 209 ? 84.923 96.261 71.345 1.00 30.76 209 HIS C N 1
ATOM 5451 C CA . HIS C 1 209 ? 85.095 97.392 72.245 1.00 32.55 209 HIS C CA 1
ATOM 5452 C C . HIS C 1 209 ? 84.192 98.541 71.844 1.00 32.55 209 HIS C C 1
ATOM 5453 O O . HIS C 1 209 ? 83.690 99.270 72.694 1.00 32.00 209 HIS C O 1
ATOM 5460 N N . TYR C 1 210 ? 84.005 98.722 70.542 1.00 31.05 210 TYR C N 1
ATOM 5461 C CA . TYR C 1 210 ? 83.154 99.797 70.071 1.00 30.88 210 TYR C CA 1
ATOM 5462 C C . TYR C 1 210 ? 81.679 99.487 70.358 1.00 31.43 210 TYR C C 1
ATOM 5463 O O . TYR C 1 210 ? 80.928 100.356 70.809 1.00 28.94 210 TYR C O 1
ATOM 5472 N N . LYS C 1 211 ? 81.268 98.250 70.094 1.00 32.38 211 LYS C N 1
ATOM 5473 C CA . LYS C 1 211 ? 79.884 97.863 70.331 1.00 35.75 211 LYS C CA 1
ATOM 5474 C C . LYS C 1 211 ? 79.568 97.828 71.816 1.00 36.99 211 LYS C C 1
ATOM 5475 O O . LYS C 1 211 ? 78.430 98.070 72.213 1.00 39.74 211 LYS C O 1
ATOM 5481 N N . GLN C 1 212 ? 80.562 97.536 72.647 1.00 38.57 212 GLN C N 1
ATOM 5482 C CA . GLN C 1 212 ? 80.316 97.531 74.082 1.00 39.72 212 GLN C CA 1
ATOM 5483 C C . GLN C 1 212 ? 80.120 98.974 74.507 1.00 39.60 212 GLN C C 1
ATOM 5484 O O . GLN C 1 212 ? 79.295 99.280 75.372 1.00 40.87 212 GLN C O 1
ATOM 5490 N N . PHE C 1 213 ? 80.879 99.864 73.882 1.00 36.89 213 PHE C N 1
ATOM 5491 C CA . PHE C 1 213 ? 80.782 101.277 74.189 1.00 34.89 213 PHE C CA 1
ATOM 5492 C C . PHE C 1 213 ? 79.395 101.803 73.829 1.00 34.66 213 PHE C C 1
ATOM 5493 O O . PHE C 1 213 ? 78.729 102.422 74.652 1.00 34.65 213 PHE C O 1
ATOM 5509 N N . SER C 1 215 ? 76.736 100.267 73.574 1.00 32.44 215 SER C N 1
ATOM 5510 C CA . SER C 1 215 ? 75.772 99.677 74.485 1.00 35.53 215 SER C CA 1
ATOM 5511 C C . SER C 1 215 ? 75.779 100.454 75.794 1.00 35.70 215 SER C C 1
ATOM 5512 O O . SER C 1 215 ? 74.752 100.585 76.451 1.00 36.67 215 SER C O 1
ATOM 5515 N N . SER C 1 216 ? 76.944 100.970 76.171 1.00 36.94 216 SER C N 1
ATOM 5516 C CA . SER C 1 216 ? 77.065 101.736 77.408 1.00 38.12 216 SER C CA 1
ATOM 5517 C C . SER C 1 216 ? 76.389 103.093 77.316 1.00 37.11 216 SER C C 1
ATOM 5518 O O . SER C 1 216 ? 75.934 103.636 78.318 1.00 39.12 216 SER C O 1
ATOM 5521 N N . LEU C 1 217 ? 76.326 103.641 76.112 1.00 35.42 217 LEU C N 1
ATOM 5522 C CA . LEU C 1 217 ? 75.718 104.939 75.914 1.00 34.73 217 LEU C CA 1
ATOM 5523 C C . LEU C 1 217 ? 74.211 104.851 75.793 1.00 34.06 217 LEU C C 1
ATOM 5524 O O . LEU C 1 217 ? 73.491 105.705 76.297 1.00 34.69 217 LEU C O 1
ATOM 5529 N N . ASP C 1 218 ? 73.738 103.804 75.128 1.00 34.20 218 ASP C N 1
ATOM 5530 C CA . ASP C 1 218 ? 72.317 103.624 74.883 1.00 32.92 218 ASP C CA 1
ATOM 5531 C C . ASP C 1 218 ? 71.730 102.345 75.474 1.00 33.93 218 ASP C C 1
ATOM 5532 O O . ASP C 1 218 ? 72.054 101.234 75.050 1.00 31.53 218 ASP C O 1
ATOM 5537 N N . HIS C 1 219 ? 70.843 102.526 76.448 1.00 35.12 219 HIS C N 1
ATOM 5538 C CA . HIS C 1 219 ? 70.211 101.420 77.155 1.00 36.57 219 HIS C CA 1
ATOM 5539 C C . HIS C 1 219 ? 68.746 101.233 76.789 1.00 33.13 219 HIS C C 1
ATOM 5540 O O . HIS C 1 219 ? 68.097 100.358 77.341 1.00 32.08 219 HIS C O 1
ATOM 5547 N N . GLN C 1 220 ? 68.223 102.036 75.867 1.00 32.23 220 GLN C N 1
ATOM 5548 C CA . GLN C 1 220 ? 66.807 101.933 75.526 1.00 32.46 220 GLN C CA 1
ATOM 5549 C C . GLN C 1 220 ? 66.308 100.520 75.238 1.00 32.03 220 GLN C C 1
ATOM 5550 O O . GLN C 1 220 ? 65.243 100.139 75.717 1.00 33.94 220 GLN C O 1
ATOM 5556 N N . VAL C 1 221 ? 67.067 99.737 74.482 1.00 28.81 221 VAL C N 1
ATOM 5557 C CA . VAL C 1 221 ? 66.642 98.384 74.163 1.00 27.76 221 VAL C CA 1
ATOM 5558 C C . VAL C 1 221 ? 66.647 97.515 75.415 1.00 28.03 221 VAL C C 1
ATOM 5559 O O . VAL C 1 221 ? 65.671 96.806 75.694 1.00 24.23 221 VAL C O 1
ATOM 5563 N N . SER C 1 222 ? 67.757 97.569 76.154 1.00 27.81 222 SER C N 1
ATOM 5564 C CA . SER C 1 222 ? 67.914 96.799 77.389 1.00 28.16 222 SER C CA 1
ATOM 5565 C C . SER C 1 222 ? 66.854 97.170 78.406 1.00 26.88 222 SER C C 1
ATOM 5566 O O . SER C 1 222 ? 66.152 96.306 78.920 1.00 27.79 222 SER C O 1
ATOM 5569 N N . ARG C 1 223 ? 66.733 98.462 78.688 1.00 24.38 223 ARG C N 1
ATOM 5570 C CA . ARG C 1 223 ? 65.754 98.922 79.657 1.00 25.90 223 ARG C CA 1
ATOM 5571 C C . ARG C 1 223 ? 64.326 98.498 79.315 1.00 24.37 223 ARG C C 1
ATOM 5572 O O . ARG C 1 223 ? 63.537 98.223 80.202 1.00 27.41 223 ARG C O 1
ATOM 5580 N N . ALA C 1 224 ? 63.994 98.422 78.034 1.00 21.82 224 ALA C N 1
ATOM 5581 C CA . ALA C 1 224 ? 62.639 98.059 77.627 1.00 20.79 224 ALA C CA 1
ATOM 5582 C C . ALA C 1 224 ? 62.298 96.555 77.635 1.00 20.36 224 ALA C C 1
ATOM 5583 O O . ALA C 1 224 ? 61.154 96.172 77.409 1.00 20.56 224 ALA C O 1
ATOM 5585 N N . LYS C 1 225 ? 63.281 95.709 77.902 1.00 20.32 225 LYS C N 1
ATOM 5586 C CA . LYS C 1 225 ? 63.054 94.272 77.876 1.00 22.90 225 LYS C CA 1
ATOM 5587 C C . LYS C 1 225 ? 61.946 93.745 78.798 1.00 22.90 225 LYS C C 1
ATOM 5588 O O . LYS C 1 225 ? 61.025 93.059 78.349 1.00 22.98 225 LYS C O 1
ATOM 5594 N N . ALA C 1 226 ? 62.034 94.050 80.087 1.00 21.40 226 ALA C N 1
ATOM 5595 C CA . ALA C 1 226 ? 61.020 93.561 81.018 1.00 19.79 226 ALA C CA 1
ATOM 5596 C C . ALA C 1 226 ? 59.621 93.977 80.549 1.00 17.70 226 ALA C C 1
ATOM 5597 O O . ALA C 1 226 ? 58.722 93.155 80.444 1.00 14.61 226 ALA C O 1
ATOM 5599 N N . THR C 1 227 ? 59.455 95.261 80.253 1.00 17.57 227 THR C N 1
ATOM 5600 C CA . THR C 1 227 ? 58.181 95.784 79.803 1.00 17.99 227 THR C CA 1
ATOM 5601 C C . THR C 1 227 ? 57.683 95.079 78.541 1.00 21.00 227 THR C C 1
ATOM 5602 O O . THR C 1 227 ? 56.493 94.809 78.410 1.00 23.13 227 THR C O 1
ATOM 5606 N N . ALA C 1 228 ? 58.592 94.765 77.619 1.00 21.94 228 ALA C N 1
ATOM 5607 C CA . ALA C 1 228 ? 58.212 94.098 76.373 1.00 22.53 228 ALA C CA 1
ATOM 5608 C C . ALA C 1 228 ? 57.731 92.662 76.576 1.00 22.94 228 ALA C C 1
ATOM 5609 O O . ALA C 1 228 ? 56.691 92.264 76.053 1.00 22.65 228 ALA C O 1
ATOM 5611 N N . LEU C 1 229 ? 58.490 91.880 77.327 1.00 24.28 229 LEU C N 1
ATOM 5612 C CA . LEU C 1 229 ? 58.101 90.500 77.571 1.00 25.64 229 LEU C CA 1
ATOM 5613 C C . LEU C 1 229 ? 56.778 90.442 78.333 1.00 26.95 229 LEU C C 1
ATOM 5614 O O . LEU C 1 229 ? 55.972 89.531 78.135 1.00 26.50 229 LEU C O 1
ATOM 5619 N N . THR C 1 230 ? 56.553 91.432 79.190 1.00 28.18 230 THR C N 1
ATOM 5620 C CA . THR C 1 230 ? 55.330 91.475 79.972 1.00 30.69 230 THR C CA 1
ATOM 5621 C C . THR C 1 230 ? 54.137 91.807 79.101 1.00 31.63 230 THR C C 1
ATOM 5622 O O . THR C 1 230 ? 53.032 91.363 79.379 1.00 31.40 230 THR C O 1
ATOM 5626 N N . ALA C 1 231 ? 54.346 92.594 78.051 1.00 32.37 231 ALA C N 1
ATOM 5627 C CA . ALA C 1 231 ? 53.239 92.919 77.164 1.00 32.62 231 ALA C CA 1
ATOM 5628 C C . ALA C 1 231 ? 52.950 91.744 76.238 1.00 34.80 231 ALA C C 1
ATOM 5629 O O . ALA C 1 231 ? 51.791 91.395 76.007 1.00 33.41 231 ALA C O 1
ATOM 5631 N N . ASN C 1 232 ? 54.013 91.152 75.703 1.00 37.22 232 ASN C N 1
ATOM 5632 C CA . ASN C 1 232 ? 53.892 90.027 74.784 1.00 40.16 232 ASN C CA 1
ATOM 5633 C C . ASN C 1 232 ? 53.080 88.958 75.486 1.00 42.91 232 ASN C C 1
ATOM 5634 O O . ASN C 1 232 ? 51.935 88.687 75.118 1.00 43.37 232 ASN C O 1
ATOM 5639 N N . GLN C 1 233 ? 53.682 88.340 76.491 1.00 44.78 233 GLN C N 1
ATOM 5640 C CA . GLN C 1 233 ? 52.967 87.371 77.306 1.00 47.29 233 GLN C CA 1
ATOM 5641 C C . GLN C 1 233 ? 51.999 88.362 77.916 1.00 47.37 233 GLN C C 1
ATOM 5642 O O . GLN C 1 233 ? 52.461 89.274 78.595 1.00 48.79 233 GLN C O 1
ATOM 5648 N N . ASP C 1 234 ? 50.697 88.216 77.677 1.00 47.00 234 ASP C N 1
ATOM 5649 C CA . ASP C 1 234 ? 49.706 89.165 78.198 1.00 47.74 234 ASP C CA 1
ATOM 5650 C C . ASP C 1 234 ? 48.684 89.320 77.085 1.00 47.81 234 ASP C C 1
ATOM 5651 O O . ASP C 1 234 ? 47.501 89.022 77.248 1.00 47.48 234 ASP C O 1
ATOM 5664 N N . PHE C 1 236 ? 49.011 87.685 74.421 1.00 46.34 236 PHE C N 1
ATOM 5665 C CA . PHE C 1 236 ? 48.881 86.333 73.900 1.00 47.00 236 PHE C CA 1
ATOM 5666 C C . PHE C 1 236 ? 48.196 85.360 74.851 1.00 48.03 236 PHE C C 1
ATOM 5667 O O . PHE C 1 236 ? 48.031 84.188 74.524 1.00 49.19 236 PHE C O 1
ATOM 5675 N N . SER C 1 237 ? 47.790 85.842 76.020 1.00 49.09 237 SER C N 1
ATOM 5676 C CA . SER C 1 237 ? 47.107 84.992 76.989 1.00 49.81 237 SER C CA 1
ATOM 5677 C C . SER C 1 237 ? 45.661 85.469 77.110 1.00 50.10 237 SER C C 1
ATOM 5678 O O . SER C 1 237 ? 44.791 84.765 77.631 1.00 51.31 237 SER C O 1
ATOM 5681 N N . ASP C 1 238 ? 45.416 86.673 76.612 1.00 48.90 238 ASP C N 1
ATOM 5682 C CA . ASP C 1 238 ? 44.089 87.268 76.640 1.00 47.40 238 ASP C CA 1
ATOM 5683 C C . ASP C 1 238 ? 43.134 86.443 75.784 1.00 46.92 238 ASP C C 1
ATOM 5684 O O . ASP C 1 238 ? 43.395 86.201 74.603 1.00 46.80 238 ASP C O 1
ATOM 5689 N N . PRO C 1 239 ? 42.012 85.997 76.382 1.00 46.12 239 PRO C N 1
ATOM 5690 C CA . PRO C 1 239 ? 40.967 85.189 75.741 1.00 43.99 239 PRO C CA 1
ATOM 5691 C C . PRO C 1 239 ? 40.396 85.705 74.420 1.00 41.30 239 PRO C C 1
ATOM 5692 O O . PRO C 1 239 ? 40.280 84.944 73.465 1.00 39.15 239 PRO C O 1
ATOM 5696 N N . GLN C 1 240 ? 40.032 86.981 74.358 1.00 40.17 240 GLN C N 1
ATOM 5697 C CA . GLN C 1 240 ? 39.482 87.522 73.123 1.00 39.92 240 GLN C CA 1
ATOM 5698 C C . GLN C 1 240 ? 40.530 87.563 72.028 1.00 39.43 240 GLN C C 1
ATOM 5699 O O . GLN C 1 240 ? 40.227 87.323 70.860 1.00 38.50 240 GLN C O 1
ATOM 5705 N N . ASN C 1 241 ? 41.769 87.868 72.394 1.00 38.98 241 ASN C N 1
ATOM 5706 C CA . ASN C 1 241 ? 42.810 87.919 71.387 1.00 39.33 241 ASN C CA 1
ATOM 5707 C C . ASN C 1 241 ? 42.998 86.518 70.821 1.00 40.14 241 ASN C C 1
ATOM 5708 O O . ASN C 1 241 ? 43.147 86.345 69.607 1.00 38.97 241 ASN C O 1
ATOM 5713 N N . GLN C 1 242 ? 42.971 85.518 71.698 1.00 40.95 242 GLN C N 1
ATOM 5714 C CA . GLN C 1 242 ? 43.143 84.137 71.264 1.00 43.37 242 GLN C CA 1
ATOM 5715 C C . GLN C 1 242 ? 41.949 83.708 70.425 1.00 44.91 242 GLN C C 1
ATOM 5716 O O . GLN C 1 242 ? 42.085 82.883 69.527 1.00 43.31 242 GLN C O 1
ATOM 5730 N N . GLY C 1 244 ? 40.155 85.737 68.417 1.00 46.02 244 GLY C N 1
ATOM 5731 C CA . GLY C 1 244 ? 40.297 86.336 67.105 1.00 44.63 244 GLY C CA 1
ATOM 5732 C C . GLY C 1 244 ? 41.287 85.590 66.229 1.00 44.72 244 GLY C C 1
ATOM 5733 O O . GLY C 1 244 ? 41.126 85.528 65.014 1.00 43.67 244 GLY C O 1
ATOM 5734 N N . ILE C 1 245 ? 42.314 85.018 66.849 1.00 45.77 245 ILE C N 1
ATOM 5735 C CA . ILE C 1 245 ? 43.346 84.288 66.120 1.00 46.59 245 ILE C CA 1
ATOM 5736 C C . ILE C 1 245 ? 42.812 82.982 65.568 1.00 47.33 245 ILE C C 1
ATOM 5737 O O . ILE C 1 245 ? 43.142 82.588 64.451 1.00 47.16 245 ILE C O 1
ATOM 5742 N N . ILE C 1 246 ? 41.995 82.311 66.373 1.00 47.62 246 ILE C N 1
ATOM 5743 C CA . ILE C 1 246 ? 41.402 81.046 65.985 1.00 47.62 246 ILE C CA 1
ATOM 5744 C C . ILE C 1 246 ? 40.381 81.295 64.891 1.00 49.33 246 ILE C C 1
ATOM 5745 O O . ILE C 1 246 ? 40.457 80.701 63.816 1.00 49.64 246 ILE C O 1
ATOM 5750 N N . ARG C 1 247 ? 39.432 82.187 65.162 1.00 50.27 247 ARG C N 1
ATOM 5751 C CA . ARG C 1 247 ? 38.402 82.505 64.188 1.00 52.62 247 ARG C CA 1
ATOM 5752 C C . ARG C 1 247 ? 39.027 82.865 62.846 1.00 53.15 247 ARG C C 1
ATOM 5753 O O . ARG C 1 247 ? 38.364 82.819 61.817 1.00 55.59 247 ARG C O 1
ATOM 5761 N N . TYR C 1 248 ? 40.310 83.199 62.850 1.00 53.33 248 TYR C N 1
ATOM 5762 C CA . TYR C 1 248 ? 40.995 83.576 61.617 1.00 52.78 248 TYR C CA 1
ATOM 5763 C C . TYR C 1 248 ? 41.731 82.423 60.928 1.00 52.58 248 TYR C C 1
ATOM 5764 O O . TYR C 1 248 ? 41.770 82.358 59.699 1.00 52.35 248 TYR C O 1
ATOM 5773 N N . VAL C 1 249 ? 42.330 81.527 61.706 1.00 52.50 249 VAL C N 1
ATOM 5774 C CA . VAL C 1 249 ? 43.049 80.405 61.119 1.00 53.20 249 VAL C CA 1
ATOM 5775 C C . VAL C 1 249 ? 42.054 79.413 60.504 1.00 54.82 249 VAL C C 1
ATOM 5776 O O . VAL C 1 249 ? 42.389 78.669 59.579 1.00 54.43 249 VAL C O 1
ATOM 5780 N N . GLU C 1 250 ? 40.825 79.422 61.012 1.00 55.12 250 GLU C N 1
ATOM 5781 C CA . GLU C 1 250 ? 39.788 78.545 60.495 1.00 56.15 250 GLU C CA 1
ATOM 5782 C C . GLU C 1 250 ? 38.933 79.340 59.509 1.00 57.59 250 GLU C C 1
ATOM 5783 O O . GLU C 1 250 ? 38.036 78.790 58.874 1.00 57.82 250 GLU C O 1
ATOM 5789 N N . THR C 1 251 ? 39.209 80.640 59.404 1.00 59.55 251 THR C N 1
ATOM 5790 C CA . THR C 1 251 ? 38.459 81.530 58.511 1.00 61.51 251 THR C CA 1
ATOM 5791 C C . THR C 1 251 ? 39.239 82.781 58.075 1.00 62.71 251 THR C C 1
ATOM 5792 O O . THR C 1 251 ? 40.365 82.682 57.579 1.00 63.84 251 THR C O 1
ATOM 5796 N N . GLY C 1 252 ? 38.639 83.958 58.268 1.00 62.92 252 GLY C N 1
ATOM 5797 C CA . GLY C 1 252 ? 39.298 85.199 57.891 1.00 62.08 252 GLY C CA 1
ATOM 5798 C C . GLY C 1 252 ? 38.953 86.406 58.759 1.00 62.36 252 GLY C C 1
ATOM 5799 O O . GLY C 1 252 ? 37.816 86.519 59.223 1.00 61.77 252 GLY C O 1
ATOM 5800 N N . GLN C 1 253 ? 39.957 87.275 58.962 1.00 62.17 253 GLN C N 1
ATOM 5801 C CA . GLN C 1 253 ? 39.943 88.546 59.732 1.00 62.32 253 GLN C CA 1
ATOM 5802 C C . GLN C 1 253 ? 38.703 89.068 60.470 1.00 62.70 253 GLN C C 1
ATOM 5803 O O . GLN C 1 253 ? 37.810 88.313 60.833 1.00 64.58 253 GLN C O 1
ATOM 5809 N N . PHE C 1 254 ? 38.652 90.382 60.691 1.00 62.61 254 PHE C N 1
ATOM 5810 C CA . PHE C 1 254 ? 37.531 90.999 61.389 1.00 62.20 254 PHE C CA 1
ATOM 5811 C C . PHE C 1 254 ? 37.642 92.503 61.645 1.00 62.29 254 PHE C C 1
ATOM 5812 O O . PHE C 1 254 ? 37.395 92.932 62.776 1.00 61.05 254 PHE C O 1
ATOM 5820 N N . PRO C 1 255 ? 38.040 93.323 60.652 1.00 62.67 255 PRO C N 1
ATOM 5821 C CA . PRO C 1 255 ? 38.430 93.240 59.245 1.00 62.21 255 PRO C CA 1
ATOM 5822 C C . PRO C 1 255 ? 39.939 93.371 59.153 1.00 61.98 255 PRO C C 1
ATOM 5823 O O . PRO C 1 255 ? 40.445 93.561 58.000 1.00 61.19 255 PRO C O 1
ATOM 5827 N N . THR D 1 5 ? 45.184 46.114 95.233 1.00 60.70 5 THR D N 1
ATOM 5828 C CA . THR D 1 5 ? 45.926 46.544 96.455 1.00 61.83 5 THR D CA 1
ATOM 5829 C C . THR D 1 5 ? 47.050 47.543 96.125 1.00 61.38 5 THR D C 1
ATOM 5830 O O . THR D 1 5 ? 47.383 47.754 94.955 1.00 61.16 5 THR D O 1
ATOM 5834 N N . TYR D 1 6 ? 47.617 48.173 97.157 1.00 60.79 6 TYR D N 1
ATOM 5835 C CA . TYR D 1 6 ? 48.684 49.155 96.956 1.00 60.03 6 TYR D CA 1
ATOM 5836 C C . TYR D 1 6 ? 50.023 48.728 97.536 1.00 60.75 6 TYR D C 1
ATOM 5837 O O . TYR D 1 6 ? 50.695 47.911 96.917 1.00 62.70 6 TYR D O 1
ATOM 5846 N N . GLN D 1 7 ? 50.419 49.281 98.681 1.00 60.41 7 GLN D N 1
ATOM 5847 C CA . GLN D 1 7 ? 51.689 48.933 99.336 1.00 60.38 7 GLN D CA 1
ATOM 5848 C C . GLN D 1 7 ? 52.523 50.105 99.854 1.00 59.64 7 GLN D C 1
ATOM 5849 O O . GLN D 1 7 ? 53.607 49.900 100.406 1.00 59.65 7 GLN D O 1
ATOM 5855 N N . THR D 1 8 ? 52.037 51.325 99.661 1.00 57.95 8 THR D N 1
ATOM 5856 C CA . THR D 1 8 ? 52.744 52.514 100.130 1.00 55.42 8 THR D CA 1
ATOM 5857 C C . THR D 1 8 ? 51.696 53.464 100.675 1.00 53.40 8 THR D C 1
ATOM 5858 O O . THR D 1 8 ? 51.999 54.374 101.439 1.00 51.63 8 THR D O 1
ATOM 5862 N N . ILE D 1 9 ? 50.452 53.229 100.275 1.00 52.62 9 ILE D N 1
ATOM 5863 C CA . ILE D 1 9 ? 49.337 54.053 100.709 1.00 50.85 9 ILE D CA 1
ATOM 5864 C C . ILE D 1 9 ? 48.133 53.185 101.024 1.00 51.61 9 ILE D C 1
ATOM 5865 O O . ILE D 1 9 ? 47.987 52.100 100.475 1.00 52.82 9 ILE D O 1
ATOM 5870 N N . LYS D 1 10 ? 47.278 53.672 101.918 1.00 52.22 10 LYS D N 1
ATOM 5871 C CA . LYS D 1 10 ? 46.057 52.974 102.292 1.00 51.56 10 LYS D CA 1
ATOM 5872 C C . LYS D 1 10 ? 44.895 53.855 101.836 1.00 51.47 10 LYS D C 1
ATOM 5873 O O . LYS D 1 10 ? 44.663 54.940 102.382 1.00 52.77 10 LYS D O 1
ATOM 5879 N N . VAL D 1 11 ? 44.172 53.389 100.824 1.00 49.57 11 VAL D N 1
ATOM 5880 C CA . VAL D 1 11 ? 43.047 54.140 100.282 1.00 46.89 11 VAL D CA 1
ATOM 5881 C C . VAL D 1 11 ? 41.707 53.707 100.871 1.00 46.47 11 VAL D C 1
ATOM 5882 O O . VAL D 1 11 ? 41.428 52.518 101.018 1.00 45.63 11 VAL D O 1
ATOM 5886 N N . ARG D 1 12 ? 40.872 54.685 101.195 1.00 46.27 12 ARG D N 1
ATOM 5887 C CA . ARG D 1 12 ? 39.561 54.408 101.765 1.00 45.61 12 ARG D CA 1
ATOM 5888 C C . ARG D 1 12 ? 38.588 55.545 101.459 1.00 44.66 12 ARG D C 1
ATOM 5889 O O . ARG D 1 12 ? 38.803 56.691 101.865 1.00 45.28 12 ARG D O 1
ATOM 5897 N N . PHE D 1 13 ? 37.531 55.219 100.721 1.00 41.59 13 PHE D N 1
ATOM 5898 C CA . PHE D 1 13 ? 36.522 56.198 100.373 1.00 39.72 13 PHE D CA 1
ATOM 5899 C C . PHE D 1 13 ? 35.464 56.249 101.469 1.00 39.18 13 PHE D C 1
ATOM 5900 O O . PHE D 1 13 ? 35.208 55.251 102.146 1.00 38.68 13 PHE D O 1
ATOM 5908 N N . GLN D 1 14 ? 34.870 57.426 101.657 1.00 39.09 14 GLN D N 1
ATOM 5909 C CA . GLN D 1 14 ? 33.825 57.640 102.656 1.00 38.87 14 GLN D CA 1
ATOM 5910 C C . GLN D 1 14 ? 32.939 58.763 102.129 1.00 38.24 14 GLN D C 1
ATOM 5911 O O . GLN D 1 14 ? 33.225 59.955 102.309 1.00 37.35 14 GLN D O 1
ATOM 5917 N N . ALA D 1 15 ? 31.855 58.368 101.477 1.00 38.82 15 ALA D N 1
ATOM 5918 C CA . ALA D 1 15 ? 30.946 59.318 100.880 1.00 39.24 15 ALA D CA 1
ATOM 5919 C C . ALA D 1 15 ? 31.719 60.000 99.748 1.00 39.79 15 ALA D C 1
ATOM 5920 O O . ALA D 1 15 ? 32.393 59.335 98.960 1.00 38.47 15 ALA D O 1
ATOM 5922 N N . SER D 1 16 ? 31.650 61.323 99.688 1.00 41.03 16 SER D N 1
ATOM 5923 C CA . SER D 1 16 ? 32.343 62.060 98.640 1.00 42.63 16 SER D CA 1
ATOM 5924 C C . SER D 1 16 ? 33.800 62.342 98.997 1.00 42.74 16 SER D C 1
ATOM 5925 O O . SER D 1 16 ? 34.479 63.084 98.284 1.00 42.63 16 SER D O 1
ATOM 5928 N N . VAL D 1 17 ? 34.285 61.743 100.086 1.00 41.45 17 VAL D N 1
ATOM 5929 C CA . VAL D 1 17 ? 35.667 61.964 100.501 1.00 40.24 17 VAL D CA 1
ATOM 5930 C C . VAL D 1 17 ? 36.561 60.757 100.282 1.00 40.74 17 VAL D C 1
ATOM 5931 O O . VAL D 1 17 ? 36.185 59.632 100.588 1.00 41.66 17 VAL D O 1
ATOM 5935 N N . CYS D 1 18 ? 37.755 61.005 99.758 1.00 40.49 18 CYS D N 1
ATOM 5936 C CA . CYS D 1 18 ? 38.726 59.950 99.510 1.00 39.75 18 CYS D CA 1
ATOM 5937 C C . CYS D 1 18 ? 39.927 60.169 100.432 1.00 40.87 18 CYS D C 1
ATOM 5938 O O . CYS D 1 18 ? 40.603 61.195 100.344 1.00 40.70 18 CYS D O 1
ATOM 5941 N N . TYR D 1 19 ? 40.179 59.208 101.319 1.00 42.12 19 TYR D N 1
ATOM 5942 C CA . TYR D 1 19 ? 41.295 59.291 102.261 1.00 41.61 19 TYR D CA 1
ATOM 5943 C C . TYR D 1 19 ? 42.515 58.502 101.797 1.00 41.73 19 TYR D C 1
ATOM 5944 O O . TYR D 1 19 ? 42.492 57.271 101.757 1.00 42.56 19 TYR D O 1
ATOM 5953 N N . ILE D 1 20 ? 43.581 59.215 101.454 1.00 42.02 20 ILE D N 1
ATOM 5954 C CA . ILE D 1 20 ? 44.824 58.585 101.032 1.00 42.82 20 ILE D CA 1
ATOM 5955 C C . ILE D 1 20 ? 45.788 58.671 102.211 1.00 45.75 20 ILE D C 1
ATOM 5956 O O . ILE D 1 20 ? 46.057 59.764 102.719 1.00 45.39 20 ILE D O 1
ATOM 5961 N N . THR D 1 21 ? 46.305 57.525 102.648 1.00 48.49 21 THR D N 1
ATOM 5962 C CA . THR D 1 21 ? 47.215 57.489 103.787 1.00 50.74 21 THR D CA 1
ATOM 5963 C C . THR D 1 21 ? 48.612 57.010 103.440 1.00 53.32 21 THR D C 1
ATOM 5964 O O . THR D 1 21 ? 48.792 55.876 103.010 1.00 53.87 21 THR D O 1
ATOM 5968 N N . PHE D 1 22 ? 49.603 57.872 103.643 1.00 56.67 22 PHE D N 1
ATOM 5969 C CA . PHE D 1 22 ? 50.991 57.507 103.369 1.00 60.36 22 PHE D CA 1
ATOM 5970 C C . PHE D 1 22 ? 51.383 56.437 104.394 1.00 62.07 22 PHE D C 1
ATOM 5971 O O . PHE D 1 22 ? 51.377 56.694 105.597 1.00 61.98 22 PHE D O 1
ATOM 5979 N N . HIS D 1 23 ? 51.711 55.237 103.925 1.00 64.52 23 HIS D N 1
ATOM 5980 C CA . HIS D 1 23 ? 52.057 54.160 104.846 1.00 66.99 23 HIS D CA 1
ATOM 5981 C C . HIS D 1 23 ? 53.412 53.537 104.554 1.00 67.80 23 HIS D C 1
ATOM 5982 O O . HIS D 1 23 ? 53.534 52.639 103.722 1.00 68.25 23 HIS D O 1
ATOM 5989 N N . ARG D 1 24 ? 54.434 54.019 105.242 1.00 68.34 24 ARG D N 1
ATOM 5990 C CA . ARG D 1 24 ? 55.773 53.495 105.071 1.00 68.79 24 ARG D CA 1
ATOM 5991 C C . ARG D 1 24 ? 56.457 53.642 106.426 1.00 69.29 24 ARG D C 1
ATOM 5992 O O . ARG D 1 24 ? 57.464 54.332 106.553 1.00 69.35 24 ARG D O 1
ATOM 6000 N N . PRO D 1 25 ? 55.899 52.996 107.464 1.00 70.06 25 PRO D N 1
ATOM 6001 C CA . PRO D 1 25 ? 56.433 53.042 108.829 1.00 70.87 25 PRO D CA 1
ATOM 6002 C C . PRO D 1 25 ? 57.924 52.709 108.959 1.00 71.62 25 PRO D C 1
ATOM 6003 O O . PRO D 1 25 ? 58.609 53.208 109.857 1.00 71.71 25 PRO D O 1
ATOM 6007 N N . GLU D 1 26 ? 58.424 51.864 108.065 1.00 72.02 26 GLU D N 1
ATOM 6008 C CA . GLU D 1 26 ? 59.827 51.466 108.114 1.00 73.13 26 GLU D CA 1
ATOM 6009 C C . GLU D 1 26 ? 60.767 52.450 107.426 1.00 73.49 26 GLU D C 1
ATOM 6010 O O . GLU D 1 26 ? 61.979 52.410 107.640 1.00 73.97 26 GLU D O 1
ATOM 6016 N N . ALA D 1 27 ? 60.213 53.331 106.601 1.00 73.45 27 ALA D N 1
ATOM 6017 C CA . ALA D 1 27 ? 61.026 54.317 105.901 1.00 73.45 27 ALA D CA 1
ATOM 6018 C C . ALA D 1 27 ? 60.698 55.706 106.432 1.00 73.28 27 ALA D C 1
ATOM 6019 O O . ALA D 1 27 ? 61.175 56.716 105.911 1.00 73.55 27 ALA D O 1
ATOM 6021 N N . ASN D 1 28 ? 59.891 55.740 107.487 1.00 73.09 28 ASN D N 1
ATOM 6022 C CA . ASN D 1 28 ? 59.458 56.990 108.105 1.00 72.97 28 ASN D CA 1
ATOM 6023 C C . ASN D 1 28 ? 58.811 57.910 107.062 1.00 72.09 28 ASN D C 1
ATOM 6024 O O . ASN D 1 28 ? 59.246 59.051 106.872 1.00 72.16 28 ASN D O 1
ATOM 6029 N N . ASN D 1 29 ? 57.782 57.383 106.392 1.00 70.68 29 ASN D N 1
ATOM 6030 C CA . ASN D 1 29 ? 57.009 58.093 105.367 1.00 68.94 29 ASN D CA 1
ATOM 6031 C C . ASN D 1 29 ? 57.818 58.990 104.426 1.00 68.63 29 ASN D C 1
ATOM 6032 O O . ASN D 1 29 ? 57.426 60.122 104.143 1.00 67.57 29 ASN D O 1
ATOM 6037 N N . THR D 1 30 ? 58.952 58.485 103.956 1.00 68.67 30 THR D N 1
ATOM 6038 C CA . THR D 1 30 ? 59.790 59.229 103.023 1.00 68.24 30 THR D CA 1
ATOM 6039 C C . THR D 1 30 ? 59.171 58.963 101.638 1.00 68.43 30 THR D C 1
ATOM 6040 O O . THR D 1 30 ? 58.572 57.908 101.430 1.00 67.95 30 THR D O 1
ATOM 6044 N N . ILE D 1 31 ? 59.290 59.901 100.698 1.00 68.23 31 ILE D N 1
ATOM 6045 C CA . ILE D 1 31 ? 58.698 59.685 99.377 1.00 68.30 31 ILE D CA 1
ATOM 6046 C C . ILE D 1 31 ? 59.452 58.615 98.570 1.00 68.85 31 ILE D C 1
ATOM 6047 O O . ILE D 1 31 ? 60.664 58.709 98.353 1.00 68.96 31 ILE D O 1
ATOM 6052 N N . ASN D 1 32 ? 58.705 57.599 98.143 1.00 69.27 32 ASN D N 1
ATOM 6053 C CA . ASN D 1 32 ? 59.204 56.448 97.388 1.00 70.59 32 ASN D CA 1
ATOM 6054 C C . ASN D 1 32 ? 59.351 56.704 95.882 1.00 70.07 32 ASN D C 1
ATOM 6055 O O . ASN D 1 32 ? 60.327 57.303 95.449 1.00 70.48 32 ASN D O 1
ATOM 6060 N N . ASP D 1 33 ? 58.385 56.237 95.097 1.00 69.33 33 ASP D N 1
ATOM 6061 C CA . ASP D 1 33 ? 58.364 56.420 93.639 1.00 68.32 33 ASP D CA 1
ATOM 6062 C C . ASP D 1 33 ? 57.151 55.624 93.183 1.00 66.70 33 ASP D C 1
ATOM 6063 O O . ASP D 1 33 ? 56.430 55.998 92.255 1.00 66.45 33 ASP D O 1
ATOM 6068 N N . THR D 1 34 ? 56.943 54.520 93.888 1.00 64.82 34 THR D N 1
ATOM 6069 C CA . THR D 1 34 ? 55.814 53.635 93.682 1.00 62.88 34 THR D CA 1
ATOM 6070 C C . THR D 1 34 ? 54.706 54.396 94.392 1.00 61.09 34 THR D C 1
ATOM 6071 O O . THR D 1 34 ? 53.545 54.393 93.982 1.00 60.88 34 THR D O 1
ATOM 6075 N N . LEU D 1 35 ? 55.110 55.054 95.473 1.00 58.98 35 LEU D N 1
ATOM 6076 C CA . LEU D 1 35 ? 54.228 55.866 96.300 1.00 56.75 35 LEU D CA 1
ATOM 6077 C C . LEU D 1 35 ? 53.607 56.941 95.422 1.00 55.06 35 LEU D C 1
ATOM 6078 O O . LEU D 1 35 ? 52.411 57.213 95.507 1.00 53.86 35 LEU D O 1
ATOM 6083 N N . ILE D 1 36 ? 54.436 57.544 94.575 1.00 53.57 36 ILE D N 1
ATOM 6084 C CA . ILE D 1 36 ? 53.986 58.591 93.667 1.00 52.75 36 ILE D CA 1
ATOM 6085 C C . ILE D 1 36 ? 53.004 58.013 92.659 1.00 52.52 36 ILE D C 1
ATOM 6086 O O . ILE D 1 36 ? 51.930 58.569 92.425 1.00 51.07 36 ILE D O 1
ATOM 6091 N N . GLU D 1 37 ? 53.379 56.883 92.075 1.00 53.24 37 GLU D N 1
ATOM 6092 C CA . GLU D 1 37 ? 52.535 56.221 91.096 1.00 54.80 37 GLU D CA 1
ATOM 6093 C C . GLU D 1 37 ? 51.179 55.844 91.693 1.00 53.90 37 GLU D C 1
ATOM 6094 O O . GLU D 1 37 ? 50.133 56.059 91.074 1.00 53.98 37 GLU D O 1
ATOM 6100 N N . GLU D 1 38 ? 51.194 55.287 92.898 1.00 52.17 38 GLU D N 1
ATOM 6101 C CA . GLU D 1 38 ? 49.953 54.870 93.533 1.00 51.88 38 GLU D CA 1
ATOM 6102 C C . GLU D 1 38 ? 49.047 56.049 93.880 1.00 50.79 38 GLU D C 1
ATOM 6103 O O . GLU D 1 38 ? 47.827 55.902 93.922 1.00 50.95 38 GLU D O 1
ATOM 6109 N N . CYS D 1 39 ? 49.642 57.212 94.130 1.00 49.12 39 CYS D N 1
ATOM 6110 C CA . CYS D 1 39 ? 48.869 58.409 94.453 1.00 47.57 39 CYS D CA 1
ATOM 6111 C C . CYS D 1 39 ? 48.225 58.962 93.184 1.00 45.69 39 CYS D C 1
ATOM 6112 O O . CYS D 1 39 ? 47.078 59.402 93.201 1.00 44.03 39 CYS D O 1
ATOM 6115 N N . LEU D 1 40 ? 48.965 58.937 92.083 1.00 44.46 40 LEU D N 1
ATOM 6116 C CA . LEU D 1 40 ? 48.424 59.419 90.824 1.00 46.19 40 LEU D CA 1
ATOM 6117 C C . LEU D 1 40 ? 47.185 58.609 90.434 1.00 47.36 40 LEU D C 1
ATOM 6118 O O . LEU D 1 40 ? 46.147 59.176 90.079 1.00 46.47 40 LEU D O 1
ATOM 6123 N N . GLN D 1 41 ? 47.296 57.285 90.522 1.00 48.30 41 GLN D N 1
ATOM 6124 C CA . GLN D 1 41 ? 46.193 56.392 90.182 1.00 48.54 41 GLN D CA 1
ATOM 6125 C C . GLN D 1 41 ? 44.952 56.758 90.996 1.00 47.66 41 GLN D C 1
ATOM 6126 O O . GLN D 1 41 ? 43.866 56.942 90.448 1.00 46.73 41 GLN D O 1
ATOM 6132 N N . VAL D 1 42 ? 45.121 56.867 92.309 1.00 47.02 42 VAL D N 1
ATOM 6133 C CA . VAL D 1 42 ? 44.014 57.216 93.189 1.00 46.47 42 VAL D CA 1
ATOM 6134 C C . VAL D 1 42 ? 43.389 58.556 92.779 1.00 47.46 42 VAL D C 1
ATOM 6135 O O . VAL D 1 42 ? 42.179 58.762 92.933 1.00 46.37 42 VAL D O 1
ATOM 6139 N N . LEU D 1 43 ? 44.212 59.464 92.254 1.00 47.63 43 LEU D N 1
ATOM 6140 C CA . LEU D 1 43 ? 43.716 60.772 91.832 1.00 48.57 43 LEU D CA 1
ATOM 6141 C C . LEU D 1 43 ? 42.908 60.710 90.541 1.00 48.62 43 LEU D C 1
ATOM 6142 O O . LEU D 1 43 ? 41.946 61.456 90.382 1.00 47.57 43 LEU D O 1
ATOM 6147 N N . ASN D 1 44 ? 43.291 59.821 89.626 1.00 51.37 44 ASN D N 1
ATOM 6148 C CA . ASN D 1 44 ? 42.556 59.667 88.368 1.00 54.15 44 ASN D CA 1
ATOM 6149 C C . ASN D 1 44 ? 41.175 59.070 88.655 1.00 54.03 44 ASN D C 1
ATOM 6150 O O . ASN D 1 44 ? 40.212 59.332 87.936 1.00 54.47 44 ASN D O 1
ATOM 6155 N N . GLN D 1 45 ? 41.092 58.258 89.705 1.00 54.50 45 GLN D N 1
ATOM 6156 C CA . GLN D 1 45 ? 39.833 57.641 90.103 1.00 55.37 45 GLN D CA 1
ATOM 6157 C C . GLN D 1 45 ? 38.887 58.751 90.539 1.00 55.10 45 GLN D C 1
ATOM 6158 O O . GLN D 1 45 ? 37.711 58.763 90.178 1.00 53.98 45 GLN D O 1
ATOM 6164 N N . CYS D 1 46 ? 39.426 59.687 91.314 1.00 54.68 46 CYS D N 1
ATOM 6165 C CA . CYS D 1 46 ? 38.668 60.821 91.824 1.00 53.88 46 CYS D CA 1
ATOM 6166 C C . CYS D 1 46 ? 38.360 61.851 90.731 1.00 54.59 46 CYS D C 1
ATOM 6167 O O . CYS D 1 46 ? 37.432 62.648 90.862 1.00 53.03 46 CYS D O 1
ATOM 6170 N N . GLU D 1 47 ? 39.146 61.826 89.658 1.00 56.36 47 GLU D N 1
ATOM 6171 C CA . GLU D 1 47 ? 38.986 62.758 88.541 1.00 58.80 47 GLU D CA 1
ATOM 6172 C C . GLU D 1 47 ? 37.550 62.811 88.035 1.00 59.23 47 GLU D C 1
ATOM 6173 O O . GLU D 1 47 ? 37.021 63.889 87.744 1.00 59.96 47 GLU D O 1
ATOM 6179 N N . THR D 1 48 ? 36.919 61.646 87.934 1.00 59.37 48 THR D N 1
ATOM 6180 C CA . THR D 1 48 ? 35.548 61.566 87.440 1.00 59.46 48 THR D CA 1
ATOM 6181 C C . THR D 1 48 ? 34.546 60.966 88.419 1.00 58.51 48 THR D C 1
ATOM 6182 O O . THR D 1 48 ? 33.425 60.641 88.034 1.00 59.67 48 THR D O 1
ATOM 6186 N N . SER D 1 49 ? 34.933 60.824 89.680 1.00 55.90 49 SER D N 1
ATOM 6187 C CA . SER D 1 49 ? 34.025 60.256 90.668 1.00 54.94 49 SER D CA 1
ATOM 6188 C C . SER D 1 49 ? 33.042 61.287 91.219 1.00 52.89 49 SER D C 1
ATOM 6189 O O . SER D 1 49 ? 32.811 62.333 90.626 1.00 50.03 49 SER D O 1
ATOM 6192 N N . THR D 1 50 ? 32.460 60.949 92.363 1.00 52.45 50 THR D N 1
ATOM 6193 C CA . THR D 1 50 ? 31.528 61.811 93.072 1.00 51.36 50 THR D CA 1
ATOM 6194 C C . THR D 1 50 ? 32.359 62.350 94.230 1.00 48.52 50 THR D C 1
ATOM 6195 O O . THR D 1 50 ? 31.835 62.877 95.211 1.00 49.93 50 THR D O 1
ATOM 6199 N N . VAL D 1 51 ? 33.667 62.176 94.107 1.00 45.40 51 VAL D N 1
ATOM 6200 C CA . VAL D 1 51 ? 34.611 62.630 95.115 1.00 43.86 51 VAL D CA 1
ATOM 6201 C C . VAL D 1 51 ? 34.706 64.147 95.061 1.00 40.76 51 VAL D C 1
ATOM 6202 O O . VAL D 1 51 ? 34.945 64.735 94.006 1.00 39.79 51 VAL D O 1
ATOM 6206 N N . THR D 1 52 ? 34.526 64.775 96.209 1.00 38.32 52 THR D N 1
ATOM 6207 C CA . THR D 1 52 ? 34.560 66.221 96.296 1.00 37.64 52 THR D CA 1
ATOM 6208 C C . THR D 1 52 ? 35.821 66.704 96.989 1.00 36.63 52 THR D C 1
ATOM 6209 O O . THR D 1 52 ? 36.301 67.807 96.745 1.00 34.79 52 THR D O 1
ATOM 6213 N N . VAL D 1 53 ? 36.365 65.869 97.857 1.00 35.94 53 VAL D N 1
ATOM 6214 C CA . VAL D 1 53 ? 37.583 66.231 98.544 1.00 35.55 53 VAL D CA 1
ATOM 6215 C C . VAL D 1 53 ? 38.441 64.997 98.783 1.00 35.41 53 VAL D C 1
ATOM 6216 O O . VAL D 1 53 ? 37.938 63.873 98.865 1.00 35.48 53 VAL D O 1
ATOM 6220 N N . VAL D 1 54 ? 39.745 65.219 98.863 1.00 35.22 54 VAL D N 1
ATOM 6221 C CA . VAL D 1 54 ? 40.704 64.158 99.097 1.00 35.32 54 VAL D CA 1
ATOM 6222 C C . VAL D 1 54 ? 41.512 64.563 100.321 1.00 37.05 54 VAL D C 1
ATOM 6223 O O . VAL D 1 54 ? 41.984 65.697 100.395 1.00 38.11 54 VAL D O 1
ATOM 6227 N N . VAL D 1 55 ? 41.666 63.652 101.279 1.00 37.21 55 VAL D N 1
ATOM 6228 C CA . VAL D 1 55 ? 42.439 63.949 102.479 1.00 37.76 55 VAL D CA 1
ATOM 6229 C C . VAL D 1 55 ? 43.742 63.167 102.491 1.00 39.48 55 VAL D C 1
ATOM 6230 O O . VAL D 1 55 ? 43.742 61.958 102.277 1.00 40.37 55 VAL D O 1
ATOM 6234 N N . LEU D 1 56 ? 44.848 63.866 102.735 1.00 40.78 56 LEU D N 1
ATOM 6235 C CA . LEU D 1 56 ? 46.167 63.243 102.803 1.00 42.06 56 LEU D CA 1
ATOM 6236 C C . LEU D 1 56 ? 46.586 63.142 104.261 1.00 44.28 56 LEU D C 1
ATOM 6237 O O . LEU D 1 56 ? 46.586 64.142 104.981 1.00 44.99 56 LEU D O 1
ATOM 6242 N N . GLU D 1 57 ? 46.933 61.933 104.691 1.00 46.49 57 GLU D N 1
ATOM 6243 C CA . GLU D 1 57 ? 47.353 61.694 106.066 1.00 49.24 57 GLU D CA 1
ATOM 6244 C C . GLU D 1 57 ? 48.593 60.821 106.102 1.00 50.75 57 GLU D C 1
ATOM 6245 O O . GLU D 1 57 ? 48.896 60.110 105.146 1.00 51.31 57 GLU D O 1
ATOM 6251 N N . GLY D 1 58 ? 49.309 60.885 107.216 1.00 52.28 58 GLY D N 1
ATOM 6252 C CA . GLY D 1 58 ? 50.504 60.086 107.374 1.00 54.50 58 GLY D CA 1
ATOM 6253 C C . GLY D 1 58 ? 50.440 59.378 108.713 1.00 57.34 58 GLY D C 1
ATOM 6254 O O . GLY D 1 58 ? 49.356 59.149 109.253 1.00 55.80 58 GLY D O 1
ATOM 6255 N N . LEU D 1 59 ? 51.603 59.035 109.252 1.00 59.99 59 LEU D N 1
ATOM 6256 C CA . LEU D 1 59 ? 51.677 58.358 110.539 1.00 63.09 59 LEU D CA 1
ATOM 6257 C C . LEU D 1 59 ? 51.471 59.364 111.670 1.00 64.20 59 LEU D C 1
ATOM 6258 O O . LEU D 1 59 ? 51.582 60.576 111.463 1.00 64.76 59 LEU D O 1
ATOM 6263 N N . PRO D 1 60 ? 51.159 58.872 112.883 1.00 65.18 60 PRO D N 1
ATOM 6264 C CA . PRO D 1 60 ? 50.933 59.719 114.063 1.00 65.23 60 PRO D CA 1
ATOM 6265 C C . PRO D 1 60 ? 52.132 60.606 114.399 1.00 65.17 60 PRO D C 1
ATOM 6266 O O . PRO D 1 60 ? 51.975 61.707 114.932 1.00 64.94 60 PRO D O 1
ATOM 6270 N N . GLU D 1 61 ? 53.328 60.119 114.079 1.00 64.77 61 GLU D N 1
ATOM 6271 C CA . GLU D 1 61 ? 54.554 60.850 114.369 1.00 65.01 61 GLU D CA 1
ATOM 6272 C C . GLU D 1 61 ? 55.263 61.446 113.152 1.00 63.91 61 GLU D C 1
ATOM 6273 O O . GLU D 1 61 ? 56.230 62.192 113.311 1.00 64.77 61 GLU D O 1
ATOM 6279 N N . VAL D 1 62 ? 54.795 61.128 111.946 1.00 62.18 62 VAL D N 1
ATOM 6280 C CA . VAL D 1 62 ? 55.419 61.651 110.728 1.00 60.24 62 VAL D CA 1
ATOM 6281 C C . VAL D 1 62 ? 54.480 61.629 109.514 1.00 59.11 62 VAL D C 1
ATOM 6282 O O . VAL D 1 62 ? 53.999 60.577 109.100 1.00 59.34 62 VAL D O 1
ATOM 6286 N N . PHE D 1 63 ? 54.228 62.806 108.953 1.00 57.71 63 PHE D N 1
ATOM 6287 C CA . PHE D 1 63 ? 53.364 62.943 107.791 1.00 56.85 63 PHE D CA 1
ATOM 6288 C C . PHE D 1 63 ? 54.087 62.443 106.542 1.00 56.28 63 PHE D C 1
ATOM 6289 O O . PHE D 1 63 ? 53.609 61.555 105.835 1.00 53.83 63 PHE D O 1
ATOM 6297 N N . CYS D 1 64 ? 55.246 63.035 106.287 1.00 57.08 64 CYS D N 1
ATOM 6298 C CA . CYS D 1 64 ? 56.086 62.696 105.143 1.00 60.10 64 CYS D CA 1
ATOM 6299 C C . CYS D 1 64 ? 57.451 63.357 105.350 1.00 61.43 64 CYS D C 1
ATOM 6300 O O . CYS D 1 64 ? 57.522 64.542 105.680 1.00 60.82 64 CYS D O 1
ATOM 6303 N N . PHE D 1 65 ? 58.529 62.597 105.161 1.00 64.02 65 PHE D N 1
ATOM 6304 C CA . PHE D 1 65 ? 59.843 63.172 105.372 1.00 66.07 65 PHE D CA 1
ATOM 6305 C C . PHE D 1 65 ? 60.596 63.598 104.126 1.00 67.12 65 PHE D C 1
ATOM 6306 O O . PHE D 1 65 ? 61.646 64.233 104.227 1.00 67.23 65 PHE D O 1
ATOM 6314 N N . GLY D 1 66 ? 60.077 63.244 102.955 1.00 68.41 66 GLY D N 1
ATOM 6315 C CA . GLY D 1 66 ? 60.733 63.628 101.715 1.00 69.67 66 GLY D CA 1
ATOM 6316 C C . GLY D 1 66 ? 61.617 62.579 101.064 1.00 70.74 66 GLY D C 1
ATOM 6317 O O . GLY D 1 66 ? 61.445 61.373 101.279 1.00 70.84 66 GLY D O 1
ATOM 6318 N N . ALA D 1 67 ? 62.567 63.052 100.261 1.00 71.01 67 ALA D N 1
ATOM 6319 C CA . ALA D 1 67 ? 63.497 62.183 99.547 1.00 71.28 67 ALA D CA 1
ATOM 6320 C C . ALA D 1 67 ? 64.019 61.047 100.424 1.00 71.73 67 ALA D C 1
ATOM 6321 O O . ALA D 1 67 ? 64.470 61.266 101.550 1.00 71.72 67 ALA D O 1
ATOM 6323 N N . ASP D 1 68 ? 63.951 59.831 99.895 1.00 72.33 68 ASP D N 1
ATOM 6324 C CA . ASP D 1 68 ? 64.418 58.652 100.610 1.00 72.81 68 ASP D CA 1
ATOM 6325 C C . ASP D 1 68 ? 65.923 58.501 100.384 1.00 72.92 68 ASP D C 1
ATOM 6326 O O . ASP D 1 68 ? 66.346 57.870 99.420 1.00 73.32 68 ASP D O 1
ATOM 6331 N N . PHE D 1 69 ? 66.726 59.097 101.263 1.00 73.20 69 PHE D N 1
ATOM 6332 C CA . PHE D 1 69 ? 68.184 59.021 101.158 1.00 73.45 69 PHE D CA 1
ATOM 6333 C C . PHE D 1 69 ? 68.649 57.573 101.148 1.00 73.01 69 PHE D C 1
ATOM 6334 O O . PHE D 1 69 ? 69.526 57.192 100.372 1.00 71.74 69 PHE D O 1
ATOM 6342 N N . GLN D 1 70 ? 68.052 56.779 102.030 1.00 73.17 70 GLN D N 1
ATOM 6343 C CA . GLN D 1 70 ? 68.363 55.363 102.149 1.00 72.68 70 GLN D CA 1
ATOM 6344 C C . GLN D 1 70 ? 68.259 54.729 100.759 1.00 71.74 70 GLN D C 1
ATOM 6345 O O . GLN D 1 70 ? 69.176 54.050 100.294 1.00 71.21 70 GLN D O 1
ATOM 6351 N N . GLU D 1 71 ? 67.131 54.980 100.100 1.00 70.23 71 GLU D N 1
ATOM 6352 C CA . GLU D 1 71 ? 66.856 54.448 98.770 1.00 69.11 71 GLU D CA 1
ATOM 6353 C C . GLU D 1 71 ? 67.807 54.971 97.697 1.00 67.43 71 GLU D C 1
ATOM 6354 O O . GLU D 1 71 ? 68.151 54.246 96.762 1.00 67.64 71 GLU D O 1
ATOM 6360 N N . ILE D 1 72 ? 68.221 56.228 97.821 1.00 65.17 72 ILE D N 1
ATOM 6361 C CA . ILE D 1 72 ? 69.127 56.827 96.848 1.00 63.30 72 ILE D CA 1
ATOM 6362 C C . ILE D 1 72 ? 70.516 56.202 96.975 1.00 62.50 72 ILE D C 1
ATOM 6363 O O . ILE D 1 72 ? 71.197 55.953 95.976 1.00 60.75 72 ILE D O 1
ATOM 6368 N N . TYR D 1 73 ? 70.922 55.949 98.215 1.00 62.36 73 TYR D N 1
ATOM 6369 C CA . TYR D 1 73 ? 72.211 55.335 98.501 1.00 63.10 73 TYR D CA 1
ATOM 6370 C C . TYR D 1 73 ? 72.294 54.031 97.725 1.00 62.95 73 TYR D C 1
ATOM 6371 O O . TYR D 1 73 ? 73.223 53.814 96.949 1.00 62.11 73 TYR D O 1
ATOM 6380 N N . GLN D 1 74 ? 71.304 53.171 97.946 1.00 63.12 74 GLN D N 1
ATOM 6381 C CA . GLN D 1 74 ? 71.228 51.884 97.269 1.00 64.48 74 GLN D CA 1
ATOM 6382 C C . GLN D 1 74 ? 71.263 52.091 95.757 1.00 65.99 74 GLN D C 1
ATOM 6383 O O . GLN D 1 74 ? 71.991 51.397 95.046 1.00 66.14 74 GLN D O 1
ATOM 6389 N N . GLU D 1 75 ? 70.474 53.048 95.270 1.00 67.69 75 GLU D N 1
ATOM 6390 C CA . GLU D 1 75 ? 70.430 53.341 93.843 1.00 69.10 75 GLU D CA 1
ATOM 6391 C C . GLU D 1 75 ? 71.831 53.636 93.303 1.00 69.56 75 GLU D C 1
ATOM 6392 O O . GLU D 1 75 ? 72.232 53.101 92.269 1.00 69.26 75 GLU D O 1
ATOM 6406 N N . LYS D 1 77 ? 74.744 52.834 94.701 1.00 68.41 77 LYS D N 1
ATOM 6407 C CA . LYS D 1 77 ? 75.504 51.600 94.826 1.00 66.87 77 LYS D CA 1
ATOM 6408 C C . LYS D 1 77 ? 74.959 50.541 93.880 1.00 66.74 77 LYS D C 1
ATOM 6409 O O . LYS D 1 77 ? 74.536 49.466 94.296 1.00 67.26 77 LYS D O 1
ATOM 6415 N N . ARG D 1 78 ? 74.975 50.884 92.599 1.00 66.42 78 ARG D N 1
ATOM 6416 C CA . ARG D 1 78 ? 74.499 50.048 91.501 1.00 66.81 78 ARG D CA 1
ATOM 6417 C C . ARG D 1 78 ? 74.858 50.870 90.273 1.00 68.18 78 ARG D C 1
ATOM 6418 O O . ARG D 1 78 ? 75.649 51.813 90.370 1.00 68.54 78 ARG D O 1
ATOM 6426 N N . GLY D 1 79 ? 74.285 50.548 89.120 1.00 69.57 79 GLY D N 1
ATOM 6427 C CA . GLY D 1 79 ? 74.593 51.354 87.952 1.00 71.17 79 GLY D CA 1
ATOM 6428 C C . GLY D 1 79 ? 74.111 52.772 88.239 1.00 72.59 79 GLY D C 1
ATOM 6429 O O . GLY D 1 79 ? 74.905 53.684 88.503 1.00 72.80 79 GLY D O 1
ATOM 6430 N N . ARG D 1 80 ? 72.786 52.921 88.212 1.00 73.52 80 ARG D N 1
ATOM 6431 C CA . ARG D 1 80 ? 72.063 54.167 88.456 1.00 73.89 80 ARG D CA 1
ATOM 6432 C C . ARG D 1 80 ? 72.943 55.404 88.614 1.00 74.34 80 ARG D C 1
ATOM 6433 O O . ARG D 1 80 ? 73.358 55.767 89.720 1.00 74.59 80 ARG D O 1
ATOM 6441 N N . LYS D 1 81 ? 73.225 56.038 87.481 1.00 74.98 81 LYS D N 1
ATOM 6442 C CA . LYS D 1 81 ? 74.033 57.250 87.443 1.00 75.65 81 LYS D CA 1
ATOM 6443 C C . LYS D 1 81 ? 73.039 58.394 87.553 1.00 76.03 81 LYS D C 1
ATOM 6444 O O . LYS D 1 81 ? 72.528 58.702 88.632 1.00 76.65 81 LYS D O 1
ATOM 6450 N N . GLN D 1 82 ? 72.775 58.991 86.396 1.00 76.06 82 GLN D N 1
ATOM 6451 C CA . GLN D 1 82 ? 71.840 60.091 86.232 1.00 75.73 82 GLN D CA 1
ATOM 6452 C C . GLN D 1 82 ? 70.649 59.886 87.179 1.00 74.76 82 GLN D C 1
ATOM 6453 O O . GLN D 1 82 ? 70.067 58.797 87.227 1.00 74.69 82 GLN D O 1
ATOM 6459 N N . ALA D 1 83 ? 70.301 60.919 87.944 1.00 73.31 83 ALA D N 1
ATOM 6460 C CA . ALA D 1 83 ? 69.173 60.831 88.872 1.00 71.40 83 ALA D CA 1
ATOM 6461 C C . ALA D 1 83 ? 67.871 60.926 88.081 1.00 70.06 83 ALA D C 1
ATOM 6462 O O . ALA D 1 83 ? 67.813 61.612 87.063 1.00 69.87 83 ALA D O 1
ATOM 6464 N N . SER D 1 84 ? 66.832 60.238 88.548 1.00 69.17 84 SER D N 1
ATOM 6465 C CA . SER D 1 84 ? 65.527 60.245 87.876 1.00 68.39 84 SER D CA 1
ATOM 6466 C C . SER D 1 84 ? 64.929 61.645 87.751 1.00 67.04 84 SER D C 1
ATOM 6467 O O . SER D 1 84 ? 65.332 62.566 88.461 1.00 67.40 84 SER D O 1
ATOM 6470 N N . SER D 1 85 ? 63.971 61.804 86.841 1.00 65.32 85 SER D N 1
ATOM 6471 C CA . SER D 1 85 ? 63.316 63.094 86.662 1.00 63.41 85 SER D CA 1
ATOM 6472 C C . SER D 1 85 ? 62.079 63.060 87.541 1.00 62.26 85 SER D C 1
ATOM 6473 O O . SER D 1 85 ? 61.199 62.217 87.358 1.00 63.01 85 SER D O 1
ATOM 6476 N N . GLN D 1 86 ? 62.023 63.968 88.505 1.00 60.58 86 GLN D N 1
ATOM 6477 C CA . GLN D 1 86 ? 60.894 64.028 89.419 1.00 58.30 86 GLN D CA 1
ATOM 6478 C C . GLN D 1 86 ? 59.637 64.568 88.741 1.00 56.16 86 GLN D C 1
ATOM 6479 O O . GLN D 1 86 ? 58.700 65.000 89.415 1.00 55.65 86 GLN D O 1
ATOM 6485 N N . GLU D 1 87 ? 59.624 64.545 87.408 1.00 53.49 87 GLU D N 1
ATOM 6486 C CA . GLU D 1 87 ? 58.467 65.012 86.649 1.00 51.05 87 GLU D CA 1
ATOM 6487 C C . GLU D 1 87 ? 57.180 64.495 87.283 1.00 48.91 87 GLU D C 1
ATOM 6488 O O . GLU D 1 87 ? 56.250 65.258 87.509 1.00 49.30 87 GLU D O 1
ATOM 6494 N N . PRO D 1 88 ? 57.110 63.184 87.572 1.00 46.68 88 PRO D N 1
ATOM 6495 C CA . PRO D 1 88 ? 55.918 62.584 88.183 1.00 45.27 88 PRO D CA 1
ATOM 6496 C C . PRO D 1 88 ? 55.512 63.224 89.512 1.00 43.52 88 PRO D C 1
ATOM 6497 O O . PRO D 1 88 ? 54.328 63.485 89.755 1.00 42.42 88 PRO D O 1
ATOM 6501 N N . LEU D 1 89 ? 56.495 63.468 90.373 1.00 41.25 89 LEU D N 1
ATOM 6502 C CA . LEU D 1 89 ? 56.230 64.080 91.669 1.00 39.57 89 LEU D CA 1
ATOM 6503 C C . LEU D 1 89 ? 55.752 65.521 91.499 1.00 37.72 89 LEU D C 1
ATOM 6504 O O . LEU D 1 89 ? 54.866 65.973 92.222 1.00 36.85 89 LEU D O 1
ATOM 6509 N N . TYR D 1 90 ? 56.326 66.241 90.539 1.00 36.03 90 TYR D N 1
ATOM 6510 C CA . TYR D 1 90 ? 55.915 67.625 90.321 1.00 34.70 90 TYR D CA 1
ATOM 6511 C C . TYR D 1 90 ? 54.468 67.672 89.851 1.00 33.84 90 TYR D C 1
ATOM 6512 O O . TYR D 1 90 ? 53.667 68.478 90.348 1.00 33.51 90 TYR D O 1
ATOM 6521 N N . ASP D 1 91 ? 54.134 66.803 88.897 1.00 32.71 91 ASP D N 1
ATOM 6522 C CA . ASP D 1 91 ? 52.780 66.748 88.355 1.00 32.67 91 ASP D CA 1
ATOM 6523 C C . ASP D 1 91 ? 51.803 66.310 89.420 1.00 31.07 91 ASP D C 1
ATOM 6524 O O . ASP D 1 91 ? 50.667 66.780 89.456 1.00 31.01 91 ASP D O 1
ATOM 6529 N N . LEU D 1 92 ? 52.245 65.400 90.282 1.00 30.55 92 LEU D N 1
ATOM 6530 C CA . LEU D 1 92 ? 51.400 64.931 91.365 1.00 31.12 92 LEU D CA 1
ATOM 6531 C C . LEU D 1 92 ? 50.995 66.114 92.251 1.00 32.37 92 LEU D C 1
ATOM 6532 O O . LEU D 1 92 ? 49.819 66.263 92.600 1.00 32.08 92 LEU D O 1
ATOM 6537 N N . TRP D 1 93 ? 51.961 66.963 92.608 1.00 32.61 93 TRP D N 1
ATOM 6538 C CA . TRP D 1 93 ? 51.650 68.114 93.457 1.00 32.46 93 TRP D CA 1
ATOM 6539 C C . TRP D 1 93 ? 50.804 69.140 92.704 1.00 32.79 93 TRP D C 1
ATOM 6540 O O . TRP D 1 93 ? 49.900 69.751 93.276 1.00 32.14 93 TRP D O 1
ATOM 6559 N N . LYS D 1 95 ? 48.727 68.426 90.459 1.00 36.87 95 LYS D N 1
ATOM 6560 C CA . LYS D 1 95 ? 47.441 67.746 90.389 1.00 37.26 95 LYS D CA 1
ATOM 6561 C C . LYS D 1 95 ? 46.659 68.046 91.669 1.00 36.32 95 LYS D C 1
ATOM 6562 O O . LYS D 1 95 ? 45.446 68.259 91.639 1.00 34.62 95 LYS D O 1
ATOM 6568 N N . LEU D 1 96 ? 47.358 68.068 92.799 1.00 35.35 96 LEU D N 1
ATOM 6569 C CA . LEU D 1 96 ? 46.701 68.370 94.063 1.00 35.35 96 LEU D CA 1
ATOM 6570 C C . LEU D 1 96 ? 46.150 69.802 94.031 1.00 35.45 96 LEU D C 1
ATOM 6571 O O . LEU D 1 96 ? 45.124 70.095 94.644 1.00 34.02 96 LEU D O 1
ATOM 6576 N N . GLN D 1 97 ? 46.822 70.681 93.289 1.00 36.70 97 GLN D N 1
ATOM 6577 C CA . GLN D 1 97 ? 46.404 72.079 93.171 1.00 38.81 97 GLN D CA 1
ATOM 6578 C C . GLN D 1 97 ? 45.374 72.382 92.082 1.00 39.77 97 GLN D C 1
ATOM 6579 O O . GLN D 1 97 ? 44.609 73.340 92.204 1.00 41.77 97 GLN D O 1
ATOM 6585 N N . THR D 1 98 ? 45.358 71.588 91.017 1.00 39.86 98 THR D N 1
ATOM 6586 C CA . THR D 1 98 ? 44.441 71.832 89.906 1.00 39.39 98 THR D CA 1
ATOM 6587 C C . THR D 1 98 ? 43.281 70.845 89.780 1.00 40.61 98 THR D C 1
ATOM 6588 O O . THR D 1 98 ? 42.289 71.137 89.113 1.00 41.42 98 THR D O 1
ATOM 6592 N N . GLY D 1 99 ? 43.405 69.684 90.417 1.00 40.25 99 GLY D N 1
ATOM 6593 C CA . GLY D 1 99 ? 42.363 68.678 90.335 1.00 38.46 99 GLY D CA 1
ATOM 6594 C C . GLY D 1 99 ? 40.970 69.170 90.675 1.00 37.64 99 GLY D C 1
ATOM 6595 O O . GLY D 1 99 ? 40.822 70.175 91.368 1.00 36.67 99 GLY D O 1
ATOM 6596 N N . PRO D 1 100 ? 39.922 68.477 90.189 1.00 37.33 100 PRO D N 1
ATOM 6597 C CA . PRO D 1 100 ? 38.523 68.843 90.446 1.00 36.46 100 PRO D CA 1
ATOM 6598 C C . PRO D 1 100 ? 38.036 68.297 91.790 1.00 35.57 100 PRO D C 1
ATOM 6599 O O . PRO D 1 100 ? 37.103 67.494 91.856 1.00 35.15 100 PRO D O 1
ATOM 6603 N N . TYR D 1 101 ? 38.690 68.742 92.856 1.00 34.50 101 TYR D N 1
ATOM 6604 C CA . TYR D 1 101 ? 38.368 68.331 94.220 1.00 32.55 101 TYR D CA 1
ATOM 6605 C C . TYR D 1 101 ? 39.218 69.162 95.175 1.00 31.83 101 TYR D C 1
ATOM 6606 O O . TYR D 1 101 ? 40.268 69.675 94.792 1.00 31.84 101 TYR D O 1
ATOM 6615 N N . VAL D 1 102 ? 38.755 69.305 96.409 1.00 30.21 102 VAL D N 1
ATOM 6616 C CA . VAL D 1 102 ? 39.485 70.065 97.403 1.00 30.08 102 VAL D CA 1
ATOM 6617 C C . VAL D 1 102 ? 40.448 69.121 98.106 1.00 32.29 102 VAL D C 1
ATOM 6618 O O . VAL D 1 102 ? 40.021 68.171 98.765 1.00 32.19 102 VAL D O 1
ATOM 6622 N N . THR D 1 103 ? 41.746 69.379 97.963 1.00 32.22 103 THR D N 1
ATOM 6623 C CA . THR D 1 103 ? 42.750 68.533 98.587 1.00 32.37 103 THR D CA 1
ATOM 6624 C C . THR D 1 103 ? 43.120 69.060 99.965 1.00 32.62 103 THR D C 1
ATOM 6625 O O . THR D 1 103 ? 43.257 70.263 100.174 1.00 33.52 103 THR D O 1
ATOM 6629 N N . ILE D 1 104 ? 43.258 68.144 100.913 1.00 33.67 104 ILE D N 1
ATOM 6630 C CA . ILE D 1 104 ? 43.567 68.514 102.281 1.00 33.81 104 ILE D CA 1
ATOM 6631 C C . ILE D 1 104 ? 44.673 67.679 102.887 1.00 35.83 104 ILE D C 1
ATOM 6632 O O . ILE D 1 104 ? 44.676 66.449 102.781 1.00 36.91 104 ILE D O 1
ATOM 6637 N N . SER D 1 105 ? 45.615 68.359 103.524 1.00 36.64 105 SER D N 1
ATOM 6638 C CA . SER D 1 105 ? 46.697 67.685 104.215 1.00 36.36 105 SER D CA 1
ATOM 6639 C C . SER D 1 105 ? 46.312 67.740 105.691 1.00 36.57 105 SER D C 1
ATOM 6640 O O . SER D 1 105 ? 46.040 68.813 106.236 1.00 35.39 105 SER D O 1
ATOM 6643 N N . HIS D 1 106 ? 46.239 66.571 106.314 1.00 37.20 106 HIS D N 1
ATOM 6644 C CA . HIS D 1 106 ? 45.918 66.466 107.730 1.00 37.18 106 HIS D CA 1
ATOM 6645 C C . HIS D 1 106 ? 47.262 66.087 108.341 1.00 37.03 106 HIS D C 1
ATOM 6646 O O . HIS D 1 106 ? 47.614 64.910 108.456 1.00 36.33 106 HIS D O 1
ATOM 6653 N N . VAL D 1 107 ? 48.017 67.117 108.707 1.00 37.23 107 VAL D N 1
ATOM 6654 C CA . VAL D 1 107 ? 49.361 66.965 109.242 1.00 37.58 107 VAL D CA 1
ATOM 6655 C C . VAL D 1 107 ? 49.521 66.738 110.739 1.00 39.23 107 VAL D C 1
ATOM 6656 O O . VAL D 1 107 ? 49.066 67.534 111.561 1.00 38.60 107 VAL D O 1
ATOM 6660 N N . ARG D 1 108 ? 50.189 65.641 111.077 1.00 40.76 108 ARG D N 1
ATOM 6661 C CA . ARG D 1 108 ? 50.476 65.307 112.465 1.00 42.82 108 ARG D CA 1
ATOM 6662 C C . ARG D 1 108 ? 51.928 64.857 112.472 1.00 41.86 108 ARG D C 1
ATOM 6663 O O . ARG D 1 108 ? 52.380 64.160 111.564 1.00 40.53 108 ARG D O 1
ATOM 6671 N N . GLY D 1 109 ? 52.667 65.280 113.483 1.00 41.59 109 GLY D N 1
ATOM 6672 C CA . GLY D 1 109 ? 54.055 64.889 113.559 1.00 43.22 109 GLY D CA 1
ATOM 6673 C C . GLY D 1 109 ? 54.997 65.660 112.654 1.00 43.80 109 GLY D C 1
ATOM 6674 O O . GLY D 1 109 ? 54.660 66.724 112.125 1.00 42.73 109 GLY D O 1
ATOM 6675 N N . LYS D 1 110 ? 56.191 65.096 112.490 1.00 44.22 110 LYS D N 1
ATOM 6676 C CA . LYS D 1 110 ? 57.256 65.683 111.689 1.00 45.32 110 LYS D CA 1
ATOM 6677 C C . LYS D 1 110 ? 56.952 65.699 110.198 1.00 45.86 110 LYS D C 1
ATOM 6678 O O . LYS D 1 110 ? 56.247 64.830 109.677 1.00 46.39 110 LYS D O 1
ATOM 6684 N N . VAL D 1 111 ? 57.492 66.711 109.527 1.00 44.75 111 VAL D N 1
ATOM 6685 C CA . VAL D 1 111 ? 57.348 66.903 108.085 1.00 43.48 111 VAL D CA 1
ATOM 6686 C C . VAL D 1 111 ? 58.700 67.485 107.669 1.00 45.00 111 VAL D C 1
ATOM 6687 O O . VAL D 1 111 ? 59.055 68.575 108.106 1.00 46.01 111 VAL D O 1
ATOM 6691 N N . ASN D 1 112 ? 59.456 66.762 106.853 1.00 46.51 112 ASN D N 1
ATOM 6692 C CA . ASN D 1 112 ? 60.757 67.242 106.422 1.00 48.41 112 ASN D CA 1
ATOM 6693 C C . ASN D 1 112 ? 60.790 67.554 104.923 1.00 49.19 112 ASN D C 1
ATOM 6694 O O . ASN D 1 112 ? 60.112 66.902 104.135 1.00 47.59 112 ASN D O 1
ATOM 6699 N N . ALA D 1 113 ? 61.586 68.564 104.571 1.00 50.85 113 ALA D N 1
ATOM 6700 C CA . ALA D 1 113 ? 61.758 69.042 103.207 1.00 52.62 113 ALA D CA 1
ATOM 6701 C C . ALA D 1 113 ? 61.540 67.922 102.207 1.00 52.90 113 ALA D C 1
ATOM 6702 O O . ALA D 1 113 ? 62.430 67.116 101.926 1.00 54.27 113 ALA D O 1
ATOM 6704 N N . GLY D 1 114 ? 60.334 67.891 101.671 1.00 51.40 114 GLY D N 1
ATOM 6705 C CA . GLY D 1 114 ? 59.948 66.868 100.732 1.00 48.59 114 GLY D CA 1
ATOM 6706 C C . GLY D 1 114 ? 58.485 66.644 100.984 1.00 47.11 114 GLY D C 1
ATOM 6707 O O . GLY D 1 114 ? 57.658 66.851 100.096 1.00 47.16 114 GLY D O 1
ATOM 6708 N N . GLY D 1 115 ? 58.158 66.242 102.207 1.00 44.76 115 GLY D N 1
ATOM 6709 C CA . GLY D 1 115 ? 56.762 66.042 102.536 1.00 41.56 115 GLY D CA 1
ATOM 6710 C C . GLY D 1 115 ? 56.093 67.398 102.500 1.00 40.05 115 GLY D C 1
ATOM 6711 O O . GLY D 1 115 ? 54.867 67.497 102.466 1.00 40.23 115 GLY D O 1
ATOM 6712 N N . LEU D 1 116 ? 56.919 68.444 102.506 1.00 37.52 116 LEU D N 1
ATOM 6713 C CA . LEU D 1 116 ? 56.422 69.806 102.484 1.00 36.57 116 LEU D CA 1
ATOM 6714 C C . LEU D 1 116 ? 55.786 70.141 101.152 1.00 34.45 116 LEU D C 1
ATOM 6715 O O . LEU D 1 116 ? 54.978 71.067 101.069 1.00 32.01 116 LEU D O 1
ATOM 6720 N N . GLY D 1 117 ? 56.162 69.394 100.114 1.00 32.02 117 GLY D N 1
ATOM 6721 C CA . GLY D 1 117 ? 55.587 69.620 98.803 1.00 29.72 117 GLY D CA 1
ATOM 6722 C C . GLY D 1 117 ? 54.117 69.267 98.893 1.00 28.52 117 GLY D C 1
ATOM 6723 O O . GLY D 1 117 ? 53.255 69.953 98.342 1.00 25.59 117 GLY D O 1
ATOM 6724 N N . PHE D 1 118 ? 53.835 68.194 99.625 1.00 27.27 118 PHE D N 1
ATOM 6725 C CA . PHE D 1 118 ? 52.467 67.736 99.815 1.00 28.99 118 PHE D CA 1
ATOM 6726 C C . PHE D 1 118 ? 51.654 68.741 100.622 1.00 28.88 118 PHE D C 1
ATOM 6727 O O . PHE D 1 118 ? 50.567 69.156 100.208 1.00 30.25 118 PHE D O 1
ATOM 6735 N N . VAL D 1 119 ? 52.182 69.129 101.778 1.00 26.05 119 VAL D N 1
ATOM 6736 C CA . VAL D 1 119 ? 51.488 70.081 102.626 1.00 24.76 119 VAL D CA 1
ATOM 6737 C C . VAL D 1 119 ? 51.158 71.363 101.872 1.00 23.99 119 VAL D C 1
ATOM 6738 O O . VAL D 1 119 ? 50.027 71.834 101.907 1.00 23.02 119 VAL D O 1
ATOM 6742 N N . SER D 1 120 ? 52.141 71.921 101.177 1.00 23.27 120 SER D N 1
ATOM 6743 C CA . SER D 1 120 ? 51.903 73.165 100.472 1.00 26.56 120 SER D CA 1
ATOM 6744 C C . SER D 1 120 ? 51.157 73.045 99.155 1.00 26.06 120 SER D C 1
ATOM 6745 O O . SER D 1 120 ? 50.519 74.005 98.722 1.00 24.69 120 SER D O 1
ATOM 6748 N N . ALA D 1 121 ? 51.207 71.874 98.527 1.00 26.69 121 ALA D N 1
ATOM 6749 C CA . ALA D 1 121 ? 50.511 71.691 97.254 1.00 27.54 121 ALA D CA 1
ATOM 6750 C C . ALA D 1 121 ? 49.008 71.488 97.435 1.00 27.65 121 ALA D C 1
ATOM 6751 O O . ALA D 1 121 ? 48.224 71.772 96.526 1.00 25.22 121 ALA D O 1
ATOM 6753 N N . THR D 1 122 ? 48.602 70.993 98.602 1.00 28.07 122 THR D N 1
ATOM 6754 C CA . THR D 1 122 ? 47.183 70.772 98.848 1.00 28.49 122 THR D CA 1
ATOM 6755 C C . THR D 1 122 ? 46.471 72.104 99.019 1.00 29.93 122 THR D C 1
ATOM 6756 O O . THR D 1 122 ? 47.052 73.073 99.510 1.00 30.06 122 THR D O 1
ATOM 6760 N N . ASP D 1 123 ? 45.211 72.150 98.606 1.00 29.91 123 ASP D N 1
ATOM 6761 C CA . ASP D 1 123 ? 44.428 73.371 98.701 1.00 32.19 123 ASP D CA 1
ATOM 6762 C C . ASP D 1 123 ? 44.352 73.865 100.129 1.00 33.40 123 ASP D C 1
ATOM 6763 O O . ASP D 1 123 ? 44.442 75.066 100.378 1.00 32.93 123 ASP D O 1
ATOM 6768 N N . ILE D 1 124 ? 44.175 72.925 101.056 1.00 33.73 124 ILE D N 1
ATOM 6769 C CA . ILE D 1 124 ? 44.064 73.231 102.479 1.00 33.12 124 ILE D CA 1
ATOM 6770 C C . ILE D 1 124 ? 45.023 72.368 103.292 1.00 32.70 124 ILE D C 1
ATOM 6771 O O . ILE D 1 124 ? 45.259 71.205 102.963 1.00 33.66 124 ILE D O 1
ATOM 6776 N N . ALA D 1 125 ? 45.579 72.944 104.351 1.00 31.45 125 ALA D N 1
ATOM 6777 C CA . ALA D 1 125 ? 46.507 72.216 105.200 1.00 32.10 125 ALA D CA 1
ATOM 6778 C C . ALA D 1 125 ? 46.156 72.441 106.660 1.00 33.24 125 ALA D C 1
ATOM 6779 O O . ALA D 1 125 ? 46.103 73.575 107.130 1.00 33.98 125 ALA D O 1
ATOM 6781 N N . ILE D 1 126 ? 45.896 71.355 107.377 1.00 34.40 126 ILE D N 1
ATOM 6782 C CA . ILE D 1 126 ? 45.552 71.464 108.784 1.00 34.95 126 ILE D CA 1
ATOM 6783 C C . ILE D 1 126 ? 46.453 70.569 109.610 1.00 34.91 126 ILE D C 1
ATOM 6784 O O . ILE D 1 126 ? 46.971 69.554 109.130 1.00 32.63 126 ILE D O 1
ATOM 6789 N N . ALA D 1 127 ? 46.642 70.957 110.861 1.00 33.66 127 ALA D N 1
ATOM 6790 C CA . ALA D 1 127 ? 47.499 70.194 111.741 1.00 34.32 127 ALA D CA 1
ATOM 6791 C C . ALA D 1 127 ? 46.982 70.154 113.172 1.00 35.49 127 ALA D C 1
ATOM 6792 O O . ALA D 1 127 ? 45.907 70.660 113.495 1.00 34.01 127 ALA D O 1
ATOM 6794 N N . ASP D 1 128 ? 47.767 69.520 114.022 1.00 38.71 128 ASP D N 1
ATOM 6795 C CA . ASP D 1 128 ? 47.458 69.407 115.432 1.00 43.33 128 ASP D CA 1
ATOM 6796 C C . ASP D 1 128 ? 48.762 69.892 116.023 1.00 45.21 128 ASP D C 1
ATOM 6797 O O . ASP D 1 128 ? 49.609 70.412 115.291 1.00 44.44 128 ASP D O 1
ATOM 6802 N N . GLN D 1 129 ? 48.937 69.735 117.329 1.00 47.33 129 GLN D N 1
ATOM 6803 C CA . GLN D 1 129 ? 50.198 70.121 117.950 1.00 48.92 129 GLN D CA 1
ATOM 6804 C C . GLN D 1 129 ? 51.137 69.006 117.454 1.00 48.52 129 GLN D C 1
ATOM 6805 O O . GLN D 1 129 ? 50.745 68.210 116.596 1.00 49.91 129 GLN D O 1
ATOM 6811 N N . THR D 1 130 ? 52.359 68.935 117.967 1.00 46.01 130 THR D N 1
ATOM 6812 C CA . THR D 1 130 ? 53.309 67.897 117.544 1.00 44.56 130 THR D CA 1
ATOM 6813 C C . THR D 1 130 ? 53.838 68.132 116.131 1.00 42.98 130 THR D C 1
ATOM 6814 O O . THR D 1 130 ? 54.942 67.703 115.789 1.00 43.72 130 THR D O 1
ATOM 6818 N N . ALA D 1 131 ? 53.047 68.807 115.306 1.00 40.22 131 ALA D N 1
ATOM 6819 C CA . ALA D 1 131 ? 53.453 69.092 113.934 1.00 38.72 131 ALA D CA 1
ATOM 6820 C C . ALA D 1 131 ? 54.645 70.057 113.886 1.00 36.94 131 ALA D C 1
ATOM 6821 O O . ALA D 1 131 ? 54.622 71.104 114.529 1.00 38.13 131 ALA D O 1
ATOM 6823 N N . SER D 1 132 ? 55.688 69.685 113.144 1.00 33.67 132 SER D N 1
ATOM 6824 C CA . SER D 1 132 ? 56.865 70.533 112.971 1.00 32.22 132 SER D CA 1
ATOM 6825 C C . SER D 1 132 ? 57.235 70.443 111.496 1.00 31.58 132 SER D C 1
ATOM 6826 O O . SER D 1 132 ? 56.814 69.505 110.816 1.00 29.88 132 SER D O 1
ATOM 6829 N N . PHE D 1 133 ? 58.009 71.407 110.998 1.00 30.90 133 PHE D N 1
ATOM 6830 C CA . PHE D 1 133 ? 58.381 71.419 109.581 1.00 31.71 133 PHE D CA 1
ATOM 6831 C C . PHE D 1 133 ? 59.822 71.876 109.385 1.00 33.36 133 PHE D C 1
ATOM 6832 O O . PHE D 1 133 ? 60.268 72.822 110.035 1.00 34.97 133 PHE D O 1
ATOM 6840 N N . SER D 1 134 ? 60.548 71.231 108.478 1.00 35.04 134 SER D N 1
ATOM 6841 C CA . SER D 1 134 ? 61.940 71.610 108.252 1.00 38.23 134 SER D CA 1
ATOM 6842 C C . SER D 1 134 ? 62.515 71.249 106.884 1.00 39.78 134 SER D C 1
ATOM 6843 O O . SER D 1 134 ? 62.136 70.251 106.279 1.00 41.30 134 SER D O 1
ATOM 6846 N N . LEU D 1 135 ? 63.444 72.081 106.424 1.00 40.54 135 LEU D N 1
ATOM 6847 C CA . LEU D 1 135 ? 64.145 71.913 105.152 1.00 41.99 135 LEU D CA 1
ATOM 6848 C C . LEU D 1 135 ? 65.632 71.825 105.479 1.00 42.96 135 LEU D C 1
ATOM 6849 O O . LEU D 1 135 ? 66.317 72.846 105.544 1.00 43.46 135 LEU D O 1
ATOM 6854 N N . SER D 1 136 ? 66.121 70.607 105.681 1.00 43.22 136 SER D N 1
ATOM 6855 C CA . SER D 1 136 ? 67.523 70.372 106.030 1.00 44.17 136 SER D CA 1
ATOM 6856 C C . SER D 1 136 ? 68.420 70.028 104.847 1.00 43.31 136 SER D C 1
ATOM 6857 O O . SER D 1 136 ? 69.615 69.813 105.016 1.00 43.93 136 SER D O 1
ATOM 6860 N N . GLU D 1 137 ? 67.843 69.981 103.657 1.00 43.38 137 GLU D N 1
ATOM 6861 C CA . GLU D 1 137 ? 68.585 69.633 102.450 1.00 44.90 137 GLU D CA 1
ATOM 6862 C C . GLU D 1 137 ? 69.892 70.393 102.239 1.00 43.28 137 GLU D C 1
ATOM 6863 O O . GLU D 1 137 ? 70.900 69.811 101.840 1.00 41.94 137 GLU D O 1
ATOM 6869 N N . LEU D 1 138 ? 69.876 71.696 102.500 1.00 41.52 138 LEU D N 1
ATOM 6870 C CA . LEU D 1 138 ? 71.053 72.517 102.262 1.00 39.62 138 LEU D CA 1
ATOM 6871 C C . LEU D 1 138 ? 72.305 72.052 103.002 1.00 39.42 138 LEU D C 1
ATOM 6872 O O . LEU D 1 138 ? 73.411 72.445 102.655 1.00 38.99 138 LEU D O 1
ATOM 6877 N N . LEU D 1 139 ? 72.143 71.202 104.007 1.00 40.65 139 LEU D N 1
ATOM 6878 C CA . LEU D 1 139 ? 73.304 70.693 104.735 1.00 42.26 139 LEU D CA 1
ATOM 6879 C C . LEU D 1 139 ? 74.193 69.831 103.831 1.00 42.90 139 LEU D C 1
ATOM 6880 O O . LEU D 1 139 ? 75.403 69.772 104.012 1.00 44.17 139 LEU D O 1
ATOM 6885 N N . PHE D 1 140 ? 73.585 69.175 102.851 1.00 43.87 140 PHE D N 1
ATOM 6886 C CA . PHE D 1 140 ? 74.314 68.304 101.934 1.00 45.07 140 PHE D CA 1
ATOM 6887 C C . PHE D 1 140 ? 74.572 68.950 100.579 1.00 45.70 140 PHE D C 1
ATOM 6888 O O . PHE D 1 140 ? 75.053 68.297 99.651 1.00 46.27 140 PHE D O 1
ATOM 6896 N N . GLY D 1 141 ? 74.253 70.234 100.468 1.00 45.65 141 GLY D N 1
ATOM 6897 C CA . GLY D 1 141 ? 74.464 70.940 99.219 1.00 45.02 141 GLY D CA 1
ATOM 6898 C C . GLY D 1 141 ? 73.252 70.823 98.323 1.00 44.24 141 GLY D C 1
ATOM 6899 O O . GLY D 1 141 ? 73.266 71.238 97.166 1.00 44.58 141 GLY D O 1
ATOM 6900 N N . LEU D 1 142 ? 72.193 70.244 98.864 1.00 44.75 142 LEU D N 1
ATOM 6901 C CA . LEU D 1 142 ? 70.964 70.077 98.114 1.00 44.27 142 LEU D CA 1
ATOM 6902 C C . LEU D 1 142 ? 69.958 71.117 98.571 1.00 44.14 142 LEU D C 1
ATOM 6903 O O . LEU D 1 142 ? 70.112 71.716 99.629 1.00 45.04 142 LEU D O 1
ATOM 6908 N N . TYR D 1 143 ? 68.938 71.335 97.752 1.00 43.96 143 TYR D N 1
ATOM 6909 C CA . TYR D 1 143 ? 67.861 72.263 98.062 1.00 42.88 143 TYR D CA 1
ATOM 6910 C C . TYR D 1 143 ? 66.610 71.736 97.379 1.00 43.52 143 TYR D C 1
ATOM 6911 O O . TYR D 1 143 ? 66.629 71.403 96.196 1.00 43.31 143 TYR D O 1
ATOM 6920 N N . PRO D 1 144 ? 65.498 71.656 98.123 1.00 44.15 144 PRO D N 1
ATOM 6921 C CA . PRO D 1 144 ? 64.212 71.160 97.619 1.00 42.42 144 PRO D CA 1
ATOM 6922 C C . PRO D 1 144 ? 63.648 71.932 96.422 1.00 40.28 144 PRO D C 1
ATOM 6923 O O . PRO D 1 144 ? 62.596 72.565 96.524 1.00 38.86 144 PRO D O 1
ATOM 6927 N N . ALA D 1 145 ? 64.337 71.857 95.286 1.00 37.21 145 ALA D N 1
ATOM 6928 C CA . ALA D 1 145 ? 63.906 72.561 94.087 1.00 36.35 145 ALA D CA 1
ATOM 6929 C C . ALA D 1 145 ? 62.429 72.341 93.759 1.00 36.97 145 ALA D C 1
ATOM 6930 O O . ALA D 1 145 ? 61.714 73.290 93.431 1.00 35.48 145 ALA D O 1
ATOM 6932 N N . CYS D 1 146 ? 61.975 71.093 93.865 1.00 37.55 146 CYS D N 1
ATOM 6933 C CA . CYS D 1 146 ? 60.584 70.734 93.570 1.00 39.30 146 CYS D CA 1
ATOM 6934 C C . CYS D 1 146 ? 59.552 71.285 94.548 1.00 38.20 146 CYS D C 1
ATOM 6935 O O . CYS D 1 146 ? 58.433 71.627 94.161 1.00 37.84 146 CYS D O 1
ATOM 6938 N N . VAL D 1 147 ? 59.930 71.368 95.816 1.00 37.66 147 VAL D N 1
ATOM 6939 C CA . VAL D 1 147 ? 59.036 71.872 96.849 1.00 35.98 147 VAL D CA 1
ATOM 6940 C C . VAL D 1 147 ? 58.926 73.392 96.816 1.00 34.93 147 VAL D C 1
ATOM 6941 O O . VAL D 1 147 ? 57.847 73.947 97.012 1.00 35.04 147 VAL D O 1
ATOM 6945 N N . LEU D 1 148 ? 60.043 74.063 96.551 1.00 35.19 148 LEU D N 1
ATOM 6946 C CA . LEU D 1 148 ? 60.070 75.523 96.553 1.00 34.97 148 LEU D CA 1
ATOM 6947 C C . LEU D 1 148 ? 58.906 76.233 95.871 1.00 33.48 148 LEU D C 1
ATOM 6948 O O . LEU D 1 148 ? 58.257 77.084 96.469 1.00 34.30 148 LEU D O 1
ATOM 6953 N N . PRO D 1 149 ? 58.621 75.895 94.611 1.00 33.36 149 PRO D N 1
ATOM 6954 C CA . PRO D 1 149 ? 57.506 76.574 93.942 1.00 31.83 149 PRO D CA 1
ATOM 6955 C C . PRO D 1 149 ? 56.180 76.512 94.709 1.00 30.27 149 PRO D C 1
ATOM 6956 O O . PRO D 1 149 ? 55.427 77.487 94.757 1.00 31.38 149 PRO D O 1
ATOM 6960 N N . PHE D 1 150 ? 55.900 75.368 95.312 1.00 28.39 150 PHE D N 1
ATOM 6961 C CA . PHE D 1 150 ? 54.661 75.200 96.063 1.00 28.66 150 PHE D CA 1
ATOM 6962 C C . PHE D 1 150 ? 54.700 75.863 97.441 1.00 27.58 150 PHE D C 1
ATOM 6963 O O . PHE D 1 150 ? 53.717 76.470 97.866 1.00 26.29 150 PHE D O 1
ATOM 6971 N N . LEU D 1 151 ? 55.833 75.765 98.131 1.00 26.08 151 LEU D N 1
ATOM 6972 C CA . LEU D 1 151 ? 55.954 76.362 99.460 1.00 25.16 151 LEU D CA 1
ATOM 6973 C C . LEU D 1 151 ? 55.897 77.886 99.378 1.00 24.65 151 LEU D C 1
ATOM 6974 O O . LEU D 1 151 ? 55.198 78.548 100.159 1.00 21.60 151 LEU D O 1
ATOM 6979 N N . ILE D 1 152 ? 56.626 78.426 98.408 1.00 24.89 152 ILE D N 1
ATOM 6980 C CA . ILE D 1 152 ? 56.703 79.869 98.188 1.00 26.37 152 ILE D CA 1
ATOM 6981 C C . ILE D 1 152 ? 55.330 80.498 97.983 1.00 26.47 152 ILE D C 1
ATOM 6982 O O . ILE D 1 152 ? 55.060 81.588 98.482 1.00 26.97 152 ILE D O 1
ATOM 6987 N N . ARG D 1 153 ? 54.466 79.813 97.245 1.00 26.13 153 ARG D N 1
ATOM 6988 C CA . ARG D 1 153 ? 53.129 80.322 96.984 1.00 26.55 153 ARG D CA 1
ATOM 6989 C C . ARG D 1 153 ? 52.387 80.472 98.299 1.00 26.70 153 ARG D C 1
ATOM 6990 O O . ARG D 1 153 ? 51.587 81.390 98.474 1.00 28.07 153 ARG D O 1
ATOM 6998 N N . ARG D 1 154 ? 52.656 79.573 99.237 1.00 26.89 154 ARG D N 1
ATOM 6999 C CA . ARG D 1 154 ? 51.984 79.644 100.523 1.00 27.36 154 ARG D CA 1
ATOM 7000 C C . ARG D 1 154 ? 52.585 80.641 101.516 1.00 26.42 154 ARG D C 1
ATOM 7001 O O . ARG D 1 154 ? 51.862 81.399 102.148 1.00 27.40 154 ARG D O 1
ATOM 7009 N N . ILE D 1 155 ? 53.906 80.661 101.632 1.00 25.92 155 ILE D N 1
ATOM 7010 C CA . ILE D 1 155 ? 54.554 81.504 102.633 1.00 23.71 155 ILE D CA 1
ATOM 7011 C C . ILE D 1 155 ? 55.420 82.651 102.139 1.00 24.13 155 ILE D C 1
ATOM 7012 O O . ILE D 1 155 ? 55.927 83.432 102.942 1.00 22.01 155 ILE D O 1
ATOM 7017 N N . GLY D 1 156 ? 55.594 82.749 100.826 1.00 24.05 156 GLY D N 1
ATOM 7018 C CA . GLY D 1 156 ? 56.397 83.825 100.273 1.00 22.94 156 GLY D CA 1
ATOM 7019 C C . GLY D 1 156 ? 57.840 83.435 100.062 1.00 24.47 156 GLY D C 1
ATOM 7020 O O . GLY D 1 156 ? 58.302 82.456 100.638 1.00 25.13 156 GLY D O 1
ATOM 7021 N N . ARG D 1 157 ? 58.557 84.207 99.246 1.00 25.70 157 ARG D N 1
ATOM 7022 C CA . ARG D 1 157 ? 59.962 83.927 98.952 1.00 27.58 157 ARG D CA 1
ATOM 7023 C C . ARG D 1 157 ? 60.934 84.032 100.127 1.00 25.12 157 ARG D C 1
ATOM 7024 O O . ARG D 1 157 ? 61.845 83.220 100.242 1.00 25.18 157 ARG D O 1
ATOM 7032 N N . GLN D 1 158 ? 60.749 85.024 100.991 1.00 22.16 158 GLN D N 1
ATOM 7033 C CA . GLN D 1 158 ? 61.670 85.219 102.102 1.00 20.88 158 GLN D CA 1
ATOM 7034 C C . GLN D 1 158 ? 61.619 84.124 103.164 1.00 20.54 158 GLN D C 1
ATOM 7035 O O . GLN D 1 158 ? 62.645 83.542 103.507 1.00 15.92 158 GLN D O 1
ATOM 7041 N N . LYS D 1 159 ? 60.430 83.835 103.676 1.00 22.39 159 LYS D N 1
ATOM 7042 C CA . LYS D 1 159 ? 60.299 82.800 104.688 1.00 23.92 159 LYS D CA 1
ATOM 7043 C C . LYS D 1 159 ? 60.819 81.458 104.202 1.00 23.89 159 LYS D C 1
ATOM 7044 O O . LYS D 1 159 ? 61.440 80.715 104.965 1.00 24.77 159 LYS D O 1
ATOM 7050 N N . ALA D 1 160 ? 60.582 81.160 102.929 1.00 23.70 160 ALA D N 1
ATOM 7051 C CA . ALA D 1 160 ? 61.049 79.914 102.332 1.00 22.48 160 ALA D CA 1
ATOM 7052 C C . ALA D 1 160 ? 62.575 79.964 102.235 1.00 21.61 160 ALA D C 1
ATOM 7053 O O . ALA D 1 160 ? 63.271 78.973 102.462 1.00 19.88 160 ALA D O 1
ATOM 7055 N N . HIS D 1 161 ? 63.085 81.144 101.908 1.00 20.73 161 HIS D N 1
ATOM 7056 C CA . HIS D 1 161 ? 64.518 81.364 101.778 1.00 20.51 161 HIS D CA 1
ATOM 7057 C C . HIS D 1 161 ? 65.207 81.135 103.127 1.00 20.92 161 HIS D C 1
ATOM 7058 O O . HIS D 1 161 ? 66.158 80.363 103.231 1.00 20.55 161 HIS D O 1
ATOM 7065 N N . TYR D 1 162 ? 64.711 81.825 104.150 1.00 22.15 162 TYR D N 1
ATOM 7066 C CA . TYR D 1 162 ? 65.238 81.741 105.510 1.00 24.73 162 TYR D CA 1
ATOM 7067 C C . TYR D 1 162 ? 65.161 80.307 106.043 1.00 26.03 162 TYR D C 1
ATOM 7068 O O . TYR D 1 162 ? 66.108 79.813 106.639 1.00 24.32 162 TYR D O 1
ATOM 7085 N N . THR D 1 164 ? 65.066 77.515 104.354 1.00 31.38 164 THR D N 1
ATOM 7086 C CA . THR D 1 164 ? 66.032 76.720 103.607 1.00 32.89 164 THR D CA 1
ATOM 7087 C C . THR D 1 164 ? 67.472 76.954 104.052 1.00 32.52 164 THR D C 1
ATOM 7088 O O . THR D 1 164 ? 68.259 76.016 104.149 1.00 32.99 164 THR D O 1
ATOM 7092 N N . LEU D 1 165 ? 67.799 78.212 104.320 1.00 33.04 165 LEU D N 1
ATOM 7093 C CA . LEU D 1 165 ? 69.134 78.618 104.738 1.00 32.94 165 LEU D CA 1
ATOM 7094 C C . LEU D 1 165 ? 69.494 78.204 106.174 1.00 32.68 165 LEU D C 1
ATOM 7095 O O . LEU D 1 165 ? 70.627 77.826 106.441 1.00 30.64 165 LEU D O 1
ATOM 7108 N N . THR D 1 167 ? 67.866 75.768 107.875 1.00 38.00 167 THR D N 1
ATOM 7109 C CA . THR D 1 167 ? 67.633 74.333 107.989 1.00 38.69 167 THR D CA 1
ATOM 7110 C C . THR D 1 167 ? 67.005 73.873 109.300 1.00 40.07 167 THR D C 1
ATOM 7111 O O . THR D 1 167 ? 66.903 72.679 109.548 1.00 41.01 167 THR D O 1
ATOM 7115 N N . LYS D 1 168 ? 66.582 74.810 110.140 1.00 42.24 168 LYS D N 1
ATOM 7116 C CA . LYS D 1 168 ? 65.976 74.455 111.419 1.00 43.47 168 LYS D CA 1
ATOM 7117 C C . LYS D 1 168 ? 64.465 74.310 111.316 1.00 43.93 168 LYS D C 1
ATOM 7118 O O . LYS D 1 168 ? 63.799 75.078 110.618 1.00 44.14 168 LYS D O 1
ATOM 7124 N N . PRO D 1 169 ? 63.903 73.318 112.023 1.00 43.36 169 PRO D N 1
ATOM 7125 C CA . PRO D 1 169 ? 62.462 73.046 112.030 1.00 42.57 169 PRO D CA 1
ATOM 7126 C C . PRO D 1 169 ? 61.660 74.173 112.661 1.00 41.06 169 PRO D C 1
ATOM 7127 O O . PRO D 1 169 ? 62.154 74.872 113.545 1.00 41.10 169 PRO D O 1
ATOM 7131 N N . ILE D 1 170 ? 60.424 74.344 112.203 1.00 38.88 170 ILE D N 1
ATOM 7132 C CA . I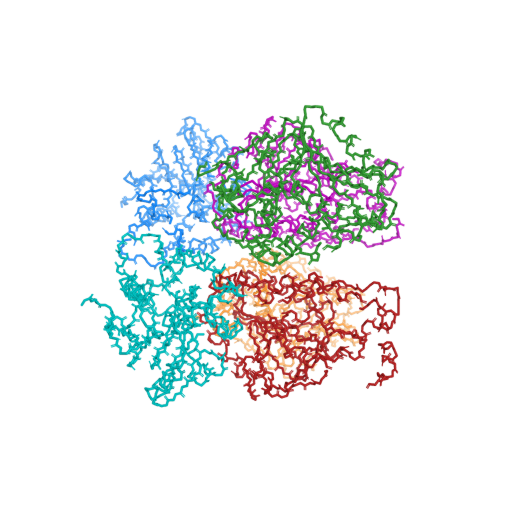LE D 1 170 ? 59.542 75.366 112.748 1.00 38.08 170 ILE D CA 1
ATOM 7133 C C . ILE D 1 170 ? 58.298 74.680 113.314 1.00 37.54 170 ILE D C 1
ATOM 7134 O O . ILE D 1 170 ? 57.933 73.585 112.889 1.00 38.07 170 ILE D O 1
ATOM 7139 N N . SER D 1 171 ? 57.655 75.327 114.277 1.00 37.73 171 SER D N 1
ATOM 7140 C CA . SER D 1 171 ? 56.467 74.775 114.927 1.00 37.10 171 SER D CA 1
ATOM 7141 C C . SER D 1 171 ? 55.196 75.119 114.184 1.00 36.05 171 SER D C 1
ATOM 7142 O O . SER D 1 171 ? 55.215 75.923 113.257 1.00 36.08 171 SER D O 1
ATOM 7145 N N . VAL D 1 172 ? 54.091 74.514 114.612 1.00 35.67 172 VAL D N 1
ATOM 7146 C CA . VAL D 1 172 ? 52.794 74.770 114.008 1.00 37.07 172 VAL D CA 1
ATOM 7147 C C . VAL D 1 172 ? 52.422 76.225 114.210 1.00 37.74 172 VAL D C 1
ATOM 7148 O O . VAL D 1 172 ? 51.737 76.817 113.376 1.00 37.68 172 VAL D O 1
ATOM 7152 N N . GLN D 1 173 ? 52.853 76.789 115.337 1.00 38.14 173 GLN D N 1
ATOM 7153 C CA . GLN D 1 173 ? 52.565 78.185 115.640 1.00 38.65 173 GLN D CA 1
ATOM 7154 C C . GLN D 1 173 ? 53.173 79.066 114.555 1.00 36.01 173 GLN D C 1
ATOM 7155 O O . GLN D 1 173 ? 52.510 79.953 114.031 1.00 35.46 173 GLN D O 1
ATOM 7161 N N . GLU D 1 174 ? 54.439 78.818 114.230 1.00 34.56 174 GLU D N 1
ATOM 7162 C CA . GLU D 1 174 ? 55.127 79.587 113.200 1.00 35.27 174 GLU D CA 1
ATOM 7163 C C . GLU D 1 174 ? 54.534 79.212 111.854 1.00 34.04 174 GLU D C 1
ATOM 7164 O O . GLU D 1 174 ? 54.203 80.081 111.041 1.00 32.52 174 GLU D O 1
ATOM 7170 N N . ALA D 1 175 ? 54.400 77.906 111.636 1.00 32.15 175 ALA D N 1
ATOM 7171 C CA . ALA D 1 175 ? 53.830 77.379 110.405 1.00 30.61 175 ALA D CA 1
ATOM 7172 C C . ALA D 1 175 ? 52.518 78.109 110.128 1.00 30.60 175 ALA D C 1
ATOM 7173 O O . ALA D 1 175 ? 52.259 78.546 109.005 1.00 29.06 175 ALA D O 1
ATOM 7175 N N . SER D 1 176 ? 51.706 78.256 111.170 1.00 30.78 176 SER D N 1
ATOM 7176 C CA . SER D 1 176 ? 50.420 78.920 111.058 1.00 32.29 176 SER D CA 1
ATOM 7177 C C . SER D 1 176 ? 50.540 80.415 110.774 1.00 34.10 176 SER D C 1
ATOM 7178 O O . SER D 1 176 ? 49.830 80.950 109.925 1.00 33.95 176 SER D O 1
ATOM 7181 N N . GLU D 1 177 ? 51.431 81.094 111.488 1.00 35.29 177 GLU D N 1
ATOM 7182 C CA . GLU D 1 177 ? 51.617 82.523 111.275 1.00 36.36 177 GLU D CA 1
ATOM 7183 C C . GLU D 1 177 ? 52.135 82.785 109.866 1.00 35.75 177 GLU D C 1
ATOM 7184 O O . GLU D 1 177 ? 51.736 83.750 109.216 1.00 35.39 177 GLU D O 1
ATOM 7190 N N . TRP D 1 178 ? 53.018 81.914 109.393 1.00 33.80 178 TRP D N 1
ATOM 7191 C CA . TRP D 1 178 ? 53.603 82.066 108.069 1.00 33.57 178 TRP D CA 1
ATOM 7192 C C . TRP D 1 178 ? 52.640 81.718 106.943 1.00 33.54 178 TRP D C 1
ATOM 7193 O O . TRP D 1 178 ? 52.862 82.099 105.794 1.00 31.95 178 TRP D O 1
ATOM 7204 N N . GLY D 1 179 ? 51.572 80.998 107.280 1.00 32.92 179 GLY D N 1
ATOM 7205 C CA . GLY D 1 179 ? 50.597 80.615 106.277 1.00 31.73 179 GLY D CA 1
ATOM 7206 C C . GLY D 1 179 ? 50.888 79.288 105.598 1.00 31.53 179 GLY D C 1
ATOM 7207 O O . GLY D 1 179 ? 50.353 79.015 104.522 1.00 30.66 179 GLY D O 1
ATOM 7208 N N . LEU D 1 180 ? 51.745 78.470 106.208 1.00 31.83 180 LEU D N 1
ATOM 7209 C CA . LEU D 1 180 ? 52.075 77.159 105.650 1.00 33.42 180 LEU D CA 1
ATOM 7210 C C . LEU D 1 180 ? 50.953 76.210 106.021 1.00 34.70 180 LEU D C 1
ATOM 7211 O O . LEU D 1 180 ? 50.689 75.234 105.322 1.00 35.36 180 LEU D O 1
ATOM 7216 N N . ILE D 1 181 ? 50.296 76.515 107.133 1.00 35.72 181 ILE D N 1
ATOM 7217 C CA . ILE D 1 181 ? 49.201 75.704 107.633 1.00 37.57 181 ILE D CA 1
ATOM 7218 C C . ILE D 1 181 ? 47.991 76.627 107.806 1.00 37.24 181 ILE D C 1
ATOM 7219 O O . ILE D 1 181 ? 48.114 77.709 108.381 1.00 37.42 181 ILE D O 1
ATOM 7224 N N . ASP D 1 182 ? 46.837 76.210 107.286 1.00 35.17 182 ASP D N 1
ATOM 7225 C CA . ASP D 1 182 ? 45.614 77.009 107.366 1.00 34.06 182 ASP D CA 1
ATOM 7226 C C . ASP D 1 182 ? 44.920 77.018 108.722 1.00 35.51 182 ASP D C 1
ATOM 7227 O O . ASP D 1 182 ? 44.243 77.989 109.057 1.00 34.99 182 ASP D O 1
ATOM 7232 N N . ALA D 1 183 ? 45.065 75.939 109.491 1.00 36.45 183 ALA D N 1
ATOM 7233 C CA . ALA D 1 183 ? 44.439 75.851 110.807 1.00 38.03 183 ALA D CA 1
ATOM 7234 C C . ALA D 1 183 ? 44.956 74.655 111.588 1.00 38.15 183 ALA D C 1
ATOM 7235 O O . ALA D 1 183 ? 45.191 73.597 111.022 1.00 39.45 183 ALA D O 1
ATOM 7237 N N . PHE D 1 184 ? 45.147 74.827 112.888 1.00 40.46 184 PHE D N 1
ATOM 7238 C CA . PHE D 1 184 ? 45.617 73.730 113.719 1.00 44.16 184 PHE D CA 1
ATOM 7239 C C . PHE D 1 184 ? 44.885 73.749 115.057 1.00 45.28 184 PHE D C 1
ATOM 7240 O O . PHE D 1 184 ? 44.222 74.728 115.401 1.00 44.79 184 PHE D O 1
ATOM 7248 N N . ASP D 1 185 ? 45.007 72.657 115.802 1.00 47.00 185 ASP D N 1
ATOM 7249 C CA . ASP D 1 185 ? 44.349 72.513 117.094 1.00 48.71 185 ASP D CA 1
ATOM 7250 C C . ASP D 1 185 ? 44.803 71.187 117.692 1.00 49.04 185 ASP D C 1
ATOM 7251 O O . ASP D 1 185 ? 45.203 70.276 116.963 1.00 48.46 185 ASP D O 1
ATOM 7256 N N . ALA D 1 186 ? 44.755 71.076 119.014 1.00 49.08 186 ALA D N 1
ATOM 7257 C CA . ALA D 1 186 ? 45.159 69.837 119.668 1.00 49.64 186 ALA D CA 1
ATOM 7258 C C . ALA D 1 186 ? 44.401 68.641 119.083 1.00 49.60 186 ALA D C 1
ATOM 7259 O O . ALA D 1 186 ? 44.985 67.590 118.828 1.00 49.06 186 ALA D O 1
ATOM 7261 N N . GLU D 1 187 ? 43.099 68.810 118.870 1.00 50.23 187 GLU D N 1
ATOM 7262 C CA . GLU D 1 187 ? 42.258 67.746 118.317 1.00 52.43 187 GLU D CA 1
ATOM 7263 C C . GLU D 1 187 ? 42.088 67.936 116.809 1.00 51.54 187 GLU D C 1
ATOM 7264 O O . GLU D 1 187 ? 41.048 68.409 116.349 1.00 52.59 187 GLU D O 1
ATOM 7270 N N . SER D 1 188 ? 43.101 67.563 116.036 1.00 51.06 188 SER D N 1
ATOM 7271 C CA . SER D 1 188 ? 43.030 67.730 114.587 1.00 51.03 188 SER D CA 1
ATOM 7272 C C . SER D 1 188 ? 41.915 66.918 113.926 1.00 50.79 188 SER D C 1
ATOM 7273 O O . SER D 1 188 ? 41.466 67.250 112.830 1.00 50.29 188 SER D O 1
ATOM 7276 N N . ASP D 1 189 ? 41.455 65.866 114.599 1.00 52.14 189 ASP D N 1
ATOM 7277 C CA . ASP D 1 189 ? 40.374 65.032 114.070 1.00 51.75 189 ASP D CA 1
ATOM 7278 C C . ASP D 1 189 ? 39.068 65.802 114.014 1.00 49.72 189 ASP D C 1
ATOM 7279 O O . ASP D 1 189 ? 38.324 65.710 113.041 1.00 49.09 189 ASP D O 1
ATOM 7284 N N . VAL D 1 190 ? 38.789 66.552 115.074 1.00 48.50 190 VAL D N 1
ATOM 7285 C CA . VAL D 1 190 ? 37.578 67.357 115.146 1.00 46.77 190 VAL D CA 1
ATOM 7286 C C . VAL D 1 190 ? 37.722 68.516 114.162 1.00 45.78 190 VAL D C 1
ATOM 7287 O O . VAL D 1 190 ? 36.758 68.924 113.511 1.00 45.10 190 VAL D O 1
ATOM 7291 N N . LEU D 1 191 ? 38.942 69.040 114.063 1.00 43.85 191 LEU D N 1
ATOM 7292 C CA . LEU D 1 191 ? 39.221 70.140 113.155 1.00 41.84 191 LEU D CA 1
ATOM 7293 C C . LEU D 1 191 ? 38.972 69.657 111.729 1.00 40.78 191 LEU D C 1
ATOM 7294 O O . LEU D 1 191 ? 38.314 70.342 110.950 1.00 39.41 191 LEU D O 1
ATOM 7299 N N . LEU D 1 192 ? 39.477 68.471 111.394 1.00 40.15 192 LEU D N 1
ATOM 7300 C CA . LEU D 1 192 ? 39.274 67.938 110.053 1.00 41.49 192 LEU D CA 1
ATOM 7301 C C . LEU D 1 192 ? 37.791 67.690 109.772 1.00 42.89 192 LEU D C 1
ATOM 7302 O O . LEU D 1 192 ? 37.310 67.979 108.673 1.00 41.61 192 LEU D O 1
ATOM 7307 N N . ARG D 1 193 ? 37.067 67.173 110.763 1.00 44.17 193 ARG D N 1
ATOM 7308 C CA . ARG D 1 193 ? 35.645 66.912 110.589 1.00 45.46 193 ARG D CA 1
ATOM 7309 C C . ARG D 1 193 ? 34.873 68.211 110.397 1.00 44.53 193 ARG D C 1
ATOM 7310 O O . ARG D 1 193 ? 33.871 68.250 109.683 1.00 43.94 193 ARG D O 1
ATOM 7318 N N . LYS D 1 194 ? 35.350 69.283 111.018 1.00 43.92 194 LYS D N 1
ATOM 7319 C CA . LYS D 1 194 ? 34.697 70.580 110.874 1.00 44.39 194 LYS D CA 1
ATOM 7320 C C . LYS D 1 194 ? 34.833 71.082 109.425 1.00 43.65 194 LYS D C 1
ATOM 7321 O O . LYS D 1 194 ? 33.880 71.625 108.854 1.00 42.23 194 LYS D O 1
ATOM 7327 N N . HIS D 1 195 ? 36.017 70.894 108.838 1.00 41.25 195 HIS D N 1
ATOM 7328 C CA . HIS D 1 195 ? 36.273 71.325 107.465 1.00 40.20 195 HIS D CA 1
ATOM 7329 C C . HIS D 1 195 ? 35.519 70.493 106.435 1.00 39.63 195 HIS D C 1
ATOM 7330 O O . HIS D 1 195 ? 34.988 71.029 105.463 1.00 37.96 195 HIS D O 1
ATOM 7337 N N . LEU D 1 196 ? 35.479 69.182 106.640 1.00 40.35 196 LEU D N 1
ATOM 7338 C CA . LEU D 1 196 ? 34.777 68.306 105.706 1.00 40.90 196 LEU D CA 1
ATOM 7339 C C . LEU D 1 196 ? 33.284 68.628 105.717 1.00 41.62 196 LEU D C 1
ATOM 7340 O O . LEU D 1 196 ? 32.603 68.502 104.701 1.00 42.01 196 LEU D O 1
ATOM 7345 N N . LEU D 1 197 ? 32.783 69.055 106.872 1.00 41.99 197 LEU D N 1
ATOM 7346 C CA . LEU D 1 197 ? 31.376 69.406 107.006 1.00 43.50 197 LEU D CA 1
ATOM 7347 C C . LEU D 1 197 ? 31.029 70.547 106.052 1.00 43.75 197 LEU D C 1
ATOM 7348 O O . LEU D 1 197 ? 30.182 70.388 105.167 1.00 44.26 197 LEU D O 1
ATOM 7353 N N . ARG D 1 198 ? 31.683 71.693 106.228 1.00 43.72 198 ARG D N 1
ATOM 7354 C CA . ARG D 1 198 ? 31.432 72.843 105.363 1.00 43.66 198 ARG D CA 1
ATOM 7355 C C . ARG D 1 198 ? 31.682 72.513 103.903 1.00 41.71 198 ARG D C 1
ATOM 7356 O O . ARG D 1 198 ? 30.902 72.911 103.047 1.00 42.66 198 ARG D O 1
ATOM 7364 N N . LEU D 1 199 ? 32.762 71.784 103.621 1.00 40.21 199 LEU D N 1
ATOM 7365 C CA . LEU D 1 199 ? 33.117 71.417 102.248 1.00 40.03 199 LEU D CA 1
ATOM 7366 C C . LEU D 1 199 ? 32.039 70.577 101.567 1.00 41.74 199 LEU D C 1
ATOM 7367 O O . LEU D 1 199 ? 31.902 70.582 100.339 1.00 39.98 199 LEU D O 1
ATOM 7372 N N . ARG D 1 200 ? 31.269 69.868 102.383 1.00 44.50 200 ARG D N 1
ATOM 7373 C CA . ARG D 1 200 ? 30.196 69.017 101.895 1.00 47.94 200 ARG D CA 1
ATOM 7374 C C . ARG D 1 200 ? 29.124 69.855 101.207 1.00 46.79 200 ARG D C 1
ATOM 7375 O O . ARG D 1 200 ? 28.378 69.351 100.381 1.00 46.76 200 ARG D O 1
ATOM 7383 N N . ARG D 1 201 ? 29.058 71.140 101.544 1.00 47.74 201 ARG D N 1
ATOM 7384 C CA . ARG D 1 201 ? 28.071 72.046 100.956 1.00 47.13 201 ARG D CA 1
ATOM 7385 C C . ARG D 1 201 ? 28.348 72.341 99.477 1.00 45.42 201 ARG D C 1
ATOM 7386 O O . ARG D 1 201 ? 27.477 72.851 98.776 1.00 44.02 201 ARG D O 1
ATOM 7394 N N . LEU D 1 202 ? 29.555 72.017 99.011 1.00 42.82 202 LEU D N 1
ATOM 7395 C CA . LEU D 1 202 ? 29.957 72.296 97.633 1.00 42.33 202 LEU D CA 1
ATOM 7396 C C . LEU D 1 202 ? 29.755 71.143 96.647 1.00 43.79 202 LEU D C 1
ATOM 7397 O O . LEU D 1 202 ? 29.704 69.974 97.041 1.00 45.37 202 LEU D O 1
ATOM 7402 N N . ASN D 1 203 ? 29.665 71.482 95.360 1.00 43.45 203 ASN D N 1
ATOM 7403 C CA . ASN D 1 203 ? 29.493 70.483 94.308 1.00 43.34 203 ASN D CA 1
ATOM 7404 C C . ASN D 1 203 ? 30.788 70.364 93.500 1.00 41.84 203 ASN D C 1
ATOM 7405 O O . ASN D 1 203 ? 31.603 71.287 93.473 1.00 39.68 203 ASN D O 1
ATOM 7410 N N . LYS D 1 204 ? 30.972 69.231 92.831 1.00 40.39 204 LYS D N 1
ATOM 7411 C CA . LYS D 1 204 ? 32.188 69.000 92.065 1.00 40.60 204 LYS D CA 1
ATOM 7412 C C . LYS D 1 204 ? 32.440 69.997 90.933 1.00 41.64 204 LYS D C 1
ATOM 7413 O O . LYS D 1 204 ? 33.586 70.395 90.707 1.00 41.55 204 LYS D O 1
ATOM 7419 N N . LYS D 1 205 ? 31.386 70.399 90.225 1.00 41.32 205 LYS D N 1
ATOM 7420 C CA . LYS D 1 205 ? 31.542 71.345 89.118 1.00 40.48 205 LYS D CA 1
ATOM 7421 C C . LYS D 1 205 ? 31.945 72.739 89.582 1.00 38.14 205 LYS D C 1
ATOM 7422 O O . LYS D 1 205 ? 32.768 73.388 88.945 1.00 36.54 205 LYS D O 1
ATOM 7428 N N . GLY D 1 206 ? 31.365 73.195 90.687 1.00 36.79 206 GLY D N 1
ATOM 7429 C CA . GLY D 1 206 ? 31.711 74.507 91.213 1.00 36.00 206 GLY D CA 1
ATOM 7430 C C . GLY D 1 206 ? 33.169 74.519 91.627 1.00 34.22 206 GLY D C 1
ATOM 7431 O O . GLY D 1 206 ? 33.894 75.473 91.361 1.00 33.82 206 GLY D O 1
ATOM 7432 N N . ILE D 1 207 ? 33.598 73.442 92.272 1.00 33.66 207 ILE D N 1
ATOM 7433 C CA . ILE D 1 207 ? 34.978 73.304 92.711 1.00 34.74 207 ILE D CA 1
ATOM 7434 C C . ILE D 1 207 ? 35.917 73.268 91.517 1.00 36.06 207 ILE D C 1
ATOM 7435 O O . ILE D 1 207 ? 36.959 73.925 91.510 1.00 38.71 207 ILE D O 1
ATOM 7440 N N . ALA D 1 208 ? 35.549 72.494 90.505 1.00 35.41 208 ALA D N 1
ATOM 7441 C CA . ALA D 1 208 ? 36.375 72.374 89.314 1.00 35.43 208 ALA D CA 1
ATOM 7442 C C . ALA D 1 208 ? 36.540 73.713 88.597 1.00 34.95 208 ALA D C 1
ATOM 7443 O O . ALA D 1 208 ? 37.656 74.133 88.312 1.00 34.92 208 ALA D O 1
ATOM 7445 N N . HIS D 1 209 ? 35.423 74.371 88.305 1.00 34.88 209 HIS D N 1
ATOM 7446 C CA . HIS D 1 209 ? 35.439 75.655 87.614 1.00 35.52 209 HIS D CA 1
ATOM 7447 C C . HIS D 1 209 ? 36.235 76.698 88.393 1.00 34.37 209 HIS D C 1
ATOM 7448 O O . HIS D 1 209 ? 37.036 77.428 87.818 1.00 34.12 209 HIS D O 1
ATOM 7455 N N . TYR D 1 210 ? 36.024 76.760 89.704 1.00 32.72 210 TYR D N 1
ATOM 7456 C CA . TYR D 1 210 ? 36.748 77.721 90.532 1.00 31.07 210 TYR D CA 1
ATOM 7457 C C . TYR D 1 210 ? 38.250 77.451 90.484 1.00 30.64 210 TYR D C 1
ATOM 7458 O O . TYR D 1 210 ? 39.041 78.352 90.199 1.00 27.60 210 TYR D O 1
ATOM 7467 N N . LYS D 1 211 ? 38.641 76.207 90.752 1.00 31.83 211 LYS D N 1
ATOM 7468 C CA . LYS D 1 211 ? 40.053 75.849 90.735 1.00 34.10 211 LYS D CA 1
ATOM 7469 C C . LYS D 1 211 ? 40.698 76.081 89.369 1.00 35.67 211 LYS D C 1
ATOM 7470 O O . LYS D 1 211 ? 41.881 76.414 89.291 1.00 35.19 211 LYS D O 1
ATOM 7476 N N . GLN D 1 212 ? 39.930 75.917 88.294 1.00 37.26 212 GLN D N 1
ATOM 7477 C CA . GLN D 1 212 ? 40.475 76.150 86.960 1.00 39.69 212 GLN D CA 1
ATOM 7478 C C . GLN D 1 212 ? 40.726 77.644 86.779 1.00 39.35 212 GLN D C 1
ATOM 7479 O O . GLN D 1 212 ? 41.670 78.043 86.097 1.00 39.02 212 GLN D O 1
ATOM 7485 N N . PHE D 1 213 ? 39.884 78.462 87.413 1.00 39.85 213 PHE D N 1
ATOM 7486 C CA . PHE D 1 213 ? 40.003 79.923 87.359 1.00 39.02 213 PHE D CA 1
ATOM 7487 C C . PHE D 1 213 ? 41.219 80.385 88.156 1.00 39.34 213 PHE D C 1
ATOM 7488 O O . PHE D 1 213 ? 42.027 81.173 87.669 1.00 39.59 213 PHE D O 1
ATOM 7504 N N . SER D 1 215 ? 43.744 78.674 88.902 1.00 35.84 215 SER D N 1
ATOM 7505 C CA . SER D 1 215 ? 44.913 78.160 88.193 1.00 36.02 215 SER D CA 1
ATOM 7506 C C . SER D 1 215 ? 45.279 79.024 86.991 1.00 35.81 215 SER D C 1
ATOM 7507 O O . SER D 1 215 ? 46.449 79.157 86.657 1.00 34.50 215 SER D O 1
ATOM 7510 N N . SER D 1 216 ? 44.281 79.602 86.333 1.00 36.38 216 SER D N 1
ATOM 7511 C CA . SER D 1 216 ? 44.564 80.431 85.172 1.00 39.29 216 SER D CA 1
ATOM 7512 C C . SER D 1 216 ? 45.112 81.801 85.565 1.00 40.17 216 SER D C 1
ATOM 7513 O O . SER D 1 216 ? 45.741 82.472 84.747 1.00 40.39 216 SER D O 1
ATOM 7516 N N . LEU D 1 217 ? 44.894 82.208 86.815 1.00 41.00 217 LEU D N 1
ATOM 7517 C CA . LEU D 1 217 ? 45.399 83.496 87.286 1.00 42.94 217 LEU D CA 1
ATOM 7518 C C . LEU D 1 217 ? 46.851 83.408 87.696 1.00 45.59 217 LEU D C 1
ATOM 7519 O O . LEU D 1 217 ? 47.600 84.379 87.566 1.00 45.06 217 LEU D O 1
ATOM 7524 N N . ASP D 1 218 ? 47.241 82.244 88.205 1.00 48.17 218 ASP D N 1
ATOM 7525 C CA . ASP D 1 218 ? 48.611 82.036 88.644 1.00 52.41 218 ASP D CA 1
ATOM 7526 C C . ASP D 1 218 ? 49.295 80.888 87.906 1.00 53.88 218 ASP D C 1
ATOM 7527 O O . ASP D 1 218 ? 48.754 79.788 87.802 1.00 54.49 218 ASP D O 1
ATOM 7532 N N . HIS D 1 219 ? 50.495 81.157 87.403 1.00 54.67 219 HIS D N 1
ATOM 7533 C CA . HIS D 1 219 ? 51.257 80.160 86.668 1.00 55.92 219 HIS D CA 1
ATOM 7534 C C . HIS D 1 219 ? 52.669 80.042 87.213 1.00 54.26 219 HIS D C 1
ATOM 7535 O O . HIS D 1 219 ? 53.545 79.473 86.563 1.00 53.28 219 HIS D O 1
ATOM 7542 N N . GLN D 1 220 ? 52.887 80.577 88.409 1.00 52.38 220 GLN D N 1
ATOM 7543 C CA . GLN D 1 220 ? 54.207 80.521 89.011 1.00 50.95 220 GLN D CA 1
ATOM 7544 C C . GLN D 1 220 ? 54.655 79.065 89.130 1.00 48.80 220 GLN D C 1
ATOM 7545 O O . GLN D 1 220 ? 55.786 78.729 88.777 1.00 46.69 220 GLN D O 1
ATOM 7551 N N . VAL D 1 221 ? 53.766 78.203 89.614 1.00 47.20 221 VAL D N 1
ATOM 7552 C CA . VAL D 1 221 ? 54.100 76.793 89.768 1.00 48.03 221 VAL D CA 1
ATOM 7553 C C . VAL D 1 221 ? 54.486 76.153 88.435 1.00 48.51 221 VAL D C 1
ATOM 7554 O O . VAL D 1 221 ? 55.518 75.487 88.329 1.00 45.97 221 VAL D O 1
ATOM 7558 N N . SER D 1 222 ? 53.654 76.372 87.422 1.00 49.59 222 SER D N 1
ATOM 7559 C CA . SER D 1 222 ? 53.879 75.815 86.094 1.00 51.11 222 SER D CA 1
ATOM 7560 C C . SER D 1 222 ? 55.134 76.332 85.395 1.00 50.95 222 SER D C 1
ATOM 7561 O O . SER D 1 222 ? 55.781 75.600 84.652 1.00 51.19 222 SER D O 1
ATOM 7564 N N . ARG D 1 223 ? 55.474 77.596 85.622 1.00 52.10 223 ARG D N 1
ATOM 7565 C CA . ARG D 1 223 ? 56.660 78.185 85.004 1.00 52.24 223 ARG D CA 1
ATOM 7566 C C . ARG D 1 223 ? 57.947 77.681 85.669 1.00 50.44 223 ARG D C 1
ATOM 7567 O O . ARG D 1 223 ? 59.000 77.629 85.039 1.00 50.01 223 ARG D O 1
ATOM 7575 N N . ALA D 1 224 ? 57.852 77.305 86.939 1.00 47.40 224 ALA D N 1
ATOM 7576 C CA . ALA D 1 224 ? 59.005 76.818 87.691 1.00 45.94 224 ALA D CA 1
ATOM 7577 C C . ALA D 1 224 ? 59.406 75.372 87.377 1.00 44.79 224 ALA D C 1
ATOM 7578 O O . ALA D 1 224 ? 60.586 75.017 87.435 1.00 44.23 224 ALA D O 1
ATOM 7580 N N . LYS D 1 225 ? 58.415 74.548 87.055 1.00 43.60 225 LYS D N 1
ATOM 7581 C CA . LYS D 1 225 ? 58.628 73.134 86.772 1.00 42.43 225 LYS D CA 1
ATOM 7582 C C . LYS D 1 225 ? 59.943 72.791 86.079 1.00 40.23 225 LYS D C 1
ATOM 7583 O O . LYS D 1 225 ? 60.755 72.052 86.623 1.00 39.28 225 LYS D O 1
ATOM 7589 N N . ALA D 1 226 ? 60.147 73.316 84.876 1.00 39.33 226 ALA D N 1
ATOM 7590 C CA . ALA D 1 226 ? 61.369 73.041 84.128 1.00 38.95 226 ALA D CA 1
ATOM 7591 C C . ALA D 1 226 ? 62.624 73.436 84.911 1.00 38.68 226 ALA D C 1
ATOM 7592 O O . ALA D 1 226 ? 63.551 72.635 85.047 1.00 38.91 226 ALA D O 1
ATOM 7594 N N . THR D 1 227 ? 62.658 74.663 85.428 1.00 37.79 227 THR D N 1
ATOM 7595 C CA . THR D 1 227 ? 63.819 75.122 86.200 1.00 37.76 227 THR D CA 1
ATOM 7596 C C . THR D 1 227 ? 64.070 74.162 87.355 1.00 34.16 227 THR D C 1
ATOM 7597 O O . THR D 1 227 ? 65.191 73.728 87.593 1.00 32.76 227 THR D O 1
ATOM 7601 N N . ALA D 1 228 ? 62.999 73.849 88.075 1.00 33.51 228 ALA D N 1
ATOM 7602 C CA . ALA D 1 228 ? 63.067 72.950 89.217 1.00 33.18 228 ALA D CA 1
ATOM 7603 C C . ALA D 1 228 ? 63.634 71.583 88.847 1.00 32.35 228 ALA D C 1
ATOM 7604 O O . ALA D 1 228 ? 64.620 71.143 89.432 1.00 31.71 228 ALA D O 1
ATOM 7606 N N . LEU D 1 229 ? 63.015 70.923 87.871 1.00 33.57 229 LEU D N 1
ATOM 7607 C CA . LEU D 1 229 ? 63.448 69.593 87.440 1.00 35.59 229 LEU D CA 1
ATOM 7608 C C . LEU D 1 229 ? 64.922 69.551 87.055 1.00 36.59 229 LEU D C 1
ATOM 7609 O O . LEU D 1 229 ? 65.653 68.640 87.453 1.00 36.36 229 LEU D O 1
ATOM 7614 N N . THR D 1 230 ? 65.352 70.543 86.283 1.00 37.44 230 THR D N 1
ATOM 7615 C CA . THR D 1 230 ? 66.738 70.635 85.868 1.00 38.65 230 THR D CA 1
ATOM 7616 C C . THR D 1 230 ? 67.619 70.659 87.116 1.00 40.43 230 THR D C 1
ATOM 7617 O O . THR D 1 230 ? 68.567 69.885 87.244 1.00 41.40 230 THR D O 1
ATOM 7621 N N . ALA D 1 231 ? 67.296 71.553 88.041 1.00 41.54 231 ALA D N 1
ATOM 7622 C CA . ALA D 1 231 ? 68.063 71.682 89.269 1.00 43.51 231 ALA D CA 1
ATOM 7623 C C . ALA D 1 231 ? 68.075 70.382 90.064 1.00 44.90 231 ALA D C 1
ATOM 7624 O O . ALA D 1 231 ? 69.130 69.944 90.518 1.00 44.85 231 ALA D O 1
ATOM 7626 N N . ASN D 1 232 ? 66.907 69.766 90.234 1.00 47.28 232 ASN D N 1
ATOM 7627 C CA . ASN D 1 232 ? 66.836 68.521 90.984 1.00 50.28 232 ASN D CA 1
ATOM 7628 C C . ASN D 1 232 ? 67.880 67.565 90.428 1.00 52.29 232 ASN D C 1
ATOM 7629 O O . ASN D 1 232 ? 68.476 66.779 91.162 1.00 51.60 232 ASN D O 1
ATOM 7634 N N . GLN D 1 233 ? 68.093 67.646 89.120 1.00 54.98 233 GLN D N 1
ATOM 7635 C CA . GLN D 1 233 ? 69.092 66.825 88.447 1.00 58.22 233 GLN D CA 1
ATOM 7636 C C . GLN D 1 233 ? 70.463 67.195 89.006 1.00 59.63 233 GLN D C 1
ATOM 7637 O O . GLN D 1 233 ? 70.957 66.574 89.947 1.00 61.01 233 GLN D O 1
ATOM 7643 N N . ASP D 1 234 ? 71.055 68.225 88.410 1.00 59.69 234 ASP D N 1
ATOM 7644 C CA . ASP D 1 234 ? 72.365 68.749 88.786 1.00 60.16 234 ASP D CA 1
ATOM 7645 C C . ASP D 1 234 ? 72.823 68.460 90.215 1.00 60.07 234 ASP D C 1
ATOM 7646 O O . ASP D 1 234 ? 73.955 68.023 90.430 1.00 60.11 234 ASP D O 1
ATOM 7659 N N . PHE D 1 236 ? 71.496 66.163 92.450 1.00 62.29 236 PHE D N 1
ATOM 7660 C CA . PHE D 1 236 ? 71.512 64.724 92.727 1.00 63.94 236 PHE D CA 1
ATOM 7661 C C . PHE D 1 236 ? 72.426 63.979 91.763 1.00 65.43 236 PHE D C 1
ATOM 7662 O O . PHE D 1 236 ? 72.382 62.756 91.658 1.00 65.85 236 PHE D O 1
ATOM 7670 N N . SER D 1 237 ? 73.251 64.744 91.061 1.00 67.35 237 SER D N 1
ATOM 7671 C CA . SER D 1 237 ? 74.202 64.212 90.100 1.00 69.23 237 SER D CA 1
ATOM 7672 C C . SER D 1 237 ? 75.403 65.144 90.151 1.00 70.06 237 SER D C 1
ATOM 7673 O O . SER D 1 237 ? 75.677 65.895 89.215 1.00 71.39 237 SER D O 1
ATOM 7676 N N . ASP D 1 238 ? 76.102 65.096 91.277 1.00 70.36 238 ASP D N 1
ATOM 7677 C CA . ASP D 1 238 ? 77.268 65.929 91.506 1.00 70.65 238 ASP D CA 1
ATOM 7678 C C . ASP D 1 238 ? 78.201 65.190 92.448 1.00 70.15 238 ASP D C 1
ATOM 7679 O O . ASP D 1 238 ? 77.804 64.803 93.544 1.00 69.43 238 ASP D O 1
ATOM 7684 N N . PRO D 1 239 ? 79.459 64.990 92.033 1.00 69.96 239 PRO D N 1
ATOM 7685 C CA . PRO D 1 239 ? 80.441 64.286 92.861 1.00 69.76 239 PRO D CA 1
ATOM 7686 C C . PRO D 1 239 ? 80.430 64.688 94.338 1.00 69.60 239 PRO D C 1
ATOM 7687 O O . PRO D 1 239 ? 80.300 63.830 95.214 1.00 69.36 239 PRO D O 1
ATOM 7691 N N . GLN D 1 240 ? 80.561 65.983 94.616 1.00 69.06 240 GLN D N 1
ATOM 7692 C CA . GLN D 1 240 ? 80.565 66.450 96.000 1.00 68.86 240 GLN D CA 1
ATOM 7693 C C . GLN D 1 240 ? 79.283 66.076 96.740 1.00 67.86 240 GLN D C 1
ATOM 7694 O O . GLN D 1 240 ? 79.328 65.397 97.765 1.00 66.72 240 GLN D O 1
ATOM 7700 N N . ASN D 1 241 ? 78.142 66.518 96.223 1.00 67.73 241 ASN D N 1
ATOM 7701 C CA . ASN D 1 241 ? 76.866 66.202 96.856 1.00 68.65 241 ASN D CA 1
ATOM 7702 C C . ASN D 1 241 ? 76.717 64.685 96.927 1.00 68.99 241 ASN D C 1
ATOM 7703 O O . ASN D 1 241 ? 76.158 64.149 97.888 1.00 68.18 241 ASN D O 1
ATOM 7708 N N . GLN D 1 242 ? 77.219 64.010 95.892 1.00 69.85 242 GLN D N 1
ATOM 7709 C CA . GLN D 1 242 ? 77.181 62.554 95.798 1.00 70.56 242 GLN D CA 1
ATOM 7710 C C . GLN D 1 242 ? 77.811 62.032 97.086 1.00 71.50 242 GLN D C 1
ATOM 7711 O O . GLN D 1 242 ? 77.206 61.244 97.818 1.00 71.02 242 GLN D O 1
ATOM 7725 N N . GLY D 1 244 ? 79.441 62.873 100.880 1.00 71.89 244 GLY D N 1
ATOM 7726 C CA . GLY D 1 244 ? 78.727 63.583 101.922 1.00 69.87 244 GLY D CA 1
ATOM 7727 C C . GLY D 1 244 ? 77.479 62.810 102.293 1.00 68.77 244 GLY D C 1
ATOM 7728 O O . GLY D 1 244 ? 77.289 62.465 103.457 1.00 68.50 244 GLY D O 1
ATOM 7729 N N . ILE D 1 245 ? 76.620 62.542 101.313 1.00 67.74 245 ILE D N 1
ATOM 7730 C CA . ILE D 1 245 ? 75.409 61.775 101.581 1.00 68.68 245 ILE D CA 1
ATOM 7731 C C . ILE D 1 245 ? 75.830 60.335 101.878 1.00 69.58 245 ILE D C 1
ATOM 7732 O O . ILE D 1 245 ? 75.393 59.739 102.869 1.00 69.61 245 ILE D O 1
ATOM 7737 N N . ILE D 1 246 ? 76.690 59.786 101.023 1.00 69.56 246 ILE D N 1
ATOM 7738 C CA . ILE D 1 246 ? 77.187 58.428 101.209 1.00 69.95 246 ILE D CA 1
ATOM 7739 C C . ILE D 1 246 ? 77.929 58.330 102.537 1.00 70.03 246 ILE D C 1
ATOM 7740 O O . ILE D 1 246 ? 77.800 57.345 103.259 1.00 70.26 246 ILE D O 1
ATOM 7745 N N . ARG D 1 247 ? 78.706 59.361 102.852 1.00 70.21 247 ARG D N 1
ATOM 7746 C CA . ARG D 1 247 ? 79.467 59.390 104.090 1.00 70.87 247 ARG D CA 1
ATOM 7747 C C . ARG D 1 247 ? 78.503 59.593 105.257 1.00 70.71 247 ARG D C 1
ATOM 7748 O O . ARG D 1 247 ? 78.809 59.248 106.398 1.00 71.12 247 ARG D O 1
ATOM 7756 N N . TYR D 1 248 ? 77.331 60.148 104.965 1.00 69.70 248 TYR D N 1
ATOM 7757 C CA . TYR D 1 248 ? 76.328 60.369 105.995 1.00 69.49 248 TYR D CA 1
ATOM 7758 C C . TYR D 1 248 ? 75.577 59.066 106.222 1.00 70.65 248 TYR D C 1
ATOM 7759 O O . TYR D 1 248 ? 75.326 58.674 107.362 1.00 71.06 248 TYR D O 1
ATOM 7768 N N . VAL D 1 249 ? 75.212 58.406 105.128 1.00 71.57 249 VAL D N 1
ATOM 7769 C CA . VAL D 1 249 ? 74.501 57.137 105.207 1.00 72.42 249 VAL D CA 1
ATOM 7770 C C . VAL D 1 249 ? 75.532 56.039 105.455 1.00 72.58 249 VAL D C 1
ATOM 7771 O O . VAL D 1 249 ? 75.722 55.152 104.626 1.00 72.63 249 VAL D O 1
ATOM 7775 N N . GLU D 1 250 ? 76.197 56.130 106.603 1.00 72.86 250 GLU D N 1
ATOM 7776 C CA . GLU D 1 250 ? 77.230 55.188 107.036 1.00 73.35 250 GLU D CA 1
ATOM 7777 C C . GLU D 1 250 ? 77.646 55.637 108.431 1.00 74.62 250 GLU D C 1
ATOM 7778 O O . GLU D 1 250 ? 77.997 54.824 109.289 1.00 74.88 250 GLU D O 1
ATOM 7784 N N . THR D 1 251 ? 77.591 56.951 108.637 1.00 75.72 251 THR D N 1
ATOM 7785 C CA . THR D 1 251 ? 77.940 57.576 109.907 1.00 76.10 251 THR D CA 1
ATOM 7786 C C . THR D 1 251 ? 77.063 58.817 110.121 1.00 76.51 251 THR D C 1
ATOM 7787 O O . THR D 1 251 ? 75.833 58.715 110.181 1.00 76.40 251 THR D O 1
ATOM 7791 N N . GLY D 1 252 ? 77.698 59.984 110.229 1.00 76.14 252 GLY D N 1
ATOM 7792 C CA . GLY D 1 252 ? 76.964 61.219 110.436 1.00 73.28 252 GLY D CA 1
ATOM 7793 C C . GLY D 1 252 ? 77.490 62.348 109.571 1.00 72.27 252 GLY D C 1
ATOM 7794 O O . GLY D 1 252 ? 78.673 62.386 109.237 1.00 71.31 252 GLY D O 1
ATOM 7795 N N . GLN D 1 253 ? 76.604 63.274 109.217 1.00 71.76 253 GLN D N 1
ATOM 7796 C CA . GLN D 1 253 ? 76.951 64.420 108.381 1.00 70.33 253 GLN D CA 1
ATOM 7797 C C . GLN D 1 253 ? 77.997 65.343 109.000 1.00 69.22 253 GLN D C 1
ATOM 7798 O O . GLN D 1 253 ? 77.958 65.637 110.192 1.00 69.83 253 GLN D O 1
ATOM 7804 N N . PHE D 1 254 ? 78.927 65.787 108.161 1.00 68.03 254 PHE D N 1
ATOM 7805 C CA . PHE D 1 254 ? 80.003 66.722 108.514 1.00 67.27 254 PHE D CA 1
ATOM 7806 C C . PHE D 1 254 ? 79.577 67.799 109.565 1.00 67.21 254 PHE D C 1
ATOM 7807 O O . PHE D 1 254 ? 79.396 67.465 110.743 1.00 66.34 254 PHE D O 1
ATOM 7815 N N . PRO D 1 255 ? 79.463 69.098 109.178 1.00 66.68 255 PRO D N 1
ATOM 7816 C CA . PRO D 1 255 ? 79.040 69.999 110.260 1.00 65.89 255 PRO D CA 1
ATOM 7817 C C . PRO D 1 255 ? 77.516 70.152 110.306 1.00 64.93 255 PRO D C 1
ATOM 7818 O O . PRO D 1 255 ? 76.927 70.006 111.398 1.00 64.26 255 PRO D O 1
ATOM 7822 N N . THR E 1 5 ? 57.637 66.947 67.524 1.00 64.84 5 THR E N 1
ATOM 7823 C CA . THR E 1 5 ? 57.756 66.624 68.972 1.00 64.66 5 THR E CA 1
ATOM 7824 C C . THR E 1 5 ? 57.130 65.273 69.294 1.00 65.00 5 THR E C 1
ATOM 7825 O O . THR E 1 5 ? 56.976 64.926 70.466 1.00 66.35 5 THR E O 1
ATOM 7829 N N . TYR E 1 6 ? 56.768 64.508 68.268 1.00 64.01 6 TYR E N 1
ATOM 7830 C CA . TYR E 1 6 ? 56.156 63.204 68.507 1.00 62.87 6 TYR E CA 1
ATOM 7831 C C . TYR E 1 6 ? 56.993 61.978 68.164 1.00 62.31 6 TYR E C 1
ATOM 7832 O O . TYR E 1 6 ? 57.369 61.226 69.064 1.00 61.17 6 TYR E O 1
ATOM 7841 N N . GLN E 1 7 ? 57.271 61.773 66.877 1.00 61.80 7 GLN E N 1
ATOM 7842 C CA . GLN E 1 7 ? 58.067 60.632 66.409 1.00 62.38 7 GLN E CA 1
ATOM 7843 C C . GLN E 1 7 ? 57.259 59.479 65.806 1.00 61.35 7 GLN E C 1
ATOM 7844 O O . GLN E 1 7 ? 57.601 58.988 64.730 1.00 62.13 7 GLN E O 1
ATOM 7850 N N . THR E 1 8 ? 56.200 59.041 66.483 1.00 59.31 8 THR E N 1
ATOM 7851 C CA . THR E 1 8 ? 55.388 57.944 65.953 1.00 58.41 8 THR E CA 1
ATOM 7852 C C . THR E 1 8 ? 54.071 58.394 65.325 1.00 56.79 8 THR E C 1
ATOM 7853 O O . THR E 1 8 ? 53.437 57.630 64.605 1.00 56.14 8 THR E O 1
ATOM 7857 N N . ILE E 1 9 ? 53.664 59.630 65.592 1.00 56.66 9 ILE E N 1
ATOM 7858 C CA . ILE E 1 9 ? 52.408 60.150 65.054 1.00 55.42 9 ILE E CA 1
ATOM 7859 C C . ILE E 1 9 ? 52.464 61.641 64.741 1.00 54.86 9 ILE E C 1
ATOM 7860 O O . ILE E 1 9 ? 53.252 62.380 65.322 1.00 55.27 9 ILE E O 1
ATOM 7865 N N . LYS E 1 10 ? 51.616 62.071 63.814 1.00 55.09 10 LYS E N 1
ATOM 7866 C CA . LYS E 1 10 ? 51.528 63.473 63.429 1.00 55.66 10 LYS E CA 1
ATOM 7867 C C . LYS E 1 10 ? 50.150 63.939 63.891 1.00 56.23 10 LYS E C 1
ATOM 7868 O O . LYS E 1 10 ? 49.149 63.248 63.687 1.00 56.37 10 LYS E O 1
ATOM 7874 N N . VAL E 1 11 ? 50.100 65.107 64.522 1.00 55.34 11 VAL E N 1
ATOM 7875 C CA . VAL E 1 11 ? 48.847 65.621 65.049 1.00 53.77 11 VAL E CA 1
ATOM 7876 C C . VAL E 1 11 ? 48.510 67.047 64.623 1.00 54.42 11 VAL E C 1
ATOM 7877 O O . VAL E 1 11 ? 49.359 67.941 64.663 1.00 55.23 11 VAL E O 1
ATOM 7881 N N . ARG E 1 12 ? 47.262 67.257 64.220 1.00 53.30 12 ARG E N 1
ATOM 7882 C CA . ARG E 1 12 ? 46.814 68.584 63.837 1.00 53.42 12 ARG E CA 1
ATOM 7883 C C . ARG E 1 12 ? 45.381 68.797 64.307 1.00 53.22 12 ARG E C 1
ATOM 7884 O O . ARG E 1 12 ? 44.618 67.841 64.454 1.00 53.47 12 ARG E O 1
ATOM 7892 N N . PHE E 1 13 ? 45.027 70.055 64.557 1.00 52.25 13 PHE E N 1
ATOM 7893 C CA . PHE E 1 13 ? 43.688 70.409 65.003 1.00 50.77 13 PHE E CA 1
ATOM 7894 C C . PHE E 1 13 ? 43.031 71.362 64.020 1.00 51.65 13 PHE E C 1
ATOM 7895 O O . PHE E 1 13 ? 43.667 72.286 63.510 1.00 51.67 13 PHE E O 1
ATOM 7903 N N . GLN E 1 14 ? 41.753 71.125 63.756 1.00 52.03 14 GLN E N 1
ATOM 7904 C CA . GLN E 1 14 ? 40.979 71.969 62.859 1.00 52.13 14 GLN E CA 1
ATOM 7905 C C . GLN E 1 14 ? 39.606 72.071 63.519 1.00 50.73 14 GLN E C 1
ATOM 7906 O O . GLN E 1 14 ? 38.848 71.098 63.556 1.00 49.22 14 GLN E O 1
ATOM 7912 N N . ALA E 1 15 ? 39.315 73.248 64.064 1.00 48.69 15 ALA E N 1
ATOM 7913 C CA . ALA E 1 15 ? 38.058 73.509 64.747 1.00 47.86 15 ALA E CA 1
ATOM 7914 C C . ALA E 1 15 ? 37.886 72.590 65.958 1.00 47.83 15 ALA E C 1
ATOM 7915 O O . ALA E 1 15 ? 38.705 72.606 66.870 1.00 48.51 15 ALA E O 1
ATOM 7917 N N . SER E 1 16 ? 36.826 71.786 65.964 1.00 47.86 16 SER E N 1
ATOM 7918 C CA . SER E 1 16 ? 36.554 70.876 67.074 1.00 47.57 16 SER E CA 1
ATOM 7919 C C . SER E 1 16 ? 37.055 69.457 66.815 1.00 47.48 16 SER E C 1
ATOM 7920 O O . SER E 1 16 ? 36.721 68.529 67.553 1.00 46.39 16 SER E O 1
ATOM 7923 N N . VAL E 1 17 ? 37.871 69.300 65.779 1.00 46.92 17 VAL E N 1
ATOM 7924 C CA . VAL E 1 17 ? 38.410 68.000 65.400 1.00 45.85 17 VAL E CA 1
ATOM 7925 C C . VAL E 1 17 ? 39.881 67.844 65.763 1.00 46.25 17 VAL E C 1
ATOM 7926 O O . VAL E 1 17 ? 40.621 68.822 65.819 1.00 49.14 17 VAL E O 1
ATOM 7930 N N . CYS E 1 18 ? 40.300 66.609 66.015 1.00 46.59 18 CYS E N 1
ATOM 7931 C CA . CYS E 1 18 ? 41.694 66.322 66.342 1.00 46.05 18 CYS E CA 1
ATOM 7932 C C . CYS E 1 18 ? 42.206 65.139 65.521 1.00 45.87 18 CYS E C 1
ATOM 7933 O O . CYS E 1 18 ? 41.884 63.988 65.815 1.00 46.56 18 CYS E O 1
ATOM 7936 N N . TYR E 1 19 ? 43.018 65.424 64.506 1.00 44.93 19 TYR E N 1
ATOM 7937 C CA . TYR E 1 19 ? 43.560 64.379 63.638 1.00 44.09 19 TYR E CA 1
ATOM 7938 C C . TYR E 1 19 ? 44.881 63.782 64.126 1.00 43.30 19 TYR E C 1
ATOM 7939 O O . TYR E 1 19 ? 45.866 64.496 64.288 1.00 43.21 19 TYR E O 1
ATOM 7948 N N . ILE E 1 20 ? 44.888 62.472 64.365 1.00 44.18 20 ILE E N 1
ATOM 7949 C CA . ILE E 1 20 ? 46.095 61.757 64.788 1.00 45.27 20 ILE E CA 1
ATOM 7950 C C . ILE E 1 20 ? 46.508 60.893 63.605 1.00 47.07 20 ILE E C 1
ATOM 7951 O O . ILE E 1 20 ? 45.683 60.154 63.061 1.00 47.68 20 ILE E O 1
ATOM 7956 N N . THR E 1 21 ? 47.774 60.972 63.209 1.00 48.00 21 THR E N 1
ATOM 7957 C CA . THR E 1 21 ? 48.237 60.191 62.072 1.00 49.50 21 THR E CA 1
ATOM 7958 C C . THR E 1 21 ? 49.369 59.234 62.381 1.00 51.35 21 THR E C 1
ATOM 7959 O O . THR E 1 21 ? 50.485 59.654 62.659 1.00 50.66 21 THR E O 1
ATOM 7963 N N . PHE E 1 22 ? 49.077 57.941 62.329 1.00 54.09 22 PHE E N 1
ATOM 7964 C CA . PHE E 1 22 ? 50.097 56.940 62.590 1.00 57.85 22 PHE E CA 1
ATOM 7965 C C . PHE E 1 22 ? 51.170 57.137 61.541 1.00 59.97 22 PHE E C 1
ATOM 7966 O O . PHE E 1 22 ? 50.965 56.833 60.368 1.00 60.33 22 PHE E O 1
ATOM 7974 N N . HIS E 1 23 ? 52.315 57.658 61.959 1.00 62.61 23 HIS E N 1
ATOM 7975 C CA . HIS E 1 23 ? 53.387 57.898 61.016 1.00 64.63 23 HIS E CA 1
ATOM 7976 C C . HIS E 1 23 ? 54.651 57.125 61.339 1.00 65.66 23 HIS E C 1
ATOM 7977 O O . HIS E 1 23 ? 55.501 57.582 62.108 1.00 65.83 23 HIS E O 1
ATOM 7984 N N . ARG E 1 24 ? 54.767 55.946 60.743 1.00 66.40 24 ARG E N 1
ATOM 7985 C CA . ARG E 1 24 ? 55.938 55.108 60.933 1.00 68.03 24 ARG E CA 1
ATOM 7986 C C . ARG E 1 24 ? 56.107 54.311 59.647 1.00 68.98 24 ARG E C 1
ATOM 7987 O O . ARG E 1 24 ? 55.993 53.086 59.637 1.00 68.98 24 ARG E O 1
ATOM 7995 N N . PRO E 1 25 ? 56.380 55.014 58.534 1.00 70.54 25 PRO E N 1
ATOM 7996 C CA . PRO E 1 25 ? 56.568 54.409 57.210 1.00 71.40 25 PRO E CA 1
ATOM 7997 C C . PRO E 1 25 ? 57.727 53.419 57.152 1.00 72.49 25 PRO E C 1
ATOM 7998 O O . PRO E 1 25 ? 57.754 52.526 56.299 1.00 72.96 25 PRO E O 1
ATOM 8002 N N . GLU E 1 26 ? 58.682 53.579 58.062 1.00 72.95 26 GLU E N 1
ATOM 8003 C CA . GLU E 1 26 ? 59.840 52.696 58.106 1.00 72.98 26 GLU E CA 1
ATOM 8004 C C . GLU E 1 26 ? 59.550 51.477 58.975 1.00 72.40 26 GLU E C 1
ATOM 8005 O O . GLU E 1 26 ? 60.469 50.752 59.369 1.00 72.88 26 GLU E O 1
ATOM 8011 N N . ALA E 1 27 ? 58.270 51.259 59.268 1.00 70.94 27 ALA E N 1
ATOM 8012 C CA . ALA E 1 27 ? 57.847 50.132 60.093 1.00 69.62 27 ALA E CA 1
ATOM 8013 C C . ALA E 1 27 ? 56.502 49.585 59.630 1.00 68.26 27 ALA E C 1
ATOM 8014 O O . ALA E 1 27 ? 55.907 48.737 60.292 1.00 69.00 27 ALA E O 1
ATOM 8016 N N . ASN E 1 28 ? 56.031 50.068 58.487 1.00 66.17 28 ASN E N 1
ATOM 8017 C CA . ASN E 1 28 ? 54.748 49.637 57.943 1.00 64.75 28 ASN E CA 1
ATOM 8018 C C . ASN E 1 28 ? 53.655 49.839 58.995 1.00 63.49 28 ASN E C 1
ATOM 8019 O O . ASN E 1 28 ? 52.853 48.941 59.262 1.00 62.57 28 ASN E O 1
ATOM 8024 N N . ASN E 1 29 ? 53.642 51.034 59.583 1.00 62.28 29 ASN E N 1
ATOM 8025 C CA . ASN E 1 29 ? 52.682 51.409 60.615 1.00 60.92 29 ASN E CA 1
ATOM 8026 C C . ASN E 1 29 ? 52.353 50.291 61.594 1.00 60.84 29 ASN E C 1
ATOM 8027 O O . ASN E 1 29 ? 51.188 50.091 61.960 1.00 58.80 29 ASN E O 1
ATOM 8032 N N . THR E 1 30 ? 53.380 49.548 61.998 1.00 60.67 30 THR E N 1
ATOM 8033 C CA . THR E 1 30 ? 53.190 48.491 62.979 1.00 60.65 30 THR E CA 1
ATOM 8034 C C . THR E 1 30 ? 53.155 49.260 64.294 1.00 60.26 30 THR E C 1
ATOM 8035 O O . THR E 1 30 ? 53.488 50.451 64.326 1.00 59.83 30 THR E O 1
ATOM 8039 N N . ILE E 1 31 ? 52.759 48.603 65.376 1.00 59.21 31 ILE E N 1
ATOM 8040 C CA . ILE E 1 31 ? 52.674 49.292 66.653 1.00 58.96 31 ILE E CA 1
ATOM 8041 C C . ILE E 1 31 ? 53.677 48.857 67.715 1.00 58.26 31 ILE E C 1
ATOM 8042 O O . ILE E 1 31 ? 53.972 47.673 67.866 1.00 58.26 31 ILE E O 1
ATOM 8047 N N . ASN E 1 32 ? 54.194 49.844 68.443 1.00 57.89 32 ASN E N 1
ATOM 8048 C CA . ASN E 1 32 ? 55.143 49.621 69.533 1.00 58.14 32 ASN E CA 1
ATOM 8049 C C . ASN E 1 32 ? 54.696 50.461 70.727 1.00 58.20 32 ASN E C 1
ATOM 8050 O O . ASN E 1 32 ? 53.794 51.288 70.601 1.00 59.60 32 ASN E O 1
ATOM 8055 N N . ASP E 1 33 ? 55.329 50.261 71.878 1.00 58.14 33 ASP E N 1
ATOM 8056 C CA . ASP E 1 33 ? 54.954 50.997 73.083 1.00 58.03 33 ASP E CA 1
ATOM 8057 C C . ASP E 1 33 ? 54.913 52.512 72.918 1.00 56.69 33 ASP E C 1
ATOM 8058 O O . ASP E 1 33 ? 53.978 53.169 73.382 1.00 57.32 33 ASP E O 1
ATOM 8063 N N . THR E 1 34 ? 55.922 53.068 72.261 1.00 54.61 34 THR E N 1
ATOM 8064 C CA . THR E 1 34 ? 55.978 54.507 72.056 1.00 53.11 34 THR E CA 1
ATOM 8065 C C . THR E 1 34 ? 54.676 55.003 71.444 1.00 51.72 34 THR E C 1
ATOM 8066 O O . THR E 1 34 ? 54.082 55.960 71.925 1.00 52.26 34 THR E O 1
ATOM 8070 N N . LEU E 1 35 ? 54.242 54.331 70.383 1.00 50.79 35 LEU E N 1
ATOM 8071 C CA . LEU E 1 35 ? 53.016 54.678 69.667 1.00 50.69 35 LEU E CA 1
ATOM 8072 C C . LEU E 1 35 ? 51.805 54.768 70.594 1.00 49.39 35 LEU E C 1
ATOM 8073 O O . LEU E 1 35 ? 51.020 55.712 70.515 1.00 48.34 35 LEU E O 1
ATOM 8078 N N . ILE E 1 36 ? 51.660 53.781 71.468 1.00 48.84 36 ILE E N 1
ATOM 8079 C CA . ILE E 1 36 ? 50.543 53.742 72.400 1.00 48.78 36 ILE E CA 1
ATOM 8080 C C . ILE E 1 36 ? 50.587 54.912 73.373 1.00 49.30 36 ILE E C 1
ATOM 8081 O O . ILE E 1 36 ? 49.579 55.583 73.597 1.00 48.15 36 ILE E O 1
ATOM 8086 N N . GLU E 1 37 ? 51.761 55.162 73.946 1.00 50.63 37 GLU E N 1
ATOM 8087 C CA . GLU E 1 37 ? 51.913 56.256 74.897 1.00 51.41 37 GLU E CA 1
ATOM 8088 C C . GLU E 1 37 ? 51.657 57.620 74.263 1.00 50.34 37 GLU E C 1
ATOM 8089 O O . GLU E 1 37 ? 51.081 58.504 74.889 1.00 49.90 37 GLU E O 1
ATOM 8095 N N . GLU E 1 38 ? 52.085 57.795 73.021 1.00 49.42 38 GLU E N 1
ATOM 8096 C CA . GLU E 1 38 ? 51.880 59.069 72.353 1.00 50.54 38 GLU E CA 1
ATOM 8097 C C . GLU E 1 38 ? 50.413 59.307 72.024 1.00 50.80 38 GLU E C 1
ATOM 8098 O O . GLU E 1 38 ? 49.946 60.450 72.022 1.00 49.39 38 GLU E O 1
ATOM 8104 N N . CYS E 1 39 ? 49.686 58.229 71.742 1.00 50.49 39 CYS E N 1
ATOM 8105 C CA . CYS E 1 39 ? 48.269 58.348 71.438 1.00 49.19 39 CYS E CA 1
ATOM 8106 C C . CYS E 1 39 ? 47.511 58.612 72.730 1.00 49.10 39 CYS E C 1
ATOM 8107 O O . CYS E 1 39 ? 46.551 59.385 72.749 1.00 48.07 39 CYS E O 1
ATOM 8110 N N . LEU E 1 40 ? 47.942 57.975 73.813 1.00 48.04 40 LEU E N 1
ATOM 8111 C CA . LEU E 1 40 ? 47.284 58.198 75.089 1.00 50.04 40 LEU E CA 1
ATOM 8112 C C . LEU E 1 40 ? 47.406 59.676 75.439 1.00 51.30 40 LEU E C 1
ATOM 8113 O O . LEU E 1 40 ? 46.416 60.334 75.751 1.00 52.40 40 LEU E O 1
ATOM 8118 N N . GLN E 1 41 ? 48.627 60.197 75.367 1.00 52.71 41 GLN E N 1
ATOM 8119 C CA . GLN E 1 41 ? 48.884 61.601 75.657 1.00 52.11 41 GLN E CA 1
ATOM 8120 C C . GLN E 1 41 ? 47.882 62.481 74.922 1.00 51.63 41 GLN E C 1
ATOM 8121 O O . GLN E 1 41 ? 47.097 63.201 75.539 1.00 51.12 41 GLN E O 1
ATOM 8127 N N . VAL E 1 42 ? 47.910 62.414 73.598 1.00 50.90 42 VAL E N 1
ATOM 8128 C CA . VAL E 1 42 ? 47.017 63.227 72.793 1.00 52.36 42 VAL E CA 1
ATOM 8129 C C . VAL E 1 42 ? 45.526 63.057 73.108 1.00 53.14 42 VAL E C 1
ATOM 8130 O O . VAL E 1 42 ? 44.759 64.010 72.959 1.00 53.85 42 VAL E O 1
ATOM 8134 N N . LEU E 1 43 ? 45.103 61.875 73.551 1.00 52.89 43 LEU E N 1
ATOM 8135 C CA . LEU E 1 43 ? 43.687 61.688 73.866 1.00 52.50 43 LEU E CA 1
ATOM 8136 C C . LEU E 1 43 ? 43.284 62.404 75.149 1.00 52.72 43 LEU E C 1
ATOM 8137 O O . LEU E 1 43 ? 42.157 62.886 75.259 1.00 51.46 43 LEU E O 1
ATOM 8142 N N . ASN E 1 44 ? 44.194 62.472 76.117 1.00 54.00 44 ASN E N 1
ATOM 8143 C CA . ASN E 1 44 ? 43.903 63.168 77.371 1.00 57.35 44 ASN E CA 1
ATOM 8144 C C . ASN E 1 44 ? 43.977 64.655 77.079 1.00 58.22 44 ASN E C 1
ATOM 8145 O O . ASN E 1 44 ? 43.372 65.484 77.766 1.00 57.76 44 ASN E O 1
ATOM 8150 N N . GLN E 1 45 ? 44.738 64.965 76.037 1.00 59.12 45 GLN E N 1
ATOM 8151 C CA . GLN E 1 45 ? 44.925 66.320 75.557 1.00 60.24 45 GLN E CA 1
ATOM 8152 C C . GLN E 1 45 ? 43.535 66.725 75.047 1.00 60.65 45 GLN E C 1
ATOM 8153 O O . GLN E 1 45 ? 43.199 67.906 74.985 1.00 60.68 45 GLN E O 1
ATOM 8159 N N . CYS E 1 46 ? 42.728 65.717 74.709 1.00 60.81 46 CYS E N 1
ATOM 8160 C CA . CYS E 1 46 ? 41.365 65.911 74.203 1.00 60.87 46 CYS E CA 1
ATOM 8161 C C . CYS E 1 46 ? 40.315 65.630 75.278 1.00 60.46 46 CYS E C 1
ATOM 8162 O O . CYS E 1 46 ? 39.125 65.887 75.092 1.00 58.13 46 CYS E O 1
ATOM 8165 N N . GLU E 1 47 ? 40.775 65.099 76.404 1.00 61.94 47 GLU E N 1
ATOM 8166 C CA . GLU E 1 47 ? 39.905 64.753 77.521 1.00 64.08 47 GLU E CA 1
ATOM 8167 C C . GLU E 1 47 ? 39.009 65.890 78.020 1.00 63.38 47 GLU E C 1
ATOM 8168 O O . GLU E 1 47 ? 37.859 65.653 78.391 1.00 63.82 47 GLU E O 1
ATOM 8174 N N . THR E 1 48 ? 39.518 67.119 78.025 1.00 62.63 48 THR E N 1
ATOM 8175 C CA . THR E 1 48 ? 38.723 68.246 78.514 1.00 61.80 48 THR E CA 1
ATOM 8176 C C . THR E 1 48 ? 38.606 69.419 77.545 1.00 61.37 48 THR E C 1
ATOM 8177 O O . THR E 1 48 ? 37.912 70.394 77.830 1.00 62.04 48 THR E O 1
ATOM 8181 N N . SER E 1 49 ? 39.275 69.322 76.402 1.00 60.14 49 SER E N 1
ATOM 8182 C CA . SER E 1 49 ? 39.246 70.393 75.410 1.00 58.57 49 SER E CA 1
ATOM 8183 C C . SER E 1 49 ? 37.840 70.600 74.867 1.00 57.15 49 SER E C 1
ATOM 8184 O O . SER E 1 49 ? 36.866 70.111 75.434 1.00 55.50 49 SER E O 1
ATOM 8187 N N . THR E 1 50 ? 37.740 71.342 73.769 1.00 55.68 50 THR E N 1
ATOM 8188 C CA . THR E 1 50 ? 36.447 71.575 73.141 1.00 55.63 50 THR E CA 1
ATOM 8189 C C . THR E 1 50 ? 36.309 70.516 72.053 1.00 54.58 50 THR E C 1
ATOM 8190 O O . THR E 1 50 ? 35.237 70.338 71.473 1.00 54.62 50 THR E O 1
ATOM 8194 N N . VAL E 1 51 ? 37.410 69.815 71.787 1.00 52.76 51 VAL E N 1
ATOM 8195 C CA . VAL E 1 51 ? 37.434 68.778 70.766 1.00 51.35 51 VAL E CA 1
ATOM 8196 C C . VAL E 1 51 ? 36.227 67.855 70.895 1.00 49.75 51 VAL E C 1
ATOM 8197 O O . VAL E 1 51 ? 35.962 67.299 71.961 1.00 49.18 51 VAL E O 1
ATOM 8201 N N . THR E 1 52 ? 35.496 67.711 69.795 1.00 47.42 52 THR E N 1
ATOM 8202 C CA . THR E 1 52 ? 34.304 66.876 69.746 1.00 44.53 52 THR E CA 1
ATOM 8203 C C . THR E 1 52 ? 34.573 65.524 69.099 1.00 43.10 52 THR E C 1
ATOM 8204 O O . THR E 1 52 ? 33.998 64.509 69.501 1.00 41.95 52 THR E O 1
ATOM 8208 N N . VAL E 1 53 ? 35.430 65.518 68.084 1.00 40.40 53 VAL E N 1
ATOM 8209 C CA . VAL E 1 53 ? 35.763 64.280 67.399 1.00 38.92 53 VAL E CA 1
ATOM 8210 C C . VAL E 1 53 ? 37.261 64.080 67.260 1.00 36.87 53 VAL E C 1
ATOM 8211 O O . VAL E 1 53 ? 38.025 65.039 67.132 1.00 36.34 53 VAL E O 1
ATOM 8215 N N . VAL E 1 54 ? 37.669 62.818 67.320 1.00 35.16 54 VAL E N 1
ATOM 8216 C CA . VAL E 1 54 ? 39.060 62.433 67.171 1.00 31.63 54 VAL E CA 1
ATOM 8217 C C . VAL E 1 54 ? 39.116 61.500 65.967 1.00 32.92 54 VAL E C 1
ATOM 8218 O O . VAL E 1 54 ? 38.423 60.485 65.932 1.00 31.99 54 VAL E O 1
ATOM 8222 N N . VAL E 1 55 ? 39.932 61.854 64.978 1.00 34.04 55 VAL E N 1
ATOM 8223 C CA . VAL E 1 55 ? 40.073 61.048 63.774 1.00 35.29 55 VAL E CA 1
ATOM 8224 C C . VAL E 1 55 ? 41.409 60.307 63.756 1.00 37.97 55 VAL E C 1
ATOM 8225 O O . VAL E 1 55 ? 42.437 60.857 64.140 1.00 38.36 55 VAL E O 1
ATOM 8229 N N . LEU E 1 56 ? 41.377 59.053 63.312 1.00 39.73 56 LEU E N 1
ATOM 8230 C CA . LEU E 1 56 ? 42.572 58.221 63.223 1.00 42.08 56 LEU E CA 1
ATOM 8231 C C . LEU E 1 56 ? 42.882 57.944 61.760 1.00 43.74 56 LEU E C 1
ATOM 8232 O O . LEU E 1 56 ? 42.073 57.344 61.052 1.00 43.07 56 LEU E O 1
ATOM 8237 N N . GLU E 1 57 ? 44.051 58.390 61.311 1.00 46.79 57 GLU E N 1
ATOM 8238 C CA . GLU E 1 57 ? 44.479 58.180 59.930 1.00 48.42 57 GLU E CA 1
ATOM 8239 C C . GLU E 1 57 ? 45.834 57.504 59.892 1.00 48.92 57 GLU E C 1
ATOM 8240 O O . GLU E 1 57 ? 46.557 57.481 60.886 1.00 49.70 57 GLU E O 1
ATOM 8246 N N . GLY E 1 58 ? 46.172 56.946 58.738 1.00 50.31 58 GLY E N 1
ATOM 8247 C CA . GLY E 1 58 ? 47.454 56.284 58.589 1.00 52.29 58 GLY E CA 1
ATOM 8248 C C . GLY E 1 58 ? 48.073 56.621 57.245 1.00 53.93 58 GLY E C 1
ATOM 8249 O O . GLY E 1 58 ? 47.796 57.673 56.668 1.00 53.86 58 GLY E O 1
ATOM 8250 N N . LEU E 1 59 ? 48.917 55.730 56.741 1.00 55.69 59 LEU E N 1
ATOM 8251 C CA . LEU E 1 59 ? 49.553 55.947 55.452 1.00 57.52 59 LEU E CA 1
ATOM 8252 C C . LEU E 1 59 ? 48.597 55.548 54.333 1.00 58.90 59 LEU E C 1
ATOM 8253 O O . LEU E 1 59 ? 47.684 54.747 54.536 1.00 58.20 59 LEU E O 1
ATOM 8258 N N . PRO E 1 60 ? 48.798 56.111 53.134 1.00 60.34 60 PRO E N 1
ATOM 8259 C CA . PRO E 1 60 ? 47.969 55.838 51.955 1.00 61.45 60 PRO E CA 1
ATOM 8260 C C . PRO E 1 60 ? 47.902 54.360 51.568 1.00 61.73 60 PRO E C 1
ATOM 8261 O O . PRO E 1 60 ? 46.897 53.900 51.020 1.00 61.80 60 PRO E O 1
ATOM 8265 N N . GLU E 1 61 ? 48.971 53.624 51.856 1.00 62.23 61 GLU E N 1
ATOM 8266 C CA . GLU E 1 61 ? 49.041 52.206 51.509 1.00 62.65 61 GLU E CA 1
ATOM 8267 C C . GLU E 1 61 ? 48.774 51.304 52.709 1.00 60.20 61 GLU E C 1
ATOM 8268 O O . GLU E 1 61 ? 48.354 50.162 52.551 1.00 59.65 61 GLU E O 1
ATOM 8274 N N . VAL E 1 62 ? 49.032 51.814 53.906 1.00 58.49 62 VAL E N 1
ATOM 8275 C CA . VAL E 1 62 ? 48.814 51.039 55.118 1.00 56.43 62 VAL E CA 1
ATOM 8276 C C . VAL E 1 62 ? 48.335 51.913 56.268 1.00 55.06 62 VAL E C 1
ATOM 8277 O O . VAL E 1 62 ? 48.945 52.930 56.587 1.00 54.97 62 VAL E O 1
ATOM 8281 N N . PHE E 1 63 ? 47.233 51.501 56.881 1.00 53.39 63 PHE E N 1
ATOM 8282 C CA . PHE E 1 63 ? 46.634 52.213 58.008 1.00 51.95 63 PHE E CA 1
ATOM 8283 C C . PHE E 1 63 ? 47.352 51.800 59.302 1.00 50.64 63 PHE E C 1
ATOM 8284 O O . PHE E 1 63 ? 47.730 52.642 60.117 1.00 49.76 63 PHE E O 1
ATOM 8292 N N . CYS E 1 64 ? 47.522 50.489 59.467 1.00 49.67 64 CYS E N 1
ATOM 8293 C CA . CYS E 1 64 ? 48.191 49.892 60.621 1.00 49.33 64 CYS E CA 1
ATOM 8294 C C . CYS E 1 64 ? 48.257 48.381 60.391 1.00 49.40 64 CYS E C 1
ATOM 8295 O O . CYS E 1 64 ? 47.247 47.760 60.061 1.00 48.70 64 CYS E O 1
ATOM 8298 N N . PHE E 1 65 ? 49.438 47.792 60.574 1.00 49.70 65 PHE E N 1
ATOM 8299 C CA . PHE E 1 65 ? 49.611 46.359 60.349 1.00 48.87 65 PHE E CA 1
ATOM 8300 C C . PHE E 1 65 ? 49.687 45.503 61.619 1.00 48.71 65 PHE E C 1
ATOM 8301 O O . PHE E 1 65 ? 50.012 44.313 61.559 1.00 47.76 65 PHE E O 1
ATOM 8309 N N . GLY E 1 66 ? 49.388 46.103 62.766 1.00 48.26 66 GLY E N 1
ATOM 8310 C CA . GLY E 1 66 ? 49.427 45.356 64.012 1.00 47.71 66 GLY E CA 1
ATOM 8311 C C . GLY E 1 66 ? 50.792 45.296 64.674 1.00 47.00 66 GLY E C 1
ATOM 8312 O O . GLY E 1 66 ? 51.673 46.092 64.361 1.00 47.09 66 GLY E O 1
ATOM 8313 N N . ALA E 1 67 ? 50.956 44.339 65.586 1.00 47.07 67 ALA E N 1
ATOM 8314 C CA . ALA E 1 67 ? 52.195 44.131 66.337 1.00 46.80 67 ALA E CA 1
ATOM 8315 C C . ALA E 1 67 ? 53.480 44.169 65.506 1.00 47.76 67 ALA E C 1
ATOM 8316 O O . ALA E 1 67 ? 53.517 43.736 64.352 1.00 46.53 67 ALA E O 1
ATOM 8318 N N . ASP E 1 68 ? 54.540 44.674 66.130 1.00 49.27 68 ASP E N 1
ATOM 8319 C CA . ASP E 1 68 ? 55.848 44.813 65.496 1.00 50.97 68 ASP E CA 1
ATOM 8320 C C . ASP E 1 68 ? 56.701 43.556 65.693 1.00 51.38 68 ASP E C 1
ATOM 8321 O O . ASP E 1 68 ? 57.353 43.402 66.722 1.00 51.19 68 ASP E O 1
ATOM 8326 N N . PHE E 1 69 ? 56.700 42.667 64.701 1.00 52.51 69 PHE E N 1
ATOM 8327 C CA . PHE E 1 69 ? 57.468 41.422 64.774 1.00 54.78 69 PHE E CA 1
ATOM 8328 C C . PHE E 1 69 ? 58.977 41.641 64.836 1.00 55.59 69 PHE E C 1
ATOM 8329 O O . PHE E 1 69 ? 59.695 40.870 65.473 1.00 54.63 69 PHE E O 1
ATOM 8337 N N . GLN E 1 70 ? 59.450 42.688 64.168 1.00 57.33 70 GLN E N 1
ATOM 8338 C CA . GLN E 1 70 ? 60.872 43.014 64.157 1.00 59.77 70 GLN E CA 1
ATOM 8339 C C . GLN E 1 70 ? 61.287 43.351 65.588 1.00 59.53 70 GLN E C 1
ATOM 8340 O O . GLN E 1 70 ? 62.230 42.775 66.133 1.00 57.74 70 GLN E O 1
ATOM 8346 N N . GLU E 1 71 ? 60.557 44.294 66.182 1.00 60.12 71 GLU E N 1
ATOM 8347 C CA . GLU E 1 71 ? 60.801 44.751 67.542 1.00 60.54 71 GLU E CA 1
ATOM 8348 C C . GLU E 1 71 ? 60.645 43.596 68.520 1.00 60.03 71 GLU E C 1
ATOM 8349 O O . GLU E 1 71 ? 61.305 43.561 69.560 1.00 60.03 71 GLU E O 1
ATOM 8355 N N . ILE E 1 72 ? 59.764 42.656 68.189 1.00 59.58 72 ILE E N 1
ATOM 8356 C CA . ILE E 1 72 ? 59.532 41.492 69.039 1.00 59.74 72 ILE E CA 1
ATOM 8357 C C . ILE E 1 72 ? 60.750 40.586 68.961 1.00 59.10 72 ILE E C 1
ATOM 8358 O O . ILE E 1 72 ? 61.144 39.963 69.948 1.00 58.63 72 ILE E O 1
ATOM 8363 N N . TYR E 1 73 ? 61.336 40.522 67.771 1.00 59.24 73 TYR E N 1
ATOM 8364 C CA . TYR E 1 73 ? 62.526 39.717 67.528 1.00 59.50 73 TYR E CA 1
ATOM 8365 C C . TYR E 1 73 ? 63.658 40.264 68.391 1.00 58.74 73 TYR E C 1
ATOM 8366 O O . TYR E 1 73 ? 64.287 39.525 69.146 1.00 58.21 73 TYR E O 1
ATOM 8375 N N . GLN E 1 74 ? 63.899 41.568 68.275 1.00 58.69 74 GLN E N 1
ATOM 8376 C CA . GLN E 1 74 ? 64.946 42.241 69.041 1.00 60.03 74 GLN E CA 1
ATOM 8377 C C . GLN E 1 74 ? 64.841 41.951 70.538 1.00 61.51 74 GLN E C 1
ATOM 8378 O O . GLN E 1 74 ? 65.781 41.440 71.147 1.00 62.02 74 GLN E O 1
ATOM 8384 N N . GLU E 1 75 ? 63.696 42.281 71.128 1.00 63.29 75 GLU E N 1
ATOM 8385 C CA . GLU E 1 75 ? 63.476 42.058 72.552 1.00 65.20 75 GLU E CA 1
ATOM 8386 C C . GLU E 1 75 ? 63.775 40.609 72.944 1.00 65.51 75 GLU E C 1
ATOM 8387 O O . GLU E 1 75 ? 64.297 40.348 74.025 1.00 65.15 75 GLU E O 1
ATOM 8401 N N . LYS E 1 77 ? 65.910 38.648 71.391 1.00 66.87 77 LYS E N 1
ATOM 8402 C CA . LYS E 1 77 ? 67.344 38.448 71.234 1.00 66.93 77 LYS E CA 1
ATOM 8403 C C . LYS E 1 77 ? 68.158 39.058 72.366 1.00 68.09 77 LYS E C 1
ATOM 8404 O O . LYS E 1 77 ? 69.165 38.484 72.787 1.00 68.17 77 LYS E O 1
ATOM 8410 N N . ARG E 1 78 ? 67.728 40.218 72.858 1.00 69.80 78 ARG E N 1
ATOM 8411 C CA . ARG E 1 78 ? 68.431 40.878 73.956 1.00 71.79 78 ARG E CA 1
ATOM 8412 C C . ARG E 1 78 ? 68.389 39.948 75.164 1.00 73.22 78 ARG E C 1
ATOM 8413 O O . ARG E 1 78 ? 69.087 40.158 76.160 1.00 73.93 78 ARG E O 1
ATOM 8421 N N . GLY E 1 79 ? 67.569 38.908 75.049 1.00 74.40 79 GLY E N 1
ATOM 8422 C CA . GLY E 1 79 ? 67.412 37.943 76.118 1.00 75.47 79 GLY E CA 1
ATOM 8423 C C . GLY E 1 79 ? 65.966 38.026 76.538 1.00 76.47 79 GLY E C 1
ATOM 8424 O O . GLY E 1 79 ? 65.196 37.080 76.366 1.00 77.62 79 GLY E O 1
ATOM 8425 N N . ARG E 1 80 ? 65.614 39.189 77.077 1.00 76.80 80 ARG E N 1
ATOM 8426 C CA . ARG E 1 80 ? 64.267 39.518 77.535 1.00 76.65 80 ARG E CA 1
ATOM 8427 C C . ARG E 1 80 ? 63.225 38.403 77.388 1.00 76.79 80 ARG E C 1
ATOM 8428 O O . ARG E 1 80 ? 62.741 38.128 76.286 1.00 76.67 80 ARG E O 1
ATOM 8436 N N . LYS E 1 81 ? 62.902 37.756 78.506 1.00 77.04 81 LYS E N 1
ATOM 8437 C CA . LYS E 1 81 ? 61.884 36.708 78.536 1.00 76.66 81 LYS E CA 1
ATOM 8438 C C . LYS E 1 81 ? 60.622 37.487 78.892 1.00 76.55 81 LYS E C 1
ATOM 8439 O O . LYS E 1 81 ? 60.598 38.705 78.700 1.00 77.02 81 LYS E O 1
ATOM 8445 N N . GLN E 1 82 ? 59.592 36.815 79.406 1.00 75.40 82 GLN E N 1
ATOM 8446 C CA . GLN E 1 82 ? 58.341 37.487 79.792 1.00 73.89 82 GLN E CA 1
ATOM 8447 C C . GLN E 1 82 ? 57.837 38.495 78.749 1.00 72.20 82 GLN E C 1
ATOM 8448 O O . GLN E 1 82 ? 58.543 39.433 78.380 1.00 71.67 82 GLN E O 1
ATOM 8454 N N . ALA E 1 83 ? 56.601 38.314 78.293 1.00 70.65 83 ALA E N 1
ATOM 8455 C CA . ALA E 1 83 ? 56.021 39.215 77.300 1.00 68.53 83 ALA E CA 1
ATOM 8456 C C . ALA E 1 83 ? 55.588 40.538 77.932 1.00 67.36 83 ALA E C 1
ATOM 8457 O O . ALA E 1 83 ? 55.164 40.569 79.086 1.00 67.67 83 ALA E O 1
ATOM 8459 N N . SER E 1 84 ? 55.699 41.628 77.177 1.00 65.96 84 SER E N 1
ATOM 8460 C CA . SER E 1 84 ? 55.304 42.947 77.672 1.00 65.12 84 SER E CA 1
ATOM 8461 C C . SER E 1 84 ? 53.804 43.009 77.909 1.00 64.58 84 SER E C 1
ATOM 8462 O O . SER E 1 84 ? 53.038 42.242 77.324 1.00 64.31 84 SER E O 1
ATOM 8465 N N . SER E 1 85 ? 53.383 43.929 78.771 1.00 63.74 85 SER E N 1
ATOM 8466 C CA . SER E 1 85 ? 51.966 44.082 79.061 1.00 61.90 85 SER E CA 1
ATOM 8467 C C . SER E 1 85 ? 51.308 44.786 77.896 1.00 60.26 85 SER E C 1
ATOM 8468 O O . SER E 1 85 ? 51.935 45.602 77.210 1.00 60.32 85 SER E O 1
ATOM 8471 N N . GLN E 1 86 ? 50.042 44.465 77.670 1.00 57.09 86 GLN E N 1
ATOM 8472 C CA . GLN E 1 86 ? 49.307 45.084 76.585 1.00 55.00 86 GLN E CA 1
ATOM 8473 C C . GLN E 1 86 ? 48.157 45.912 77.128 1.00 52.00 86 GLN E C 1
ATOM 8474 O O . GLN E 1 86 ? 47.249 46.279 76.386 1.00 50.77 86 GLN E O 1
ATOM 8480 N N . GLU E 1 87 ? 48.198 46.208 78.423 1.00 49.16 87 GLU E N 1
ATOM 8481 C CA . GLU E 1 87 ? 47.139 47.005 79.026 1.00 47.35 87 GLU E CA 1
ATOM 8482 C C . GLU E 1 87 ? 47.096 48.398 78.422 1.00 45.32 87 GLU E C 1
ATOM 8483 O O . GLU E 1 87 ? 46.023 48.911 78.103 1.00 46.10 87 GLU E O 1
ATOM 8489 N N . PRO E 1 88 ? 48.264 49.036 78.252 1.00 43.56 88 PRO E N 1
ATOM 8490 C CA . PRO E 1 88 ? 48.263 50.380 77.669 1.00 40.41 88 PRO E CA 1
ATOM 8491 C C . PRO E 1 88 ? 47.488 50.380 76.357 1.00 37.52 88 PRO E C 1
ATOM 8492 O O . PRO E 1 88 ? 46.679 51.274 76.103 1.00 36.85 88 PRO E O 1
ATOM 8496 N N . LEU E 1 89 ? 47.744 49.362 75.535 1.00 35.10 89 LEU E N 1
ATOM 8497 C CA . LEU E 1 89 ? 47.085 49.219 74.238 1.00 34.57 89 LEU E CA 1
ATOM 8498 C C . LEU E 1 89 ? 45.596 48.930 74.385 1.00 33.59 89 LEU E C 1
ATOM 8499 O O . LEU E 1 89 ? 44.775 49.548 73.717 1.00 33.16 89 LEU E O 1
ATOM 8504 N N . TYR E 1 90 ? 45.259 47.988 75.260 1.00 33.60 90 TYR E N 1
ATOM 8505 C CA . TYR E 1 90 ? 43.870 47.630 75.498 1.00 33.39 90 TYR E CA 1
ATOM 8506 C C . TYR E 1 90 ? 43.093 48.856 75.989 1.00 33.33 90 TYR E C 1
ATOM 8507 O O . TYR E 1 90 ? 42.045 49.203 75.439 1.00 34.16 90 TYR E O 1
ATOM 8516 N N . ASP E 1 91 ? 43.623 49.522 77.014 1.00 32.33 91 ASP E N 1
ATOM 8517 C CA . ASP E 1 91 ? 42.971 50.702 77.574 1.00 31.97 91 ASP E CA 1
ATOM 8518 C C . ASP E 1 91 ? 42.876 51.852 76.579 1.00 30.07 91 ASP E C 1
ATOM 8519 O O . ASP E 1 91 ? 41.934 52.646 76.630 1.00 27.55 91 ASP E O 1
ATOM 8524 N N . LEU E 1 92 ? 43.849 51.947 75.680 1.00 27.97 92 LEU E N 1
ATOM 8525 C CA . LEU E 1 92 ? 43.813 52.988 74.665 1.00 27.21 92 LEU E CA 1
ATOM 8526 C C . LEU E 1 92 ? 42.584 52.727 73.775 1.00 28.39 92 LEU E C 1
ATOM 8527 O O . LEU E 1 92 ? 41.839 53.648 73.427 1.00 27.07 92 LEU E O 1
ATOM 8532 N N . TRP E 1 93 ? 42.367 51.462 73.419 1.00 29.32 93 TRP E N 1
ATOM 8533 C CA . TRP E 1 93 ? 41.221 51.111 72.593 1.00 30.10 93 TRP E CA 1
ATOM 8534 C C . TRP E 1 93 ? 39.926 51.351 73.366 1.00 30.93 93 TRP E C 1
ATOM 8535 O O . TRP E 1 93 ? 38.940 51.835 72.804 1.00 30.39 93 TRP E O 1
ATOM 8554 N N . LYS E 1 95 ? 39.557 53.554 75.641 1.00 32.81 95 LYS E N 1
ATOM 8555 C CA . LYS E 1 95 ? 39.449 55.006 75.730 1.00 34.85 95 LYS E CA 1
ATOM 8556 C C . LYS E 1 95 ? 38.783 55.541 74.463 1.00 33.98 95 LYS E C 1
ATOM 8557 O O . LYS E 1 95 ? 37.997 56.491 74.515 1.00 30.92 95 LYS E O 1
ATOM 8563 N N . LEU E 1 96 ? 39.094 54.923 73.326 1.00 34.25 96 LEU E N 1
ATOM 8564 C CA . LEU E 1 96 ? 38.506 55.338 72.054 1.00 35.56 96 LEU E CA 1
ATOM 8565 C C . LEU E 1 96 ? 36.997 55.063 71.997 1.00 36.25 96 LEU E C 1
ATOM 8566 O O . LEU E 1 96 ? 36.271 55.709 71.240 1.00 34.73 96 LEU E O 1
ATOM 8571 N N . GLN E 1 97 ? 36.533 54.113 72.806 1.00 37.25 97 GLN E N 1
ATOM 8572 C CA . GLN E 1 97 ? 35.116 53.757 72.848 1.00 40.08 97 GLN E CA 1
ATOM 8573 C C . GLN E 1 97 ? 34.329 54.574 73.853 1.00 40.84 97 GLN E C 1
ATOM 8574 O O . GLN E 1 97 ? 33.161 54.875 73.629 1.00 42.05 97 GLN E O 1
ATOM 8580 N N . THR E 1 98 ? 34.977 54.921 74.960 1.00 39.31 98 THR E N 1
ATOM 8581 C CA . THR E 1 98 ? 34.332 55.639 76.050 1.00 37.83 98 THR E CA 1
ATOM 8582 C C . THR E 1 98 ? 34.711 57.103 76.256 1.00 37.82 98 THR E C 1
ATOM 8583 O O . THR E 1 98 ? 34.030 57.813 76.987 1.00 39.69 98 THR E O 1
ATOM 8587 N N . GLY E 1 99 ? 35.795 57.553 75.639 1.00 36.83 99 GLY E N 1
ATOM 8588 C CA . GLY E 1 99 ? 36.203 58.933 75.805 1.00 34.94 99 GLY E CA 1
ATOM 8589 C C . GLY E 1 99 ? 35.065 59.867 75.462 1.00 35.42 99 GLY E C 1
ATOM 8590 O O . GLY E 1 99 ? 34.165 59.482 74.719 1.00 34.71 99 GLY E O 1
ATOM 8591 N N . PRO E 1 100 ? 35.071 61.100 75.994 1.00 34.07 100 PRO E N 1
ATOM 8592 C CA . PRO E 1 100 ? 34.030 62.102 75.742 1.00 33.76 100 PRO E CA 1
ATOM 8593 C C . PRO E 1 100 ? 34.206 62.776 74.385 1.00 33.76 100 PRO E C 1
ATOM 8594 O O . PRO E 1 100 ? 34.438 63.987 74.299 1.00 34.33 100 PRO E O 1
ATOM 8598 N N . TYR E 1 101 ? 34.088 61.981 73.329 1.00 30.63 101 TYR E N 1
ATOM 8599 C CA . TYR E 1 101 ? 34.245 62.473 71.972 1.00 28.34 101 TYR E CA 1
ATOM 8600 C C . TYR E 1 101 ? 34.028 61.349 70.971 1.00 26.36 101 TYR E C 1
ATOM 8601 O O . TYR E 1 101 ? 34.319 60.188 71.252 1.00 24.76 101 TYR E O 1
ATOM 8610 N N . VAL E 1 102 ? 33.518 61.703 69.800 1.00 23.77 102 VAL E N 1
ATOM 8611 C CA . VAL E 1 102 ? 33.294 60.729 68.747 1.00 24.79 102 VAL E CA 1
ATOM 8612 C C . VAL E 1 102 ? 34.607 60.406 68.027 1.00 26.24 102 VAL E C 1
ATOM 8613 O O . VAL E 1 102 ? 35.216 61.277 67.416 1.00 26.25 102 VAL E O 1
ATOM 8617 N N . THR E 1 103 ? 35.042 59.155 68.103 1.00 28.65 103 THR E N 1
ATOM 8618 C CA . THR E 1 103 ? 36.266 58.746 67.425 1.00 31.43 103 THR E CA 1
ATOM 8619 C C . THR E 1 103 ? 35.921 58.114 66.072 1.00 32.05 103 THR E C 1
ATOM 8620 O O . THR E 1 103 ? 34.990 57.317 65.958 1.00 30.57 103 THR E O 1
ATOM 8624 N N . ILE E 1 104 ? 36.667 58.502 65.045 1.00 33.86 104 ILE E N 1
ATOM 8625 C CA . ILE E 1 104 ? 36.455 57.993 63.702 1.00 34.76 104 ILE E CA 1
ATOM 8626 C C . ILE E 1 104 ? 37.741 57.395 63.181 1.00 37.27 104 ILE E C 1
ATOM 8627 O O . ILE E 1 104 ? 38.825 57.923 63.434 1.00 38.79 104 ILE E O 1
ATOM 8632 N N . SER E 1 105 ? 37.618 56.297 62.442 1.00 37.96 105 SER E N 1
ATOM 8633 C CA . SER E 1 105 ? 38.774 55.630 61.860 1.00 38.51 105 SER E CA 1
ATOM 8634 C C . SER E 1 105 ? 38.729 55.822 60.353 1.00 39.17 105 SER E C 1
ATOM 8635 O O . SER E 1 105 ? 37.822 55.328 59.682 1.00 39.26 105 SER E O 1
ATOM 8638 N N . HIS E 1 106 ? 39.702 56.562 59.830 1.00 40.44 106 HIS E N 1
ATOM 8639 C CA . HIS E 1 106 ? 39.788 56.835 58.398 1.00 40.94 106 HIS E CA 1
ATOM 8640 C C . HIS E 1 106 ? 40.759 55.839 57.782 1.00 39.83 106 HIS E C 1
ATOM 8641 O O . HIS E 1 106 ? 41.960 56.088 57.746 1.00 40.26 106 HIS E O 1
ATOM 8648 N N . VAL E 1 107 ? 40.230 54.722 57.291 1.00 39.26 107 VAL E N 1
ATOM 8649 C CA . VAL E 1 107 ? 41.049 53.657 56.715 1.00 39.35 107 VAL E CA 1
ATOM 8650 C C . VAL E 1 107 ? 41.256 53.756 55.202 1.00 40.44 107 VAL E C 1
ATOM 8651 O O . VAL E 1 107 ? 40.292 53.900 54.441 1.00 39.24 107 VAL E O 1
ATOM 8655 N N . ARG E 1 108 ? 42.513 53.659 54.765 1.00 41.89 108 ARG E N 1
ATOM 8656 C CA . ARG E 1 108 ? 42.803 53.749 53.339 1.00 43.77 108 ARG E CA 1
ATOM 8657 C C . ARG E 1 108 ? 43.540 52.569 52.705 1.00 44.24 108 ARG E C 1
ATOM 8658 O O . ARG E 1 108 ? 43.268 52.232 51.555 1.00 47.70 108 ARG E O 1
ATOM 8666 N N . GLY E 1 109 ? 44.464 51.936 53.417 1.00 40.86 109 GLY E N 1
ATOM 8667 C CA . GLY E 1 109 ? 45.164 50.824 52.800 1.00 38.76 109 GLY E CA 1
ATOM 8668 C C . GLY E 1 109 ? 44.962 49.465 53.448 1.00 38.87 109 GLY E C 1
ATOM 8669 O O . GLY E 1 109 ? 43.838 48.998 53.623 1.00 37.83 109 GLY E O 1
ATOM 8670 N N . LYS E 1 110 ? 46.071 48.819 53.787 1.00 37.81 110 LYS E N 1
ATOM 8671 C CA . LYS E 1 110 ? 46.038 47.518 54.428 1.00 38.22 110 LYS E CA 1
ATOM 8672 C C . LYS E 1 110 ? 45.893 47.683 55.936 1.00 37.60 110 LYS E C 1
ATOM 8673 O O . LYS E 1 110 ? 46.400 48.639 56.530 1.00 37.98 110 LYS E O 1
ATOM 8679 N N . VAL E 1 111 ? 45.197 46.739 56.551 1.00 35.57 111 VAL E N 1
ATOM 8680 C CA . VAL E 1 111 ? 45.026 46.731 57.990 1.00 33.36 111 VAL E CA 1
ATOM 8681 C C . VAL E 1 111 ? 45.229 45.268 58.361 1.00 32.95 111 VAL E C 1
ATOM 8682 O O . VAL E 1 111 ? 44.614 44.384 57.777 1.00 29.67 111 VAL E O 1
ATOM 8686 N N . ASN E 1 112 ? 46.121 45.006 59.306 1.00 34.09 112 ASN E N 1
ATOM 8687 C CA . ASN E 1 112 ? 46.369 43.632 59.711 1.00 36.62 112 ASN E CA 1
ATOM 8688 C C . ASN E 1 112 ? 46.203 43.452 61.217 1.00 36.52 112 ASN E C 1
ATOM 8689 O O . ASN E 1 112 ? 46.522 44.343 61.999 1.00 34.26 112 ASN E O 1
ATOM 8694 N N . ALA E 1 113 ? 45.680 42.285 61.590 1.00 39.62 113 ALA E N 1
ATOM 8695 C CA . ALA E 1 113 ? 45.418 41.892 62.975 1.00 41.35 113 ALA E CA 1
ATOM 8696 C C . ALA E 1 113 ? 46.233 42.710 63.951 1.00 40.46 113 ALA E C 1
ATOM 8697 O O . ALA E 1 113 ? 47.431 42.468 64.118 1.00 43.84 113 ALA E O 1
ATOM 8699 N N . GLY E 1 114 ? 45.576 43.662 64.603 1.00 37.19 114 GLY E N 1
ATOM 8700 C CA . GLY E 1 114 ? 46.257 44.537 65.539 1.00 33.33 114 GLY E CA 1
ATOM 8701 C C . GLY E 1 114 ? 45.752 45.925 65.227 1.00 32.08 114 GLY E C 1
ATOM 8702 O O . GLY E 1 114 ? 45.245 46.632 66.096 1.00 31.08 114 GLY E O 1
ATOM 8703 N N . GLY E 1 115 ? 45.889 46.307 63.961 1.00 31.75 115 GLY E N 1
ATOM 8704 C CA . GLY E 1 115 ? 45.405 47.598 63.511 1.00 30.20 115 GLY E CA 1
ATOM 8705 C C . GLY E 1 115 ? 43.885 47.520 63.440 1.00 30.38 115 GLY E C 1
ATOM 8706 O O . GLY E 1 115 ? 43.202 48.542 63.334 1.00 28.76 115 GLY E O 1
ATOM 8707 N N . LEU E 1 116 ? 43.357 46.294 63.486 1.00 29.45 116 LEU E N 1
ATOM 8708 C CA . LEU E 1 116 ? 41.913 46.087 63.459 1.00 28.33 116 LEU E CA 1
ATOM 8709 C C . LEU E 1 116 ? 41.340 46.499 64.810 1.00 26.97 116 LEU E C 1
ATOM 8710 O O . LEU E 1 116 ? 40.149 46.764 64.937 1.00 26.32 116 LEU E O 1
ATOM 8715 N N . GLY E 1 117 ? 42.204 46.542 65.819 1.00 26.39 117 GLY E N 1
ATOM 8716 C CA . GLY E 1 117 ? 41.773 46.962 67.138 1.00 26.76 117 GLY E CA 1
ATOM 8717 C C . GLY E 1 117 ? 41.385 48.425 67.045 1.00 26.23 117 GLY E C 1
ATOM 8718 O O . GLY E 1 117 ? 40.342 48.837 67.550 1.00 25.37 117 GLY E O 1
ATOM 8719 N N . PHE E 1 118 ? 42.230 49.211 66.383 1.00 26.13 118 PHE E N 1
ATOM 8720 C CA . PHE E 1 118 ? 41.957 50.627 66.205 1.00 28.65 118 PHE E CA 1
ATOM 8721 C C . PHE E 1 118 ? 40.695 50.831 65.367 1.00 28.45 118 PHE E C 1
ATOM 8722 O O . PHE E 1 118 ? 39.867 51.682 65.693 1.00 29.65 118 PHE E O 1
ATOM 8730 N N . VAL E 1 119 ? 40.546 50.061 64.289 1.00 25.62 119 VAL E N 1
ATOM 8731 C CA . VAL E 1 119 ? 39.370 50.195 63.432 1.00 25.53 119 VAL E CA 1
ATOM 8732 C C . VAL E 1 119 ? 38.084 49.802 64.173 1.00 25.11 119 VAL E C 1
ATOM 8733 O O . VAL E 1 119 ? 37.047 50.458 64.035 1.00 23.51 119 VAL E O 1
ATOM 8737 N N . SER E 1 120 ? 38.167 48.734 64.960 1.00 24.12 120 SER E N 1
ATOM 8738 C CA . SER E 1 120 ? 37.023 48.225 65.711 1.00 25.81 120 SER E CA 1
ATOM 8739 C C . SER E 1 120 ? 36.655 49.051 66.932 1.00 26.48 120 SER E C 1
ATOM 8740 O O . SER E 1 120 ? 35.476 49.202 67.235 1.00 26.87 120 SER E O 1
ATOM 8743 N N . ALA E 1 121 ? 37.664 49.581 67.621 1.00 26.47 121 ALA E N 1
ATOM 8744 C CA . ALA E 1 121 ? 37.446 50.366 68.830 1.00 25.36 121 ALA E CA 1
ATOM 8745 C C . ALA E 1 121 ? 36.957 51.796 68.636 1.00 24.90 121 ALA E C 1
ATOM 8746 O O . ALA E 1 121 ? 36.401 52.376 69.563 1.00 25.78 121 ALA E O 1
ATOM 8748 N N . THR E 1 122 ? 37.152 52.382 67.457 1.00 24.45 122 THR E N 1
ATOM 8749 C CA . THR E 1 122 ? 36.681 53.749 67.248 1.00 23.92 122 THR E CA 1
ATOM 8750 C C . THR E 1 122 ? 35.159 53.727 67.150 1.00 25.28 122 THR E C 1
ATOM 8751 O O . THR E 1 122 ? 34.572 52.680 66.869 1.00 25.41 122 THR E O 1
ATOM 8755 N N . ASP E 1 123 ? 34.515 54.866 67.397 1.00 26.04 123 ASP E N 1
ATOM 8756 C CA . ASP E 1 123 ? 33.053 54.949 67.322 1.00 26.73 123 ASP E CA 1
ATOM 8757 C C . ASP E 1 123 ? 32.571 54.720 65.896 1.00 28.87 123 ASP E C 1
ATOM 8758 O O . ASP E 1 123 ? 31.544 54.091 65.674 1.00 29.14 123 ASP E O 1
ATOM 8763 N N . ILE E 1 124 ? 33.337 55.225 64.931 1.00 30.33 124 ILE E N 1
ATOM 8764 C CA . ILE E 1 124 ? 32.982 55.117 63.525 1.00 29.76 124 ILE E CA 1
ATOM 8765 C C . ILE E 1 124 ? 34.196 54.725 62.687 1.00 30.30 124 ILE E C 1
ATOM 8766 O O . ILE E 1 124 ? 35.319 55.100 63.001 1.00 29.69 124 ILE E O 1
ATOM 8771 N N . ALA E 1 125 ? 33.960 53.964 61.625 1.00 29.25 125 ALA E N 1
ATOM 8772 C CA . ALA E 1 125 ? 35.026 53.525 60.738 1.00 29.44 125 ALA E CA 1
ATOM 8773 C C . ALA E 1 125 ? 34.585 53.737 59.296 1.00 31.71 125 ALA E C 1
ATOM 8774 O O . ALA E 1 125 ? 33.537 53.237 58.883 1.00 32.51 125 ALA E O 1
ATOM 8776 N N . ILE E 1 126 ? 35.372 54.507 58.548 1.00 33.33 126 ILE E N 1
ATOM 8777 C CA . ILE E 1 126 ? 35.088 54.783 57.142 1.00 35.25 126 ILE E CA 1
ATOM 8778 C C . ILE E 1 126 ? 36.352 54.476 56.344 1.00 35.53 126 ILE E C 1
ATOM 8779 O O . ILE E 1 126 ? 37.461 54.559 56.868 1.00 35.46 126 ILE E O 1
ATOM 8784 N N . ALA E 1 127 ? 36.193 54.118 55.079 1.00 36.18 127 ALA E N 1
ATOM 8785 C CA . ALA E 1 127 ? 37.351 53.780 54.274 1.00 37.64 127 ALA E CA 1
ATOM 8786 C C . ALA E 1 127 ? 37.116 54.042 52.800 1.00 37.05 127 ALA E C 1
ATOM 8787 O O . ALA E 1 127 ? 36.034 54.452 52.405 1.00 37.02 127 ALA E O 1
ATOM 8789 N N . ASP E 1 128 ? 38.147 53.816 51.997 1.00 38.75 128 ASP E N 1
ATOM 8790 C CA . ASP E 1 128 ? 38.055 54.002 50.552 1.00 42.10 128 ASP E CA 1
ATOM 8791 C C . ASP E 1 128 ? 37.897 52.617 49.926 1.00 42.48 128 ASP E C 1
ATOM 8792 O O . ASP E 1 128 ? 37.543 51.661 50.618 1.00 42.22 128 ASP E O 1
ATOM 8797 N N . GLN E 1 129 ? 38.151 52.509 48.625 1.00 42.99 129 GLN E N 1
ATOM 8798 C CA . GLN E 1 129 ? 38.045 51.233 47.925 1.00 42.49 129 GLN E CA 1
ATOM 8799 C C . GLN E 1 129 ? 39.342 50.455 48.052 1.00 41.11 129 GLN E C 1
ATOM 8800 O O . GLN E 1 129 ? 39.438 49.319 47.601 1.00 40.83 129 GLN E O 1
ATOM 8806 N N . THR E 1 130 ? 40.336 51.083 48.668 1.00 39.98 130 THR E N 1
ATOM 8807 C CA . THR E 1 130 ? 41.659 50.488 48.857 1.00 40.01 130 THR E CA 1
ATOM 8808 C C . THR E 1 130 ? 41.763 49.620 50.114 1.00 39.39 130 THR E C 1
ATOM 8809 O O . THR E 1 130 ? 42.609 48.725 50.188 1.00 39.82 130 THR E O 1
ATOM 8813 N N . ALA E 1 131 ? 40.905 49.903 51.095 1.00 37.62 131 ALA E N 1
ATOM 8814 C CA . ALA E 1 131 ? 40.883 49.203 52.381 1.00 36.56 131 ALA E CA 1
ATOM 8815 C C . ALA E 1 131 ? 40.856 47.669 52.330 1.00 34.74 131 ALA E C 1
ATOM 8816 O O . ALA E 1 131 ? 40.050 47.062 51.632 1.00 35.91 131 ALA E O 1
ATOM 8818 N N . SER E 1 132 ? 41.747 47.063 53.106 1.00 33.04 132 SER E N 1
ATOM 8819 C CA . SER E 1 132 ? 41.898 45.615 53.199 1.00 32.01 132 SER E CA 1
ATOM 8820 C C . SER E 1 132 ? 42.126 45.294 54.683 1.00 30.45 132 SER E C 1
ATOM 8821 O O . SER E 1 132 ? 42.817 46.037 55.375 1.00 30.58 132 SER E O 1
ATOM 8824 N N . PHE E 1 133 ? 41.559 44.193 55.169 1.00 28.80 133 PHE E N 1
ATOM 8825 C CA . PHE E 1 133 ? 41.681 43.841 56.582 1.00 27.18 133 PHE E CA 1
ATOM 8826 C C . PHE E 1 133 ? 41.993 42.363 56.756 1.00 28.63 133 PHE E C 1
ATOM 8827 O O . PHE E 1 133 ? 41.340 41.517 56.143 1.00 29.32 133 PHE E O 1
ATOM 8835 N N . SER E 1 134 ? 42.983 42.042 57.586 1.00 28.59 134 SER E N 1
ATOM 8836 C CA . SER E 1 134 ? 43.342 40.642 57.802 1.00 32.36 134 SER E CA 1
ATOM 8837 C C . SER E 1 134 ? 43.815 40.337 59.221 1.00 33.39 134 SER E C 1
ATOM 8838 O O . SER E 1 134 ? 44.171 41.236 59.981 1.00 34.06 134 SER E O 1
ATOM 8841 N N . LEU E 1 135 ? 43.815 39.048 59.548 1.00 33.17 135 LEU E N 1
ATOM 8842 C CA . LEU E 1 135 ? 44.217 38.525 60.849 1.00 33.86 135 LEU E CA 1
ATOM 8843 C C . LEU E 1 135 ? 45.149 37.353 60.579 1.00 34.67 135 LEU E C 1
ATOM 8844 O O . LEU E 1 135 ? 44.734 36.203 60.634 1.00 35.19 135 LEU E O 1
ATOM 8849 N N . SER E 1 136 ? 46.409 37.646 60.295 1.00 35.43 136 SER E N 1
ATOM 8850 C CA . SER E 1 136 ? 47.391 36.618 59.980 1.00 37.44 136 SER E CA 1
ATOM 8851 C C . SER E 1 136 ? 48.040 35.889 61.154 1.00 38.37 136 SER E C 1
ATOM 8852 O O . SER E 1 136 ? 48.668 34.846 60.975 1.00 39.48 136 SER E O 1
ATOM 8855 N N . GLU E 1 137 ? 47.878 36.430 62.350 1.00 39.73 137 GLU E N 1
ATOM 8856 C CA . GLU E 1 137 ? 48.499 35.872 63.542 1.00 40.90 137 GLU E CA 1
ATOM 8857 C C . GLU E 1 137 ? 48.461 34.365 63.782 1.00 37.78 137 GLU E C 1
ATOM 8858 O O . GLU E 1 137 ? 49.455 33.790 64.200 1.00 37.06 137 GLU E O 1
ATOM 8864 N N . LEU E 1 138 ? 47.336 33.710 63.531 1.00 36.22 138 LEU E N 1
ATOM 8865 C CA . LEU E 1 138 ? 47.258 32.272 63.808 1.00 34.12 138 LEU E CA 1
ATOM 8866 C C . LEU E 1 138 ? 48.232 31.439 62.965 1.00 32.69 138 LEU E C 1
ATOM 8867 O O . LEU E 1 138 ? 48.496 30.277 63.283 1.00 30.41 138 LEU E O 1
ATOM 8872 N N . LEU E 1 139 ? 48.774 32.030 61.900 1.00 29.98 139 LEU E N 1
ATOM 8873 C CA . LEU E 1 139 ? 49.728 31.306 61.066 1.00 30.90 139 LEU E CA 1
ATOM 8874 C C . LEU E 1 139 ? 50.950 31.032 61.931 1.00 30.49 139 LEU E C 1
ATOM 8875 O O . LEU E 1 139 ? 51.681 30.082 61.707 1.00 29.69 139 LEU E O 1
ATOM 8880 N N . PHE E 1 140 ? 51.142 31.877 62.935 1.00 31.62 140 PHE E N 1
ATOM 8881 C CA . PHE E 1 140 ? 52.268 31.775 63.852 1.00 32.62 140 PHE E CA 1
ATOM 8882 C C . PHE E 1 140 ? 51.866 31.191 65.200 1.00 33.34 140 PHE E C 1
ATOM 8883 O O . PHE E 1 140 ? 52.663 31.172 66.142 1.00 34.74 140 PHE E O 1
ATOM 8891 N N . GLY E 1 141 ? 50.629 30.711 65.290 1.00 32.99 141 GLY E N 1
ATOM 8892 C CA . GLY E 1 141 ? 50.151 30.131 66.528 1.00 31.76 141 GLY E CA 1
ATOM 8893 C C . GLY E 1 141 ? 49.702 31.178 67.528 1.00 33.78 141 GLY E C 1
ATOM 8894 O O . GLY E 1 141 ? 49.462 30.866 68.694 1.00 36.41 141 GLY E O 1
ATOM 8895 N N . LEU E 1 142 ? 49.600 32.424 67.084 1.00 34.20 142 LEU E N 1
ATOM 8896 C CA . LEU E 1 142 ? 49.163 33.515 67.951 1.00 35.81 142 LEU E CA 1
ATOM 8897 C C . LEU E 1 142 ? 47.735 33.838 67.553 1.00 37.63 142 LEU E C 1
ATOM 8898 O O . LEU E 1 142 ? 47.260 33.401 66.508 1.00 38.62 142 LEU E O 1
ATOM 8903 N N . TYR E 1 143 ? 47.042 34.590 68.396 1.00 38.69 143 TYR E N 1
ATOM 8904 C CA . TYR E 1 143 ? 45.692 35.013 68.083 1.00 39.02 143 TYR E CA 1
ATOM 8905 C C . TYR E 1 143 ? 45.481 36.407 68.655 1.00 40.60 143 TYR E C 1
ATOM 8906 O O . TYR E 1 143 ? 45.998 36.731 69.720 1.00 39.81 143 TYR E O 1
ATOM 8915 N N . PRO E 1 144 ? 44.743 37.263 67.925 1.00 42.20 144 PRO E N 1
ATOM 8916 C CA . PRO E 1 144 ? 44.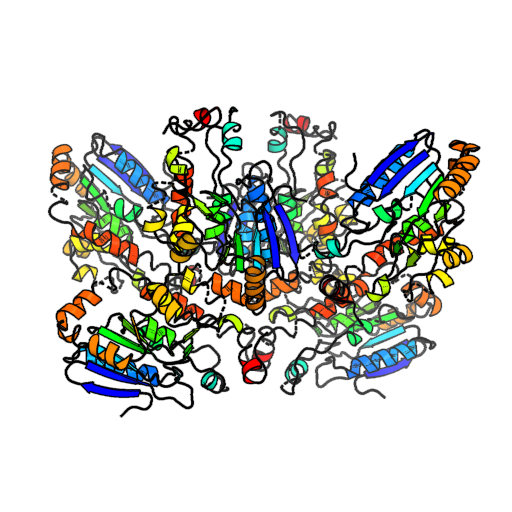430 38.647 68.304 1.00 42.91 144 PRO E CA 1
ATOM 8917 C C . PRO E 1 144 ? 43.577 38.756 69.581 1.00 42.64 144 PRO E C 1
ATOM 8918 O O . PRO E 1 144 ? 42.415 39.168 69.531 1.00 43.06 144 PRO E O 1
ATOM 8922 N N . ALA E 1 145 ? 44.166 38.395 70.720 1.00 41.57 145 ALA E N 1
ATOM 8923 C CA . ALA E 1 145 ? 43.460 38.420 72.003 1.00 39.75 145 ALA E CA 1
ATOM 8924 C C . ALA E 1 145 ? 42.862 39.772 72.379 1.00 38.45 145 ALA E C 1
ATOM 8925 O O . ALA E 1 145 ? 41.705 39.844 72.789 1.00 37.84 145 ALA E O 1
ATOM 8927 N N . CYS E 1 146 ? 43.648 40.835 72.230 1.00 37.28 146 CYS E N 1
ATOM 8928 C CA . CYS E 1 146 ? 43.209 42.188 72.567 1.00 37.64 146 CYS E CA 1
ATOM 8929 C C . CYS E 1 146 ? 42.236 42.790 71.561 1.00 36.46 146 CYS E C 1
ATOM 8930 O O . CYS E 1 146 ? 41.376 43.603 71.913 1.00 35.16 146 CYS E O 1
ATOM 8933 N N . VAL E 1 147 ? 42.390 42.390 70.304 1.00 34.88 147 VAL E N 1
ATOM 8934 C CA . VAL E 1 147 ? 41.545 42.866 69.226 1.00 32.07 147 VAL E CA 1
ATOM 8935 C C . VAL E 1 147 ? 40.131 42.276 69.305 1.00 31.87 147 VAL E C 1
ATOM 8936 O O . VAL E 1 147 ? 39.132 42.998 69.322 1.00 30.45 147 VAL E O 1
ATOM 8940 N N . LEU E 1 148 ? 40.066 40.953 69.375 1.00 30.63 148 LEU E N 1
ATOM 8941 C CA . LEU E 1 148 ? 38.802 40.232 69.397 1.00 30.59 148 LEU E CA 1
ATOM 8942 C C . LEU E 1 148 ? 37.614 40.826 70.131 1.00 28.94 148 LEU E C 1
ATOM 8943 O O . LEU E 1 148 ? 36.538 40.944 69.547 1.00 30.00 148 LEU E O 1
ATOM 8948 N N . PRO E 1 149 ? 37.773 41.223 71.404 1.00 27.89 149 PRO E N 1
ATOM 8949 C CA . PRO E 1 149 ? 36.606 41.792 72.099 1.00 25.83 149 PRO E CA 1
ATOM 8950 C C . PRO E 1 149 ? 36.041 43.004 71.352 1.00 23.86 149 PRO E C 1
ATOM 8951 O O . PRO E 1 149 ? 34.833 43.193 71.266 1.00 25.17 149 PRO E O 1
ATOM 8955 N N . PHE E 1 150 ? 36.934 43.808 70.792 1.00 22.47 150 PHE E N 1
ATOM 8956 C CA . PHE E 1 150 ? 36.536 44.997 70.058 1.00 22.10 150 PHE E CA 1
ATOM 8957 C C . PHE E 1 150 ? 35.934 44.653 68.689 1.00 20.87 150 PHE E C 1
ATOM 8958 O O . PHE E 1 150 ? 34.910 45.213 68.289 1.00 18.47 150 PHE E O 1
ATOM 8966 N N . LEU E 1 151 ? 36.557 43.709 67.988 1.00 20.67 151 LEU E N 1
ATOM 8967 C CA . LEU E 1 151 ? 36.092 43.285 66.663 1.00 20.63 151 LEU E CA 1
ATOM 8968 C C . LEU E 1 151 ? 34.741 42.545 66.745 1.00 19.65 151 LEU E C 1
ATOM 8969 O O . LEU E 1 151 ? 33.835 42.789 65.945 1.00 18.18 151 LEU E O 1
ATOM 8974 N N . ILE E 1 152 ? 34.620 41.661 67.730 1.00 20.73 152 ILE E N 1
ATOM 8975 C CA . ILE E 1 152 ? 33.403 40.888 67.951 1.00 24.71 152 ILE E CA 1
ATOM 8976 C C . ILE E 1 152 ? 32.206 41.810 68.188 1.00 26.89 152 ILE E C 1
ATOM 8977 O O . ILE E 1 152 ? 31.133 41.614 67.618 1.00 25.84 152 ILE E O 1
ATOM 8982 N N . ARG E 1 153 ? 32.391 42.820 69.029 1.00 28.74 153 ARG E N 1
ATOM 8983 C CA . ARG E 1 153 ? 31.312 43.757 69.289 1.00 30.30 153 ARG E CA 1
ATOM 8984 C C . ARG E 1 153 ? 30.843 44.340 67.962 1.00 29.80 153 ARG E C 1
ATOM 8985 O O . ARG E 1 153 ? 29.662 44.607 67.777 1.00 30.14 153 ARG E O 1
ATOM 8993 N N . ARG E 1 154 ? 31.771 44.525 67.031 1.00 30.84 154 ARG E N 1
ATOM 8994 C CA . ARG E 1 154 ? 31.421 45.099 65.737 1.00 30.71 154 ARG E CA 1
ATOM 8995 C C . ARG E 1 154 ? 30.834 44.129 64.725 1.00 29.45 154 ARG E C 1
ATOM 8996 O O . ARG E 1 154 ? 29.736 44.351 64.231 1.00 32.02 154 ARG E O 1
ATOM 9004 N N . ILE E 1 155 ? 31.544 43.046 64.426 1.00 28.48 155 ILE E N 1
ATOM 9005 C CA . ILE E 1 155 ? 31.067 42.096 63.418 1.00 24.80 155 ILE E CA 1
ATOM 9006 C C . ILE E 1 155 ? 30.462 40.796 63.936 1.00 23.87 155 ILE E C 1
ATOM 9007 O O . ILE E 1 155 ? 29.996 39.978 63.150 1.00 23.35 155 ILE E O 1
ATOM 9012 N N . GLY E 1 156 ? 30.471 40.599 65.249 1.00 21.43 156 GLY E N 1
ATOM 9013 C CA . GLY E 1 156 ? 29.918 39.379 65.807 1.00 18.82 156 GLY E CA 1
ATOM 9014 C C . GLY E 1 156 ? 30.978 38.308 65.988 1.00 21.81 156 GLY E C 1
ATOM 9015 O O . GLY E 1 156 ? 32.083 38.418 65.464 1.00 22.93 156 GLY E O 1
ATOM 9016 N N . ARG E 1 157 ? 30.641 37.257 66.720 1.00 22.83 157 ARG E N 1
ATOM 9017 C CA . ARG E 1 157 ? 31.583 36.176 66.980 1.00 25.70 157 ARG E CA 1
ATOM 9018 C C . ARG E 1 157 ? 31.964 35.304 65.784 1.00 23.98 157 ARG E C 1
ATOM 9019 O O . ARG E 1 157 ? 33.153 35.026 65.569 1.00 22.44 157 ARG E O 1
ATOM 9027 N N . GLN E 1 158 ? 30.974 34.862 65.015 1.00 20.09 158 GLN E N 1
ATOM 9028 C CA . GLN E 1 158 ? 31.268 33.993 63.888 1.00 19.13 158 GLN E CA 1
ATOM 9029 C C . GLN E 1 158 ? 32.252 34.628 62.895 1.00 17.45 158 GLN E C 1
ATOM 9030 O O . GLN E 1 158 ? 33.301 34.066 62.633 1.00 14.56 158 GLN E O 1
ATOM 9036 N N . LYS E 1 159 ? 31.933 35.803 62.369 1.00 17.53 159 LYS E N 1
ATOM 9037 C CA . LYS E 1 159 ? 32.834 36.442 61.422 1.00 18.32 159 LYS E CA 1
ATOM 9038 C C . LYS E 1 159 ? 34.241 36.625 61.996 1.00 20.20 159 LYS E C 1
ATOM 9039 O O . LYS E 1 159 ? 35.239 36.376 61.303 1.00 19.74 159 LYS E O 1
ATOM 9045 N N . ALA E 1 160 ? 34.335 37.035 63.261 1.00 17.93 160 ALA E N 1
ATOM 9046 C CA . ALA E 1 160 ? 35.644 37.224 63.874 1.00 17.51 160 ALA E CA 1
ATOM 9047 C C . ALA E 1 160 ? 36.409 35.906 63.919 1.00 16.95 160 ALA E C 1
ATOM 9048 O O . ALA E 1 160 ? 37.615 35.857 63.706 1.00 17.92 160 ALA E O 1
ATOM 9050 N N . HIS E 1 161 ? 35.679 34.841 64.210 1.00 17.24 161 HIS E N 1
ATOM 9051 C CA . HIS E 1 161 ? 36.218 33.493 64.297 1.00 16.47 161 HIS E CA 1
ATOM 9052 C C . HIS E 1 161 ? 36.701 33.064 62.892 1.00 17.84 161 HIS E C 1
ATOM 9053 O O . HIS E 1 161 ? 37.835 32.598 62.718 1.00 16.93 161 HIS E O 1
ATOM 9060 N N . TYR E 1 162 ? 35.841 33.253 61.896 1.00 15.93 162 TYR E N 1
ATOM 9061 C CA . TYR E 1 162 ? 36.161 32.898 60.513 1.00 20.71 162 TYR E CA 1
ATOM 9062 C C . TYR E 1 162 ? 37.388 33.682 60.027 1.00 20.08 162 TYR E C 1
ATOM 9063 O O . TYR E 1 162 ? 38.323 33.109 59.478 1.00 20.14 162 TYR E O 1
ATOM 9080 N N . THR E 1 164 ? 39.669 34.911 61.731 1.00 22.37 164 THR E N 1
ATOM 9081 C CA . THR E 1 164 ? 40.849 34.440 62.450 1.00 23.68 164 THR E CA 1
ATOM 9082 C C . THR E 1 164 ? 41.360 33.085 61.967 1.00 23.69 164 THR E C 1
ATOM 9083 O O . THR E 1 164 ? 42.562 32.889 61.846 1.00 23.39 164 THR E O 1
ATOM 9087 N N . LEU E 1 165 ? 40.447 32.153 61.698 1.00 24.68 165 LEU E N 1
ATOM 9088 C CA . LEU E 1 165 ? 40.825 30.822 61.229 1.00 25.03 165 LEU E CA 1
ATOM 9089 C C . LEU E 1 165 ? 41.345 30.902 59.798 1.00 26.31 165 LEU E C 1
ATOM 9090 O O . LEU E 1 165 ? 42.323 30.257 59.448 1.00 25.08 165 LEU E O 1
ATOM 9103 N N . THR E 1 167 ? 43.092 33.100 56.928 1.00 37.09 167 THR E N 1
ATOM 9104 C CA . THR E 1 167 ? 44.020 34.186 57.197 1.00 40.10 167 THR E CA 1
ATOM 9105 C C . THR E 1 167 ? 43.944 35.294 56.176 1.00 39.80 167 THR E C 1
ATOM 9106 O O . THR E 1 167 ? 44.616 36.308 56.304 1.00 40.87 167 THR E O 1
ATOM 9110 N N . LYS E 1 168 ? 43.105 35.096 55.173 1.00 41.09 168 LYS E N 1
ATOM 9111 C CA . LYS E 1 168 ? 42.958 36.051 54.094 1.00 41.66 168 LYS E CA 1
ATOM 9112 C C . LYS E 1 168 ? 42.389 37.417 54.415 1.00 39.24 168 LYS E C 1
ATOM 9113 O O . LYS E 1 168 ? 41.515 37.560 55.253 1.00 37.30 168 LYS E O 1
ATOM 9119 N N . PRO E 1 169 ? 42.900 38.447 53.737 1.00 37.91 169 PRO E N 1
ATOM 9120 C CA . PRO E 1 169 ? 42.395 39.796 53.968 1.00 37.67 169 PRO E CA 1
ATOM 9121 C C . PRO E 1 169 ? 41.001 39.820 53.313 1.00 37.17 169 PRO E C 1
ATOM 9122 O O . PRO E 1 169 ? 40.763 39.061 52.376 1.00 36.95 169 PRO E O 1
ATOM 9126 N N . ILE E 1 170 ? 40.078 40.641 53.805 1.00 35.67 170 ILE E N 1
ATOM 9127 C CA . ILE E 1 170 ? 38.774 40.733 53.169 1.00 35.09 170 ILE E CA 1
ATOM 9128 C C . ILE E 1 170 ? 38.657 42.127 52.559 1.00 36.04 170 ILE E C 1
ATOM 9129 O O . ILE E 1 170 ? 39.270 43.066 53.051 1.00 36.15 170 ILE E O 1
ATOM 9134 N N . SER E 1 171 ? 37.883 42.256 51.487 1.00 36.88 171 SER E N 1
ATOM 9135 C CA . SER E 1 171 ? 37.710 43.550 50.827 1.00 36.84 171 SER E CA 1
ATOM 9136 C C . SER E 1 171 ? 36.899 44.533 51.671 1.00 36.76 171 SER E C 1
ATOM 9137 O O . SER E 1 171 ? 36.259 44.146 52.654 1.00 35.74 171 SER E O 1
ATOM 9140 N N . VAL E 1 172 ? 36.926 45.805 51.272 1.00 36.48 172 VAL E N 1
ATOM 9141 C CA . VAL E 1 172 ? 36.188 46.838 51.980 1.00 35.69 172 VAL E CA 1
ATOM 9142 C C . VAL E 1 172 ? 34.682 46.586 51.884 1.00 36.87 172 VAL E C 1
ATOM 9143 O O . VAL E 1 172 ? 33.917 47.026 52.743 1.00 36.38 172 VAL E O 1
ATOM 9147 N N . GLN E 1 173 ? 34.245 45.881 50.845 1.00 37.95 173 GLN E N 1
ATOM 9148 C CA . GLN E 1 173 ? 32.821 45.607 50.719 1.00 40.72 173 GLN E CA 1
ATOM 9149 C C . GLN E 1 173 ? 32.411 44.496 51.683 1.00 38.76 173 GLN E C 1
ATOM 9150 O O . GLN E 1 173 ? 31.313 44.537 52.230 1.00 36.85 173 GLN E O 1
ATOM 9156 N N . GLU E 1 174 ? 33.285 43.510 51.884 1.00 36.99 174 GLU E N 1
ATOM 9157 C CA . GLU E 1 174 ? 33.002 42.431 52.831 1.00 38.44 174 GLU E CA 1
ATOM 9158 C C . GLU E 1 174 ? 32.953 43.081 54.205 1.00 38.03 174 GLU E C 1
ATOM 9159 O O . GLU E 1 174 ? 32.060 42.801 55.015 1.00 36.45 174 GLU E O 1
ATOM 9165 N N . ALA E 1 175 ? 33.924 43.959 54.452 1.00 36.55 175 ALA E N 1
ATOM 9166 C CA . ALA E 1 175 ? 34.021 44.678 55.718 1.00 34.56 175 ALA E CA 1
ATOM 9167 C C . ALA E 1 175 ? 32.745 45.463 55.947 1.00 34.02 175 ALA E C 1
ATOM 9168 O O . ALA E 1 175 ? 32.231 45.514 57.067 1.00 32.70 175 ALA E O 1
ATOM 9170 N N . SER E 1 176 ? 32.236 46.065 54.875 1.00 32.56 176 SER E N 1
ATOM 9171 C CA . SER E 1 176 ? 31.010 46.850 54.943 1.00 33.11 176 SER E CA 1
ATOM 9172 C C . SER E 1 176 ? 29.777 45.991 55.243 1.00 33.60 176 SER E C 1
ATOM 9173 O O . SER E 1 176 ? 28.947 46.354 56.081 1.00 34.72 176 SER E O 1
ATOM 9176 N N . GLU E 1 177 ? 29.658 44.858 54.558 1.00 32.85 177 GLU E N 1
ATOM 9177 C CA . GLU E 1 177 ? 28.531 43.956 54.759 1.00 33.39 177 GLU E CA 1
ATOM 9178 C C . GLU E 1 177 ? 28.575 43.366 56.157 1.00 32.62 177 GLU E C 1
ATOM 9179 O O . GLU E 1 177 ? 27.543 43.211 56.812 1.00 32.83 177 GLU E O 1
ATOM 9185 N N . TRP E 1 178 ? 29.777 43.042 56.614 1.00 29.65 178 TRP E N 1
ATOM 9186 C CA . TRP E 1 178 ? 29.944 42.454 57.936 1.00 28.11 178 TRP E CA 1
ATOM 9187 C C . TRP E 1 178 ? 29.746 43.445 59.077 1.00 26.53 178 TRP E C 1
ATOM 9188 O O . TRP E 1 178 ? 29.547 43.044 60.212 1.00 26.22 178 TRP E O 1
ATOM 9199 N N . GLY E 1 179 ? 29.781 44.736 58.771 1.00 26.70 179 GLY E N 1
ATOM 9200 C CA . GLY E 1 179 ? 29.611 45.736 59.809 1.00 26.07 179 GLY E CA 1
ATOM 9201 C C . GLY E 1 179 ? 30.906 46.183 60.474 1.00 27.41 179 GLY E C 1
ATOM 9202 O O . GLY E 1 179 ? 30.874 46.772 61.557 1.00 30.61 179 GLY E O 1
ATOM 9203 N N . LEU E 1 180 ? 32.046 45.894 59.848 1.00 26.04 180 LEU E N 1
ATOM 9204 C CA . LEU E 1 180 ? 33.345 46.305 60.384 1.00 26.76 180 LEU E CA 1
ATOM 9205 C C . LEU E 1 180 ? 33.579 47.762 60.005 1.00 28.60 180 LEU E C 1
ATOM 9206 O O . LEU E 1 180 ? 34.289 48.499 60.692 1.00 29.00 180 LEU E O 1
ATOM 9211 N N . ILE E 1 181 ? 32.963 48.162 58.899 1.00 30.16 181 ILE E N 1
ATOM 9212 C CA . ILE E 1 181 ? 33.067 49.512 58.377 1.00 31.18 181 ILE E CA 1
ATOM 9213 C C . ILE E 1 181 ? 31.663 50.078 58.255 1.00 31.96 181 ILE E C 1
ATOM 9214 O O . ILE E 1 181 ? 30.784 49.432 57.695 1.00 34.21 181 ILE E O 1
ATOM 9219 N N . ASP E 1 182 ? 31.452 51.281 58.779 1.00 31.19 182 ASP E N 1
ATOM 9220 C CA . ASP E 1 182 ? 30.145 51.913 58.709 1.00 30.43 182 ASP E CA 1
ATOM 9221 C C . ASP E 1 182 ? 29.868 52.506 57.340 1.00 31.13 182 ASP E C 1
ATOM 9222 O O . ASP E 1 182 ? 28.717 52.618 56.935 1.00 30.32 182 ASP E O 1
ATOM 9227 N N . ALA E 1 183 ? 30.919 52.897 56.629 1.00 32.95 183 ALA E N 1
ATOM 9228 C CA . ALA E 1 183 ? 30.739 53.523 55.323 1.00 35.73 183 ALA E CA 1
ATOM 9229 C C . ALA E 1 183 ? 32.025 53.570 54.500 1.00 36.73 183 ALA E C 1
ATOM 9230 O O . ALA E 1 183 ? 33.121 53.717 55.047 1.00 36.44 183 ALA E O 1
ATOM 9232 N N . PHE E 1 184 ? 31.890 53.441 53.185 1.00 38.18 184 PHE E N 1
ATOM 9233 C CA . PHE E 1 184 ? 33.055 53.478 52.310 1.00 42.06 184 PHE E CA 1
ATOM 9234 C C . PHE E 1 184 ? 32.692 54.047 50.937 1.00 43.68 184 PHE E C 1
ATOM 9235 O O . PHE E 1 184 ? 31.518 54.078 50.553 1.00 43.62 184 PHE E O 1
ATOM 9243 N N . ASP E 1 185 ? 33.713 54.502 50.212 1.00 45.83 185 ASP E N 1
ATOM 9244 C CA . ASP E 1 185 ? 33.556 55.078 48.877 1.00 48.06 185 ASP E CA 1
ATOM 9245 C C . ASP E 1 185 ? 34.948 55.369 48.325 1.00 49.33 185 ASP E C 1
ATOM 9246 O O . ASP E 1 185 ? 35.907 55.494 49.088 1.00 49.30 185 ASP E O 1
ATOM 9251 N N . ALA E 1 186 ? 35.068 55.461 47.005 1.00 50.94 186 ALA E N 1
ATOM 9252 C CA . ALA E 1 186 ? 36.363 55.757 46.403 1.00 53.96 186 ALA E CA 1
ATOM 9253 C C . ALA E 1 186 ? 36.965 56.999 47.066 1.00 55.20 186 ALA E C 1
ATOM 9254 O O . ALA E 1 186 ? 38.097 56.966 47.538 1.00 57.02 186 ALA E O 1
ATOM 9256 N N . GLU E 1 187 ? 36.198 58.085 47.118 1.00 56.41 187 GLU 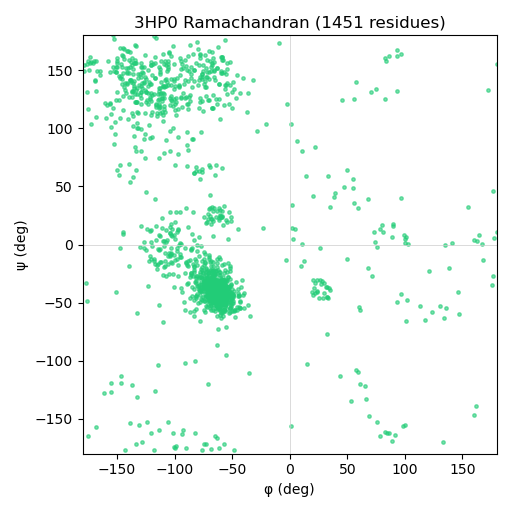E N 1
ATOM 9257 C CA . GLU E 1 187 ? 36.665 59.336 47.717 1.00 57.78 187 GLU E CA 1
ATOM 9258 C C . GLU E 1 187 ? 36.378 59.410 49.213 1.00 56.77 187 GLU E C 1
ATOM 9259 O O . GLU E 1 187 ? 35.406 60.045 49.629 1.00 55.81 187 GLU E O 1
ATOM 9265 N N . SER E 1 188 ? 37.228 58.789 50.025 1.00 55.40 188 SER E N 1
ATOM 9266 C CA . SER E 1 188 ? 37.007 58.796 51.467 1.00 54.32 188 SER E CA 1
ATOM 9267 C C . SER E 1 188 ? 37.102 60.178 52.124 1.00 53.88 188 SER E C 1
ATOM 9268 O O . SER E 1 188 ? 36.482 60.415 53.160 1.00 51.91 188 SER E O 1
ATOM 9271 N N . ASP E 1 189 ? 37.860 61.088 51.514 1.00 53.65 189 ASP E N 1
ATOM 9272 C CA . ASP E 1 189 ? 38.018 62.441 52.045 1.00 52.58 189 ASP E CA 1
ATOM 9273 C C . ASP E 1 189 ? 36.686 63.160 52.095 1.00 52.11 189 ASP E C 1
ATOM 9274 O O . ASP E 1 189 ? 36.360 63.833 53.079 1.00 50.61 189 ASP E O 1
ATOM 9279 N N . VAL E 1 190 ? 35.926 63.018 51.015 1.00 51.66 190 VAL E N 1
ATOM 9280 C CA . VAL E 1 190 ? 34.620 63.646 50.896 1.00 51.13 190 VAL E CA 1
ATOM 9281 C C . VAL E 1 190 ? 33.684 63.054 51.940 1.00 50.19 190 VAL E C 1
ATOM 9282 O O . VAL E 1 190 ? 33.016 63.781 52.677 1.00 51.48 190 VAL E O 1
ATOM 9286 N N . LEU E 1 191 ? 33.649 61.727 51.989 1.00 48.53 191 LEU E N 1
ATOM 9287 C CA . LEU E 1 191 ? 32.810 60.991 52.926 1.00 47.10 191 LEU E CA 1
ATOM 9288 C C . LEU E 1 191 ? 33.097 61.425 54.362 1.00 46.11 191 LEU E C 1
ATOM 9289 O O . LEU E 1 191 ? 32.179 61.702 55.132 1.00 45.45 191 LEU E O 1
ATOM 9294 N N . LEU E 1 192 ? 34.373 61.490 54.718 1.00 45.91 192 LEU E N 1
ATOM 9295 C CA . LEU E 1 192 ? 34.757 61.897 56.062 1.00 46.95 192 LEU E CA 1
ATOM 9296 C C . LEU E 1 192 ? 34.233 63.284 56.395 1.00 48.83 192 LEU E C 1
ATOM 9297 O O . LEU E 1 192 ? 33.817 63.544 57.524 1.00 50.01 192 LEU E O 1
ATOM 9302 N N . ARG E 1 193 ? 34.259 64.173 55.407 1.00 49.29 193 ARG E N 1
ATOM 9303 C CA . ARG E 1 193 ? 33.794 65.533 55.601 1.00 48.58 193 ARG E CA 1
ATOM 9304 C C . ARG E 1 193 ? 32.294 65.581 55.785 1.00 46.87 193 ARG E C 1
ATOM 9305 O O . ARG E 1 193 ? 31.785 66.394 56.552 1.00 46.32 193 ARG E O 1
ATOM 9313 N N . LYS E 1 194 ? 31.582 64.715 55.078 1.00 45.37 194 LYS E N 1
ATOM 9314 C CA . LYS E 1 194 ? 30.134 64.675 55.204 1.00 44.28 194 LYS E CA 1
ATOM 9315 C C . LYS E 1 194 ? 29.774 64.234 56.620 1.00 42.80 194 LYS E C 1
ATOM 9316 O O . LYS E 1 194 ? 28.783 64.690 57.183 1.00 41.91 194 LYS E O 1
ATOM 9322 N N . HIS E 1 195 ? 30.601 63.363 57.198 1.00 41.17 195 HIS E N 1
ATOM 9323 C CA . HIS E 1 195 ? 30.384 62.878 58.558 1.00 40.19 195 HIS E CA 1
ATOM 9324 C C . HIS E 1 195 ? 30.742 63.971 59.559 1.00 39.24 195 HIS E C 1
ATOM 9325 O O . HIS E 1 195 ? 29.977 64.257 60.482 1.00 38.28 195 HIS E O 1
ATOM 9332 N N . LEU E 1 196 ? 31.912 64.578 59.380 1.00 37.69 196 LEU E N 1
ATOM 9333 C CA . LEU E 1 196 ? 32.337 65.634 60.279 1.00 37.87 196 LEU E CA 1
ATOM 9334 C C . LEU E 1 196 ? 31.292 66.738 60.336 1.00 38.32 196 LEU E C 1
ATOM 9335 O O . LEU E 1 196 ? 31.019 67.287 61.399 1.00 37.95 196 LEU E O 1
ATOM 9340 N N . LEU E 1 197 ? 30.695 67.042 59.190 1.00 40.50 197 LEU E N 1
ATOM 9341 C CA . LEU E 1 197 ? 29.662 68.070 59.105 1.00 43.62 197 LEU E CA 1
ATOM 9342 C C . LEU E 1 197 ? 28.443 67.760 59.985 1.00 43.63 197 LEU E C 1
ATOM 9343 O O . LEU E 1 197 ? 27.843 68.670 60.563 1.00 43.58 197 LEU E O 1
ATOM 9348 N N . ARG E 1 198 ? 28.081 66.482 60.090 1.00 43.21 198 ARG E N 1
ATOM 9349 C CA . ARG E 1 198 ? 26.940 66.086 60.910 1.00 42.61 198 ARG E CA 1
ATOM 9350 C C . ARG E 1 198 ? 27.329 66.020 62.376 1.00 41.14 198 ARG E C 1
ATOM 9351 O O . ARG E 1 198 ? 26.532 66.339 63.251 1.00 41.13 198 ARG E O 1
ATOM 9359 N N . LEU E 1 199 ? 28.556 65.595 62.640 1.00 40.00 199 LEU E N 1
ATOM 9360 C CA . LEU E 1 199 ? 29.034 65.491 64.010 1.00 41.01 199 LEU E CA 1
ATOM 9361 C C . LEU E 1 199 ? 29.243 66.860 64.666 1.00 41.88 199 LEU E C 1
ATOM 9362 O O . LEU E 1 199 ? 29.210 66.973 65.891 1.00 40.86 199 LEU E O 1
ATOM 9367 N N . ARG E 1 200 ? 29.447 67.892 63.847 1.00 43.49 200 ARG E N 1
ATOM 9368 C CA . ARG E 1 200 ? 29.647 69.257 64.338 1.00 44.87 200 ARG E CA 1
ATOM 9369 C C . ARG E 1 200 ? 28.435 69.726 65.133 1.00 45.31 200 ARG E C 1
ATOM 9370 O O . ARG E 1 200 ? 28.564 70.535 66.054 1.00 45.42 200 ARG E O 1
ATOM 9378 N N . ARG E 1 201 ? 27.261 69.214 64.777 1.00 44.15 201 ARG E N 1
ATOM 9379 C CA . ARG E 1 201 ? 26.030 69.595 65.456 1.00 44.58 201 ARG E CA 1
ATOM 9380 C C . ARG E 1 201 ? 25.932 69.060 66.897 1.00 43.90 201 ARG E C 1
ATOM 9381 O O . ARG E 1 201 ? 25.046 69.461 67.653 1.00 42.85 201 ARG E O 1
ATOM 9389 N N . LEU E 1 202 ? 26.829 68.156 67.279 1.00 41.81 202 LEU E N 1
ATOM 9390 C CA . LEU E 1 202 ? 26.787 67.591 68.621 1.00 41.45 202 LEU E CA 1
ATOM 9391 C C . LEU E 1 202 ? 27.709 68.335 69.580 1.00 43.22 202 LEU E C 1
ATOM 9392 O O . LEU E 1 202 ? 28.730 68.888 69.167 1.00 43.15 202 LEU E O 1
ATOM 9397 N N . ASN E 1 203 ? 27.352 68.349 70.861 1.00 43.37 203 ASN E N 1
ATOM 9398 C CA . ASN E 1 203 ? 28.194 69.001 71.855 1.00 43.75 203 ASN E CA 1
ATOM 9399 C C . ASN E 1 203 ? 28.876 67.933 72.721 1.00 42.22 203 ASN E C 1
ATOM 9400 O O . ASN E 1 203 ? 28.372 66.818 72.860 1.00 41.18 203 ASN E O 1
ATOM 9405 N N . LYS E 1 204 ? 30.027 68.280 73.291 1.00 40.68 204 LYS E N 1
ATOM 9406 C CA . LYS E 1 204 ? 30.806 67.353 74.103 1.00 38.18 204 LYS E CA 1
ATOM 9407 C C . LYS E 1 204 ? 30.053 66.716 75.269 1.00 37.89 204 LYS E C 1
ATOM 9408 O O . LYS E 1 204 ? 30.339 65.584 75.645 1.00 37.04 204 LYS E O 1
ATOM 9414 N N . LYS E 1 205 ? 29.094 67.431 75.843 1.00 37.79 205 LYS E N 1
ATOM 9415 C CA . LYS E 1 205 ? 28.325 66.886 76.956 1.00 37.48 205 LYS E CA 1
ATOM 9416 C C . LYS E 1 205 ? 27.430 65.724 76.524 1.00 35.49 205 LYS E C 1
ATOM 9417 O O . LYS E 1 205 ? 27.434 64.665 77.146 1.00 34.19 205 LYS E O 1
ATOM 9423 N N . GLY E 1 206 ? 26.666 65.927 75.457 1.00 33.92 206 GLY E N 1
ATOM 9424 C CA . GLY E 1 206 ? 25.796 64.874 74.961 1.00 34.71 206 GLY E CA 1
ATOM 9425 C C . GLY E 1 206 ? 26.562 63.614 74.593 1.00 34.06 206 GLY E C 1
ATOM 9426 O O . GLY E 1 206 ? 26.223 62.523 75.034 1.00 34.86 206 GLY E O 1
ATOM 9427 N N . ILE E 1 207 ? 27.605 63.759 73.788 1.00 33.73 207 ILE E N 1
ATOM 9428 C CA . ILE E 1 207 ? 28.401 62.614 73.386 1.00 33.25 207 ILE E CA 1
ATOM 9429 C C . ILE E 1 207 ? 28.953 61.904 74.610 1.00 33.70 207 ILE E C 1
ATOM 9430 O O . ILE E 1 207 ? 28.968 60.675 74.680 1.00 34.87 207 ILE E O 1
ATOM 9435 N N . ALA E 1 208 ? 29.419 62.679 75.576 1.00 34.09 208 ALA E N 1
ATOM 9436 C CA . ALA E 1 208 ? 29.984 62.091 76.778 1.00 34.92 208 ALA E CA 1
ATOM 9437 C C . ALA E 1 208 ? 28.944 61.234 77.488 1.00 34.91 208 ALA E C 1
ATOM 9438 O O . ALA E 1 208 ? 29.151 60.044 77.679 1.00 36.21 208 ALA E O 1
ATOM 9440 N N . HIS E 1 209 ? 27.826 61.842 77.868 1.00 35.50 209 HIS E N 1
ATOM 9441 C CA . HIS E 1 209 ? 26.765 61.120 78.564 1.00 37.73 209 HIS E CA 1
ATOM 9442 C C . HIS E 1 209 ? 26.267 59.928 77.749 1.00 36.05 209 HIS E C 1
ATOM 9443 O O . HIS E 1 209 ? 26.176 58.811 78.265 1.00 36.15 209 HIS E O 1
ATOM 9450 N N . TYR E 1 210 ? 25.950 60.169 76.478 1.00 33.81 210 TYR E N 1
ATOM 9451 C CA . TYR E 1 210 ? 25.459 59.107 75.610 1.00 31.78 210 TYR E CA 1
ATOM 9452 C C . TYR E 1 210 ? 26.446 57.956 75.579 1.00 30.63 210 TYR E C 1
ATOM 9453 O O . TYR E 1 210 ? 26.062 56.803 75.721 1.00 27.91 210 TYR E O 1
ATOM 9462 N N . LYS E 1 211 ? 27.726 58.274 75.417 1.00 31.18 211 LYS E N 1
ATOM 9463 C CA . LYS E 1 211 ? 28.739 57.234 75.356 1.00 32.24 211 LYS E CA 1
ATOM 9464 C C . LYS E 1 211 ? 28.904 56.513 76.683 1.00 32.90 211 LYS E C 1
ATOM 9465 O O . LYS E 1 211 ? 29.237 55.331 76.716 1.00 33.84 211 LYS E O 1
ATOM 9471 N N . GLN E 1 212 ? 28.650 57.209 77.781 1.00 34.74 212 GLN E N 1
ATOM 9472 C CA . GLN E 1 212 ? 28.752 56.573 79.089 1.00 36.64 212 GLN E CA 1
ATOM 9473 C C . GLN E 1 212 ? 27.586 55.602 79.236 1.00 36.72 212 GLN E C 1
ATOM 9474 O O . GLN E 1 212 ? 27.746 54.498 79.764 1.00 34.96 212 GLN E O 1
ATOM 9480 N N . PHE E 1 213 ? 26.416 56.017 78.758 1.00 36.08 213 PHE E N 1
ATOM 9481 C CA . PHE E 1 213 ? 25.230 55.166 78.817 1.00 36.15 213 PHE E CA 1
ATOM 9482 C C . PHE E 1 213 ? 25.478 53.901 78.005 1.00 34.45 213 PHE E C 1
ATOM 9483 O O . PHE E 1 213 ? 25.319 52.784 78.491 1.00 31.99 213 PHE E O 1
ATOM 9499 N N . SER E 1 215 ? 28.173 52.533 77.078 1.00 38.45 215 SER E N 1
ATOM 9500 C CA . SER E 1 215 ? 29.216 51.727 77.702 1.00 38.03 215 SER E CA 1
ATOM 9501 C C . SER E 1 215 ? 28.651 51.030 78.938 1.00 37.00 215 SER E C 1
ATOM 9502 O O . SER E 1 215 ? 29.072 49.939 79.309 1.00 35.90 215 SER E O 1
ATOM 9505 N N . SER E 1 216 ? 27.685 51.690 79.559 1.00 37.13 216 SER E N 1
ATOM 9506 C CA . SER E 1 216 ? 27.008 51.211 80.755 1.00 38.46 216 SER E CA 1
ATOM 9507 C C . SER E 1 216 ? 26.197 49.926 80.521 1.00 39.88 216 SER E C 1
ATOM 9508 O O . SER E 1 216 ? 26.072 49.090 81.418 1.00 39.57 216 SER E O 1
ATOM 9511 N N . LEU E 1 217 ? 25.651 49.775 79.315 1.00 40.59 217 LEU E N 1
ATOM 9512 C CA . LEU E 1 217 ? 24.842 48.609 78.961 1.00 40.80 217 LEU E CA 1
ATOM 9513 C C . LEU E 1 217 ? 25.662 47.425 78.498 1.00 41.97 217 LEU E C 1
ATOM 9514 O O . LEU E 1 217 ? 25.315 46.280 78.763 1.00 41.80 217 LEU E O 1
ATOM 9519 N N . ASP E 1 218 ? 26.741 47.707 77.784 1.00 44.45 218 ASP E N 1
ATOM 9520 C CA . ASP E 1 218 ? 27.600 46.660 77.255 1.00 46.72 218 ASP E CA 1
ATOM 9521 C C . ASP E 1 218 ? 28.928 46.600 77.988 1.00 47.48 218 ASP E C 1
ATOM 9522 O O . ASP E 1 218 ? 29.730 47.519 77.901 1.00 47.30 218 ASP E O 1
ATOM 9527 N N . HIS E 1 219 ? 29.168 45.511 78.702 1.00 49.14 219 HIS E N 1
ATOM 9528 C CA . HIS E 1 219 ? 30.414 45.382 79.440 1.00 52.34 219 HIS E CA 1
ATOM 9529 C C . HIS E 1 219 ? 31.346 44.285 78.934 1.00 52.49 219 HIS E C 1
ATOM 9530 O O . HIS E 1 219 ? 32.364 43.996 79.565 1.00 51.48 219 HIS E O 1
ATOM 9537 N N . GLN E 1 220 ? 31.007 43.684 77.795 1.00 52.17 220 GLN E N 1
ATOM 9538 C CA . GLN E 1 220 ? 31.821 42.612 77.225 1.00 51.44 220 GLN E CA 1
ATOM 9539 C C . GLN E 1 220 ? 33.302 42.996 77.058 1.00 49.51 220 GLN E C 1
ATOM 9540 O O . GLN E 1 220 ? 34.187 42.183 77.311 1.00 48.27 220 GLN E O 1
ATOM 9546 N N . VAL E 1 221 ? 33.569 44.227 76.629 1.00 48.28 221 VAL E N 1
ATOM 9547 C CA . VAL E 1 221 ? 34.943 44.684 76.440 1.00 48.01 221 VAL E CA 1
ATOM 9548 C C . VAL E 1 221 ? 35.681 44.745 77.766 1.00 48.29 221 VAL E C 1
ATOM 9549 O O . VAL E 1 221 ? 36.862 44.429 77.848 1.00 48.27 221 VAL E O 1
ATOM 9553 N N . SER E 1 222 ? 34.969 45.154 78.804 1.00 49.42 222 SER E N 1
ATOM 9554 C CA . SER E 1 222 ? 35.541 45.272 80.135 1.00 50.78 222 SER E CA 1
ATOM 9555 C C . SER E 1 222 ? 35.827 43.922 80.804 1.00 50.81 222 SER E C 1
ATOM 9556 O O . SER E 1 222 ? 36.878 43.742 81.424 1.00 51.53 222 SER E O 1
ATOM 9559 N N . ARG E 1 223 ? 34.901 42.977 80.679 1.00 51.14 223 ARG E N 1
ATOM 9560 C CA . ARG E 1 223 ? 35.081 41.661 81.287 1.00 53.16 223 ARG E CA 1
ATOM 9561 C C . ARG E 1 223 ? 36.109 40.834 80.520 1.00 51.27 223 ARG E C 1
ATOM 9562 O O . ARG E 1 223 ? 36.805 39.999 81.098 1.00 51.46 223 ARG E O 1
ATOM 9570 N N . ALA E 1 224 ? 36.191 41.055 79.214 1.00 48.46 224 ALA E N 1
ATOM 9571 C CA . ALA E 1 224 ? 37.134 40.312 78.390 1.00 45.94 224 ALA E CA 1
ATOM 9572 C C . ALA E 1 224 ? 38.579 40.636 78.757 1.00 44.27 224 ALA E C 1
ATOM 9573 O O . ALA E 1 224 ? 39.446 39.763 78.710 1.00 44.88 224 ALA E O 1
ATOM 9575 N N . LYS E 1 225 ? 38.835 41.892 79.111 1.00 42.56 225 LYS E N 1
ATOM 9576 C CA . LYS E 1 225 ? 40.175 42.328 79.498 1.00 41.18 225 LYS E CA 1
ATOM 9577 C C . LYS E 1 225 ? 40.595 41.537 80.723 1.00 41.05 225 LYS E C 1
ATOM 9578 O O . LYS E 1 225 ? 39.884 41.540 81.731 1.00 41.96 225 LYS E O 1
ATOM 9584 N N . ALA E 1 226 ? 41.746 40.876 80.622 1.00 38.63 226 ALA E N 1
ATOM 9585 C CA . ALA E 1 226 ? 42.328 40.038 81.681 1.00 36.43 226 ALA E CA 1
ATOM 9586 C C . ALA E 1 226 ? 42.515 38.675 81.062 1.00 34.72 226 ALA E C 1
ATOM 9587 O O . ALA E 1 226 ? 43.623 38.142 81.029 1.00 35.55 226 ALA E O 1
ATOM 9589 N N . THR E 1 227 ? 41.422 38.105 80.576 1.00 34.00 227 THR E N 1
ATOM 9590 C CA . THR E 1 227 ? 41.507 36.816 79.916 1.00 35.20 227 THR E CA 1
ATOM 9591 C C . THR E 1 227 ? 42.367 37.059 78.681 1.00 34.99 227 THR E C 1
ATOM 9592 O O . THR E 1 227 ? 43.198 36.230 78.305 1.00 33.58 227 THR E O 1
ATOM 9596 N N . ALA E 1 228 ? 42.164 38.226 78.077 1.00 34.04 228 ALA E N 1
ATOM 9597 C CA . ALA E 1 228 ? 42.896 38.617 76.892 1.00 35.69 228 ALA E CA 1
ATOM 9598 C C . ALA E 1 228 ? 44.347 38.938 77.229 1.00 36.77 228 ALA E C 1
ATOM 9599 O O . ALA E 1 228 ? 45.263 38.467 76.543 1.00 36.50 228 ALA E O 1
ATOM 9601 N N . LEU E 1 229 ? 44.553 39.737 78.278 1.00 36.71 229 LEU E N 1
ATOM 9602 C CA . LEU E 1 229 ? 45.902 40.121 78.699 1.00 36.22 229 LEU E CA 1
ATOM 9603 C C . LEU E 1 229 ? 46.697 38.895 79.127 1.00 35.42 229 LEU E C 1
ATOM 9604 O O . LEU E 1 229 ? 47.898 38.795 78.868 1.00 35.47 229 LEU E O 1
ATOM 9609 N N . THR E 1 230 ? 46.016 37.957 79.773 1.00 34.03 230 THR E N 1
ATOM 9610 C CA . THR E 1 230 ? 46.642 36.720 80.202 1.00 32.94 230 THR E CA 1
ATOM 9611 C C . THR E 1 230 ? 47.040 35.919 78.958 1.00 36.26 230 THR E C 1
ATOM 9612 O O . THR E 1 230 ? 48.149 35.388 78.871 1.00 38.00 230 THR E O 1
ATOM 9616 N N . ALA E 1 231 ? 46.130 35.847 77.990 1.00 38.12 231 ALA E N 1
ATOM 9617 C CA . ALA E 1 231 ? 46.384 35.114 76.754 1.00 38.45 231 ALA E CA 1
ATOM 9618 C C . ALA E 1 231 ? 47.487 35.782 75.952 1.00 39.75 231 ALA E C 1
ATOM 9619 O O . ALA E 1 231 ? 48.325 35.108 75.353 1.00 38.15 231 ALA E O 1
ATOM 9621 N N . ASN E 1 232 ? 47.477 37.111 75.935 1.00 41.95 232 ASN E N 1
ATOM 9622 C CA . ASN E 1 232 ? 48.479 37.852 75.191 1.00 44.38 232 ASN E CA 1
ATOM 9623 C C . ASN E 1 232 ? 49.858 37.499 75.722 1.00 46.83 232 ASN E C 1
ATOM 9624 O O . ASN E 1 232 ? 50.826 37.444 74.963 1.00 45.82 232 ASN E O 1
ATOM 9629 N N . GLN E 1 233 ? 49.956 37.279 77.031 1.00 49.83 233 GLN E N 1
ATOM 9630 C CA . GLN E 1 233 ? 51.220 36.849 77.608 1.00 53.98 233 GLN E CA 1
ATOM 9631 C C . GLN E 1 233 ? 51.179 35.448 77.028 1.00 54.84 233 GLN E C 1
ATOM 9632 O O . GLN E 1 233 ? 51.110 35.306 75.815 1.00 58.42 233 GLN E O 1
ATOM 9638 N N . ASP E 1 234 ? 51.187 34.415 77.857 1.00 53.88 234 ASP E N 1
ATOM 9639 C CA . ASP E 1 234 ? 51.087 33.053 77.335 1.00 54.33 234 ASP E CA 1
ATOM 9640 C C . ASP E 1 234 ? 51.584 32.805 75.909 1.00 53.86 234 ASP E C 1
ATOM 9641 O O . ASP E 1 234 ? 52.680 32.288 75.709 1.00 54.41 234 ASP E O 1
ATOM 9654 N N . PHE E 1 236 ? 52.785 34.702 73.538 1.00 55.48 236 PHE E N 1
ATOM 9655 C CA . PHE E 1 236 ? 54.074 35.314 73.203 1.00 57.61 236 PHE E CA 1
ATOM 9656 C C . PHE E 1 236 ? 55.154 34.871 74.173 1.00 59.50 236 PHE E C 1
ATOM 9657 O O . PHE E 1 236 ? 56.246 35.442 74.221 1.00 59.73 236 PHE E O 1
ATOM 9665 N N . SER E 1 237 ? 54.835 33.838 74.937 1.00 61.07 237 SER E N 1
ATOM 9666 C CA . SER E 1 237 ? 55.736 33.293 75.933 1.00 63.15 237 SER E CA 1
ATOM 9667 C C . SER E 1 237 ? 55.908 31.806 75.658 1.00 64.20 237 SER E C 1
ATOM 9668 O O . SER E 1 237 ? 56.694 31.117 76.307 1.00 63.91 237 SER E O 1
ATOM 9671 N N . ASP E 1 238 ? 55.159 31.319 74.679 1.00 65.17 238 ASP E N 1
ATOM 9672 C CA . ASP E 1 238 ? 55.198 29.916 74.309 1.00 66.57 238 ASP E CA 1
ATOM 9673 C C . ASP E 1 238 ? 56.434 29.601 73.477 1.00 67.61 238 ASP E C 1
ATOM 9674 O O . ASP E 1 238 ? 56.650 30.196 72.422 1.00 67.42 238 ASP E O 1
ATOM 9679 N N . PRO E 1 239 ? 57.265 28.656 73.946 1.00 68.67 239 PRO E N 1
ATOM 9680 C CA . PRO E 1 239 ? 58.485 28.264 73.235 1.00 69.11 239 PRO E CA 1
ATOM 9681 C C . PRO E 1 239 ? 58.266 27.967 71.744 1.00 68.97 239 PRO E C 1
ATOM 9682 O O . PRO E 1 239 ? 59.004 28.475 70.893 1.00 69.31 239 PRO E O 1
ATOM 9686 N N . GLN E 1 240 ? 57.260 27.158 71.421 1.00 68.00 240 GLN E N 1
ATOM 9687 C CA . GLN E 1 240 ? 56.983 26.846 70.020 1.00 67.71 240 GLN E CA 1
ATOM 9688 C C . GLN E 1 240 ? 56.723 28.128 69.235 1.00 65.96 240 GLN E C 1
ATOM 9689 O O . GLN E 1 240 ? 57.304 28.337 68.172 1.00 64.63 240 GLN E O 1
ATOM 9695 N N . ASN E 1 241 ? 55.849 28.982 69.765 1.00 63.99 241 ASN E N 1
ATOM 9696 C CA . ASN E 1 241 ? 55.520 30.239 69.105 1.00 62.18 241 ASN E CA 1
ATOM 9697 C C . ASN E 1 241 ? 56.742 31.139 68.984 1.00 62.48 241 ASN E C 1
ATOM 9698 O O . ASN E 1 241 ? 56.928 31.805 67.965 1.00 61.82 241 ASN E O 1
ATOM 9703 N N . GLN E 1 242 ? 57.568 31.174 70.025 1.00 62.87 242 GLN E N 1
ATOM 9704 C CA . GLN E 1 242 ? 58.771 32.000 69.991 1.00 64.98 242 GLN E CA 1
ATOM 9705 C C . GLN E 1 242 ? 59.491 31.646 68.685 1.00 65.82 242 GLN E C 1
ATOM 9706 O O . GLN E 1 242 ? 59.785 32.521 67.867 1.00 65.33 242 GLN E O 1
ATOM 9720 N N . GLY E 1 244 ? 59.629 30.156 64.936 1.00 66.86 244 GLY E N 1
ATOM 9721 C CA . GLY E 1 244 ? 58.594 30.463 63.966 1.00 63.97 244 GLY E CA 1
ATOM 9722 C C . GLY E 1 244 ? 58.592 31.966 63.801 1.00 61.77 244 GLY E C 1
ATOM 9723 O O . GLY E 1 244 ? 58.688 32.467 62.689 1.00 62.31 244 GLY E O 1
ATOM 9724 N N . ILE E 1 245 ? 58.471 32.697 64.902 1.00 60.47 245 ILE E N 1
ATOM 9725 C CA . ILE E 1 245 ? 58.532 34.144 64.806 1.00 59.70 245 ILE E CA 1
ATOM 9726 C C . ILE E 1 245 ? 60.013 34.401 64.559 1.00 60.04 245 ILE E C 1
ATOM 9727 O O . ILE E 1 245 ? 60.385 35.131 63.640 1.00 60.45 245 ILE E O 1
ATOM 9732 N N . ILE E 1 246 ? 60.854 33.773 65.376 1.00 59.26 246 ILE E N 1
ATOM 9733 C CA . ILE E 1 246 ? 62.296 33.904 65.225 1.00 59.60 246 ILE E CA 1
ATOM 9734 C C . ILE E 1 246 ? 62.672 33.482 63.808 1.00 60.90 246 ILE E C 1
ATOM 9735 O O . ILE E 1 246 ? 63.272 34.248 63.053 1.00 60.60 246 ILE E O 1
ATOM 9740 N N . ARG E 1 247 ? 62.304 32.253 63.459 1.00 62.43 247 ARG E N 1
ATOM 9741 C CA . ARG E 1 247 ? 62.595 31.693 62.148 1.00 62.94 247 ARG E CA 1
ATOM 9742 C C . ARG E 1 247 ? 62.006 32.510 61.002 1.00 62.19 247 ARG E C 1
ATOM 9743 O O . ARG E 1 247 ? 62.590 32.579 59.922 1.00 62.62 247 ARG E O 1
ATOM 9751 N N . TYR E 1 248 ? 60.860 33.139 61.238 1.00 61.42 248 TYR E N 1
ATOM 9752 C CA . TYR E 1 248 ? 60.219 33.947 60.205 1.00 61.22 248 TYR E CA 1
ATOM 9753 C C . TYR E 1 248 ? 60.990 35.228 59.921 1.00 61.00 248 TYR E C 1
ATOM 9754 O O . TYR E 1 248 ? 61.086 35.658 58.773 1.00 60.46 248 TYR E O 1
ATOM 9763 N N . VAL E 1 249 ? 61.512 35.853 60.971 1.00 61.03 249 VAL E N 1
ATOM 9764 C CA . VAL E 1 249 ? 62.265 37.084 60.792 1.00 62.24 249 VAL E CA 1
ATOM 9765 C C . VAL E 1 249 ? 63.541 36.773 60.025 1.00 62.28 249 VAL E C 1
ATOM 9766 O O . VAL E 1 249 ? 63.958 37.537 59.158 1.00 61.91 249 VAL E O 1
ATOM 9770 N N . GLU E 1 250 ? 64.150 35.636 60.336 1.00 63.08 250 GLU E N 1
ATOM 9771 C CA . GLU E 1 250 ? 65.376 35.238 59.665 1.00 64.54 250 GLU E CA 1
ATOM 9772 C C . GLU E 1 250 ? 65.091 34.719 58.252 1.00 66.18 250 GLU E C 1
ATOM 9773 O O . GLU E 1 250 ? 65.970 34.768 57.391 1.00 66.51 250 GLU E O 1
ATOM 9779 N N . THR E 1 251 ? 63.863 34.248 58.010 1.00 67.15 251 THR E N 1
ATOM 9780 C CA . THR E 1 251 ? 63.471 33.736 56.689 1.00 68.04 251 THR E CA 1
ATOM 9781 C C . THR E 1 251 ? 61.996 34.008 56.337 1.00 69.09 251 THR E C 1
ATOM 9782 O O . THR E 1 251 ? 61.600 35.158 56.143 1.00 69.59 251 THR E O 1
ATOM 9786 N N . GLY E 1 252 ? 61.198 32.942 56.240 1.00 69.60 252 GLY E N 1
ATOM 9787 C CA . GLY E 1 252 ? 59.779 33.057 55.918 1.00 68.48 252 GLY E CA 1
ATOM 9788 C C . GLY E 1 252 ? 58.962 32.102 56.783 1.00 68.46 252 GLY E C 1
ATOM 9789 O O . GLY E 1 252 ? 59.536 31.194 57.390 1.00 68.91 252 GLY E O 1
ATOM 9790 N N . GLN E 1 253 ? 57.637 32.278 56.834 1.00 67.19 253 GLN E N 1
ATOM 9791 C CA . GLN E 1 253 ? 56.782 31.423 57.670 1.00 66.43 253 GLN E CA 1
ATOM 9792 C C . GLN E 1 253 ? 56.965 29.912 57.588 1.00 65.51 253 GLN E C 1
ATOM 9793 O O . GLN E 1 253 ? 57.824 29.406 56.865 1.00 65.59 253 GLN E O 1
ATOM 9799 N N . PHE E 1 254 ? 56.121 29.197 58.323 1.00 64.51 254 PHE E N 1
ATOM 9800 C CA . PHE E 1 254 ? 56.248 27.752 58.429 1.00 65.12 254 PHE E CA 1
ATOM 9801 C C . PHE E 1 254 ? 55.110 26.800 58.082 1.00 65.00 254 PHE E C 1
ATOM 9802 O O . PHE E 1 254 ? 55.183 25.624 58.441 1.00 64.84 254 PHE E O 1
ATOM 9810 N N . PRO E 1 255 ? 54.042 27.269 57.413 1.00 64.73 255 PRO E N 1
ATOM 9811 C CA . PRO E 1 255 ? 53.043 26.229 57.149 1.00 64.27 255 PRO E CA 1
ATOM 9812 C C . PRO E 1 255 ? 53.659 25.129 56.281 1.00 65.48 255 PRO E C 1
ATOM 9813 O O . PRO E 1 255 ? 54.063 24.078 56.832 1.00 64.83 255 PRO E O 1
ATOM 9817 N N . THR F 1 5 ? 21.228 114.936 93.826 1.00 64.59 5 THR F N 1
ATOM 9818 C CA . THR F 1 5 ? 22.099 115.095 92.625 1.00 64.68 5 THR F CA 1
ATOM 9819 C C . THR F 1 5 ? 22.583 113.723 92.180 1.00 65.09 5 THR F C 1
ATOM 9820 O O . THR F 1 5 ? 23.221 113.582 91.130 1.00 65.45 5 THR F O 1
ATOM 9824 N N . TYR F 1 6 ? 22.280 112.715 92.994 1.00 64.12 6 TYR F N 1
ATOM 9825 C CA . TYR F 1 6 ? 22.657 111.344 92.690 1.00 62.76 6 TYR F CA 1
ATOM 9826 C C . TYR F 1 6 ? 21.470 110.421 92.896 1.00 62.75 6 TYR F C 1
ATOM 9827 O O . TYR F 1 6 ? 20.381 110.709 92.411 1.00 65.07 6 TYR F O 1
ATOM 9836 N N . GLN F 1 7 ? 21.663 109.321 93.608 1.00 62.03 7 GLN F N 1
ATOM 9837 C CA . GLN F 1 7 ? 20.575 108.379 93.826 1.00 61.11 7 GLN F CA 1
ATOM 9838 C C . GLN F 1 7 ? 21.071 107.173 94.591 1.00 59.78 7 GLN F C 1
ATOM 9839 O O . GLN F 1 7 ? 20.310 106.515 95.302 1.00 60.12 7 GLN F O 1
ATOM 9845 N N . THR F 1 8 ? 22.358 106.892 94.446 1.00 57.90 8 THR F N 1
ATOM 9846 C CA . THR F 1 8 ? 22.948 105.747 95.106 1.00 56.62 8 THR F CA 1
ATOM 9847 C C . THR F 1 8 ? 23.994 106.146 96.134 1.00 55.44 8 THR F C 1
ATOM 9848 O O . THR F 1 8 ? 24.299 105.375 97.044 1.00 55.37 8 THR F O 1
ATOM 9852 N N . ILE F 1 9 ? 24.526 107.359 95.998 1.00 55.09 9 ILE F N 1
ATOM 9853 C CA . ILE F 1 9 ? 25.564 107.846 96.908 1.00 54.57 9 ILE F CA 1
ATOM 9854 C C . ILE F 1 9 ? 25.428 109.297 97.378 1.00 54.46 9 ILE F C 1
ATOM 9855 O O . ILE F 1 9 ? 24.803 110.129 96.720 1.00 53.89 9 ILE F O 1
ATOM 9860 N N . LYS F 1 10 ? 26.042 109.581 98.523 1.00 54.22 10 LYS F N 1
ATOM 9861 C CA . LYS F 1 10 ? 26.055 110.918 99.095 1.00 54.21 10 LYS F CA 1
ATOM 9862 C C . LYS F 1 10 ? 27.496 111.401 98.972 1.00 52.67 10 LYS F C 1
ATOM 9863 O O . LYS F 1 10 ? 28.425 110.728 99.415 1.00 53.21 10 LYS F O 1
ATOM 9869 N N . VAL F 1 11 ? 27.678 112.567 98.366 1.00 50.93 11 VAL F N 1
ATOM 9870 C CA . VAL F 1 11 ? 29.010 113.112 98.155 1.00 48.24 11 VAL F CA 1
ATOM 9871 C C . VAL F 1 11 ? 29.237 114.430 98.862 1.00 48.68 11 VAL F C 1
ATOM 9872 O O . VAL F 1 11 ? 28.447 115.363 98.727 1.00 49.72 11 VAL F O 1
ATOM 9876 N N . ARG F 1 12 ? 30.332 114.510 99.606 1.00 48.88 12 ARG F N 1
ATOM 9877 C CA . ARG F 1 12 ? 30.684 115.731 100.321 1.00 48.59 12 ARG F CA 1
ATOM 9878 C C . ARG F 1 12 ? 32.204 115.907 100.322 1.00 47.19 12 ARG F C 1
ATOM 9879 O O . ARG F 1 12 ? 32.943 114.947 100.531 1.00 47.31 12 ARG F O 1
ATOM 9887 N N . PHE F 1 13 ? 32.666 117.125 100.056 1.00 45.49 13 PHE F N 1
ATOM 9888 C CA . PHE F 1 13 ? 34.096 117.421 100.055 1.00 45.42 13 PHE F CA 1
ATOM 9889 C C . PHE F 1 13 ? 34.418 118.275 101.272 1.00 46.86 13 PHE F C 1
ATOM 9890 O O . PHE F 1 13 ? 33.636 119.148 101.650 1.00 47.44 13 PHE F O 1
ATOM 9898 N N . GLN F 1 14 ? 35.566 118.017 101.886 1.00 48.09 14 GLN F N 1
ATOM 9899 C CA . GLN F 1 14 ? 36.008 118.791 103.035 1.00 48.55 14 GLN F CA 1
ATOM 9900 C C . GLN F 1 14 ? 37.488 119.036 102.795 1.00 47.00 14 GLN F C 1
ATOM 9901 O O . GLN F 1 14 ? 38.291 118.104 102.786 1.00 46.51 14 GLN F O 1
ATOM 9907 N N . ALA F 1 15 ? 37.843 120.293 102.579 1.00 45.04 15 ALA F N 1
ATOM 9908 C CA . ALA F 1 15 ? 39.229 120.637 102.326 1.00 42.28 15 ALA F CA 1
ATOM 9909 C C . ALA F 1 15 ? 39.759 119.867 101.112 1.00 41.13 15 ALA F C 1
ATOM 9910 O O . ALA F 1 15 ? 39.381 120.141 99.983 1.00 40.29 15 ALA F O 1
ATOM 9912 N N . SER F 1 16 ? 40.619 118.885 101.350 1.00 40.76 16 SER F N 1
ATOM 9913 C CA . SER F 1 16 ? 41.215 118.112 100.264 1.00 38.68 16 SER F CA 1
ATOM 9914 C C . SER F 1 16 ? 40.667 116.685 100.125 1.00 36.41 16 SER F C 1
ATOM 9915 O O . SER F 1 16 ? 41.119 115.918 99.275 1.00 35.07 16 SER F O 1
ATOM 9918 N N . VAL F 1 17 ? 39.676 116.356 100.945 1.00 34.05 17 VAL F N 1
ATOM 9919 C CA . VAL F 1 17 ? 39.076 115.030 100.964 1.00 33.48 17 VAL F CA 1
ATOM 9920 C C . VAL F 1 17 ? 37.677 114.963 100.333 1.00 33.66 17 VAL F C 1
ATOM 9921 O O . VAL F 1 17 ? 36.912 115.921 100.371 1.00 34.43 17 VAL F O 1
ATOM 9925 N N . CYS F 1 18 ? 37.348 113.819 99.750 1.00 33.85 18 CYS F N 1
ATOM 9926 C CA . CYS F 1 18 ? 36.044 113.631 99.133 1.00 33.55 18 CYS F CA 1
ATOM 9927 C C . CYS F 1 18 ? 35.387 112.395 99.719 1.00 34.63 18 CYS F C 1
ATOM 9928 O O . CYS F 1 18 ? 35.858 111.283 99.507 1.00 35.38 18 CYS F O 1
ATOM 9931 N N . TYR F 1 19 ? 34.302 112.586 100.459 1.00 34.86 19 TYR F N 1
ATOM 9932 C CA . TYR F 1 19 ? 33.610 111.458 101.057 1.00 37.64 19 TYR F CA 1
ATOM 9933 C C . TYR F 1 19 ? 32.469 110.974 100.177 1.00 39.92 19 TYR F C 1
ATOM 9934 O O . TYR F 1 19 ? 31.609 111.753 99.767 1.00 42.18 19 TYR F O 1
ATOM 9943 N N . ILE F 1 20 ? 32.476 109.680 99.881 1.00 41.73 20 ILE F N 1
ATOM 9944 C CA . ILE F 1 20 ? 31.428 109.067 99.083 1.00 43.18 20 ILE F CA 1
ATOM 9945 C C . ILE F 1 20 ? 30.719 108.117 100.031 1.00 44.41 20 ILE F C 1
ATOM 9946 O O . ILE F 1 20 ? 31.358 107.264 100.656 1.00 43.37 20 ILE F O 1
ATOM 9951 N N . THR F 1 21 ? 29.405 108.275 100.152 1.00 46.41 21 THR F N 1
ATOM 9952 C CA . THR F 1 21 ? 28.633 107.420 101.034 1.00 49.76 21 THR F CA 1
ATOM 9953 C C . THR F 1 21 ? 27.553 106.677 100.269 1.00 52.14 21 THR F C 1
ATOM 9954 O O . THR F 1 21 ? 26.759 107.284 99.555 1.00 50.98 21 THR F O 1
ATOM 9958 N N . PHE F 1 22 ? 27.537 105.357 100.419 1.00 55.60 22 PHE F N 1
ATOM 9959 C CA . PHE F 1 22 ? 26.545 104.524 99.752 1.00 59.75 22 PHE F CA 1
ATOM 9960 C C . PHE F 1 22 ? 25.257 104.529 100.580 1.00 63.05 22 PHE F C 1
ATOM 9961 O O . PHE F 1 22 ? 25.300 104.664 101.804 1.00 62.90 22 PHE F O 1
ATOM 9969 N N . HIS F 1 23 ? 24.115 104.386 99.914 1.00 66.49 23 HIS F N 1
ATOM 9970 C CA . HIS F 1 23 ? 22.841 104.391 100.618 1.00 69.28 23 HIS F CA 1
ATOM 9971 C C . HIS F 1 23 ? 21.748 103.599 99.913 1.00 71.97 23 HIS F C 1
ATOM 9972 O O . HIS F 1 23 ? 20.955 104.150 99.145 1.00 73.47 23 HIS F O 1
ATOM 9974 N N . ARG F 1 24 ? 21.717 102.301 100.190 1.00 73.33 24 ARG F N 1
ATOM 9975 C CA . ARG F 1 24 ? 20.732 101.383 99.628 1.00 74.55 24 ARG F CA 1
ATOM 9976 C C . ARG F 1 24 ? 20.316 100.457 100.768 1.00 76.54 24 ARG F C 1
ATOM 9977 O O . ARG F 1 24 ? 20.382 99.235 100.633 1.00 77.80 24 ARG F O 1
ATOM 9979 N N . PRO F 1 25 ? 19.894 101.049 101.887 1.00 77.61 25 PRO F N 1
ATOM 9980 C CA . PRO F 1 25 ? 19.488 100.293 103.077 1.00 78.23 25 PRO F CA 1
ATOM 9981 C C . PRO F 1 25 ? 18.406 99.238 102.841 1.00 79.89 25 PRO F C 1
ATOM 9982 O O . PRO F 1 25 ? 18.287 98.284 103.615 1.00 81.25 25 PRO F O 1
ATOM 9984 N N . GLU F 1 26 ? 17.617 99.406 101.783 1.00 80.96 26 GLU F N 1
ATOM 9985 C CA . GLU F 1 26 ? 16.551 98.456 101.474 1.00 81.46 26 GLU F CA 1
ATOM 9986 C C . GLU F 1 26 ? 17.058 97.310 100.592 1.00 82.06 26 GLU F C 1
ATOM 9987 O O . GLU F 1 26 ? 16.586 96.175 100.705 1.00 81.81 26 GLU F O 1
ATOM 9989 N N . ALA F 1 27 ? 18.019 97.617 99.720 1.00 81.36 27 ALA F N 1
ATOM 9990 C CA . ALA F 1 27 ? 18.612 96.624 98.823 1.00 80.27 27 ALA F CA 1
ATOM 9991 C C . ALA F 1 27 ? 19.919 96.109 99.425 1.00 80.53 27 ALA F C 1
ATOM 9992 O O . ALA F 1 27 ? 20.716 95.458 98.746 1.00 80.95 27 ALA F O 1
ATOM 9994 N N . ASN F 1 28 ? 20.119 96.413 100.707 1.00 81.20 28 ASN F N 1
ATOM 9995 C CA . ASN F 1 28 ? 21.308 96.010 101.458 1.00 81.46 28 ASN F CA 1
ATOM 9996 C C . ASN F 1 28 ? 22.624 96.345 100.737 1.00 81.96 28 ASN F C 1
ATOM 9997 O O . ASN F 1 28 ? 23.389 95.448 100.369 1.00 83.32 28 ASN F O 1
ATOM 9999 N N . ASN F 1 29 ? 22.871 97.644 100.551 1.00 80.06 29 ASN F N 1
ATOM 10000 C CA . ASN F 1 29 ? 24.075 98.162 99.891 1.00 78.17 29 ASN F CA 1
ATOM 10001 C C . ASN F 1 29 ? 24.592 97.232 98.787 1.00 77.74 29 ASN F C 1
ATOM 10002 O O . ASN F 1 29 ? 25.740 96.777 98.812 1.00 78.03 29 ASN F O 1
ATOM 10004 N N . THR F 1 30 ? 23.727 96.978 97.810 1.00 77.13 30 THR F N 1
ATOM 10005 C CA . THR F 1 30 ? 24.031 96.093 96.692 1.00 76.04 30 THR F CA 1
ATOM 10006 C C . THR F 1 30 ? 24.490 96.833 95.435 1.00 75.87 30 THR F C 1
ATOM 10007 O O . THR F 1 30 ? 23.725 97.604 94.848 1.00 76.07 30 THR F O 1
ATOM 10009 N N . ILE F 1 31 ? 25.738 96.588 95.027 1.00 74.80 31 ILE F N 1
ATOM 10010 C CA . ILE F 1 31 ? 26.312 97.215 93.831 1.00 73.33 31 ILE F CA 1
ATOM 10011 C C . ILE F 1 31 ? 25.361 96.974 92.662 1.00 73.53 31 ILE F C 1
ATOM 10012 O O . ILE F 1 31 ? 25.077 95.826 92.321 1.00 74.79 31 ILE F O 1
ATOM 10014 N N . ASN F 1 32 ? 24.873 98.051 92.048 1.00 72.43 32 ASN F N 1
ATOM 10015 C CA . ASN F 1 32 ? 23.931 97.912 90.943 1.00 71.16 32 ASN F CA 1
ATOM 10016 C C . ASN F 1 32 ? 23.932 99.031 89.892 1.00 71.35 32 ASN F C 1
ATOM 10017 O O . ASN F 1 32 ? 23.420 100.125 90.135 1.00 72.89 32 ASN F O 1
ATOM 10019 N N . ASP F 1 33 ? 24.495 98.726 88.723 1.00 70.56 33 ASP F N 1
ATOM 10020 C CA . ASP F 1 33 ? 24.580 99.636 87.569 1.00 69.11 33 ASP F CA 1
ATOM 10021 C C . ASP F 1 33 ? 24.722 101.128 87.866 1.00 67.80 33 ASP F C 1
ATOM 10022 O O . ASP F 1 33 ? 25.802 101.700 87.728 1.00 67.94 33 ASP F O 1
ATOM 10024 N N . THR F 1 34 ? 23.615 101.755 88.242 1.00 66.36 34 THR F N 1
ATOM 10025 C CA . THR F 1 34 ? 23.596 103.179 88.546 1.00 64.35 34 THR F CA 1
ATOM 10026 C C . THR F 1 34 ? 24.676 103.575 89.549 1.00 62.48 34 THR F C 1
ATOM 10027 O O . THR F 1 34 ? 25.352 104.583 89.372 1.00 61.98 34 THR F O 1
ATOM 10031 N N . LEU F 1 35 ? 24.826 102.777 90.600 1.00 61.31 35 LEU F N 1
ATOM 10032 C CA . LEU F 1 35 ? 25.817 103.031 91.640 1.00 60.12 35 LEU F CA 1
ATOM 10033 C C . LEU F 1 35 ? 27.208 103.240 91.044 1.00 59.79 35 LEU F C 1
ATOM 10034 O O . LEU F 1 35 ? 27.900 104.209 91.364 1.00 59.15 35 LEU F O 1
ATOM 10039 N N . ILE F 1 36 ? 27.605 102.324 90.169 1.00 59.48 36 ILE F N 1
ATOM 10040 C CA . ILE F 1 36 ? 28.907 102.373 89.511 1.00 58.50 36 ILE F CA 1
ATOM 10041 C C . ILE F 1 36 ? 29.119 103.656 88.722 1.00 58.26 36 ILE F C 1
ATOM 10042 O O . ILE F 1 36 ? 30.145 104.323 88.866 1.00 58.60 36 ILE F O 1
ATOM 10047 N N . GLU F 1 37 ? 28.142 103.978 87.880 1.00 58.71 37 GLU F N 1
ATOM 10048 C CA . GLU F 1 37 ? 28.171 105.162 87.021 1.00 59.24 37 GLU F CA 1
ATOM 10049 C C . GLU F 1 37 ? 28.395 106.468 87.795 1.00 57.46 37 GLU F C 1
ATOM 10050 O O . GLU F 1 37 ? 29.185 107.323 87.381 1.00 55.94 37 GLU F O 1
ATOM 10056 N N . GLU F 1 38 ? 27.704 106.615 88.921 1.00 55.74 38 GLU F N 1
ATOM 10057 C CA . GLU F 1 38 ? 27.828 107.815 89.738 1.00 54.58 38 GLU F CA 1
ATOM 10058 C C . GLU F 1 38 ? 29.194 107.898 90.423 1.00 52.90 38 GLU F C 1
ATOM 10059 O O . GLU F 1 38 ? 29.771 108.979 90.538 1.00 52.87 38 GLU F O 1
ATOM 10065 N N . CYS F 1 39 ? 29.709 106.758 90.876 1.00 50.19 39 CYS F N 1
ATOM 10066 C CA . CYS F 1 39 ? 31.009 106.732 91.535 1.00 48.40 39 CYS F CA 1
ATOM 10067 C C . CYS F 1 39 ? 32.114 107.197 90.598 1.00 47.78 39 CYS F C 1
ATOM 10068 O O . CYS F 1 39 ? 32.974 107.984 90.990 1.00 46.74 39 CYS F O 1
ATOM 10071 N N . LEU F 1 40 ? 32.097 106.706 89.362 1.00 46.92 40 LEU F N 1
ATOM 10072 C CA . LEU F 1 40 ? 33.113 107.096 88.392 1.00 46.78 40 LEU F CA 1
ATOM 10073 C C . LEU F 1 40 ? 33.050 108.595 88.139 1.00 46.98 40 LEU F C 1
ATOM 10074 O O . LEU F 1 40 ? 34.074 109.245 87.936 1.00 47.03 40 LEU F O 1
ATOM 10079 N N . GLN F 1 41 ? 31.836 109.137 88.158 1.00 47.35 41 GLN F N 1
ATOM 10080 C CA . GLN F 1 41 ? 31.623 110.556 87.905 1.00 47.60 41 GLN F CA 1
ATOM 10081 C C . GLN F 1 41 ? 32.333 111.441 88.914 1.00 45.88 41 GLN F C 1
ATOM 10082 O O . GLN F 1 41 ? 33.006 112.401 88.536 1.00 44.59 41 GLN F O 1
ATOM 10088 N N . VAL F 1 42 ? 32.183 111.128 90.198 1.00 44.44 42 VAL F N 1
ATOM 10089 C CA . VAL F 1 42 ? 32.842 111.931 91.215 1.00 43.02 42 VAL F CA 1
ATOM 10090 C C . VAL F 1 42 ? 34.352 111.694 91.132 1.00 42.72 42 VAL F C 1
ATOM 10091 O O . VAL F 1 42 ? 35.131 112.633 91.263 1.00 42.81 42 VAL F O 1
ATOM 10095 N N . LEU F 1 43 ? 34.771 110.453 90.887 1.00 41.78 43 LEU F N 1
ATOM 10096 C CA . LEU F 1 43 ? 36.197 110.165 90.772 1.00 41.75 43 LEU F CA 1
ATOM 10097 C C . LEU F 1 43 ? 36.787 110.933 89.599 1.00 42.78 43 LEU F C 1
ATOM 10098 O O . LEU F 1 43 ? 37.889 111.477 89.684 1.00 42.44 43 LEU F O 1
ATOM 10103 N N . ASN F 1 44 ? 36.044 110.973 88.501 1.00 44.57 44 ASN F N 1
ATOM 10104 C CA . ASN F 1 44 ? 36.487 111.678 87.306 1.00 47.00 44 ASN F CA 1
ATOM 10105 C C . ASN F 1 44 ? 36.718 113.135 87.673 1.00 46.86 44 ASN F C 1
ATOM 10106 O O . ASN F 1 44 ? 37.587 113.816 87.140 1.00 46.81 44 ASN F O 1
ATOM 10111 N N . GLN F 1 45 ? 35.921 113.596 88.616 1.00 46.93 45 GLN F N 1
ATOM 10112 C CA . GLN F 1 45 ? 35.992 114.956 89.089 1.00 47.13 45 GLN F CA 1
ATOM 10113 C C . GLN F 1 45 ? 37.175 115.144 90.053 1.00 45.98 45 GLN F C 1
ATOM 10114 O O . GLN F 1 45 ? 37.862 116.166 90.012 1.00 44.93 45 GLN F O 1
ATOM 10120 N N . CYS F 1 46 ? 37.412 114.160 90.917 1.00 43.58 46 CYS F N 1
ATOM 10121 C CA . CYS F 1 46 ? 38.527 114.230 91.858 1.00 41.87 46 CYS F CA 1
ATOM 10122 C C . CYS F 1 46 ? 39.828 114.091 91.078 1.00 42.35 46 CYS F C 1
ATOM 10123 O O . CYS F 1 46 ? 40.908 114.345 91.599 1.00 40.51 46 CYS F O 1
ATOM 10126 N N . GLU F 1 47 ? 39.710 113.685 89.821 1.00 44.83 47 GLU F N 1
ATOM 10127 C CA . GLU F 1 47 ? 40.868 113.473 88.956 1.00 48.80 47 GLU F CA 1
ATOM 10128 C C . GLU F 1 47 ? 41.670 114.737 88.666 1.00 49.56 47 GLU F C 1
ATOM 10129 O O . GLU F 1 47 ? 42.898 114.709 88.613 1.00 48.17 47 GLU F O 1
ATOM 10135 N N . THR F 1 48 ? 40.964 115.846 88.479 1.00 52.67 48 THR F N 1
ATOM 10136 C CA . THR F 1 48 ? 41.601 117.127 88.184 1.00 54.40 48 THR F CA 1
ATOM 10137 C C . THR F 1 48 ? 41.500 118.084 89.373 1.00 55.12 48 THR F C 1
ATOM 10138 O O . THR F 1 48 ? 42.252 119.053 89.473 1.00 56.77 48 THR F O 1
ATOM 10142 N N . SER F 1 49 ? 40.570 117.805 90.275 1.00 53.90 49 SER F N 1
ATOM 10143 C CA . SER F 1 49 ? 40.378 118.646 91.443 1.00 52.76 49 SER F CA 1
ATOM 10144 C C . SER F 1 49 ? 41.638 118.795 92.284 1.00 51.19 49 SER F C 1
ATOM 10145 O O . SER F 1 49 ? 42.728 118.373 91.898 1.00 48.84 49 SER F O 1
ATOM 10148 N N . THR F 1 50 ? 41.457 119.416 93.442 1.00 49.74 50 THR F N 1
ATOM 10149 C CA . THR F 1 50 ? 42.523 119.645 94.404 1.00 47.62 50 THR F CA 1
ATOM 10150 C C . THR F 1 50 ? 42.483 118.510 95.435 1.00 45.98 50 THR F C 1
ATOM 10151 O O . THR F 1 50 ? 43.272 118.476 96.382 1.00 45.85 50 THR F O 1
ATOM 10155 N N . VAL F 1 51 ? 41.552 117.583 95.237 1.00 42.90 51 VAL F N 1
ATOM 10156 C CA . VAL F 1 51 ? 41.386 116.442 96.130 1.00 41.60 51 VAL F CA 1
ATOM 10157 C C . VAL F 1 51 ? 42.599 115.506 96.106 1.00 38.70 51 VAL F C 1
ATOM 10158 O O . VAL F 1 51 ? 43.210 115.296 95.053 1.00 40.21 51 VAL F O 1
ATOM 10162 N N . THR F 1 52 ? 42.959 114.966 97.266 1.00 33.44 52 THR F N 1
ATOM 10163 C CA . THR F 1 52 ? 44.069 114.024 97.350 1.00 29.46 52 THR F CA 1
ATOM 10164 C C . THR F 1 52 ? 43.665 112.766 98.120 1.00 27.16 52 THR F C 1
ATOM 10165 O O . THR F 1 52 ? 44.458 111.835 98.257 1.00 25.43 52 THR F O 1
ATOM 10169 N N . VAL F 1 53 ? 42.431 112.737 98.615 1.00 25.56 53 VAL F N 1
ATOM 10170 C CA . VAL F 1 53 ? 41.940 111.587 99.365 1.00 25.08 53 VAL F CA 1
ATOM 10171 C C . VAL F 1 53 ? 40.440 111.383 99.182 1.00 26.02 53 VAL F C 1
ATOM 10172 O O . VAL F 1 53 ? 39.642 112.284 99.423 1.00 27.54 53 VAL F O 1
ATOM 10176 N N . VAL F 1 54 ? 40.069 110.188 98.746 1.00 26.12 54 VAL F N 1
ATOM 10177 C CA . VAL F 1 54 ? 38.670 109.840 98.573 1.00 25.36 54 VAL F CA 1
ATOM 10178 C C . VAL F 1 54 ? 38.365 108.760 99.608 1.00 25.45 54 VAL F C 1
ATOM 10179 O O . VAL F 1 54 ? 39.015 107.706 99.637 1.00 25.48 54 VAL F O 1
ATOM 10183 N N . VAL F 1 55 ? 37.403 109.046 100.477 1.00 25.70 55 VAL F N 1
ATOM 10184 C CA . VAL F 1 55 ? 36.987 108.099 101.506 1.00 28.07 55 VAL F CA 1
ATOM 10185 C C . VAL F 1 55 ? 35.665 107.451 101.077 1.00 29.56 55 VAL F C 1
ATOM 10186 O O . VAL F 1 55 ? 34.771 108.109 100.565 1.00 29.67 55 VAL F O 1
ATOM 10190 N N . LEU F 1 56 ? 35.563 106.150 101.276 1.00 32.23 56 LEU F N 1
ATOM 10191 C CA . LEU F 1 56 ? 34.367 105.414 100.920 1.00 36.99 56 LEU F CA 1
ATOM 10192 C C . LEU F 1 56 ? 33.692 104.958 102.210 1.00 40.18 56 LEU F C 1
ATOM 10193 O O . LEU F 1 56 ? 34.319 104.282 103.031 1.00 38.34 56 LEU F O 1
ATOM 10198 N N . GLU F 1 57 ? 32.426 105.334 102.387 1.00 43.93 57 GLU F N 1
ATOM 10199 C CA . GLU F 1 57 ? 31.673 104.959 103.580 1.00 49.66 57 GLU F CA 1
ATOM 10200 C C . GLU F 1 57 ? 30.275 104.434 103.259 1.00 53.28 57 GLU F C 1
ATOM 10201 O O . GLU F 1 57 ? 29.917 104.225 102.102 1.00 53.06 57 GLU F O 1
ATOM 10207 N N . GLY F 1 58 ? 29.484 104.247 104.309 1.00 57.83 58 GLY F N 1
ATOM 10208 C CA . GLY F 1 58 ? 28.122 103.747 104.181 1.00 63.34 58 GLY F CA 1
ATOM 10209 C C . GLY F 1 58 ? 27.891 102.911 105.423 1.00 67.38 58 GLY F C 1
ATOM 10210 O O . GLY F 1 58 ? 26.825 102.939 106.052 1.00 68.30 58 GLY F O 1
ATOM 10211 N N . LEU F 1 59 ? 28.939 102.163 105.754 1.00 69.97 59 LEU F N 1
ATOM 10212 C CA . LEU F 1 59 ? 29.008 101.296 106.919 1.00 71.63 59 LEU F CA 1
ATOM 10213 C C . LEU F 1 59 ? 27.685 100.974 107.618 1.00 72.88 59 LEU F C 1
ATOM 10214 O O . LEU F 1 59 ? 26.905 100.147 107.143 1.00 73.68 59 LEU F O 1
ATOM 10216 N N . PRO F 1 60 ? 27.442 101.628 108.750 1.00 73.22 60 PRO F N 1
ATOM 10217 C CA . PRO F 1 60 ? 26.228 101.390 109.514 1.00 73.60 60 PRO F CA 1
ATOM 10218 C C . PRO F 1 60 ? 26.204 99.906 109.896 1.00 74.85 60 PRO F C 1
ATOM 10219 O O . PRO F 1 60 ? 27.010 99.458 110.717 1.00 74.95 60 PRO F O 1
ATOM 10221 N N . GLU F 1 61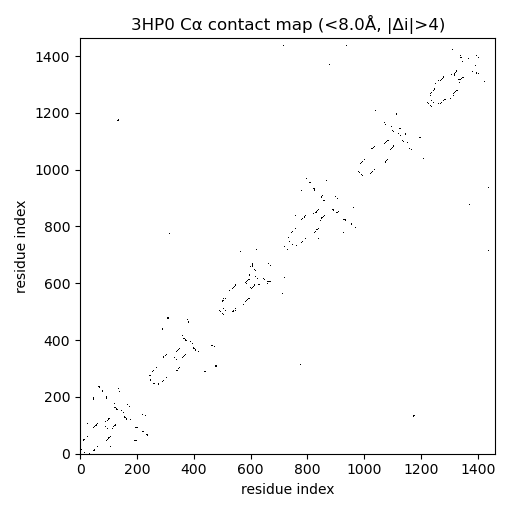 ? 25.303 99.137 109.292 1.00 75.15 61 GLU F N 1
ATOM 10222 C CA . GLU F 1 61 ? 25.215 97.709 109.593 1.00 75.03 61 GLU F CA 1
ATOM 10223 C C . GLU F 1 61 ? 25.808 96.839 108.476 1.00 75.69 61 GLU F C 1
ATOM 10224 O O . GLU F 1 61 ? 25.945 95.624 108.634 1.00 76.17 61 GLU F O 1
ATOM 10226 N N . VAL F 1 62 ? 26.169 97.466 107.357 1.00 74.98 62 VAL F N 1
ATOM 10227 C CA . VAL F 1 62 ? 26.753 96.743 106.226 1.00 74.91 62 VAL F CA 1
ATOM 10228 C C . VAL F 1 62 ? 27.343 97.693 105.183 1.00 75.84 62 VAL F C 1
ATOM 10229 O O . VAL F 1 62 ? 26.606 98.396 104.488 1.00 75.98 62 VAL F O 1
ATOM 10231 N N . PHE F 1 63 ? 28.670 97.715 105.073 1.00 76.27 63 PHE F N 1
ATOM 10232 C CA . PHE F 1 63 ? 29.327 98.583 104.099 1.00 77.98 63 PHE F CA 1
ATOM 10233 C C . PHE F 1 63 ? 28.766 98.271 102.716 1.00 79.64 63 PHE F C 1
ATOM 10234 O O . PHE F 1 63 ? 28.363 99.170 101.976 1.00 80.87 63 PHE F O 1
ATOM 10236 N N . CYS F 1 64 ? 28.740 96.988 102.374 1.00 80.90 64 CYS F N 1
ATOM 10237 C CA . CYS F 1 64 ? 28.207 96.544 101.092 1.00 82.19 64 CYS F CA 1
ATOM 10238 C C . CYS F 1 64 ? 28.201 95.026 101.008 1.00 83.40 64 CYS F C 1
ATOM 10239 O O . CYS F 1 64 ? 29.248 94.379 101.060 1.00 84.01 64 CYS F O 1
ATOM 10241 N N . PHE F 1 65 ? 27.004 94.464 100.894 1.00 84.63 65 PHE F N 1
ATOM 10242 C CA . PHE F 1 65 ? 26.858 93.026 100.781 1.00 84.78 65 PHE F CA 1
ATOM 10243 C C . PHE F 1 65 ? 27.551 92.623 99.490 1.00 85.26 65 PHE F C 1
ATOM 10244 O O . PHE F 1 65 ? 28.524 91.879 99.515 1.00 84.97 65 PHE F O 1
ATOM 10246 N N . GLY F 1 66 ? 27.052 93.138 98.368 1.00 85.73 66 GLY F N 1
ATOM 10247 C CA . GLY F 1 66 ? 27.642 92.826 97.075 1.00 86.50 66 GLY F CA 1
ATOM 10248 C C . GLY F 1 66 ? 26.744 93.120 95.887 1.00 87.02 66 GLY F C 1
ATOM 10249 O O . GLY F 1 66 ? 26.077 94.156 95.848 1.00 86.46 66 GLY F O 1
ATOM 10250 N N . ALA F 1 67 ? 26.740 92.218 94.907 1.00 86.90 67 ALA F N 1
ATOM 10251 C CA . ALA F 1 67 ? 25.901 92.374 93.722 1.00 86.41 67 ALA F CA 1
ATOM 10252 C C . ALA F 1 67 ? 24.446 92.310 94.187 1.00 86.91 67 ALA F C 1
ATOM 10253 O O . ALA F 1 67 ? 24.172 92.438 95.380 1.00 87.88 67 ALA F O 1
ATOM 10255 N N . ASP F 1 68 ? 23.509 92.113 93.265 1.00 86.79 68 ASP F N 1
ATOM 10256 C CA . ASP F 1 68 ? 22.108 92.040 93.668 1.00 86.27 68 ASP F CA 1
ATOM 10257 C C . ASP F 1 68 ? 21.350 90.855 93.092 1.00 86.29 68 ASP F C 1
ATOM 10258 O O . ASP F 1 68 ? 21.135 90.765 91.881 1.00 87.07 68 ASP F O 1
ATOM 10260 N N . PHE F 1 69 ? 20.956 89.944 93.979 1.00 84.51 69 PHE F N 1
ATOM 10261 C CA . PHE F 1 69 ? 20.184 88.760 93.606 1.00 83.49 69 PHE F CA 1
ATOM 10262 C C . PHE F 1 69 ? 18.758 89.277 93.442 1.00 84.05 69 PHE F C 1
ATOM 10263 O O . PHE F 1 69 ? 17.957 88.746 92.667 1.00 83.77 69 PHE F O 1
ATOM 10265 N N . GLN F 1 70 ? 18.479 90.338 94.195 1.00 84.28 70 GLN F N 1
ATOM 10266 C CA . GLN F 1 70 ? 17.191 91.021 94.211 1.00 83.88 70 GLN F CA 1
ATOM 10267 C C . GLN F 1 70 ? 16.938 91.677 92.855 1.00 84.74 70 GLN F C 1
ATOM 10268 O O . GLN F 1 70 ? 15.792 91.829 92.420 1.00 85.70 70 GLN F O 1
ATOM 10270 N N . GLU F 1 71 ? 18.027 92.067 92.200 1.00 84.29 71 GLU F N 1
ATOM 10271 C CA . GLU F 1 71 ? 17.962 92.721 90.902 1.00 83.90 71 GLU F CA 1
ATOM 10272 C C . GLU F 1 71 ? 18.238 91.732 89.766 1.00 83.97 71 GLU F C 1
ATOM 10273 O O . GLU F 1 71 ? 17.992 92.031 88.596 1.00 84.23 71 GLU F O 1
ATOM 10275 N N . ILE F 1 72 ? 18.746 90.553 90.115 1.00 83.24 72 ILE F N 1
ATOM 10276 C CA . ILE F 1 72 ? 19.047 89.534 89.115 1.00 82.97 72 ILE F CA 1
ATOM 10277 C C . ILE F 1 72 ? 17.808 88.691 88.811 1.00 83.56 72 ILE F C 1
ATOM 10278 O O . ILE F 1 72 ? 17.695 88.100 87.737 1.00 83.97 72 ILE F O 1
ATOM 10280 N N . TYR F 1 73 ? 16.878 88.638 89.759 1.00 83.30 73 TYR F N 1
ATOM 10281 C CA . TYR F 1 73 ? 15.652 87.873 89.560 1.00 83.56 73 TYR F CA 1
ATOM 10282 C C . TYR F 1 73 ? 14.680 88.686 88.713 1.00 84.36 73 TYR F C 1
ATOM 10283 O O . TYR F 1 73 ? 13.952 88.132 87.895 1.00 85.17 73 TYR F O 1
ATOM 10285 N N . GLN F 1 74 ? 14.684 90.002 88.916 1.00 84.13 74 GLN F N 1
ATOM 10286 C CA . GLN F 1 74 ? 13.801 90.911 88.191 1.00 83.74 74 GLN F CA 1
ATOM 10287 C C . GLN F 1 74 ? 14.321 91.276 86.794 1.00 84.57 74 GLN F C 1
ATOM 10288 O O . GLN F 1 74 ? 13.533 91.526 85.875 1.00 84.81 74 GLN F O 1
ATOM 10290 N N . GLU F 1 75 ? 15.645 91.311 86.641 1.00 84.40 75 GLU F N 1
ATOM 10291 C CA . GLU F 1 75 ? 16.274 91.641 85.361 1.00 83.26 75 GLU F CA 1
ATOM 10292 C C . GLU F 1 75 ? 16.358 90.393 84.485 1.00 83.50 75 GLU F C 1
ATOM 10293 O O . GLU F 1 75 ? 16.297 90.474 83.254 1.00 84.02 75 GLU F O 1
ATOM 10300 N N . LYS F 1 77 ? 14.212 88.248 84.970 1.00 81.58 77 LYS F N 1
ATOM 10301 C CA . LYS F 1 77 ? 12.774 87.965 84.976 1.00 80.73 77 LYS F CA 1
ATOM 10302 C C . LYS F 1 77 ? 12.265 88.499 83.644 1.00 81.07 77 LYS F C 1
ATOM 10303 O O . LYS F 1 77 ? 11.127 88.249 83.242 1.00 82.22 77 LYS F O 1
ATOM 10305 N N . ARG F 1 78 ? 13.129 89.275 82.993 1.00 81.11 78 ARG F N 1
ATOM 10306 C CA . ARG F 1 78 ? 12.861 89.837 81.675 1.00 80.84 78 ARG F CA 1
ATOM 10307 C C . ARG F 1 78 ? 13.609 88.866 80.772 1.00 81.02 78 ARG F C 1
ATOM 10308 O O . ARG F 1 78 ? 14.129 87.852 81.249 1.00 79.94 78 ARG F O 1
ATOM 10310 N N . GLY F 1 79 ? 13.675 89.165 79.480 1.00 80.62 79 GLY F N 1
ATOM 10311 C CA . GLY F 1 79 ? 14.401 88.284 78.587 1.00 79.49 79 GLY F CA 1
ATOM 10312 C C . GLY F 1 79 ? 15.831 88.226 79.082 1.00 79.30 79 GLY F C 1
ATOM 10313 O O . GLY F 1 79 ? 16.313 87.173 79.512 1.00 79.71 79 GLY F O 1
ATOM 10314 N N . ARG F 1 80 ? 16.487 89.383 79.040 1.00 79.45 80 ARG F N 1
ATOM 10315 C CA . ARG F 1 80 ? 17.868 89.543 79.476 1.00 79.52 80 ARG F CA 1
ATOM 10316 C C . ARG F 1 80 ? 18.675 88.243 79.543 1.00 80.22 80 ARG F C 1
ATOM 10317 O O . ARG F 1 80 ? 19.432 88.024 80.494 1.00 81.50 80 ARG F O 1
ATOM 10319 N N . LYS F 1 81 ? 18.503 87.379 78.542 1.00 78.99 81 LYS F N 1
ATOM 10320 C CA . LYS F 1 81 ? 19.258 86.132 78.485 1.00 78.50 81 LYS F CA 1
ATOM 10321 C C . LYS F 1 81 ? 20.682 86.624 78.248 1.00 79.39 81 LYS F C 1
ATOM 10322 O O . LYS F 1 81 ? 20.869 87.791 77.885 1.00 80.68 81 LYS F O 1
ATOM 10324 N N . GLN F 1 82 ? 21.680 85.764 78.439 1.00 78.78 82 GLN F N 1
ATOM 10325 C CA . GLN F 1 82 ? 23.070 86.182 78.256 1.00 78.59 82 GLN F CA 1
ATOM 10326 C C . GLN F 1 82 ? 23.405 87.126 79.416 1.00 78.77 82 GLN F C 1
ATOM 10327 O O . GLN F 1 82 ? 22.645 88.055 79.707 1.00 79.49 82 GLN F O 1
ATOM 10329 N N . ALA F 1 83 ? 24.539 86.895 80.073 1.00 78.00 83 ALA F N 1
ATOM 10330 C CA . ALA F 1 83 ? 24.940 87.712 81.219 1.00 76.65 83 ALA F CA 1
ATOM 10331 C C . ALA F 1 83 ? 25.338 89.157 80.892 1.00 75.02 83 ALA F C 1
ATOM 10332 O O . ALA F 1 83 ? 25.700 89.479 79.760 1.00 75.52 83 ALA F O 1
ATOM 10334 N N . SER F 1 84 ? 25.261 90.013 81.909 1.00 73.35 84 SER F N 1
ATOM 10335 C CA . SER F 1 84 ? 25.590 91.433 81.792 1.00 71.82 84 SER F CA 1
ATOM 10336 C C . SER F 1 84 ? 27.083 91.690 81.995 1.00 70.41 84 SER F C 1
ATOM 10337 O O . SER F 1 84 ? 27.769 90.933 82.687 1.00 70.78 84 SER F O 1
ATOM 10340 N N . SER F 1 85 ? 27.579 92.767 81.394 1.00 68.31 85 SER F N 1
ATOM 10341 C CA . SER F 1 85 ? 28.990 93.126 81.499 1.00 66.03 85 SER F CA 1
ATOM 10342 C C . SER F 1 85 ? 29.326 93.788 82.837 1.00 64.11 85 SER F C 1
ATOM 10343 O O . SER F 1 85 ? 28.707 94.778 83.230 1.00 62.57 85 SER F O 1
ATOM 10346 N N . GLN F 1 86 ? 30.314 93.228 83.528 1.00 62.10 86 GLN F N 1
ATOM 10347 C CA . GLN F 1 86 ? 30.754 93.749 84.816 1.00 59.97 86 GLN F CA 1
ATOM 10348 C C . GLN F 1 86 ? 32.051 94.527 84.661 1.00 57.35 86 GLN F C 1
ATOM 10349 O O . GLN F 1 86 ? 32.758 94.767 85.637 1.00 56.45 86 GLN F O 1
ATOM 10355 N N . GLU F 1 87 ? 32.363 94.911 83.427 1.00 54.32 87 GLU F N 1
ATOM 10356 C CA . GLU F 1 87 ? 33.582 95.654 83.149 1.00 51.37 87 GLU F CA 1
ATOM 10357 C C . GLU F 1 87 ? 33.607 97.021 83.838 1.00 47.39 87 GLU F C 1
ATOM 10358 O O . GLU F 1 87 ? 34.640 97.433 84.371 1.00 48.28 87 GLU F O 1
ATOM 10364 N N . PRO F 1 88 ? 32.480 97.751 83.830 1.00 42.86 88 PRO F N 1
ATOM 10365 C CA . PRO F 1 88 ? 32.481 99.058 84.492 1.00 39.90 88 PRO F CA 1
ATOM 10366 C C . PRO F 1 88 ? 32.870 98.963 85.976 1.00 37.40 88 PRO F C 1
ATOM 10367 O O . PRO F 1 88 ? 33.571 99.827 86.498 1.00 35.28 88 PRO F O 1
ATOM 10371 N N . LEU F 1 89 ? 32.411 97.910 86.646 1.00 34.69 89 LEU F N 1
ATOM 10372 C CA . LEU F 1 89 ? 32.725 97.699 88.053 1.00 32.48 89 LEU F CA 1
ATOM 10373 C C . LEU F 1 89 ? 34.208 97.394 88.224 1.00 31.01 89 LEU F C 1
ATOM 10374 O O . LEU F 1 89 ? 34.859 97.895 89.146 1.00 30.48 89 LEU F O 1
ATOM 10379 N N . TYR F 1 90 ? 34.741 96.571 87.328 1.00 28.77 90 TYR F N 1
ATOM 10380 C CA . TYR F 1 90 ? 36.143 96.197 87.394 1.00 28.37 90 TYR F CA 1
ATOM 10381 C C . TYR F 1 90 ? 37.011 97.433 87.157 1.00 27.40 90 TYR F C 1
ATOM 10382 O O . TYR F 1 90 ? 38.065 97.584 87.776 1.00 26.39 90 TYR F O 1
ATOM 10391 N N . ASP F 1 91 ? 36.562 98.309 86.259 1.00 28.04 91 ASP F N 1
ATOM 10392 C CA . ASP F 1 91 ? 37.306 99.527 85.950 1.00 29.37 91 ASP F CA 1
ATOM 10393 C C . ASP F 1 91 ? 37.248 100.483 87.126 1.00 29.01 91 ASP F C 1
ATOM 10394 O O . ASP F 1 91 ? 38.232 101.137 87.448 1.00 28.68 91 ASP F O 1
ATOM 10399 N N . LEU F 1 92 ? 36.083 100.549 87.760 1.00 28.65 92 LEU F N 1
ATOM 10400 C CA . LEU F 1 92 ? 35.874 101.408 88.913 1.00 28.98 92 LEU F CA 1
ATOM 10401 C C . LEU F 1 92 ? 36.868 101.006 89.999 1.00 27.72 92 LEU F C 1
ATOM 10402 O O . LEU F 1 92 ? 37.595 101.838 90.532 1.00 30.74 92 LEU F O 1
ATOM 10407 N N . TRP F 1 93 ? 36.893 99.722 90.323 1.00 26.75 93 TRP F N 1
ATOM 10408 C CA . TRP F 1 93 ? 37.802 99.231 91.343 1.00 26.96 93 TRP F CA 1
ATOM 10409 C C . TRP F 1 93 ? 39.255 99.493 90.965 1.00 26.31 93 TRP F C 1
ATOM 10410 O O . TRP F 1 93 ? 40.072 99.831 91.826 1.00 25.51 93 TRP F O 1
ATOM 10429 N N . LYS F 1 95 ? 40.338 101.949 89.176 1.00 23.27 95 LYS F N 1
ATOM 10430 C CA . LYS F 1 95 ? 40.573 103.380 89.291 1.00 26.02 95 LYS F CA 1
ATOM 10431 C C . LYS F 1 95 ? 40.885 103.780 90.742 1.00 24.76 95 LYS F C 1
ATOM 10432 O O . LYS F 1 95 ? 41.650 104.719 90.975 1.00 23.10 95 LYS F O 1
ATOM 10438 N N . LEU F 1 96 ? 40.307 103.066 91.709 1.00 23.86 96 LEU F N 1
ATOM 10439 C CA . LEU F 1 96 ? 40.570 103.365 93.119 1.00 24.66 96 LEU F CA 1
ATOM 10440 C C . LEU F 1 96 ? 42.034 103.029 93.445 1.00 25.64 96 LEU F C 1
ATOM 10441 O O . LEU F 1 96 ? 42.632 103.617 94.347 1.00 25.30 96 LEU F O 1
ATOM 10446 N N . GLN F 1 97 ? 42.603 102.079 92.703 1.00 25.73 97 GLN F N 1
ATOM 10447 C CA . GLN F 1 97 ? 43.991 101.682 92.907 1.00 25.35 97 GLN F CA 1
ATOM 10448 C C . GLN F 1 97 ? 44.955 102.501 92.061 1.00 25.52 97 GLN F C 1
ATOM 10449 O O . GLN F 1 97 ? 46.161 102.482 92.308 1.00 25.73 97 GLN F O 1
ATOM 10455 N N . THR F 1 98 ? 44.438 103.199 91.057 1.00 22.71 98 THR F N 1
ATOM 10456 C CA . THR F 1 98 ? 45.309 103.958 90.169 1.00 25.07 98 THR F CA 1
ATOM 10457 C C . THR F 1 98 ? 45.062 105.450 90.170 1.00 25.87 98 THR F C 1
ATOM 10458 O O . THR F 1 98 ? 45.880 106.200 89.660 1.00 27.69 98 THR F O 1
ATOM 10462 N N . GLY F 1 99 ? 43.935 105.877 90.726 1.00 26.43 99 GLY F N 1
ATOM 10463 C CA . GLY F 1 99 ? 43.607 107.291 90.737 1.00 26.01 99 GLY F CA 1
ATOM 10464 C C . GLY F 1 99 ? 44.660 108.202 91.334 1.00 27.14 99 GLY F C 1
ATOM 10465 O O . GLY F 1 99 ? 45.433 107.788 92.204 1.00 27.13 99 GLY F O 1
ATOM 10466 N N . PRO F 1 100 ? 44.724 109.462 90.868 1.00 28.00 100 PRO F N 1
ATOM 10467 C CA . PRO F 1 100 ? 45.697 110.434 91.372 1.00 26.45 100 PRO F CA 1
ATOM 10468 C C . PRO F 1 100 ? 45.235 110.975 92.728 1.00 27.55 100 PRO F C 1
ATOM 10469 O O . PRO F 1 100 ? 45.061 112.183 92.922 1.00 29.34 100 PRO F O 1
ATOM 10473 N N . TYR F 1 101 ? 45.023 110.048 93.654 1.00 25.87 101 TYR F N 1
ATOM 10474 C CA . TYR F 1 101 ? 44.584 110.347 95.007 1.00 25.58 101 TYR F CA 1
ATOM 10475 C C . TYR F 1 101 ? 44.617 109.056 95.814 1.00 24.92 101 TYR F C 1
ATOM 10476 O O . TYR F 1 101 ? 44.650 107.964 95.246 1.00 22.54 101 TYR F O 1
ATOM 10485 N N . VAL F 1 102 ? 44.621 109.194 97.136 1.00 23.86 102 VAL F N 1
ATOM 10486 C CA . VAL F 1 102 ? 44.635 108.042 98.028 1.00 21.60 102 VAL F CA 1
ATOM 10487 C C . VAL F 1 102 ? 43.196 107.651 98.354 1.00 21.47 102 VAL F C 1
ATOM 10488 O O . VAL F 1 102 ? 42.386 108.476 98.783 1.00 21.44 102 VAL F O 1
ATOM 10492 N N . THR F 1 103 ? 42.873 106.387 98.124 1.00 20.54 103 THR F N 1
ATOM 10493 C CA . THR F 1 103 ? 41.535 105.909 98.389 1.00 21.19 103 THR F CA 1
ATOM 10494 C C . THR F 1 103 ? 41.512 105.172 99.714 1.00 20.15 103 THR F C 1
ATOM 10495 O O . THR F 1 103 ? 42.459 104.482 100.079 1.00 20.25 103 THR F O 1
ATOM 10499 N N . ILE F 1 104 ? 40.420 105.352 100.443 1.00 22.82 104 ILE F N 1
ATOM 10500 C CA . ILE F 1 104 ? 40.269 104.730 101.738 1.00 23.01 104 ILE F CA 1
ATOM 10501 C C . ILE F 1 104 ? 38.886 104.150 101.937 1.00 24.16 104 ILE F C 1
ATOM 10502 O O . ILE F 1 104 ? 37.877 104.815 101.690 1.00 22.32 104 ILE F O 1
ATOM 10507 N N . SER F 1 105 ? 38.855 102.901 102.386 1.00 24.71 105 SER F N 1
ATOM 10508 C CA . SER F 1 105 ? 37.614 102.219 102.705 1.00 26.38 105 SER F CA 1
ATOM 10509 C C . SER F 1 105 ? 37.455 102.329 104.222 1.00 28.45 105 SER F C 1
ATOM 10510 O O . SER F 1 105 ? 38.367 101.981 104.978 1.00 28.03 105 SER F O 1
ATOM 10513 N N . HIS F 1 106 ? 36.310 102.836 104.654 1.00 29.86 106 HIS F N 1
ATOM 10514 C CA . HIS F 1 106 ? 36.003 102.975 106.072 1.00 32.48 106 HIS F CA 1
ATOM 10515 C C . HIS F 1 106 ? 34.905 101.929 106.291 1.00 32.69 106 HIS F C 1
ATOM 10516 O O . HIS F 1 106 ? 33.770 102.122 105.873 1.00 31.25 106 HIS F O 1
ATOM 10523 N N . VAL F 1 107 ? 35.252 100.820 106.940 1.00 34.25 107 VAL F N 1
ATOM 10524 C CA . VAL F 1 107 ? 34.305 99.725 107.122 1.00 36.92 107 VAL F CA 1
ATOM 10525 C C . VAL F 1 107 ? 33.787 99.379 108.517 1.00 37.83 107 VAL F C 1
ATOM 10526 O O . VAL F 1 107 ? 34.544 99.267 109.478 1.00 35.49 107 VAL F O 1
ATOM 10530 N N . ARG F 1 108 ? 32.476 99.182 108.588 1.00 41.12 108 ARG F N 1
ATOM 10531 C CA . ARG F 1 108 ? 31.775 98.796 109.813 1.00 44.23 108 ARG F CA 1
ATOM 10532 C C . ARG F 1 108 ? 30.734 97.745 109.394 1.00 44.35 108 ARG F C 1
ATOM 10533 O O . ARG F 1 108 ? 30.130 97.865 108.329 1.00 46.29 108 ARG F O 1
ATOM 10541 N N . GLY F 1 109 ? 30.526 96.715 110.205 1.00 44.85 109 GLY F N 1
ATOM 10542 C CA . GLY F 1 109 ? 29.519 95.723 109.860 1.00 45.51 109 GLY F CA 1
ATOM 10543 C C . GLY F 1 109 ? 29.883 94.584 108.918 1.00 46.06 109 GLY F C 1
ATOM 10544 O O . GLY F 1 109 ? 31.054 94.283 108.698 1.00 45.66 109 GLY F O 1
ATOM 10545 N N . LYS F 1 110 ? 28.859 93.947 108.358 1.00 46.84 110 LYS F N 1
ATOM 10546 C CA . LYS F 1 110 ? 29.054 92.816 107.455 1.00 48.90 110 LYS F CA 1
ATOM 10547 C C . LYS F 1 110 ? 29.429 93.218 106.040 1.00 47.49 110 LYS F C 1
ATOM 10548 O O . LYS F 1 110 ? 28.864 94.149 105.474 1.00 46.81 110 LYS F O 1
ATOM 10554 N N . VAL F 1 111 ? 30.387 92.495 105.475 1.00 46.97 111 VAL F N 1
ATOM 10555 C CA . VAL F 1 111 ? 30.834 92.741 104.114 1.00 47.05 111 VAL F CA 1
ATOM 10556 C C . VAL F 1 111 ? 30.912 91.413 103.357 1.00 47.44 111 VAL F C 1
ATOM 10557 O O . VAL F 1 111 ? 31.599 90.484 103.782 1.00 45.82 111 VAL F O 1
ATOM 10561 N N . ASN F 1 112 ? 30.192 91.315 102.246 1.00 49.44 112 ASN F N 1
ATOM 10562 C CA . ASN F 1 112 ? 30.221 90.098 101.440 1.00 52.89 112 ASN F CA 1
ATOM 10563 C C . ASN F 1 112 ? 30.822 90.504 100.094 1.00 52.52 112 ASN F C 1
ATOM 10564 O O . ASN F 1 112 ? 31.128 91.681 99.886 1.00 52.46 112 ASN F O 1
ATOM 10569 N N . ALA F 1 113 ? 30.997 89.539 99.193 1.00 51.74 113 ALA F N 1
ATOM 10570 C CA . ALA F 1 113 ? 31.565 89.807 97.871 1.00 50.96 113 ALA F CA 1
ATOM 10571 C C . ALA F 1 113 ? 30.994 91.119 97.355 1.00 50.17 113 ALA F C 1
ATOM 10572 O O . ALA F 1 113 ? 29.833 91.423 97.592 1.00 52.35 113 ALA F O 1
ATOM 10574 N N . GLY F 1 114 ? 31.797 91.905 96.656 1.00 47.76 114 GLY F N 1
ATOM 10575 C CA . GLY F 1 114 ? 31.278 93.167 96.165 1.00 46.56 114 GLY F CA 1
ATOM 10576 C C . GLY F 1 114 ? 31.765 94.268 97.077 1.00 45.19 114 GLY F C 1
ATOM 10577 O O . GLY F 1 114 ? 32.532 95.138 96.660 1.00 46.27 114 GLY F O 1
ATOM 10578 N N . GLY F 1 115 ? 31.313 94.249 98.325 1.00 42.85 115 GLY F N 1
ATOM 10579 C CA . GLY F 1 115 ? 31.797 95.244 99.260 1.00 39.38 115 GLY F CA 1
ATOM 10580 C C . GLY F 1 115 ? 33.282 94.951 99.397 1.00 36.92 115 GLY F C 1
ATOM 10581 O O . GLY F 1 115 ? 34.108 95.858 99.535 1.00 36.26 115 GLY F O 1
ATOM 10582 N N . LEU F 1 116 ? 33.609 93.661 99.325 1.00 35.04 116 LEU F N 1
ATOM 10583 C CA . LEU F 1 116 ? 34.978 93.175 99.434 1.00 33.05 116 LEU F CA 1
ATOM 10584 C C . LEU F 1 116 ? 35.842 93.698 98.289 1.00 32.81 116 LEU F C 1
ATOM 10585 O O . LEU F 1 116 ? 37.050 93.915 98.453 1.00 32.35 116 LEU F O 1
ATOM 10590 N N . GLY F 1 117 ? 35.215 93.890 97.128 1.00 30.08 117 GLY F N 1
ATOM 10591 C CA . GLY F 1 117 ? 35.924 94.415 95.977 1.00 27.08 117 GLY F CA 1
ATOM 10592 C C . GLY F 1 117 ? 36.315 95.857 96.242 1.00 24.83 117 GLY F C 1
ATOM 10593 O O . GLY F 1 117 ? 37.425 96.286 95.921 1.00 25.31 117 GLY F O 1
ATOM 10594 N N . PHE F 1 118 ? 35.392 96.609 96.829 1.00 23.23 118 PHE F N 1
ATOM 10595 C CA . PHE F 1 118 ? 35.641 98.006 97.166 1.00 24.09 118 PHE F CA 1
ATOM 10596 C C . PHE F 1 118 ? 36.758 98.107 98.213 1.00 23.32 118 PHE F C 1
ATOM 10597 O O . PHE F 1 118 ? 37.741 98.825 98.022 1.00 24.18 118 PHE F O 1
ATOM 10605 N N . VAL F 1 119 ? 36.606 97.367 99.307 1.00 20.93 119 VAL F N 1
ATOM 10606 C CA . VAL F 1 119 ? 37.579 97.379 100.384 1.00 19.98 119 VAL F CA 1
ATOM 10607 C C . VAL F 1 119 ? 38.973 96.995 99.904 1.00 20.12 119 VAL F C 1
ATOM 10608 O O . VAL F 1 119 ? 39.945 97.725 100.153 1.00 18.81 119 VAL F O 1
ATOM 10612 N N . SER F 1 120 ? 39.065 95.864 99.207 1.00 18.51 120 SER F N 1
ATOM 10613 C CA . SER F 1 120 ? 40.341 95.379 98.684 1.00 19.19 120 SER F CA 1
ATOM 10614 C C . SER F 1 120 ? 41.017 96.364 97.727 1.00 19.03 120 SER F C 1
ATOM 10615 O O . SER F 1 120 ? 42.224 96.569 97.795 1.00 17.52 120 SER F O 1
ATOM 10618 N N . ALA F 1 121 ? 40.225 96.964 96.840 1.00 19.45 121 ALA F N 1
ATOM 10619 C CA . ALA F 1 121 ? 40.740 97.895 95.844 1.00 20.98 121 ALA F CA 1
ATOM 10620 C C . ALA F 1 121 ? 41.290 99.218 96.390 1.00 21.69 121 ALA F C 1
ATOM 10621 O O . ALA F 1 121 ? 42.232 99.779 95.822 1.00 21.96 121 ALA F O 1
ATOM 10623 N N . THR F 1 122 ? 40.719 99.725 97.478 1.00 20.13 122 THR F N 1
ATOM 10624 C CA . THR F 1 122 ? 41.205 100.982 98.049 1.00 19.62 122 THR F CA 1
ATOM 10625 C C . THR F 1 122 ? 42.650 100.870 98.530 1.00 18.94 122 THR F C 1
ATOM 10626 O O . THR F 1 122 ? 43.114 99.799 98.899 1.00 17.93 122 THR F O 1
ATOM 10630 N N . ASP F 1 123 ? 43.366 101.985 98.515 1.00 18.68 123 ASP F N 1
ATOM 10631 C CA . ASP F 1 123 ? 44.755 101.986 98.948 1.00 18.25 123 ASP F CA 1
ATOM 10632 C C . ASP F 1 123 ? 44.873 101.612 100.421 1.00 18.56 123 ASP F C 1
ATOM 10633 O O . ASP F 1 123 ? 45.845 100.976 100.839 1.00 18.24 123 ASP F O 1
ATOM 10638 N N . ILE F 1 124 ? 43.883 102.026 101.201 1.00 14.40 124 ILE F N 1
ATOM 10639 C CA . ILE F 1 124 ? 43.890 101.780 102.626 1.00 15.53 124 ILE F CA 1
ATOM 10640 C C . ILE F 1 124 ? 42.516 101.367 103.099 1.00 17.34 124 ILE F C 1
ATOM 10641 O O . ILE F 1 124 ? 41.490 101.902 102.657 1.00 16.89 124 ILE F O 1
ATOM 10646 N N . ALA F 1 125 ? 42.496 100.422 104.022 1.00 17.97 125 ALA F N 1
ATOM 10647 C CA . ALA F 1 125 ? 41.236 99.941 104.548 1.00 21.44 125 ALA F CA 1
ATOM 10648 C C . ALA F 1 125 ? 41.233 99.960 106.067 1.00 22.09 125 ALA F C 1
ATOM 10649 O O . ALA F 1 125 ? 42.073 99.330 106.716 1.00 21.81 125 ALA F O 1
ATOM 10651 N N . ILE F 1 126 ? 40.290 100.692 106.637 1.00 24.55 126 ILE F N 1
ATOM 10652 C CA . ILE F 1 126 ? 40.192 100.737 108.084 1.00 28.24 126 ILE F CA 1
ATOM 10653 C C . ILE F 1 126 ? 38.794 100.292 108.502 1.00 29.14 126 ILE F C 1
ATOM 10654 O O . ILE F 1 126 ? 37.816 100.476 107.764 1.00 28.16 126 ILE F O 1
ATOM 10659 N N . ALA F 1 127 ? 38.699 99.698 109.685 1.00 30.24 127 ALA F N 1
ATOM 10660 C CA . ALA F 1 127 ? 37.407 99.244 110.177 1.00 33.10 127 ALA F CA 1
ATOM 10661 C C . ALA F 1 127 ? 37.273 99.392 111.689 1.00 34.76 127 ALA F C 1
ATOM 10662 O O . ALA F 1 127 ? 38.248 99.684 112.389 1.00 34.66 127 ALA F O 1
ATOM 10664 N N . ASP F 1 128 ? 36.051 99.206 112.182 1.00 37.58 128 ASP F N 1
ATOM 10665 C CA . ASP F 1 128 ? 35.786 99.238 113.615 1.00 40.99 128 ASP F CA 1
ATOM 10666 C C . ASP F 1 128 ? 35.737 97.756 113.979 1.00 41.76 128 ASP F C 1
ATOM 10667 O O . ASP F 1 128 ? 35.974 96.908 113.121 1.00 41.94 128 ASP F O 1
ATOM 10672 N N . GLN F 1 129 ? 35.414 97.422 115.221 1.00 43.94 129 GLN F N 1
ATOM 10673 C CA . GLN F 1 129 ? 35.384 96.014 115.590 1.00 44.78 129 GLN F CA 1
ATOM 10674 C C . GLN F 1 129 ? 34.140 95.225 115.199 1.00 43.50 129 GLN F C 1
ATOM 10675 O O . GLN F 1 129 ? 34.058 94.029 115.468 1.00 42.62 129 GLN F O 1
ATOM 10681 N N . THR F 1 130 ? 33.177 95.876 114.556 1.00 41.99 130 THR F N 1
ATOM 10682 C CA . THR F 1 130 ? 31.970 95.173 114.133 1.00 41.23 130 THR F CA 1
ATOM 10683 C C . THR F 1 130 ? 32.165 94.498 112.775 1.00 41.09 130 THR F C 1
ATOM 10684 O O . THR F 1 130 ? 31.510 93.503 112.465 1.00 41.41 130 THR F O 1
ATOM 10688 N N . ALA F 1 131 ? 33.079 95.043 111.976 1.00 40.65 131 ALA F N 1
ATOM 10689 C CA . ALA F 1 131 ? 33.360 94.534 110.635 1.00 38.98 131 ALA F CA 1
ATOM 10690 C C . ALA F 1 131 ? 33.583 93.025 110.548 1.00 37.82 131 ALA F C 1
ATOM 10691 O O . ALA F 1 131 ? 34.225 92.416 111.407 1.00 37.59 131 ALA F O 1
ATOM 10693 N N . SER F 1 132 ? 33.045 92.439 109.485 1.00 35.44 132 SER F N 1
ATOM 10694 C CA . SER F 1 132 ? 33.159 91.015 109.233 1.00 34.46 132 SER F CA 1
ATOM 10695 C C . SER F 1 132 ? 33.212 90.827 107.714 1.00 33.14 132 SER F C 1
ATOM 10696 O O . SER F 1 132 ? 32.537 91.543 106.978 1.00 34.16 132 SER F O 1
ATOM 10699 N N . PHE F 1 133 ? 33.999 89.866 107.244 1.00 33.00 133 PHE F N 1
ATOM 10700 C CA . PHE F 1 133 ? 34.129 89.647 105.803 1.00 34.96 133 PHE F CA 1
ATOM 10701 C C . PHE F 1 133 ? 33.920 88.189 105.382 1.00 34.85 133 PHE F C 1
ATOM 10702 O O . PHE F 1 133 ? 34.452 87.271 106.004 1.00 34.91 133 PHE F O 1
ATOM 10710 N N . SER F 1 134 ? 33.169 87.984 104.304 1.00 33.74 134 SER F N 1
ATOM 10711 C CA . SER F 1 134 ? 32.898 86.642 103.817 1.00 34.64 134 SER F CA 1
ATOM 10712 C C . SER F 1 134 ? 32.681 86.565 102.304 1.00 36.03 134 SER F C 1
ATOM 10713 O O . SER F 1 134 ? 32.323 87.549 101.649 1.00 35.04 134 SER F O 1
ATOM 10716 N N . LEU F 1 135 ? 32.889 85.364 101.777 1.00 35.86 135 LEU F N 1
ATOM 10717 C CA . LEU F 1 135 ? 32.736 85.048 100.362 1.00 36.60 135 LEU F CA 1
ATOM 10718 C C . LEU F 1 135 ? 31.988 83.712 100.346 1.00 37.77 135 LEU F C 1
ATOM 10719 O O . LEU F 1 135 ? 32.586 82.661 100.576 1.00 37.57 135 LEU F O 1
ATOM 10724 N N . SER F 1 136 ? 30.687 83.745 100.080 1.00 38.28 136 SER F N 1
ATOM 10725 C CA . SER F 1 136 ? 29.901 82.516 100.103 1.00 40.18 136 SER F CA 1
ATOM 10726 C C . SER F 1 136 ? 29.342 82.013 98.772 1.00 40.32 136 SER F C 1
ATOM 10727 O O . SER F 1 136 ? 28.744 80.940 98.724 1.00 40.75 136 SER F O 1
ATOM 10730 N N . GLU F 1 137 ? 29.536 82.774 97.701 1.00 41.06 137 GLU F N 1
ATOM 10731 C CA . GLU F 1 137 ? 29.025 82.393 96.390 1.00 41.37 137 GLU F CA 1
ATOM 10732 C C . GLU F 1 137 ? 29.259 80.933 96.036 1.00 40.60 137 GLU F C 1
ATOM 10733 O O . GLU F 1 137 ? 28.399 80.292 95.443 1.00 40.02 137 GLU F O 1
ATOM 10739 N N . LEU F 1 138 ? 30.414 80.403 96.412 1.00 40.36 138 LEU F N 1
ATOM 10740 C CA . LEU F 1 138 ? 30.746 79.017 96.101 1.00 41.38 138 LEU F CA 1
ATOM 10741 C C . LEU F 1 138 ? 29.674 78.007 96.528 1.00 42.54 138 LEU F C 1
ATOM 10742 O O . LEU F 1 138 ? 29.603 76.907 95.981 1.00 40.65 138 LEU F O 1
ATOM 10747 N N . LEU F 1 139 ? 28.844 78.370 97.500 1.00 42.96 139 LEU F N 1
ATOM 10748 C CA . LEU F 1 139 ? 27.783 77.469 97.934 1.00 45.20 139 LEU F CA 1
ATOM 10749 C C . LEU F 1 139 ? 26.768 77.318 96.793 1.00 45.80 139 LEU F C 1
ATOM 10750 O O . LEU F 1 139 ? 26.029 76.337 96.728 1.00 45.63 139 LEU F O 1
ATOM 10755 N N . PHE F 1 140 ? 26.758 78.295 95.891 1.00 45.99 140 PHE F N 1
ATOM 10756 C CA . PHE F 1 140 ? 25.856 78.303 94.738 1.00 46.50 140 PHE F CA 1
ATOM 10757 C C . PHE F 1 140 ? 26.612 77.935 93.464 1.00 45.91 140 PHE F C 1
ATOM 10758 O O . PHE F 1 140 ? 26.087 78.077 92.359 1.00 45.08 140 PHE F O 1
ATOM 10766 N N . GLY F 1 141 ? 27.849 77.474 93.624 1.00 45.36 141 GLY F N 1
ATOM 10767 C CA . GLY F 1 141 ? 28.655 77.101 92.476 1.00 45.83 141 GLY F CA 1
ATOM 10768 C C . GLY F 1 141 ? 29.257 78.302 91.771 1.00 45.93 141 GLY F C 1
ATOM 10769 O O . GLY F 1 141 ? 29.753 78.186 90.650 1.00 45.95 141 GLY F O 1
ATOM 10770 N N . LEU F 1 142 ? 29.212 79.458 92.429 1.00 44.64 142 LEU F N 1
ATOM 10771 C CA . LEU F 1 142 ? 29.760 80.691 91.869 1.00 44.85 142 LEU F CA 1
ATOM 10772 C C . LEU F 1 142 ? 31.018 81.099 92.645 1.00 44.12 142 LEU F C 1
ATOM 10773 O O . LEU F 1 142 ? 31.264 80.600 93.739 1.00 43.99 142 LEU F O 1
ATOM 10778 N N . TYR F 1 143 ? 31.811 81.995 92.064 1.00 43.00 143 TYR F N 1
ATOM 10779 C CA . TYR F 1 143 ? 33.012 82.524 92.718 1.00 42.26 143 TYR F CA 1
ATOM 10780 C C . TYR F 1 143 ? 33.175 83.992 92.292 1.00 41.31 143 TYR F C 1
ATOM 10781 O O . TYR F 1 143 ? 32.958 84.335 91.134 1.00 39.33 143 TYR F O 1
ATOM 10790 N N . PRO F 1 144 ? 33.542 84.882 93.233 1.00 40.77 144 PRO F N 1
ATOM 10791 C CA . PRO F 1 144 ? 33.717 86.313 92.942 1.00 40.46 144 PRO F CA 1
ATOM 10792 C C . PRO F 1 144 ? 34.935 86.639 92.078 1.00 38.51 144 PRO F C 1
ATOM 10793 O O . PRO F 1 144 ? 35.890 87.261 92.537 1.00 36.91 144 PRO F O 1
ATOM 10797 N N . ALA F 1 145 ? 34.870 86.224 90.815 1.00 37.54 145 ALA F N 1
ATOM 10798 C CA . ALA F 1 145 ? 35.950 86.432 89.857 1.00 36.48 145 ALA F CA 1
ATOM 10799 C C . ALA F 1 145 ? 36.449 87.879 89.804 1.00 34.18 145 ALA F C 1
ATOM 10800 O O . ALA F 1 145 ? 37.647 88.129 89.888 1.00 30.18 145 ALA F O 1
ATOM 10802 N N . CYS F 1 146 ? 35.525 88.823 89.664 1.00 35.17 146 CYS F N 1
ATOM 10803 C CA . CYS F 1 146 ? 35.878 90.238 89.599 1.00 37.17 146 CYS F CA 1
ATOM 10804 C C . CYS F 1 146 ? 36.554 90.707 90.887 1.00 36.09 146 CYS F C 1
ATOM 10805 O O . CYS F 1 146 ? 37.496 91.502 90.856 1.00 34.74 146 CYS F O 1
ATOM 10808 N N . VAL F 1 147 ? 36.073 90.196 92.016 1.00 35.05 147 VAL F N 1
ATOM 10809 C CA . VAL F 1 147 ? 36.613 90.556 93.319 1.00 33.04 147 VAL F CA 1
ATOM 10810 C C . VAL F 1 147 ? 37.980 89.931 93.592 1.00 31.62 147 VAL F C 1
ATOM 10811 O O . VAL F 1 147 ? 38.907 90.608 94.049 1.00 32.13 147 VAL F O 1
ATOM 10815 N N . LEU F 1 148 ? 38.107 88.647 93.284 1.00 30.07 148 LEU F N 1
ATOM 10816 C CA . LEU F 1 148 ? 39.333 87.903 93.550 1.00 30.18 148 LEU F CA 1
ATOM 10817 C C . LEU F 1 148 ? 40.706 88.488 93.227 1.00 28.53 148 LEU F C 1
ATOM 10818 O O . LEU F 1 148 ? 41.626 88.365 94.031 1.00 29.29 148 LEU F O 1
ATOM 10823 N N . PRO F 1 149 ? 40.879 89.114 92.053 1.00 27.12 149 PRO F N 1
ATOM 10824 C CA . PRO F 1 149 ? 42.217 89.653 91.778 1.00 25.78 149 PRO F CA 1
ATOM 10825 C C . PRO F 1 149 ? 42.630 90.730 92.782 1.00 23.32 149 PRO F C 1
ATOM 10826 O O . PRO F 1 149 ? 43.774 90.773 93.227 1.00 21.74 149 PRO F O 1
ATOM 10830 N N . PHE F 1 150 ? 41.685 91.589 93.138 1.00 22.48 150 PHE F N 1
ATOM 10831 C CA . PHE F 1 150 ? 41.939 92.648 94.101 1.00 21.58 150 PHE F CA 1
ATOM 10832 C C . PHE F 1 150 ? 42.233 92.051 95.477 1.00 21.26 150 PHE F C 1
ATOM 10833 O O . PHE F 1 150 ? 43.231 92.392 96.103 1.00 19.70 150 PHE F O 1
ATOM 10841 N N . LEU F 1 151 ? 41.383 91.134 95.937 1.00 21.71 151 LEU F N 1
ATOM 10842 C CA . LEU F 1 151 ? 41.600 90.511 97.240 1.00 21.44 151 LEU F CA 1
ATOM 10843 C C . LEU F 1 151 ? 42.956 89.794 97.300 1.00 22.56 151 LEU F C 1
ATOM 10844 O O . LEU F 1 151 ? 43.703 89.917 98.285 1.00 23.31 151 LEU F O 1
ATOM 10849 N N . ILE F 1 152 ? 43.277 89.052 96.242 1.00 23.68 152 ILE F N 1
ATOM 10850 C CA . ILE F 1 152 ? 44.539 88.317 96.189 1.00 25.49 152 ILE F CA 1
ATOM 10851 C C . ILE F 1 152 ? 45.725 89.257 96.391 1.00 25.47 152 ILE F C 1
ATOM 10852 O O . ILE F 1 152 ? 46.673 88.924 97.097 1.00 24.28 152 ILE F O 1
ATOM 10857 N N . ARG F 1 153 ? 45.662 90.433 95.779 1.00 26.20 153 ARG F N 1
ATOM 10858 C CA . ARG F 1 153 ? 46.740 91.400 95.908 1.00 29.40 153 ARG F CA 1
ATOM 10859 C C . ARG F 1 153 ? 47.002 91.800 97.358 1.00 30.29 153 ARG F C 1
ATOM 10860 O O . ARG F 1 153 ? 48.152 92.023 97.744 1.00 31.72 153 ARG F O 1
ATOM 10868 N N . ARG F 1 154 ? 45.948 91.900 98.163 1.00 30.37 154 ARG F N 1
ATOM 10869 C CA . ARG F 1 154 ? 46.135 92.288 99.559 1.00 31.04 154 ARG F CA 1
ATOM 10870 C C . ARG F 1 154 ? 46.550 91.131 100.449 1.00 29.75 154 ARG F C 1
ATOM 10871 O O . ARG F 1 154 ? 47.498 91.252 101.229 1.00 30.54 154 ARG F O 1
ATOM 10879 N N . ILE F 1 155 ? 45.868 89.997 100.310 1.00 27.83 155 ILE F N 1
ATOM 10880 C CA . ILE F 1 155 ? 46.139 88.858 101.181 1.00 25.02 155 ILE F CA 1
ATOM 10881 C C . ILE F 1 155 ? 46.805 87.622 100.606 1.00 25.61 155 ILE F C 1
ATOM 10882 O O . ILE F 1 155 ? 46.993 86.645 101.324 1.00 25.69 155 ILE F O 1
ATOM 10887 N N . GLY F 1 156 ? 47.170 87.651 99.329 1.00 26.31 156 GLY F N 1
ATOM 10888 C CA . GLY F 1 156 ? 47.787 86.482 98.731 1.00 26.06 156 GLY F CA 1
ATOM 10889 C C . GLY F 1 156 ? 46.746 85.463 98.278 1.00 27.71 156 GLY F C 1
ATOM 10890 O O . GLY F 1 156 ? 45.601 85.459 98.743 1.00 26.68 156 GLY F O 1
ATOM 10891 N N . ARG F 1 157 ? 47.158 84.581 97.376 1.00 29.22 157 ARG F N 1
ATOM 10892 C CA . ARG F 1 157 ? 46.280 83.562 96.823 1.00 30.96 157 ARG F CA 1
ATOM 10893 C C . ARG F 1 157 ? 45.761 82.528 97.823 1.00 30.04 157 ARG F C 1
ATOM 10894 O O . ARG F 1 157 ? 44.573 82.207 97.829 1.00 29.30 157 ARG F O 1
ATOM 10902 N N . GLN F 1 158 ? 46.640 82.020 98.675 1.00 28.15 158 GLN F N 1
ATOM 10903 C CA . GLN F 1 158 ? 46.235 81.016 99.644 1.00 27.46 158 GLN F CA 1
ATOM 10904 C C . GLN F 1 158 ? 45.118 81.479 100.561 1.00 27.30 158 GLN F C 1
ATOM 10905 O O . GLN F 1 158 ? 44.058 80.862 100.616 1.00 26.62 158 GLN F O 1
ATOM 10911 N N . LYS F 1 159 ? 45.348 82.568 101.282 1.00 27.88 159 LYS F N 1
ATOM 10912 C CA . LYS F 1 159 ? 44.331 83.082 102.186 1.00 28.26 159 LYS F CA 1
ATOM 10913 C C . LYS F 1 159 ? 43.034 83.336 101.413 1.00 27.34 159 LYS F C 1
ATOM 10914 O O . LYS F 1 159 ? 41.946 83.090 101.913 1.00 25.57 159 LYS F O 1
ATOM 10920 N N . ALA F 1 160 ? 43.160 83.825 100.183 1.00 27.42 160 ALA F N 1
ATOM 10921 C CA . ALA F 1 160 ? 41.988 84.096 99.364 1.00 26.87 160 ALA F CA 1
ATOM 10922 C C . ALA F 1 160 ? 41.315 82.774 99.002 1.00 25.79 160 ALA F C 1
ATOM 10923 O O . ALA F 1 160 ? 40.089 82.665 98.994 1.00 24.72 160 ALA F O 1
ATOM 10925 N N . HIS F 1 161 ? 42.143 81.778 98.717 1.00 24.25 161 HIS F N 1
ATOM 10926 C CA . HIS F 1 161 ? 41.682 80.449 98.357 1.00 26.68 161 HIS F CA 1
ATOM 10927 C C . HIS F 1 161 ? 40.882 79.810 99.506 1.00 25.61 161 HIS F C 1
ATOM 10928 O O . HIS F 1 161 ? 39.757 79.365 99.312 1.00 26.39 161 HIS F O 1
ATOM 10935 N N . TYR F 1 162 ? 41.477 79.781 100.696 1.00 27.15 162 TYR F N 1
ATOM 10936 C CA . TYR F 1 162 ? 40.847 79.223 101.898 1.00 29.35 162 TYR F CA 1
ATOM 10937 C C . TYR F 1 162 ? 39.504 79.897 102.168 1.00 29.66 162 TYR F C 1
ATOM 10938 O O . TYR F 1 162 ? 38.472 79.249 102.365 1.00 30.31 162 TYR F O 1
ATOM 10955 N N . THR F 1 164 ? 37.502 81.573 100.167 1.00 28.58 164 THR F N 1
ATOM 10956 C CA . THR F 1 164 ? 36.479 81.235 99.186 1.00 31.30 164 THR F CA 1
ATOM 10957 C C . THR F 1 164 ? 35.930 79.818 99.337 1.00 30.86 164 THR F C 1
ATOM 10958 O O . THR F 1 164 ? 34.732 79.610 99.206 1.00 28.83 164 THR F O 1
ATOM 10962 N N . LEU F 1 165 ? 36.810 78.859 99.619 1.00 30.94 165 LEU F N 1
ATOM 10963 C CA . LEU F 1 165 ? 36.425 77.460 99.784 1.00 32.52 165 LEU F CA 1
ATOM 10964 C C . LEU F 1 165 ? 35.590 77.182 101.035 1.00 34.64 165 LEU F C 1
ATOM 10965 O O . LEU F 1 165 ? 34.603 76.454 100.981 1.00 35.45 165 LEU F O 1
ATOM 10978 N N . THR F 1 167 ? 33.882 79.462 102.946 1.00 36.21 167 THR F N 1
ATOM 10979 C CA . THR F 1 167 ? 32.703 80.330 103.037 1.00 38.47 167 THR F CA 1
ATOM 10980 C C . THR F 1 167 ? 32.383 80.928 104.402 1.00 40.00 167 THR F C 1
ATOM 10981 O O . THR F 1 167 ? 31.400 81.641 104.527 1.00 41.18 167 THR F O 1
ATOM 10985 N N . LYS F 1 168 ? 33.182 80.653 105.428 1.00 43.09 168 LYS F N 1
ATOM 10986 C CA . LYS F 1 168 ? 32.879 81.231 106.737 1.00 45.93 168 LYS F CA 1
ATOM 10987 C C . LYS F 1 168 ? 33.403 82.660 106.883 1.00 45.91 168 LYS F C 1
ATOM 10988 O O . LYS F 1 168 ? 34.488 82.990 106.408 1.00 45.32 168 LYS F O 1
ATOM 10994 N N . PRO F 1 169 ? 32.616 83.535 107.528 1.00 45.12 169 PRO F N 1
ATOM 10995 C CA . PRO F 1 169 ? 33.018 84.928 107.725 1.00 43.16 169 PRO F CA 1
ATOM 10996 C C . PRO F 1 169 ? 34.343 85.054 108.467 1.00 41.35 169 PRO F C 1
ATOM 10997 O O . PRO F 1 169 ? 34.694 84.211 109.293 1.00 40.73 169 PRO F O 1
ATOM 11001 N N . ILE F 1 170 ? 35.074 86.111 108.142 1.00 39.50 170 ILE F N 1
ATOM 11002 C CA . ILE F 1 170 ? 36.359 86.408 108.755 1.00 39.42 170 ILE F CA 1
ATOM 11003 C C . ILE F 1 170 ? 36.143 87.603 109.671 1.00 38.69 170 ILE F C 1
ATOM 11004 O O . ILE F 1 170 ? 35.372 88.501 109.332 1.00 40.26 170 ILE F O 1
ATOM 11009 N N . SER F 1 171 ? 36.806 87.616 110.825 1.00 37.41 171 SER F N 1
ATOM 11010 C CA . SER F 1 171 ? 36.674 88.743 111.760 1.00 36.96 171 SER F CA 1
ATOM 11011 C C . SER F 1 171 ? 37.704 89.820 111.429 1.00 35.96 171 SER F C 1
ATOM 11012 O O . SER F 1 171 ? 38.699 89.550 110.747 1.00 34.51 171 SER F O 1
ATOM 11015 N N . VAL F 1 172 ? 37.473 91.031 111.927 1.00 35.39 172 VAL F N 1
ATOM 11016 C CA . VAL F 1 172 ? 38.392 92.139 111.697 1.00 35.07 172 VAL F CA 1
ATOM 11017 C C . VAL F 1 172 ? 39.797 91.748 112.148 1.00 35.47 172 VAL F C 1
ATOM 11018 O O . VAL F 1 172 ? 40.791 92.208 111.588 1.00 34.71 172 VAL F O 1
ATOM 11022 N N . GLN F 1 173 ? 39.872 90.889 113.159 1.00 37.33 173 GLN F N 1
ATOM 11023 C CA . GLN F 1 173 ? 41.155 90.422 113.684 1.00 39.49 173 GLN F CA 1
ATOM 11024 C C . GLN F 1 173 ? 41.946 89.694 112.600 1.00 39.02 173 GLN F C 1
ATOM 11025 O O . GLN F 1 173 ? 43.073 90.068 112.284 1.00 39.07 173 GLN F O 1
ATOM 11031 N N . GLU F 1 174 ? 41.350 88.648 112.033 1.00 39.35 174 GLU F N 1
ATOM 11032 C CA . GLU F 1 174 ? 42.002 87.872 110.977 1.00 38.31 174 GLU F CA 1
ATOM 11033 C C . GLU F 1 174 ? 42.260 88.756 109.758 1.00 34.91 174 GLU F C 1
ATOM 11034 O O . GLU F 1 174 ? 43.317 88.691 109.138 1.00 32.83 174 GLU F O 1
ATOM 11040 N N . ALA F 1 175 ? 41.270 89.575 109.425 1.00 33.49 175 ALA F N 1
ATOM 11041 C CA . ALA F 1 175 ? 41.364 90.490 108.300 1.00 32.98 175 ALA F CA 1
ATOM 11042 C C . ALA F 1 175 ? 42.596 91.359 108.519 1.00 33.38 175 ALA F C 1
ATOM 11043 O O . ALA F 1 175 ? 43.374 91.610 107.593 1.00 31.08 175 ALA F O 1
ATOM 11045 N N . SER F 1 176 ? 42.767 91.796 109.764 1.00 34.67 176 SER F N 1
ATOM 11046 C CA . SER F 1 176 ? 43.894 92.629 110.152 1.00 36.61 176 SER F CA 1
ATOM 11047 C C . SER F 1 176 ? 45.199 91.885 109.914 1.00 36.75 176 SER F C 1
ATOM 11048 O O . SER F 1 176 ? 46.120 92.406 109.291 1.00 38.27 176 SER F O 1
ATOM 11051 N N . GLU F 1 177 ? 45.270 90.656 110.405 1.00 37.90 177 GLU F N 1
ATOM 11052 C CA . GLU F 1 177 ? 46.469 89.837 110.252 1.00 40.18 177 GLU F CA 1
ATOM 11053 C C . GLU F 1 177 ? 46.806 89.485 108.801 1.00 39.14 177 GLU F C 1
ATOM 11054 O O . GLU F 1 177 ? 47.952 89.615 108.383 1.00 41.59 177 GLU F O 1
ATOM 11060 N N . TRP F 1 178 ? 45.814 89.047 108.034 1.00 36.69 178 TRP F N 1
ATOM 11061 C CA . TRP F 1 178 ? 46.037 88.674 106.640 1.00 35.01 178 TRP F CA 1
ATOM 11062 C C . TRP F 1 178 ? 46.413 89.841 105.732 1.00 33.59 178 TRP F C 1
ATOM 11063 O O . TRP F 1 178 ? 46.945 89.639 104.641 1.00 33.08 178 TRP F O 1
ATOM 11074 N N . GLY F 1 179 ? 46.136 91.060 106.175 1.00 31.46 179 GLY F N 1
ATOM 11075 C CA . GLY F 1 179 ? 46.450 92.213 105.355 1.00 28.43 179 GLY F CA 1
ATOM 11076 C C . GLY F 1 179 ? 45.247 92.750 104.600 1.00 26.82 179 GLY F C 1
ATOM 11077 O O . GLY F 1 179 ? 45.397 93.622 103.741 1.00 27.94 179 GLY F O 1
ATOM 11078 N N . LEU F 1 180 ? 44.055 92.233 104.899 1.00 24.31 180 LEU F N 1
ATOM 11079 C CA . LEU F 1 180 ? 42.845 92.715 104.239 1.00 22.75 180 LEU F CA 1
ATOM 11080 C C . LEU F 1 180 ? 42.488 94.109 104.757 1.00 22.64 180 LEU F C 1
ATOM 11081 O O . LEU F 1 180 ? 41.890 94.918 104.046 1.00 20.49 180 LEU F O 1
ATOM 11086 N N . ILE F 1 181 ? 42.815 94.381 106.013 1.00 21.48 181 ILE F N 1
ATOM 11087 C CA . ILE F 1 181 ? 42.548 95.706 106.542 1.00 26.74 181 ILE F CA 1
ATOM 11088 C C . ILE F 1 181 ? 43.861 96.205 107.106 1.00 25.56 181 ILE F C 1
ATOM 11089 O O . ILE F 1 181 ? 44.611 95.437 107.707 1.00 27.58 181 ILE F O 1
ATOM 11094 N N . ASP F 1 182 ? 44.148 97.482 106.884 1.00 23.00 182 ASP F N 1
ATOM 11095 C CA . ASP F 1 182 ? 45.400 98.059 107.350 1.00 25.43 182 ASP F CA 1
ATOM 11096 C C . ASP F 1 182 ? 45.405 98.458 108.811 1.00 25.75 182 ASP F C 1
ATOM 11097 O O . ASP F 1 182 ? 46.460 98.451 109.443 1.00 27.39 182 ASP F O 1
ATOM 11102 N N . ALA F 1 183 ? 44.232 98.812 109.328 1.00 25.61 183 ALA F N 1
ATOM 11103 C CA . ALA F 1 183 ? 44.082 99.204 110.723 1.00 29.93 183 ALA F CA 1
ATOM 11104 C C . ALA F 1 183 ? 42.609 99.203 111.144 1.00 30.52 183 ALA F C 1
ATOM 11105 O O . ALA F 1 183 ? 41.722 99.450 110.322 1.00 31.25 183 ALA F O 1
ATOM 11107 N N . PHE F 1 184 ? 42.350 98.923 112.419 1.00 31.65 184 PHE F N 1
ATOM 11108 C CA . PHE F 1 184 ? 40.979 98.892 112.929 1.00 34.69 184 PHE F CA 1
ATOM 11109 C C . PHE F 1 184 ? 40.912 99.275 114.409 1.00 37.34 184 PHE F C 1
ATOM 11110 O O . PHE F 1 184 ? 41.889 99.120 115.148 1.00 37.02 184 PHE F O 1
ATOM 11118 N N . ASP F 1 185 ? 39.747 99.753 114.833 1.00 39.27 185 ASP F N 1
ATOM 11119 C CA . ASP F 1 185 ? 39.534 100.160 116.215 1.00 43.13 185 ASP F CA 1
ATOM 11120 C C . ASP F 1 185 ? 38.061 100.401 116.510 1.00 44.19 185 ASP F C 1
ATOM 11121 O O . ASP F 1 185 ? 37.272 100.666 115.602 1.00 44.25 185 ASP F O 1
ATOM 11126 N N . ALA F 1 186 ? 37.699 100.319 117.788 1.00 45.30 186 ALA F N 1
ATOM 11127 C CA . ALA F 1 186 ? 36.320 100.541 118.209 1.00 45.68 186 ALA F CA 1
ATOM 11128 C C . ALA F 1 186 ? 35.796 101.843 117.612 1.00 46.11 186 ALA F C 1
ATOM 11129 O O . ALA F 1 186 ? 34.635 101.931 117.215 1.00 47.14 186 ALA F O 1
ATOM 11131 N N . GLU F 1 187 ? 36.648 102.859 117.554 1.00 46.19 187 GLU F N 1
ATOM 11132 C CA . GLU F 1 187 ? 36.239 104.130 116.979 1.00 48.22 187 GLU F CA 1
ATOM 11133 C C . GLU F 1 187 ? 37.001 104.416 115.701 1.00 46.24 187 GLU F C 1
ATOM 11134 O O . GLU F 1 187 ? 37.915 105.236 115.652 1.00 45.97 187 GLU F O 1
ATOM 11140 N N . SER F 1 188 ? 36.599 103.697 114.665 1.00 44.96 188 SER F N 1
ATOM 11141 C CA . SER F 1 188 ? 37.194 103.806 113.354 1.00 44.97 188 SER F CA 1
ATOM 11142 C C . SER F 1 188 ? 37.164 105.256 112.879 1.00 45.99 188 SER F C 1
ATOM 11143 O O . SER F 1 188 ? 38.052 105.699 112.153 1.00 46.02 188 SER F O 1
ATOM 11146 N N . ASP F 1 189 ? 36.139 105.988 113.310 1.00 46.42 189 ASP F N 1
ATOM 11147 C CA . ASP F 1 189 ? 35.966 107.392 112.950 1.00 46.34 189 ASP F CA 1
ATOM 11148 C C . ASP F 1 189 ? 37.198 108.210 113.304 1.00 44.44 189 ASP F C 1
ATOM 11149 O O . ASP F 1 189 ? 37.667 109.035 112.511 1.00 43.62 189 ASP F O 1
ATOM 11154 N N . VAL F 1 190 ? 37.713 107.971 114.503 1.00 41.44 190 VAL F N 1
ATOM 11155 C CA . VAL F 1 190 ? 38.891 108.666 114.985 1.00 38.24 190 VAL F CA 1
ATOM 11156 C C . VAL F 1 190 ? 40.103 108.102 114.263 1.00 36.37 190 VAL F C 1
ATOM 11157 O O . VAL F 1 190 ? 41.032 108.827 113.933 1.00 35.64 190 VAL F O 1
ATOM 11161 N N . LEU F 1 191 ? 40.083 106.800 114.011 1.00 35.30 191 LEU F N 1
ATOM 11162 C CA . LEU F 1 191 ? 41.184 106.160 113.312 1.00 33.35 191 LEU F CA 1
ATOM 11163 C C . LEU F 1 191 ? 41.267 106.765 111.898 1.00 31.98 191 LEU F C 1
ATOM 11164 O O . LEU F 1 191 ? 42.353 107.021 111.383 1.00 30.39 191 LEU F O 1
ATOM 11169 N N . LEU F 1 192 ? 40.114 107.001 111.280 1.00 31.09 192 LEU F N 1
ATOM 11170 C CA . LEU F 1 192 ? 40.078 107.593 109.950 1.00 33.31 192 LEU F CA 1
ATOM 11171 C C . LEU F 1 192 ? 40.709 108.975 110.008 1.00 36.21 192 LEU F C 1
ATOM 11172 O O . LEU F 1 192 ? 41.650 109.266 109.264 1.00 37.90 192 LEU F O 1
ATOM 11177 N N . ARG F 1 193 ? 40.176 109.817 110.897 1.00 37.84 193 ARG F N 1
ATOM 11178 C CA . ARG F 1 193 ? 40.656 111.179 111.078 1.00 38.39 193 ARG F CA 1
ATOM 11179 C C . ARG F 1 193 ? 42.152 111.171 111.297 1.00 37.48 193 ARG F C 1
ATOM 11180 O O . ARG F 1 193 ? 42.854 112.079 110.855 1.00 37.73 193 ARG F O 1
ATOM 11188 N N . LYS F 1 194 ? 42.644 110.147 111.983 1.00 35.31 194 LYS F N 1
ATOM 11189 C CA . LYS F 1 194 ? 44.072 110.061 112.234 1.00 36.36 194 LYS F CA 1
ATOM 11190 C C . LYS F 1 194 ? 44.849 109.762 110.943 1.00 35.29 194 LYS F C 1
ATOM 11191 O O . LYS F 1 194 ? 45.967 110.257 110.763 1.00 32.97 194 LYS F O 1
ATOM 11197 N N . HIS F 1 195 ? 44.264 108.952 110.054 1.00 32.17 195 HIS F N 1
ATOM 11198 C CA . HIS F 1 195 ? 44.918 108.642 108.787 1.00 30.08 195 HIS F CA 1
ATOM 11199 C C . HIS F 1 195 ? 44.896 109.891 107.918 1.00 27.77 195 HIS F C 1
ATOM 11200 O O . HIS F 1 195 ? 45.908 110.244 107.304 1.00 22.25 195 HIS F O 1
ATOM 11207 N N . LEU F 1 196 ? 43.745 110.563 107.865 1.00 28.40 196 LEU F N 1
ATOM 11208 C CA . LEU F 1 196 ? 43.672 111.819 107.126 1.00 32.46 196 LEU F CA 1
ATOM 11209 C C . LEU F 1 196 ? 44.600 112.585 108.051 1.00 34.91 196 LEU F C 1
ATOM 11210 O O . LEU F 1 196 ? 44.803 112.137 109.184 1.00 41.98 196 LEU F O 1
ATOM 11215 N N . LEU F 1 197 ? 45.186 113.693 107.625 1.00 36.68 197 LEU F N 1
ATOM 11216 C CA . LEU F 1 197 ? 46.090 114.430 108.529 1.00 38.02 197 LEU F CA 1
ATOM 11217 C C . LEU F 1 197 ? 47.521 113.963 108.293 1.00 36.41 197 LEU F C 1
ATOM 11218 O O . LEU F 1 197 ? 48.426 114.788 108.152 1.00 36.08 197 LEU F O 1
ATOM 11223 N N . ARG F 1 198 ? 47.752 112.650 108.290 1.00 34.05 198 ARG F N 1
ATOM 11224 C CA . ARG F 1 198 ? 49.096 112.194 107.971 1.00 33.73 198 ARG F CA 1
ATOM 11225 C C . ARG F 1 198 ? 49.115 112.232 106.445 1.00 31.98 198 ARG F C 1
ATOM 11226 O O . ARG F 1 198 ? 50.136 112.525 105.825 1.00 29.30 198 ARG F O 1
ATOM 11234 N N . LEU F 1 199 ? 47.956 111.959 105.850 1.00 30.61 199 LEU F N 1
ATOM 11235 C CA . LEU F 1 199 ? 47.830 111.973 104.398 1.00 30.60 199 LEU F CA 1
ATOM 11236 C C . LEU F 1 199 ? 47.811 113.411 103.903 1.00 31.43 199 LEU F C 1
ATOM 11237 O O . LEU F 1 199 ? 48.281 113.710 102.797 1.00 27.68 199 LEU F O 1
ATOM 11242 N N . ARG F 1 200 ? 47.287 114.303 104.740 1.00 33.15 200 ARG F N 1
ATOM 11243 C CA . ARG F 1 200 ? 47.219 115.715 104.383 1.00 36.32 200 ARG F CA 1
ATOM 11244 C C . ARG F 1 200 ? 48.638 116.274 104.201 1.00 33.87 200 ARG F C 1
ATOM 11245 O O . ARG F 1 200 ? 48.817 117.362 103.672 1.00 34.10 200 ARG F O 1
ATOM 11253 N N . ARG F 1 201 ? 49.644 115.521 104.631 1.00 33.31 201 ARG F N 1
ATOM 11254 C CA . ARG F 1 201 ? 51.026 115.961 104.501 1.00 34.06 201 ARG F CA 1
ATOM 11255 C C . ARG F 1 201 ? 51.630 115.642 103.135 1.00 33.77 201 ARG F C 1
ATOM 11256 O O . ARG F 1 201 ? 52.778 115.993 102.860 1.00 32.16 201 ARG F O 1
ATOM 11264 N N . LEU F 1 202 ? 50.869 114.971 102.280 1.00 33.12 202 LEU F N 1
ATOM 11265 C CA . LEU F 1 202 ? 51.374 114.618 100.957 1.00 33.28 202 LEU F CA 1
ATOM 11266 C C . LEU F 1 202 ? 50.724 115.514 99.911 1.00 33.35 202 LEU F C 1
ATOM 11267 O O . LEU F 1 202 ? 49.655 116.074 100.152 1.00 33.58 202 LEU F O 1
ATOM 11272 N N . ASN F 1 203 ? 51.373 115.657 98.759 1.00 33.31 203 ASN F N 1
ATOM 11273 C CA . ASN F 1 203 ? 50.818 116.466 97.676 1.00 33.63 203 ASN F CA 1
ATOM 11274 C C . ASN F 1 203 ? 50.273 115.555 96.565 1.00 31.28 203 ASN F C 1
ATOM 11275 O O . ASN F 1 203 ? 50.726 114.422 96.390 1.00 29.97 203 ASN F O 1
ATOM 11280 N N . LYS F 1 204 ? 49.289 116.055 95.823 1.00 31.09 204 LYS F N 1
ATOM 11281 C CA . LYS F 1 204 ? 48.668 115.291 94.747 1.00 31.07 204 LYS F CA 1
ATOM 11282 C C . LYS F 1 204 ? 49.636 114.762 93.683 1.00 32.14 204 LYS F C 1
ATOM 11283 O O . LYS F 1 204 ? 49.463 113.650 93.181 1.00 31.89 204 LYS F O 1
ATOM 11289 N N . LYS F 1 205 ? 50.649 115.556 93.347 1.00 31.52 205 LYS F N 1
ATOM 11290 C CA . LYS F 1 205 ? 51.635 115.171 92.343 1.00 31.52 205 LYS F CA 1
ATOM 11291 C C . LYS F 1 205 ? 52.416 113.937 92.793 1.00 30.59 205 LYS F C 1
ATOM 11292 O O . LYS F 1 205 ? 52.590 112.991 92.023 1.00 31.24 205 LYS F O 1
ATOM 11298 N N . GLY F 1 206 ? 52.882 113.952 94.042 1.00 27.47 206 GLY F N 1
ATOM 11299 C CA . GLY F 1 206 ? 53.631 112.829 94.575 1.00 23.52 206 GLY F CA 1
ATOM 11300 C C . GLY F 1 206 ? 52.763 111.582 94.670 1.00 23.16 206 GLY F C 1
ATOM 11301 O O . GLY F 1 206 ? 53.186 110.485 94.306 1.00 23.18 206 GLY F O 1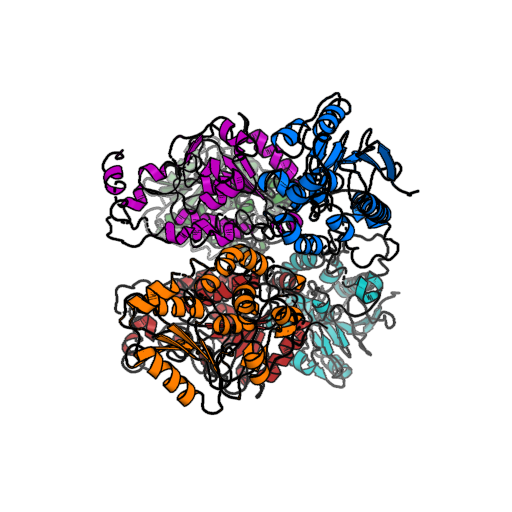
ATOM 11302 N N . ILE F 1 207 ? 51.542 111.740 95.162 1.00 21.70 207 ILE F N 1
ATOM 11303 C CA . ILE F 1 207 ? 50.635 110.603 95.266 1.00 22.22 207 ILE F CA 1
ATOM 11304 C C . ILE F 1 207 ? 50.394 110.012 93.877 1.00 23.06 207 ILE F C 1
ATOM 11305 O O . ILE F 1 207 ? 50.458 108.794 93.690 1.00 20.90 207 ILE F O 1
ATOM 11310 N N . ALA F 1 208 ? 50.131 110.893 92.911 1.00 21.96 208 ALA F N 1
ATOM 11311 C CA . ALA F 1 208 ? 49.855 110.489 91.540 1.00 22.83 208 ALA F CA 1
ATOM 11312 C C . ALA F 1 208 ? 50.982 109.682 90.903 1.00 23.55 208 ALA F C 1
ATOM 11313 O O . ALA F 1 208 ? 50.742 108.607 90.356 1.00 25.07 208 ALA F O 1
ATOM 11315 N N . HIS F 1 209 ? 52.207 110.193 90.967 1.00 23.25 209 HIS F N 1
ATOM 11316 C CA . HIS F 1 209 ? 53.331 109.488 90.362 1.00 24.71 209 HIS F CA 1
ATOM 11317 C C . HIS F 1 209 ? 53.692 108.187 91.072 1.00 23.04 209 HIS F C 1
ATOM 11318 O O . HIS F 1 209 ? 54.029 107.195 90.426 1.00 23.53 209 HIS F O 1
ATOM 11325 N N . TYR F 1 210 ? 53.606 108.185 92.397 1.00 19.69 210 TYR F N 1
ATOM 11326 C CA . TYR F 1 210 ? 53.911 106.990 93.161 1.00 18.32 210 TYR F CA 1
ATOM 11327 C C . TYR F 1 210 ? 52.892 105.909 92.788 1.00 16.90 210 TYR F C 1
ATOM 11328 O O . TYR F 1 210 ? 53.260 104.767 92.510 1.00 16.61 210 TYR F O 1
ATOM 11337 N N . LYS F 1 211 ? 51.614 106.264 92.766 1.00 16.66 211 LYS F N 1
ATOM 11338 C CA . LYS F 1 211 ? 50.603 105.287 92.394 1.00 20.77 211 LYS F CA 1
ATOM 11339 C C . LYS F 1 211 ? 50.810 104.844 90.947 1.00 20.65 211 LYS F C 1
ATOM 11340 O O . LYS F 1 211 ? 50.604 103.683 90.627 1.00 23.91 211 LYS F O 1
ATOM 11346 N N . GLN F 1 212 ? 51.230 105.742 90.064 1.00 21.91 212 GLN F N 1
ATOM 11347 C CA . GLN F 1 212 ? 51.466 105.300 88.689 1.00 25.06 212 GLN F CA 1
ATOM 11348 C C . GLN F 1 212 ? 52.629 104.312 88.704 1.00 22.22 212 GLN F C 1
ATOM 11349 O O . GLN F 1 212 ? 52.595 103.313 88.019 1.00 24.10 212 GLN F O 1
ATOM 11355 N N . PHE F 1 213 ? 53.658 104.592 89.494 1.00 20.53 213 PHE F N 1
ATOM 11356 C CA . PHE F 1 213 ? 54.809 103.702 89.574 1.00 20.65 213 PHE F CA 1
ATOM 11357 C C . PHE F 1 213 ? 54.432 102.307 90.096 1.00 22.02 213 PHE F C 1
ATOM 11358 O O . PHE F 1 213 ? 54.874 101.290 89.552 1.00 21.40 213 PHE F O 1
ATOM 11374 N N . SER F 1 215 ? 51.441 100.695 90.070 1.00 27.26 215 SER F N 1
ATOM 11375 C CA . SER F 1 215 ? 50.653 99.901 89.135 1.00 31.27 215 SER F CA 1
ATOM 11376 C C . SER F 1 215 ? 51.448 99.482 87.909 1.00 31.01 215 SER F C 1
ATOM 11377 O O . SER F 1 215 ? 51.026 98.596 87.171 1.00 32.45 215 SER F O 1
ATOM 11380 N N . SER F 1 216 ? 52.605 100.098 87.695 1.00 30.93 216 SER F N 1
ATOM 11381 C CA . SER F 1 216 ? 53.423 99.725 86.548 1.00 32.22 216 SER F CA 1
ATOM 11382 C C . SER F 1 216 ? 54.348 98.590 86.964 1.00 33.65 216 SER F C 1
ATOM 11383 O O . SER F 1 216 ? 54.881 97.865 86.127 1.00 33.52 216 SER F O 1
ATOM 11386 N N . LEU F 1 217 ? 54.526 98.433 88.269 1.00 34.73 217 LEU F N 1
ATOM 11387 C CA . LEU F 1 217 ? 55.388 97.391 88.797 1.00 35.12 217 LEU F CA 1
ATOM 11388 C C . LEU F 1 217 ? 54.590 96.100 88.879 1.00 36.89 217 LEU F C 1
ATOM 11389 O O . LEU F 1 217 ? 55.142 95.004 88.795 1.00 37.05 217 LEU F O 1
ATOM 11394 N N . ASP F 1 218 ? 53.280 96.245 89.033 1.00 37.54 218 ASP F N 1
ATOM 11395 C CA . ASP F 1 218 ? 52.400 95.100 89.152 1.00 39.35 218 ASP F CA 1
ATOM 11396 C C . ASP F 1 218 ? 51.164 95.196 88.267 1.00 40.91 218 ASP F C 1
ATOM 11397 O O . ASP F 1 218 ? 50.306 96.042 88.493 1.00 41.86 218 ASP F O 1
ATOM 11402 N N . HIS F 1 219 ? 51.060 94.312 87.278 1.00 42.39 219 HIS F N 1
ATOM 11403 C CA . HIS F 1 219 ? 49.907 94.324 86.375 1.00 44.52 219 HIS F CA 1
ATOM 11404 C C . HIS F 1 219 ? 48.944 93.152 86.603 1.00 42.56 219 HIS F C 1
ATOM 11405 O O . HIS F 1 219 ? 48.053 92.908 85.786 1.00 40.10 219 HIS F O 1
ATOM 11412 N N . GLN F 1 220 ? 49.116 92.443 87.716 1.00 41.85 220 GLN F N 1
ATOM 11413 C CA . GLN F 1 220 ? 48.278 91.284 88.026 1.00 41.60 220 GLN F CA 1
ATOM 11414 C C . GLN F 1 220 ? 46.777 91.571 87.958 1.00 40.30 220 GLN F C 1
ATOM 11415 O O . GLN F 1 220 ? 46.008 90.753 87.451 1.00 39.75 220 GLN F O 1
ATOM 11421 N N . VAL F 1 221 ? 46.357 92.728 88.459 1.00 40.38 221 VAL F N 1
ATOM 11422 C CA . VAL F 1 221 ? 44.941 93.079 88.424 1.00 39.09 221 VAL F CA 1
ATOM 11423 C C . VAL F 1 221 ? 44.503 93.390 86.996 1.00 38.86 221 VAL F C 1
ATOM 11424 O O . VAL F 1 221 ? 43.455 92.933 86.539 1.00 37.03 221 VAL F O 1
ATOM 11428 N N . SER F 1 222 ? 45.320 94.160 86.291 1.00 39.09 222 SER F N 1
ATOM 11429 C CA . SER F 1 222 ? 45.024 94.529 84.913 1.00 40.21 222 SER F CA 1
ATOM 11430 C C . SER F 1 222 ? 45.023 93.280 84.024 1.00 39.76 222 SER F C 1
ATOM 11431 O O . SER F 1 222 ? 44.119 93.077 83.209 1.00 38.31 222 SER F O 1
ATOM 11434 N N . ARG F 1 223 ? 46.043 92.447 84.209 1.00 38.92 223 ARG F N 1
ATOM 11435 C CA . ARG F 1 223 ? 46.220 91.216 83.448 1.00 39.36 223 ARG F CA 1
ATOM 11436 C C . ARG F 1 223 ? 45.146 90.160 83.688 1.00 38.51 223 ARG F C 1
ATOM 11437 O O . ARG F 1 223 ? 44.883 89.320 82.823 1.00 37.93 223 ARG F O 1
ATOM 11445 N N . ALA F 1 224 ? 44.523 90.209 84.860 1.00 36.86 224 ALA F N 1
ATOM 11446 C CA . ALA F 1 224 ? 43.503 89.240 85.229 1.00 34.41 224 ALA F CA 1
ATOM 11447 C C . ALA F 1 224 ? 42.098 89.629 84.789 1.00 34.50 224 ALA F C 1
ATOM 11448 O O . ALA F 1 224 ? 41.187 88.797 84.785 1.00 34.01 224 ALA F O 1
ATOM 11450 N N . LYS F 1 225 ? 41.930 90.894 84.412 1.00 34.42 225 LYS F N 1
ATOM 11451 C CA . LYS F 1 225 ? 40.628 91.430 84.030 1.00 33.64 225 LYS F CA 1
ATOM 11452 C C . LYS F 1 225 ? 39.830 90.592 83.043 1.00 34.46 225 LYS F C 1
ATOM 11453 O O . LYS F 1 225 ? 38.699 90.193 83.335 1.00 33.99 225 LYS F O 1
ATOM 11459 N N . ALA F 1 226 ? 40.411 90.323 81.876 1.00 34.72 226 ALA F N 1
ATOM 11460 C CA . ALA F 1 226 ? 39.715 89.544 80.858 1.00 34.66 226 ALA F CA 1
ATOM 11461 C C . ALA F 1 226 ? 39.287 88.169 81.363 1.00 33.81 226 ALA F C 1
ATOM 11462 O O . ALA F 1 226 ? 38.135 87.775 81.203 1.00 32.15 226 ALA F O 1
ATOM 11464 N N . THR F 1 227 ? 40.213 87.442 81.976 1.00 34.52 227 THR F N 1
ATOM 11465 C CA . THR F 1 227 ? 39.906 86.112 82.494 1.00 35.23 227 THR F CA 1
ATOM 11466 C C . THR F 1 227 ? 38.790 86.212 83.517 1.00 35.15 227 THR F C 1
ATOM 11467 O O . THR F 1 227 ? 37.864 85.409 83.526 1.00 34.65 227 THR F O 1
ATOM 11471 N N . ALA F 1 228 ? 38.884 87.216 84.379 1.00 35.88 228 ALA F N 1
ATOM 11472 C CA . ALA F 1 228 ? 37.874 87.424 85.405 1.00 35.34 228 ALA F CA 1
ATOM 11473 C C . ALA F 1 228 ? 36.531 87.743 84.756 1.00 33.62 228 ALA F C 1
ATOM 11474 O O . ALA F 1 228 ? 35.518 87.148 85.108 1.00 31.27 228 ALA F O 1
ATOM 11476 N N . LEU F 1 229 ? 36.529 88.675 83.806 1.00 35.39 229 LEU F N 1
ATOM 11477 C CA . LEU F 1 229 ? 35.293 89.066 83.125 1.00 38.14 229 LEU F CA 1
ATOM 11478 C C . LEU F 1 229 ? 34.705 87.926 82.300 1.00 38.36 229 LEU F C 1
ATOM 11479 O O . LEU F 1 229 ? 33.487 87.819 82.156 1.00 38.27 229 LEU F O 1
ATOM 11484 N N . THR F 1 230 ? 35.576 87.089 81.749 1.00 37.99 230 THR F N 1
ATOM 11485 C CA . THR F 1 230 ? 35.145 85.950 80.950 1.00 39.13 230 THR F CA 1
ATOM 11486 C C . THR F 1 230 ? 34.513 84.915 81.870 1.00 39.24 230 THR F C 1
ATOM 11487 O O . THR F 1 230 ? 33.534 84.265 81.508 1.00 38.57 230 THR F O 1
ATOM 11491 N N . ALA F 1 231 ? 35.087 84.774 83.063 1.00 39.34 231 ALA F N 1
ATOM 11492 C CA . ALA F 1 231 ? 34.591 83.837 84.061 1.00 40.35 231 ALA F CA 1
ATOM 11493 C C . ALA F 1 231 ? 33.248 84.309 84.613 1.00 41.67 231 ALA F C 1
ATOM 11494 O O . ALA F 1 231 ? 32.390 83.489 84.941 1.00 41.36 231 ALA F O 1
ATOM 11496 N N . ASN F 1 232 ? 33.065 85.624 84.721 1.00 43.30 232 ASN F N 1
ATOM 11497 C CA . ASN F 1 232 ? 31.807 86.158 85.230 1.00 47.53 232 ASN F CA 1
ATOM 11498 C C . ASN F 1 232 ? 30.693 85.700 84.292 1.00 49.71 232 ASN F C 1
ATOM 11499 O O . ASN F 1 232 ? 29.719 85.090 84.736 1.00 49.90 232 ASN F O 1
ATOM 11504 N N . GLN F 1 233 ? 30.821 85.991 82.998 1.00 51.55 233 GLN F N 1
ATOM 11505 C CA . GLN F 1 233 ? 29.846 85.479 82.034 1.00 55.68 233 GLN F CA 1
ATOM 11506 C C . GLN F 1 233 ? 30.259 84.016 82.181 1.00 56.26 233 GLN F C 1
ATOM 11507 O O . GLN F 1 233 ? 31.130 83.731 82.992 1.00 59.12 233 GLN F O 1
ATOM 11513 N N . ASP F 1 234 ? 29.708 83.085 81.418 1.00 55.40 234 ASP F N 1
ATOM 11514 C CA . ASP F 1 234 ? 30.127 81.687 81.604 1.00 56.80 234 ASP F CA 1
ATOM 11515 C C . ASP F 1 234 ? 29.504 81.192 82.904 1.00 56.81 234 ASP F C 1
ATOM 11516 O O . ASP F 1 234 ? 28.699 80.264 82.920 1.00 57.46 234 ASP F O 1
ATOM 11529 N N . PHE F 1 236 ? 27.502 82.867 84.895 1.00 55.85 236 PHE F N 1
ATOM 11530 C CA . PHE F 1 236 ? 26.092 83.186 84.967 1.00 55.90 236 PHE F CA 1
ATOM 11531 C C . PHE F 1 236 ? 25.354 82.645 83.758 1.00 55.71 236 PHE F C 1
ATOM 11532 O O . PHE F 1 236 ? 24.128 82.588 83.742 1.00 55.48 236 PHE F O 1
ATOM 11540 N N . SER F 1 237 ? 26.104 82.242 82.742 1.00 55.65 237 SER F N 1
ATOM 11541 C CA . SER F 1 237 ? 25.490 81.670 81.559 1.00 56.52 237 SER F CA 1
ATOM 11542 C C . SER F 1 237 ? 25.594 80.146 81.679 1.00 57.88 237 SER F C 1
ATOM 11543 O O . SER F 1 237 ? 25.647 79.429 80.685 1.00 58.12 237 SER F O 1
ATOM 11546 N N . ASP F 1 238 ? 25.631 79.665 82.919 1.00 59.56 238 ASP F N 1
ATOM 11547 C CA . ASP F 1 238 ? 25.714 78.236 83.203 1.00 60.73 238 ASP F CA 1
ATOM 11548 C C . ASP F 1 238 ? 24.383 77.755 83.775 1.00 61.13 238 ASP F C 1
ATOM 11549 O O . ASP F 1 238 ? 23.945 78.218 84.832 1.00 60.27 238 ASP F O 1
ATOM 11554 N N . PRO F 1 239 ? 23.727 76.809 83.082 1.00 61.40 239 PRO F N 1
ATOM 11555 C CA . PRO F 1 239 ? 22.437 76.226 83.468 1.00 61.21 239 PRO F CA 1
ATOM 11556 C C . PRO F 1 239 ? 22.344 75.767 84.926 1.00 61.43 239 PRO F C 1
ATOM 11557 O O . PRO F 1 239 ? 21.447 76.192 85.658 1.00 61.38 239 PRO F O 1
ATOM 11561 N N . GLN F 1 240 ? 23.255 74.895 85.347 1.00 61.65 240 GLN F N 1
ATOM 11562 C CA . GLN F 1 240 ? 23.233 74.415 86.725 1.00 63.73 240 GLN F CA 1
ATOM 11563 C C . GLN F 1 240 ? 23.208 75.594 87.695 1.00 63.88 240 GLN F C 1
ATOM 11564 O O . GLN F 1 240 ? 22.279 75.733 88.496 1.00 62.72 240 GLN F O 1
ATOM 11570 N N . ASN F 1 241 ? 24.232 76.443 87.615 1.00 64.04 241 ASN F N 1
ATOM 11571 C CA . ASN F 1 241 ? 24.320 77.608 88.490 1.00 64.33 241 ASN F CA 1
ATOM 11572 C C . ASN F 1 241 ? 23.002 78.378 88.493 1.00 64.21 241 ASN F C 1
ATOM 11573 O O . ASN F 1 241 ? 22.458 78.675 89.561 1.00 62.90 241 ASN F O 1
ATOM 11578 N N . GLN F 1 242 ? 22.487 78.688 87.303 1.00 64.37 242 GLN F N 1
ATOM 11579 C CA . GLN F 1 242 ? 21.231 79.425 87.190 1.00 65.29 242 GLN F CA 1
ATOM 11580 C C . GLN F 1 242 ? 20.103 78.694 87.920 1.00 66.33 242 GLN F C 1
ATOM 11581 O O . GLN F 1 242 ? 19.360 79.304 88.695 1.00 66.27 242 GLN F O 1
ATOM 11592 N N . GLY F 1 244 ? 20.245 77.104 90.300 1.00 67.17 244 GLY F N 1
ATOM 11593 C CA . GLY F 1 244 ? 20.492 77.177 91.725 1.00 66.62 244 GLY F CA 1
ATOM 11594 C C . GLY F 1 244 ? 20.167 78.530 92.326 1.00 66.13 244 GLY F C 1
ATOM 11595 O O . GLY F 1 244 ? 19.797 78.613 93.495 1.00 65.27 244 GLY F O 1
ATOM 11596 N N . ILE F 1 245 ? 20.321 79.594 91.541 1.00 66.98 245 ILE F N 1
ATOM 11597 C CA . ILE F 1 245 ? 20.017 80.936 92.033 1.00 68.08 245 ILE F CA 1
ATOM 11598 C C . ILE F 1 245 ? 18.503 81.097 92.003 1.00 69.09 245 ILE F C 1
ATOM 11599 O O . ILE F 1 245 ? 17.906 81.666 92.918 1.00 69.84 245 ILE F O 1
ATOM 11601 N N . ILE F 1 246 ? 17.885 80.573 90.949 1.00 69.52 246 ILE F N 1
ATOM 11602 C CA . ILE F 1 246 ? 16.437 80.647 90.800 1.00 69.72 246 ILE F CA 1
ATOM 11603 C C . ILE F 1 246 ? 15.748 79.817 91.889 1.00 70.43 246 ILE F C 1
ATOM 11604 O O . ILE F 1 246 ? 14.930 80.337 92.653 1.00 72.04 246 ILE F O 1
ATOM 11606 N N . ARG F 1 247 ? 16.095 78.534 91.968 1.00 69.87 247 ARG F N 1
ATOM 11607 C CA . ARG F 1 247 ? 15.510 77.635 92.963 1.00 69.87 247 ARG F CA 1
ATOM 11608 C C . ARG F 1 247 ? 15.627 78.192 94.377 1.00 70.57 247 ARG F C 1
ATOM 11609 O O . ARG F 1 247 ? 14.726 78.012 95.193 1.00 72.07 247 ARG F O 1
ATOM 11611 N N . TYR F 1 248 ? 16.741 78.862 94.665 1.00 70.44 248 TYR F N 1
ATOM 11612 C CA . TYR F 1 248 ? 16.967 79.435 95.989 1.00 70.10 248 TYR F CA 1
ATOM 11613 C C . TYR F 1 248 ? 16.082 80.646 96.202 1.00 71.38 248 TYR F C 1
ATOM 11614 O O . TYR F 1 248 ? 15.354 80.722 97.191 1.00 72.38 248 TYR F O 1
ATOM 11616 N N . VAL F 1 249 ? 16.145 81.594 95.271 1.00 71.77 249 VAL F N 1
ATOM 11617 C CA . VAL F 1 249 ? 15.346 82.809 95.380 1.00 72.13 249 VAL F CA 1
ATOM 11618 C C . VAL F 1 249 ? 13.850 82.503 95.404 1.00 73.32 249 VAL F C 1
ATOM 11619 O O . VAL F 1 249 ? 13.040 83.374 95.720 1.00 74.42 249 VAL F O 1
ATOM 11621 N N . GLU F 1 250 ? 13.486 81.265 95.076 1.00 73.41 250 GLU F N 1
ATOM 11622 C CA . GLU F 1 250 ? 12.085 80.859 95.098 1.00 73.71 250 GLU F CA 1
ATOM 11623 C C . GLU F 1 250 ? 11.844 79.761 96.142 1.00 74.84 250 GLU F C 1
ATOM 11624 O O . GLU F 1 250 ? 10.729 79.254 96.266 1.00 76.59 250 GLU F O 1
ATOM 11626 N N . THR F 1 251 ? 12.883 79.405 96.898 1.00 75.00 251 THR F N 1
ATOM 11627 C CA . THR F 1 251 ? 12.766 78.368 97.925 1.00 75.22 251 THR F CA 1
ATOM 11628 C C . THR F 1 251 ? 13.885 78.418 98.974 1.00 76.18 251 THR F C 1
ATOM 11629 O O . THR F 1 251 ? 14.131 79.469 99.565 1.00 75.73 251 THR F O 1
ATOM 11631 N N . GLY F 1 252 ? 14.548 77.280 99.202 1.00 76.64 252 GLY F N 1
ATOM 11632 C CA . GLY F 1 252 ? 15.630 77.205 100.183 1.00 76.41 252 GLY F CA 1
ATOM 11633 C C . GLY F 1 252 ? 17.033 77.245 99.584 1.00 76.84 252 GLY F C 1
ATOM 11634 O O . GLY F 1 252 ? 17.190 77.147 98.367 1.00 77.67 252 GLY F O 1
ATOM 11635 N N . GLN F 1 253 ? 18.056 77.378 100.430 1.00 77.12 253 GLN F N 1
ATOM 11636 C CA . GLN F 1 253 ? 19.447 77.450 99.963 1.00 76.53 253 GLN F CA 1
ATOM 11637 C C . GLN F 1 253 ? 19.892 76.222 99.162 1.00 76.62 253 GLN F C 1
ATOM 11638 O O . GLN F 1 253 ? 19.432 75.107 99.414 1.00 76.63 253 GLN F O 1
ATOM 11640 N N . PHE F 1 254 ? 20.778 76.437 98.185 1.00 75.05 254 PHE F N 1
ATOM 11641 C CA . PHE F 1 254 ? 21.296 75.334 97.372 1.00 73.48 254 PHE F CA 1
ATOM 11642 C C . PHE F 1 254 ? 22.004 74.436 98.368 1.00 73.89 254 PHE F C 1
ATOM 11643 O O . PHE F 1 254 ? 22.698 74.938 99.255 1.00 75.14 254 PHE F O 1
ATOM 11645 N N . PRO F 1 255 ? 21.829 73.122 98.228 1.00 72.69 255 PRO F N 1
ATOM 11646 C CA . PRO F 1 255 ? 22.467 72.170 99.131 1.00 72.26 255 PRO F CA 1
ATOM 11647 C C . PRO F 1 255 ? 23.740 72.798 99.689 1.00 72.30 255 PRO F C 1
ATOM 11648 O O . PRO F 1 255 ? 23.759 73.157 100.892 1.00 71.87 255 PRO F O 1
#

Radius of gyration: 38.58 Å; Cα contacts (8 Å, |Δi|>4): 2753; chains: 6; bounding box: 103×117×80 Å

B-factor: mean 41.87, std 16.39, range [9.01, 99.76]

Organism: Bacillus subtilis (strain 168) (NCBI:txid224308)